Protein 4GE1 (pdb70)

Nearest PDB structures (foldseek):
  4ge1-assembly1_A  TM=9.994E-01  e=2.579E-34  Rhodnius prolixus
  4hfo-assembly3_C  TM=9.995E-01  e=1.278E-32  Rhodnius prolixus
  3bx8-assembly2_B  TM=7.484E-01  e=2.333E-05  unclassified
  5yvf-assembly1_A  TM=5.572E-01  e=6.012E-03  Arabidopsis thaliana
  5yvf-assembly4_D  TM=5.528E-01  e=1.042E-02  Arabidopsis thaliana

Radius of gyration: 30.46 Å; Cα contacts (8 Å, |Δi|>4): 1730; chains: 4; bounding box: 71×74×78 Å

Structure (mmCIF, N/CA/C/O backbone):
data_4GE1
#
_entry.id   4GE1
#
_cell.length_a   69.257
_cell.length_b   73.086
_cell.length_c   80.935
_cell.angle_alpha   90.000
_cell.angle_beta   91.450
_cell.angle_gamma   90.000
#
_symmetry.space_group_name_H-M   'P 1 21 1'
#
loop_
_entity.id
_entity.type
_entity.pdbx_description
1 polymer 'Biogenic amine-binding protein'
2 non-polymer 2-(1H-INDOL-3-YL)ETHANAMINE
3 non-polymer GLYCEROL
4 water water
#
loop_
_atom_site.group_PDB
_atom_site.id
_atom_site.type_symbol
_atom_site.label_atom_id
_atom_site.label_alt_id
_atom_site.label_comp_id
_atom_site.label_asym_id
_atom_site.label_entity_id
_atom_site.label_seq_id
_atom_site.pdbx_PDB_ins_code
_atom_site.Cartn_x
_atom_site.Cartn_y
_atom_site.Cartn_z
_atom_site.occupancy
_atom_site.B_iso_or_equiv
_atom_site.auth_seq_id
_atom_site.auth_comp_id
_atom_site.auth_asym_id
_atom_site.auth_atom_id
_atom_site.pdbx_PDB_model_num
ATOM 1 N N . SER A 1 3 ? 25.310 -4.278 45.600 1.00 123.73 2 SER A N 1
ATOM 2 C CA . SER A 1 3 ? 24.508 -4.180 44.384 1.00 123.69 2 SER A CA 1
ATOM 3 C C . SER A 1 3 ? 23.039 -4.520 44.638 1.00 118.86 2 SER A C 1
ATOM 4 O O . SER A 1 3 ? 22.712 -5.281 45.555 1.00 119.87 2 SER A O 1
ATOM 7 N N . GLY A 1 4 ? 22.160 -3.935 43.829 1.00 108.39 3 GLY A N 1
ATOM 8 C CA . GLY A 1 4 ? 20.746 -4.278 43.836 1.00 96.00 3 GLY A CA 1
ATOM 9 C C . GLY A 1 4 ? 19.943 -3.834 45.047 1.00 81.96 3 GLY A C 1
ATOM 10 O O . GLY A 1 4 ? 20.447 -3.146 45.938 1.00 71.04 3 GLY A O 1
ATOM 11 N N . CYS A 1 5 ? 18.671 -4.224 45.058 1.00 79.05 4 CYS A N 1
ATOM 12 C CA . CYS A 1 5 ? 17.787 -3.981 46.189 1.00 65.81 4 CYS A CA 1
ATOM 13 C C . CYS A 1 5 ? 18.009 -5.060 47.240 1.00 67.75 4 CYS A C 1
ATOM 14 O O . CYS A 1 5 ? 18.215 -6.227 46.905 1.00 68.77 4 CYS A O 1
ATOM 17 N N . SER A 1 6 ? 17.983 -4.670 48.510 1.00 57.59 5 SER A N 1
ATOM 18 C CA . SER A 1 6 ? 18.098 -5.637 49.592 1.00 62.47 5 SER A CA 1
ATOM 19 C C . SER A 1 6 ? 16.899 -6.577 49.572 1.00 60.60 5 SER A C 1
ATOM 20 O O . SER A 1 6 ? 15.799 -6.184 49.184 1.00 55.88 5 SER A O 1
ATOM 23 N N . THR A 1 7 ? 17.115 -7.824 49.975 1.00 73.27 6 THR A N 1
ATOM 24 C CA . THR A 1 7 ? 16.008 -8.745 50.190 1.00 76.85 6 THR A CA 1
ATOM 25 C C . THR A 1 7 ? 15.707 -8.764 51.680 1.00 74.41 6 THR A C 1
ATOM 26 O O . THR A 1 7 ? 16.615 -8.903 52.499 1.00 85.20 6 THR A O 1
ATOM 30 N N . VAL A 1 8 ? 14.439 -8.597 52.034 1.00 64.81 7 VAL A N 1
ATOM 31 C CA . VAL A 1 8 ? 14.044 -8.608 53.437 1.00 61.99 7 VAL A CA 1
ATOM 32 C C . VAL A 1 8 ? 12.917 -9.609 53.661 1.00 63.95 7 VAL A C 1
ATOM 33 O O . VAL A 1 8 ? 12.081 -9.823 52.778 1.00 64.63 7 VAL A O 1
ATOM 37 N N . ASP A 1 9 ? 12.909 -10.230 54.838 1.00 62.64 8 ASP A N 1
ATOM 38 C CA . ASP A 1 9 ? 11.836 -11.141 55.218 1.00 64.76 8 ASP A CA 1
ATOM 39 C C . ASP A 1 9 ? 10.545 -10.349 55.385 1.00 60.16 8 ASP A C 1
ATOM 40 O O . ASP A 1 9 ? 10.576 -9.202 55.831 1.00 66.56 8 ASP A O 1
ATOM 45 N N . THR A 1 10 ? 9.422 -10.974 55.034 1.00 57.48 9 THR A N 1
ATOM 46 C CA . THR A 1 10 ? 8.128 -10.300 54.945 1.00 55.47 9 THR A CA 1
ATOM 47 C C . THR A 1 10 ? 7.046 -11.050 55.721 1.00 59.16 9 THR A C 1
ATOM 48 O O . THR A 1 10 ? 7.255 -12.184 56.148 1.00 53.47 9 THR A O 1
ATOM 52 N N . VAL A 1 11 ? 5.887 -10.411 55.874 1.00 51.15 10 VAL A N 1
ATOM 53 C CA . VAL A 1 11 ? 4.768 -10.975 56.624 1.00 52.09 10 VAL A CA 1
ATOM 54 C C . VAL A 1 11 ? 4.247 -12.251 55.980 1.00 60.70 10 VAL A C 1
ATOM 55 O O . VAL A 1 11 ? 3.988 -12.285 54.778 1.00 62.38 10 VAL A O 1
ATOM 59 N N . LYS A 1 12 ? 4.087 -13.295 56.786 1.00 69.32 11 LYS A N 1
ATOM 60 C CA . LYS A 1 12 ? 3.505 -14.545 56.310 1.00 78.23 11 LYS A CA 1
ATOM 61 C C . LYS A 1 12 ? 1.986 -14.471 56.364 1.00 75.24 11 LYS A C 1
ATOM 62 O O . LYS A 1 12 ? 1.420 -13.818 57.238 1.00 68.32 11 LYS A O 1
ATOM 68 N N . ASP A 1 13 ? 1.328 -15.147 55.428 1.00 82.42 12 ASP A N 1
ATOM 69 C CA . ASP A 1 13 ? -0.133 -15.146 55.369 1.00 81.12 12 ASP A CA 1
ATOM 70 C C . ASP A 1 13 ? -0.689 -13.718 55.296 1.00 76.90 12 ASP A C 1
ATOM 71 O O . ASP A 1 13 ? -1.408 -13.264 56.187 1.00 76.12 12 ASP A O 1
ATOM 76 N N . PHE A 1 14 ? -0.343 -13.024 54.218 1.00 69.05 13 PHE A N 1
ATOM 77 C CA . PHE A 1 14 ? -0.758 -11.642 54.002 1.00 64.81 13 PHE A CA 1
ATOM 78 C C . PHE A 1 14 ? -2.230 -11.584 53.603 1.00 61.23 13 PHE A C 1
ATOM 79 O O . PHE A 1 14 ? -2.627 -12.142 52.576 1.00 64.34 13 PHE A O 1
ATOM 87 N N . ASN A 1 15 ? -3.041 -10.925 54.425 1.00 59.43 14 ASN A N 1
ATOM 88 C CA . ASN A 1 15 ? -4.461 -10.759 54.125 1.00 52.69 14 ASN A CA 1
ATOM 89 C C . ASN A 1 15 ? -4.699 -9.508 53.281 1.00 51.56 14 ASN A C 1
ATOM 90 O O . ASN A 1 15 ? -4.838 -8.402 53.806 1.00 52.11 14 ASN A O 1
ATOM 95 N N . LYS A 1 16 ? -4.736 -9.694 51.967 1.00 48.63 15 LYS A N 1
ATOM 96 C CA . LYS A 1 16 ? -4.854 -8.584 51.037 1.00 50.44 15 LYS A CA 1
ATOM 97 C C . LYS A 1 16 ? -6.138 -7.794 51.258 1.00 56.63 15 LYS A C 1
ATOM 98 O O . LYS A 1 16 ? -6.125 -6.565 51.275 1.00 52.93 15 LYS A O 1
ATOM 104 N N . ASP A 1 17 ? -7.245 -8.510 51.431 1.00 58.21 16 ASP A N 1
ATOM 105 C CA . ASP A 1 17 ? -8.543 -7.879 51.625 1.00 57.04 16 ASP A CA 1
ATOM 106 C C . ASP A 1 17 ? -8.522 -6.877 52.775 1.00 53.57 16 ASP A C 1
ATOM 107 O O . ASP A 1 17 ? -9.074 -5.786 52.658 1.00 57.10 16 ASP A O 1
ATOM 112 N N . ASN A 1 18 ? -7.884 -7.254 53.881 1.00 55.56 17 ASN A N 1
ATOM 113 C CA . ASN A 1 18 ? -7.828 -6.410 55.074 1.00 46.36 17 ASN A CA 1
ATOM 114 C C . ASN A 1 18 ? -6.758 -5.328 54.998 1.00 44.55 17 ASN A C 1
ATOM 115 O O . ASN A 1 18 ? -6.744 -4.401 55.808 1.00 44.78 17 ASN A O 1
ATOM 120 N N . PHE A 1 19 ? -5.841 -5.453 54.048 1.00 44.66 18 PHE A N 1
ATOM 121 C CA . PHE A 1 19 ? -4.755 -4.488 53.966 1.00 44.42 18 PHE A CA 1
ATOM 122 C C . PHE A 1 19 ? -5.039 -3.398 52.939 1.00 42.68 18 PHE A C 1
ATOM 123 O O . PHE A 1 19 ? -4.938 -2.206 53.241 1.00 42.49 18 PHE A O 1
ATOM 131 N N . PHE A 1 20 ? -5.389 -3.810 51.727 1.00 35.89 19 PHE A N 1
ATOM 132 C CA . PHE A 1 20 ? -5.617 -2.859 50.645 1.00 39.28 19 PHE A CA 1
ATOM 133 C C . PHE A 1 20 ? -7.026 -2.255 50.682 1.00 46.67 19 PHE A C 1
ATOM 134 O O . PHE A 1 20 ? -7.830 -2.435 49.763 1.00 44.18 19 PHE A O 1
ATOM 142 N N . THR A 1 21 ? -7.313 -1.539 51.762 1.00 44.98 20 THR A N 1
ATOM 143 C CA . THR A 1 21 ? -8.548 -0.782 51.871 1.00 45.37 20 THR A CA 1
ATOM 144 C C . THR A 1 21 ? -8.294 0.430 52.754 1.00 43.24 20 THR A C 1
ATOM 145 O O . THR A 1 21 ? -7.444 0.388 53.639 1.00 47.23 20 THR A O 1
ATOM 149 N N . GLY A 1 22 ? -9.027 1.510 52.506 1.00 32.15 21 GLY A N 1
ATOM 150 C CA . GLY A 1 22 ? -8.825 2.734 53.255 1.00 36.12 21 GLY A CA 1
ATOM 151 C C . GLY A 1 22 ? -7.497 3.374 52.889 1.00 37.54 21 GLY A C 1
ATOM 152 O O . GLY A 1 22 ? -7.053 3.283 51.744 1.00 34.43 21 GLY A O 1
ATOM 153 N N . SER A 1 23 ? -6.851 3.999 53.867 1.00 36.84 22 SER A N 1
ATOM 154 C CA . SER A 1 23 ? -5.654 4.793 53.603 1.00 38.10 22 SER A CA 1
ATOM 155 C C . SER A 1 23 ? -4.574 4.642 54.679 1.00 36.12 22 SER A C 1
ATOM 156 O O . SER A 1 23 ? -4.824 4.095 55.761 1.00 31.85 22 SER A O 1
ATOM 159 N N . TRP A 1 24 ? -3.383 5.154 54.366 1.00 28.98 23 TRP A N 1
ATOM 160 C CA . TRP A 1 24 ? -2.218 5.092 55.246 1.00 32.08 23 TRP A CA 1
ATOM 161 C C . TRP A 1 24 ? -1.485 6.430 55.296 1.00 31.17 23 TRP A C 1
ATOM 162 O O . TRP A 1 24 ? -1.412 7.138 54.301 1.00 31.94 23 TRP A O 1
ATOM 173 N N . TYR A 1 25 ? -0.931 6.761 56.458 1.00 31.52 24 TYR A N 1
ATOM 174 C CA . TYR A 1 25 ? -0.050 7.908 56.585 1.00 31.75 24 TYR A CA 1
ATOM 175 C C . TYR A 1 25 ? 1.375 7.409 56.801 1.00 35.81 24 TYR A C 1
ATOM 176 O O . TYR A 1 25 ? 1.605 6.493 57.592 1.00 28.57 24 TYR A O 1
ATOM 185 N N . ILE A 1 26 ? 2.324 8.007 56.090 1.00 32.38 25 ILE A N 1
ATOM 186 C CA . ILE A 1 26 ? 3.734 7.683 56.282 1.00 38.50 25 ILE A CA 1
ATOM 187 C C . ILE A 1 26 ? 4.302 8.577 57.375 1.00 35.47 25 ILE A C 1
ATOM 188 O O . ILE A 1 26 ? 4.476 9.780 57.183 1.00 30.86 25 ILE A O 1
ATOM 193 N N . THR A 1 27 ? 4.563 7.983 58.533 1.00 30.49 26 THR A N 1
ATOM 194 C CA . THR A 1 27 ? 4.932 8.754 59.712 1.00 38.72 26 THR A CA 1
ATOM 195 C C . THR A 1 27 ? 6.444 8.911 59.894 1.00 37.50 26 THR A C 1
ATOM 196 O O . THR A 1 27 ? 6.913 9.947 60.359 1.00 40.43 26 THR A O 1
ATOM 200 N N . HIS A 1 28 ? 7.194 7.875 59.539 1.00 34.02 27 HIS A N 1
ATOM 201 C CA . HIS A 1 28 ? 8.644 7.858 59.719 1.00 33.93 27 HIS A CA 1
ATOM 202 C C . HIS A 1 28 ? 9.256 7.134 58.538 1.00 43.25 27 HIS A C 1
ATOM 203 O O . HIS A 1 28 ? 8.646 6.213 57.987 1.00 33.76 27 HIS A O 1
ATOM 210 N N . TYR A 1 29 ? 10.470 7.518 58.159 1.00 48.74 28 TYR A N 1
ATOM 211 C CA . TYR A 1 29 ? 11.125 6.835 57.053 1.00 40.17 28 TYR A CA 1
ATOM 212 C C . TYR A 1 29 ? 12.584 7.195 56.825 1.00 42.60 28 TYR A C 1
ATOM 213 O O . TYR A 1 29 ? 13.022 8.315 57.097 1.00 43.50 28 TYR A O 1
ATOM 222 N N . LYS A 1 30 ? 13.325 6.220 56.316 1.00 39.69 29 LYS A N 1
ATOM 223 C CA . LYS A 1 30 ? 14.680 6.444 55.846 1.00 35.54 29 LYS A CA 1
ATOM 224 C C . LYS A 1 30 ? 14.701 6.255 54.343 1.00 39.57 29 LYS A C 1
ATOM 225 O O . LYS A 1 30 ? 14.337 5.194 53.831 1.00 43.88 29 LYS A O 1
ATOM 231 N N . LEU A 1 31 ? 15.107 7.304 53.643 1.00 30.91 30 LEU A N 1
ATOM 232 C CA . LEU A 1 31 ? 15.268 7.268 52.203 1.00 33.46 30 LEU A CA 1
ATOM 233 C C . LEU A 1 31 ? 16.758 7.280 51.840 1.00 34.81 30 LEU A C 1
ATOM 234 O O . LEU A 1 31 ? 17.438 8.280 52.052 1.00 44.84 30 LEU A O 1
ATOM 239 N N . GLY A 1 32 ? 17.262 6.180 51.292 1.00 36.86 31 GLY A N 1
ATOM 240 C CA . GLY A 1 32 ? 18.663 6.103 50.874 1.00 37.77 31 GLY A CA 1
ATOM 241 C C . GLY A 1 32 ? 19.720 6.122 51.974 1.00 44.40 31 GLY A C 1
ATOM 242 O O . GLY A 1 32 ? 19.402 6.033 53.157 1.00 47.83 31 GLY A O 1
ATOM 243 N N . ASP A 1 33 ? 20.990 6.233 51.578 1.00 45.48 32 ASP A N 1
ATOM 244 C CA . ASP A 1 33 ? 22.102 6.258 52.531 1.00 53.31 32 ASP A CA 1
ATOM 245 C C . ASP A 1 33 ? 22.519 7.664 52.996 1.00 52.79 32 ASP A C 1
ATOM 246 O O . ASP A 1 33 ? 22.991 7.829 54.122 1.00 50.56 32 ASP A O 1
ATOM 251 N N . SER A 1 34 ? 22.374 8.666 52.135 1.00 48.96 33 SER A N 1
ATOM 252 C CA . SER A 1 34 ? 22.832 10.014 52.484 1.00 53.59 33 SER A CA 1
ATOM 253 C C . SER A 1 34 ? 21.856 10.724 53.422 1.00 50.73 33 SER A C 1
ATOM 254 O O . SER A 1 34 ? 20.669 10.367 53.492 1.00 49.83 33 SER A O 1
ATOM 257 N N . THR A 1 35 ? 22.350 11.727 54.144 1.00 46.85 34 THR A N 1
ATOM 258 C CA . THR A 1 35 ? 21.485 12.502 55.036 1.00 49.68 34 THR A CA 1
ATOM 259 C C . THR A 1 35 ? 20.352 13.192 54.258 1.00 43.84 34 THR A C 1
ATOM 260 O O . THR A 1 35 ? 20.538 13.657 53.135 1.00 43.89 34 THR A O 1
ATOM 264 N N . LEU A 1 36 ? 19.176 13.253 54.861 1.00 39.64 35 LEU A N 1
ATOM 265 C CA . LEU A 1 36 ? 17.988 13.738 54.158 1.00 35.96 35 LEU A CA 1
ATOM 266 C C . LEU A 1 36 ? 18.035 15.254 53.898 1.00 44.99 35 LEU A C 1
ATOM 267 O O . LEU A 1 36 ? 18.297 16.039 54.812 1.00 38.92 35 LEU A O 1
ATOM 272 N N . GLU A 1 37 ? 17.786 15.650 52.648 1.00 42.24 36 GLU A N 1
ATOM 273 C CA . GLU A 1 37 ? 17.628 17.061 52.287 1.00 40.88 36 GLU A CA 1
ATOM 274 C C . GLU A 1 37 ? 16.165 17.482 52.425 1.00 37.94 36 GLU A C 1
ATOM 275 O O . GLU A 1 37 ? 15.257 16.669 52.258 1.00 35.52 36 GLU A O 1
ATOM 281 N N . VAL A 1 38 ? 15.939 18.766 52.687 1.00 37.69 37 VAL A N 1
ATOM 282 C CA . VAL A 1 38 ? 14.594 19.253 52.966 1.00 36.91 37 VAL A CA 1
ATOM 283 C C . VAL A 1 38 ? 13.594 18.928 51.840 1.00 33.38 37 VAL A C 1
ATOM 284 O O . VAL A 1 38 ? 12.403 18.718 52.091 1.00 31.56 37 VAL A O 1
ATOM 288 N N . GLY A 1 39 ? 14.089 18.869 50.607 1.00 34.23 38 GLY A N 1
ATOM 289 C CA . GLY A 1 39 ? 13.276 18.506 49.460 1.00 28.63 38 GLY A CA 1
ATOM 290 C C . GLY A 1 39 ? 12.679 17.107 49.564 1.00 41.94 38 GLY A C 1
ATOM 291 O O . GLY A 1 39 ? 11.645 16.806 48.955 1.00 34.81 38 GLY A O 1
ATOM 292 N N . ASP A 1 40 ? 13.325 16.238 50.335 1.00 45.01 39 ASP A N 1
ATOM 293 C CA . ASP A 1 40 ? 12.800 14.887 50.523 1.00 44.90 39 ASP A CA 1
ATOM 294 C C . ASP A 1 40 ? 12.179 14.694 51.897 1.00 40.77 39 ASP A C 1
ATOM 295 O O . ASP A 1 40 ? 11.995 13.565 52.347 1.00 40.90 39 ASP A O 1
ATOM 300 N N . LYS A 1 41 ? 11.867 15.800 52.564 1.00 33.16 40 LYS A N 1
ATOM 301 C CA . LYS A 1 41 ? 11.111 15.739 53.809 1.00 32.24 40 LYS A CA 1
ATOM 302 C C . LYS A 1 41 ? 9.640 16.048 53.520 1.00 31.23 40 LYS A C 1
ATOM 303 O O . LYS A 1 41 ? 9.257 17.211 53.381 1.00 29.53 40 LYS A O 1
ATOM 309 N N . ASN A 1 42 ? 8.826 14.996 53.412 1.00 33.16 41 ASN A N 1
ATOM 310 C CA . ASN A 1 42 ? 7.427 15.127 52.982 1.00 32.38 41 ASN A CA 1
ATOM 311 C C . ASN A 1 42 ? 6.372 14.517 53.916 1.00 40.06 41 ASN A C 1
ATOM 312 O O . ASN A 1 42 ? 6.677 13.666 54.762 1.00 36.07 41 ASN A O 1
ATOM 317 N N . CYS A 1 43 ? 5.126 14.960 53.731 1.00 26.96 42 CYS A N 1
ATOM 318 C CA . CYS A 1 43 ? 3.958 14.380 54.380 1.00 23.18 42 CYS A CA 1
ATOM 319 C C . CYS A 1 43 ? 3.243 13.560 53.319 1.00 29.88 42 CYS A C 1
ATOM 320 O O . CYS A 1 43 ? 2.724 14.112 52.336 1.00 26.63 42 CYS A O 1
ATOM 323 N N . THR A 1 44 ? 3.233 12.247 53.491 1.00 27.61 43 THR A N 1
ATOM 324 C CA . THR A 1 44 ? 2.604 11.391 52.499 1.00 30.91 43 THR A CA 1
ATOM 325 C C . THR A 1 44 ? 1.384 10.668 53.061 1.00 27.53 43 THR A C 1
ATOM 326 O O . THR A 1 44 ? 1.418 10.102 54.153 1.00 29.62 43 THR A O 1
ATOM 330 N N . LYS A 1 45 ? 0.292 10.726 52.314 1.00 28.45 44 LYS A N 1
ATOM 331 C CA . LYS A 1 45 ? -0.883 9.925 52.614 1.00 28.23 44 LYS A CA 1
ATOM 332 C C . LYS A 1 45 ? -1.193 9.161 51.345 1.00 25.78 44 LYS A C 1
ATOM 333 O O . LYS A 1 45 ? -1.034 9.690 50.237 1.00 22.21 44 LYS A O 1
ATOM 339 N N . PHE A 1 46 ? -1.600 7.907 51.482 1.00 26.66 45 PHE A N 1
ATOM 340 C CA . PHE A 1 46 ? -2.034 7.188 50.295 1.00 25.34 45 PHE A CA 1
ATOM 341 C C . PHE A 1 46 ? -3.339 6.431 50.467 1.00 29.74 45 PHE A C 1
ATOM 342 O O . PHE A 1 46 ? -3.733 6.066 51.578 1.00 28.20 45 PHE A O 1
ATOM 350 N N . LEU A 1 47 ? -4.023 6.253 49.345 1.00 28.72 46 LEU A N 1
ATOM 351 C CA . LEU A 1 47 ? -5.332 5.623 49.320 1.00 24.23 46 LEU A CA 1
ATOM 352 C C . LEU A 1 47 ? -5.252 4.407 48.416 1.00 18.92 46 LEU A C 1
ATOM 353 O O . LEU A 1 47 ? -4.739 4.490 47.303 1.00 29.07 46 LEU A O 1
ATOM 358 N N . HIS A 1 48 ? -5.763 3.270 48.861 1.00 25.03 47 HIS A N 1
ATOM 359 C CA . HIS A 1 48 ? -5.679 2.115 47.979 1.00 31.63 47 HIS A CA 1
ATOM 360 C C . HIS A 1 48 ? -6.853 1.141 48.018 1.00 34.90 47 HIS A C 1
ATOM 361 O O . HIS A 1 48 ? -7.666 1.147 48.940 1.00 43.30 47 HIS A O 1
ATOM 368 N N . GLN A 1 49 ? -6.944 0.321 46.978 1.00 33.25 48 GLN A N 1
ATOM 369 C CA . GLN A 1 49 ? -8.049 -0.616 46.854 1.00 39.30 48 GLN A CA 1
ATOM 370 C C . GLN A 1 49 ? -7.626 -1.865 46.102 1.00 36.75 48 GLN A C 1
ATOM 371 O O . GLN A 1 49 ? -6.684 -1.843 45.309 1.00 37.24 48 GLN A O 1
ATOM 377 N N . LYS A 1 50 ? -8.342 -2.949 46.372 1.00 39.36 49 LYS A N 1
ATOM 378 C CA . LYS A 1 50 ? -8.256 -4.170 45.602 1.00 41.56 49 LYS A CA 1
ATOM 379 C C . LYS A 1 50 ? -9.664 -4.452 45.068 1.00 45.86 49 LYS A C 1
ATOM 380 O O . LYS A 1 50 ? -10.605 -4.617 45.848 1.00 44.28 49 LYS A O 1
ATOM 386 N N . THR A 1 51 ? -9.819 -4.496 43.748 1.00 41.73 50 THR A N 1
ATOM 387 C CA . THR A 1 51 ? -11.126 -4.797 43.169 1.00 46.94 50 THR A CA 1
ATOM 388 C C . THR A 1 51 ? -11.260 -6.269 42.777 1.00 51.41 50 THR A C 1
ATOM 389 O O . THR A 1 51 ? -10.279 -7.020 42.779 1.00 56.27 50 THR A O 1
ATOM 393 N N . ALA A 1 52 ? -12.478 -6.675 42.437 1.00 46.29 51 ALA A N 1
ATOM 394 C CA . ALA A 1 52 ? -12.770 -8.082 42.203 1.00 48.83 51 ALA A CA 1
ATOM 395 C C . ALA A 1 52 ? -12.017 -8.636 40.996 1.00 51.45 51 ALA A C 1
ATOM 396 O O . ALA A 1 52 ? -11.732 -9.834 40.922 1.00 54.15 51 ALA A O 1
ATOM 398 N N . ASP A 1 53 ? -11.703 -7.764 40.046 1.00 47.85 52 ASP A N 1
ATOM 399 C CA . ASP A 1 53 ? -10.912 -8.177 38.893 1.00 55.45 52 ASP A CA 1
ATOM 400 C C . ASP A 1 53 ? -9.483 -8.529 39.312 1.00 56.81 52 ASP A C 1
ATOM 401 O O . ASP A 1 53 ? -8.682 -8.967 38.491 1.00 63.35 52 ASP A O 1
ATOM 406 N N . GLY A 1 54 ? -9.169 -8.316 40.587 1.00 57.02 53 GLY A N 1
ATOM 407 C CA . GLY A 1 54 ? -7.862 -8.649 41.123 1.00 62.72 53 GLY A CA 1
ATOM 408 C C . GLY A 1 54 ? -6.813 -7.554 40.993 1.00 57.90 53 GLY A C 1
ATOM 409 O O . GLY A 1 54 ? -5.633 -7.781 41.265 1.00 58.27 53 GLY A O 1
ATOM 410 N N . LYS A 1 55 ? -7.234 -6.366 40.575 1.00 52.79 54 LYS A N 1
ATOM 411 C CA . LYS A 1 55 ? -6.321 -5.233 40.466 1.00 49.85 54 LYS A CA 1
ATOM 412 C C . LYS A 1 55 ? -6.108 -4.549 41.815 1.00 44.83 54 LYS A C 1
ATOM 413 O O . LYS A 1 55 ? -7.051 -4.350 42.585 1.00 41.12 54 LYS A O 1
ATOM 419 N N . ILE A 1 56 ? -4.861 -4.197 42.106 1.00 47.12 55 ILE A N 1
ATOM 420 C CA . ILE A 1 56 ? -4.571 -3.360 43.267 1.00 44.20 55 ILE A CA 1
ATOM 421 C C . ILE A 1 56 ? -4.090 -2.001 42.783 1.00 39.58 55 ILE A C 1
ATOM 422 O O . ILE A 1 56 ? -3.274 -1.910 41.870 1.00 41.44 55 ILE A O 1
ATOM 427 N N . LYS A 1 57 ? -4.610 -0.941 43.384 1.00 39.00 56 LYS A N 1
ATOM 428 C CA . LYS A 1 57 ? -4.305 0.404 42.926 1.00 37.46 56 LYS A CA 1
ATOM 429 C C . LYS A 1 57 ? -3.992 1.248 44.137 1.00 36.91 56 LYS A C 1
ATOM 430 O O . LYS A 1 57 ? -4.728 1.204 45.114 1.00 29.00 56 LYS A O 1
ATOM 436 N N . GLU A 1 58 ? -2.889 1.997 44.093 1.00 31.31 57 GLU A N 1
ATOM 437 C CA . GLU A 1 58 ? -2.470 2.771 45.258 1.00 31.24 57 GLU A CA 1
ATOM 438 C C . GLU A 1 58 ? -2.063 4.179 44.846 1.00 26.57 57 GLU A C 1
ATOM 439 O O . GLU A 1 58 ? -1.143 4.354 44.050 1.00 28.27 57 GLU A O 1
ATOM 445 N N . VAL A 1 59 ? -2.765 5.173 45.382 1.00 24.52 58 VAL A N 1
ATOM 446 C CA . VAL A 1 59 ? -2.551 6.552 44.970 1.00 24.92 58 VAL A CA 1
ATOM 447 C C . VAL A 1 59 ? -1.928 7.366 46.090 1.00 18.98 58 VAL A C 1
ATOM 448 O O . VAL A 1 59 ? -2.468 7.413 47.199 1.00 23.60 58 VAL A O 1
ATOM 452 N N . PHE A 1 60 ? -0.790 7.995 45.794 1.00 25.93 59 PHE A N 1
ATOM 453 C CA . PHE A 1 60 ? -0.024 8.727 46.804 1.00 24.44 59 PHE A CA 1
ATOM 454 C C . PHE A 1 60 ? -0.108 10.244 46.620 1.00 26.48 59 PHE A C 1
ATOM 455 O O . PHE A 1 60 ? 0.020 10.754 45.509 1.00 27.77 59 PHE A O 1
ATOM 463 N N . SER A 1 61 ? -0.336 10.949 47.723 1.00 22.68 60 SER A N 1
ATOM 464 C CA . SER A 1 61 ? -0.181 12.395 47.771 1.00 31.67 60 SER A CA 1
ATOM 465 C C . SER A 1 61 ? 1.062 12.732 48.609 1.00 30.45 60 SER A C 1
ATOM 466 O O . SER A 1 61 ? 1.106 12.453 49.807 1.00 29.25 60 SER A O 1
ATOM 469 N N . ASN A 1 62 ? 2.077 13.314 47.980 1.00 23.78 61 ASN A N 1
ATOM 470 C CA . ASN A 1 62 ? 3.269 13.710 48.722 1.00 21.90 61 ASN A CA 1
ATOM 471 C C . ASN A 1 62 ? 3.382 15.215 48.788 1.00 27.08 61 ASN A C 1
ATOM 472 O O . ASN A 1 62 ? 3.543 15.872 47.762 1.00 27.27 61 ASN A O 1
ATOM 477 N N . TYR A 1 63 ? 3.314 15.748 50.000 1.00 26.34 62 TYR A N 1
ATOM 478 C CA . TYR A 1 63 ? 3.349 17.187 50.198 1.00 31.48 62 TYR A CA 1
ATOM 479 C C . TYR A 1 63 ? 4.645 17.624 50.874 1.00 31.32 62 TYR A C 1
ATOM 480 O O . TYR A 1 63 ? 4.987 17.128 51.953 1.00 29.86 62 TYR A O 1
ATOM 489 N N . ASN A 1 64 ? 5.353 18.550 50.233 1.00 24.33 63 ASN A N 1
ATOM 490 C CA . ASN A 1 64 ? 6.572 19.139 50.804 1.00 31.44 63 ASN A CA 1
ATOM 491 C C . ASN A 1 64 ? 6.291 20.522 51.402 1.00 33.81 63 ASN A C 1
ATOM 492 O O . ASN A 1 64 ? 6.107 21.487 50.668 1.00 31.00 63 ASN A O 1
ATOM 497 N N . PRO A 1 65 ? 6.241 20.615 52.738 1.00 28.45 64 PRO A N 1
ATOM 498 C CA . PRO A 1 65 ? 5.963 21.881 53.429 1.00 28.81 64 PRO A CA 1
ATOM 499 C C . PRO A 1 65 ? 6.966 23.004 53.125 1.00 40.19 64 PRO A C 1
ATOM 500 O O . PRO A 1 65 ? 6.561 24.165 53.031 1.00 40.64 64 PRO A O 1
ATOM 504 N N . ASN A 1 66 ? 8.249 22.684 52.977 1.00 39.13 65 ASN A N 1
ATOM 505 C CA . ASN A 1 66 ? 9.230 23.733 52.698 1.00 42.99 65 ASN A CA 1
ATOM 506 C C . ASN A 1 66 ? 8.934 24.448 51.381 1.00 41.83 65 ASN A C 1
ATOM 507 O O . ASN A 1 66 ? 9.049 25.667 51.293 1.00 39.50 65 ASN A O 1
ATOM 512 N N . ALA A 1 67 ? 8.541 23.683 50.367 1.00 43.70 66 ALA A N 1
ATOM 513 C CA . ALA A 1 67 ? 8.233 24.248 49.057 1.00 46.08 66 ALA A CA 1
ATOM 514 C C . ALA A 1 67 ? 6.726 24.468 48.882 1.00 43.57 66 ALA A C 1
ATOM 515 O O . ALA A 1 67 ? 6.285 25.119 47.934 1.00 36.75 66 ALA A O 1
ATOM 517 N N . LYS A 1 68 ? 5.945 23.933 49.812 1.00 37.44 67 LYS A N 1
ATOM 518 C CA . LYS A 1 68 ? 4.491 24.001 49.717 1.00 41.73 67 LYS A CA 1
ATOM 519 C C . LYS A 1 68 ? 4.030 23.452 48.371 1.00 42.59 67 LYS A C 1
ATOM 520 O O . LYS A 1 68 ? 3.276 24.096 47.633 1.00 41.20 67 LYS A O 1
ATOM 526 N N . THR A 1 69 ? 4.498 22.258 48.041 1.00 40.68 68 THR A N 1
ATOM 527 C CA . THR A 1 69 ? 4.124 21.656 46.775 1.00 41.85 68 THR A CA 1
ATOM 528 C C . THR A 1 69 ? 3.770 20.187 46.940 1.00 40.44 68 THR A C 1
ATOM 529 O O . THR A 1 69 ? 4.207 19.522 47.883 1.00 37.22 68 THR A O 1
ATOM 533 N N . TYR A 1 70 ? 2.967 19.696 46.008 1.00 35.43 69 TYR A N 1
ATOM 534 C CA . TYR A 1 70 ? 2.523 18.318 46.011 1.00 34.33 69 TYR A CA 1
ATOM 535 C C . TYR A 1 70 ? 3.182 17.571 44.878 1.00 34.29 69 TYR A C 1
ATOM 536 O O . TYR A 1 70 ? 3.434 18.139 43.817 1.00 33.65 69 TYR A O 1
ATOM 545 N N . SER A 1 71 ? 3.443 16.290 45.102 1.00 25.44 70 SER A N 1
ATOM 546 C CA . SER A 1 71 ? 3.734 15.382 44.006 1.00 31.03 70 SER A CA 1
ATOM 547 C C . SER A 1 71 ? 2.840 14.160 44.175 1.00 25.64 70 SER A C 1
ATOM 548 O O . SER A 1 71 ? 2.452 13.819 45.290 1.00 32.06 70 SER A O 1
ATOM 551 N N . TYR A 1 72 ? 2.521 13.506 43.067 1.00 25.34 71 TYR A N 1
ATOM 552 C CA . TYR A 1 72 ? 1.598 12.384 43.083 1.00 31.59 71 TYR A CA 1
ATOM 553 C C . TYR A 1 72 ? 2.198 11.200 42.337 1.00 31.20 71 TYR A C 1
ATOM 554 O O . TYR A 1 72 ? 2.922 11.376 41.358 1.00 28.19 71 TYR A O 1
ATOM 563 N N . ASP A 1 73 ? 1.899 9.996 42.814 1.00 27.91 72 ASP A N 1
ATOM 564 C CA . ASP A 1 73 ? 2.280 8.776 42.103 1.00 28.21 72 ASP A CA 1
ATOM 565 C C . ASP A 1 73 ? 1.270 7.665 42.359 1.00 28.13 72 ASP A C 1
ATOM 566 O O . ASP A 1 73 ? 0.482 7.728 43.309 1.00 26.68 72 ASP A O 1
ATOM 571 N N . ILE A 1 74 ? 1.265 6.666 41.487 1.00 28.91 73 ILE A N 1
ATOM 572 C CA . ILE A 1 74 ? 0.279 5.601 41.597 1.00 33.00 73 ILE A CA 1
ATOM 573 C C . ILE A 1 74 ? 0.925 4.259 41.354 1.00 32.65 73 ILE A C 1
ATOM 574 O O . ILE A 1 74 ? 1.630 4.076 40.360 1.00 33.17 73 ILE A O 1
ATOM 579 N N . SER A 1 75 ? 0.674 3.319 42.257 1.00 29.30 74 SER A N 1
ATOM 580 C CA . SER A 1 75 ? 1.132 1.952 42.055 1.00 36.45 74 SER A CA 1
ATOM 581 C C . SER A 1 75 ? 0.014 1.086 41.507 1.00 38.26 74 SER A C 1
ATOM 582 O O . SER A 1 75 ? -1.107 1.091 42.034 1.00 36.19 74 SER A O 1
ATOM 585 N N . PHE A 1 76 ? 0.329 0.340 40.452 1.00 37.04 75 PHE A N 1
ATOM 586 C CA . PHE A 1 76 ? -0.607 -0.617 39.878 1.00 39.99 75 PHE A CA 1
ATOM 587 C C . PHE A 1 76 ? -0.018 -2.012 40.024 1.00 44.98 75 PHE A C 1
ATOM 588 O O . PHE A 1 76 ? 1.141 -2.245 39.660 1.00 42.50 75 PHE A O 1
ATOM 596 N N . ALA A 1 77 ? -0.809 -2.936 40.555 1.00 37.52 76 ALA A N 1
ATOM 597 C CA . ALA A 1 77 ? -0.389 -4.329 40.640 1.00 39.31 76 ALA A CA 1
ATOM 598 C C . ALA A 1 77 ? -1.587 -5.238 40.463 1.00 42.36 76 ALA A C 1
ATOM 599 O O . ALA A 1 77 ? -2.729 -4.774 40.357 1.00 40.08 76 ALA A O 1
ATOM 601 N N . LYS A 1 78 ? -1.308 -6.534 40.418 1.00 44.38 77 LYS A N 1
ATOM 602 C CA . LYS A 1 78 ? -2.342 -7.547 40.357 1.00 53.71 77 LYS A CA 1
ATOM 603 C C . LYS A 1 78 ? -2.024 -8.600 41.398 1.00 49.84 77 LYS A C 1
ATOM 604 O O . LYS A 1 78 ? -0.874 -8.745 41.810 1.00 47.72 77 LYS A O 1
ATOM 610 N N . VAL A 1 79 ? -3.051 -9.325 41.820 1.00 44.07 78 VAL A N 1
ATOM 611 C CA . VAL A 1 79 ? -2.911 -10.353 42.838 1.00 47.68 78 VAL A CA 1
ATOM 612 C C . VAL A 1 79 ? -1.853 -11.386 42.456 1.00 53.67 78 VAL A C 1
ATOM 613 O O . VAL A 1 79 ? -1.210 -11.972 43.327 1.00 64.79 78 VAL A O 1
ATOM 617 N N . SER A 1 80 ? -1.664 -11.599 41.157 1.00 45.37 79 SER A N 1
ATOM 618 C CA . SER A 1 80 ? -0.718 -12.613 40.696 1.00 53.60 79 SER A CA 1
ATOM 619 C C . SER A 1 80 ? 0.714 -12.080 40.687 1.00 55.62 79 SER A C 1
ATOM 620 O O . SER A 1 80 ? 1.632 -12.770 40.252 1.00 58.53 79 SER A O 1
ATOM 623 N N . ASP A 1 81 ? 0.890 -10.848 41.162 1.00 54.62 80 ASP A N 1
ATOM 624 C CA . ASP A 1 81 ? 2.219 -10.244 41.303 1.00 55.96 80 ASP A CA 1
ATOM 625 C C . ASP A 1 81 ? 2.767 -10.431 42.713 1.00 48.42 80 ASP A C 1
ATOM 626 O O . ASP A 1 81 ? 3.859 -9.976 43.023 1.00 56.92 80 ASP A O 1
ATOM 631 N N . PHE A 1 82 ? 1.992 -11.092 43.564 1.00 55.16 81 PHE A N 1
ATOM 632 C CA . PHE A 1 82 ? 2.389 -11.347 44.942 1.00 51.49 81 PHE A CA 1
ATOM 633 C C . PHE A 1 82 ? 3.138 -12.660 45.080 1.00 58.48 81 PHE A C 1
ATOM 634 O O . PHE A 1 82 ? 2.935 -13.595 44.300 1.00 59.09 81 PHE A O 1
ATOM 642 N N . ASP A 1 83 ? 3.991 -12.724 46.096 1.00 57.47 82 ASP A N 1
ATOM 643 C CA . ASP A 1 83 ? 4.840 -13.882 46.318 1.00 63.71 82 ASP A CA 1
ATOM 644 C C . ASP A 1 83 ? 4.161 -14.901 47.231 1.00 64.14 82 ASP A C 1
ATOM 645 O O . ASP A 1 83 ? 4.373 -14.912 48.443 1.00 66.69 82 ASP A O 1
ATOM 650 N N . GLY A 1 84 ? 3.342 -15.763 46.642 1.00 64.70 83 GLY A N 1
ATOM 651 C CA . GLY A 1 84 ? 2.606 -16.737 47.420 1.00 62.83 83 GLY A CA 1
ATOM 652 C C . GLY A 1 84 ? 1.727 -16.056 48.446 1.00 62.72 83 GLY A C 1
ATOM 653 O O . GLY A 1 84 ? 0.957 -15.158 48.112 1.00 65.82 83 GLY A O 1
ATOM 654 N N . ASN A 1 85 ? 1.857 -16.469 49.701 1.00 66.50 84 ASN A N 1
ATOM 655 C CA . ASN A 1 85 ? 1.041 -15.922 50.778 1.00 65.72 84 ASN A CA 1
ATOM 656 C C . ASN A 1 85 ? 1.697 -14.759 51.528 1.00 59.94 84 ASN A C 1
ATOM 657 O O . ASN A 1 85 ? 1.131 -14.230 52.487 1.00 53.84 84 ASN A O 1
ATOM 662 N N . ASN A 1 86 ? 2.884 -14.355 51.086 1.00 51.78 85 ASN A N 1
ATOM 663 C CA . ASN A 1 86 ? 3.641 -13.333 51.799 1.00 50.09 85 ASN A CA 1
ATOM 664 C C . ASN A 1 86 ? 3.277 -11.907 51.412 1.00 52.27 85 ASN A C 1
ATOM 665 O O . ASN A 1 86 ? 2.683 -11.664 50.362 1.00 53.39 85 ASN A O 1
ATOM 670 N N . GLY A 1 87 ? 3.653 -10.966 52.269 1.00 50.13 86 GLY A N 1
ATOM 671 C CA . GLY A 1 87 ? 3.424 -9.559 52.005 1.00 43.11 86 GLY A CA 1
ATOM 672 C C . GLY A 1 87 ? 4.515 -8.994 51.122 1.00 46.26 86 GLY A C 1
ATOM 673 O O . GLY A 1 87 ? 5.259 -8.097 51.528 1.00 44.12 86 GLY A O 1
ATOM 674 N N . LYS A 1 88 ? 4.605 -9.514 49.905 1.00 48.16 87 LYS A N 1
ATOM 675 C CA . LYS A 1 88 ? 5.671 -9.130 48.988 1.00 48.81 87 LYS A CA 1
ATOM 676 C C . LYS A 1 88 ? 5.182 -9.147 47.551 1.00 47.79 87 LYS A C 1
ATOM 677 O O . LYS A 1 88 ? 4.585 -10.126 47.097 1.00 49.44 87 LYS A O 1
ATOM 683 N N . TYR A 1 89 ? 5.435 -8.063 46.833 1.00 38.34 88 TYR A N 1
ATOM 684 C CA . TYR A 1 89 ? 4.953 -7.956 45.466 1.00 40.59 88 TYR A CA 1
ATOM 685 C C . TYR A 1 89 ? 5.743 -6.940 44.667 1.00 41.25 88 TYR A C 1
ATOM 686 O O . TYR A 1 89 ? 6.505 -6.147 45.218 1.00 33.27 88 TYR A O 1
ATOM 695 N N . THR A 1 90 ? 5.563 -6.990 43.356 1.00 40.53 89 THR A N 1
ATOM 696 C CA . THR A 1 90 ? 6.118 -5.991 42.469 1.00 38.32 89 THR A CA 1
ATOM 697 C C . THR A 1 90 ? 4.989 -5.136 41.894 1.00 39.75 89 THR A C 1
ATOM 698 O O . THR A 1 90 ? 3.895 -5.627 41.598 1.00 39.92 89 THR A O 1
ATOM 702 N N . ALA A 1 91 ? 5.258 -3.852 41.744 1.00 34.58 90 ALA A N 1
ATOM 703 C CA . ALA A 1 91 ? 4.270 -2.938 41.205 1.00 33.27 90 ALA A CA 1
ATOM 704 C C . ALA A 1 91 ? 4.919 -2.058 40.154 1.00 34.68 90 ALA A C 1
ATOM 705 O O . ALA A 1 91 ? 6.130 -1.825 40.180 1.00 40.18 90 ALA A O 1
ATOM 707 N N . LYS A 1 92 ? 4.119 -1.620 39.195 1.00 35.10 91 LYS A N 1
ATOM 708 C CA . LYS A 1 92 ? 4.519 -0.547 38.306 1.00 32.32 91 LYS A CA 1
ATOM 709 C C . LYS A 1 92 ? 4.077 0.743 38.997 1.00 34.75 91 LYS A C 1
ATOM 710 O O . LYS A 1 92 ? 2.900 0.908 39.346 1.00 34.80 91 LYS A O 1
ATOM 716 N N . ASN A 1 93 ? 5.020 1.641 39.242 1.00 28.66 92 ASN A N 1
ATOM 717 C CA . ASN A 1 93 ? 4.671 2.905 39.874 1.00 28.04 92 ASN A CA 1
ATOM 718 C C . ASN A 1 93 ? 4.877 4.049 38.898 1.00 37.09 92 ASN A C 1
ATOM 719 O O . ASN A 1 93 ? 5.932 4.172 38.270 1.00 38.21 92 ASN A O 1
ATOM 724 N N . VAL A 1 94 ? 3.836 4.859 38.751 1.00 35.73 93 VAL A N 1
ATOM 725 C CA . VAL A 1 94 ? 3.827 5.938 37.782 1.00 34.09 93 VAL A CA 1
ATOM 726 C C . VAL A 1 94 ? 3.753 7.281 38.495 1.00 31.78 93 VAL A C 1
ATOM 727 O O . VAL A 1 94 ? 2.841 7.526 39.289 1.00 33.05 93 VAL A O 1
ATOM 731 N N . ILE A 1 95 ? 4.732 8.140 38.230 1.00 30.78 94 ILE A N 1
ATOM 732 C CA . ILE A 1 95 ? 4.720 9.494 38.765 1.00 27.16 94 ILE A CA 1
ATOM 733 C C . ILE A 1 95 ? 3.823 10.301 37.841 1.00 29.18 94 ILE A C 1
ATOM 734 O O . ILE A 1 95 ? 4.047 10.324 36.630 1.00 30.72 94 ILE A O 1
ATOM 739 N N . VAL A 1 96 ? 2.807 10.951 38.402 1.00 30.58 95 VAL A N 1
ATOM 740 C CA . VAL A 1 96 ? 1.827 11.655 37.583 1.00 32.52 95 VAL A CA 1
ATOM 741 C C . VAL A 1 96 ? 1.539 13.089 38.034 1.00 34.47 95 VAL A C 1
ATOM 742 O O . VAL A 1 96 ? 1.753 13.457 39.189 1.00 33.08 95 VAL A O 1
ATOM 746 N N . GLU A 1 97 ? 1.054 13.890 37.092 1.00 32.95 96 GLU A N 1
ATOM 747 C CA . GLU A 1 97 ? 0.486 15.197 37.390 1.00 37.63 96 GLU A CA 1
ATOM 748 C C . GLU A 1 97 ? -0.826 15.027 38.147 1.00 43.50 96 GLU A C 1
ATOM 749 O O . GLU A 1 97 ? -1.387 13.926 38.210 1.00 29.96 96 GLU A O 1
ATOM 755 N N . LYS A 1 98 ? -1.320 16.129 38.700 1.00 46.02 97 LYS A N 1
ATOM 756 C CA . LYS A 1 98 ? -2.567 16.130 39.452 1.00 44.35 97 LYS A CA 1
ATOM 757 C C . LYS A 1 98 ? -3.702 15.503 38.653 1.00 44.92 97 LYS A C 1
ATOM 758 O O . LYS A 1 98 ? -4.566 14.839 39.222 1.00 47.63 97 LYS A O 1
ATOM 764 N N . ASP A 1 99 ? -3.694 15.714 37.337 1.00 43.81 98 ASP A N 1
ATOM 765 C CA . ASP A 1 99 ? -4.755 15.209 36.474 1.00 46.25 98 ASP A CA 1
ATOM 766 C C . ASP A 1 99 ? -4.501 13.789 35.951 1.00 42.45 98 ASP A C 1
ATOM 767 O O . ASP A 1 99 ? -5.279 13.266 35.139 1.00 44.08 98 ASP A O 1
ATOM 772 N N . GLY A 1 100 ? -3.413 13.174 36.407 1.00 42.07 99 GLY A N 1
ATOM 773 C CA . GLY A 1 100 ? -3.098 11.803 36.040 1.00 35.68 99 GLY A CA 1
ATOM 774 C C . GLY A 1 100 ? -2.131 11.628 34.878 1.00 42.78 99 GLY A C 1
ATOM 775 O O . GLY A 1 100 ? -1.688 10.510 34.610 1.00 45.34 99 GLY A O 1
ATOM 776 N N . ARG A 1 101 ? -1.808 12.715 34.180 1.00 35.19 100 ARG A N 1
ATOM 777 C CA . ARG A 1 101 ? -0.828 12.655 33.096 1.00 44.69 100 ARG A CA 1
ATOM 778 C C . ARG A 1 101 ? 0.508 12.068 33.580 1.00 39.04 100 ARG A C 1
ATOM 779 O O . ARG A 1 101 ? 1.041 12.471 34.609 1.00 35.62 100 ARG A O 1
ATOM 787 N N . LYS A 1 102 ? 1.045 11.115 32.832 1.00 36.12 101 LYS A N 1
ATOM 788 C CA . LYS A 1 102 ? 2.290 10.463 33.224 1.00 43.01 101 LYS A CA 1
ATOM 789 C C . LYS A 1 102 ? 3.504 11.390 33.084 1.00 44.08 101 LYS A C 1
ATOM 790 O O . LYS A 1 102 ? 3.735 11.976 32.024 1.00 43.93 101 LYS A O 1
ATOM 796 N N . ILE A 1 103 ? 4.261 11.522 34.169 1.00 37.95 102 ILE A N 1
ATOM 797 C CA . ILE A 1 103 ? 5.556 12.192 34.143 1.00 41.31 102 ILE A CA 1
ATOM 798 C C . ILE A 1 103 ? 6.686 11.175 33.921 1.00 39.75 102 ILE A C 1
ATOM 799 O O . ILE A 1 103 ? 7.559 11.376 33.071 1.00 45.65 102 ILE A O 1
ATOM 804 N N . ASP A 1 104 ? 6.651 10.083 34.688 1.00 34.44 103 ASP A N 1
ATOM 805 C CA . ASP A 1 104 ? 7.669 9.030 34.633 1.00 38.22 103 ASP A CA 1
ATOM 806 C C . ASP A 1 104 ? 7.097 7.758 35.252 1.00 42.41 103 ASP A C 1
ATOM 807 O O . ASP A 1 104 ? 6.050 7.801 35.922 1.00 35.16 103 ASP A O 1
ATOM 812 N N . GLU A 1 105 ? 7.779 6.634 35.023 1.00 34.95 104 GLU A N 1
ATOM 813 C CA . GLU A 1 105 ? 7.345 5.336 35.544 1.00 34.51 104 GLU A CA 1
ATOM 814 C C . GLU A 1 105 ? 8.544 4.455 35.945 1.00 39.87 104 GLU A C 1
ATOM 815 O O . GLU A 1 105 ? 9.667 4.606 35.424 1.00 35.73 104 GLU A O 1
ATOM 821 N N . ARG A 1 106 ? 8.303 3.531 36.867 1.00 35.56 105 ARG A N 1
ATOM 822 C CA . ARG A 1 106 ? 9.356 2.662 37.363 1.00 40.24 105 ARG A CA 1
ATOM 823 C C . ARG A 1 106 ? 8.751 1.404 37.956 1.00 42.13 105 ARG A C 1
ATOM 824 O O . ARG A 1 106 ? 7.542 1.331 38.217 1.00 31.25 105 ARG A O 1
ATOM 832 N N . THR A 1 107 ? 9.607 0.416 38.183 1.00 35.09 106 THR A N 1
ATOM 833 C CA . THR A 1 107 ? 9.209 -0.808 38.856 1.00 39.26 106 THR A CA 1
ATOM 834 C C . THR A 1 107 ? 9.649 -0.737 40.314 1.00 43.35 106 THR A C 1
ATOM 835 O O . THR A 1 107 ? 10.788 -0.367 40.606 1.00 43.43 106 THR A O 1
ATOM 839 N N . LEU A 1 108 ? 8.748 -1.087 41.225 1.00 35.36 107 LEU A N 1
ATOM 840 C CA . LEU A 1 108 ? 9.063 -1.089 42.649 1.00 34.26 107 LEU A CA 1
ATOM 841 C C . LEU A 1 108 ? 8.836 -2.463 43.257 1.00 40.39 107 LEU A C 1
ATOM 842 O O . LEU A 1 108 ? 7.757 -3.049 43.112 1.00 33.57 107 LEU A O 1
ATOM 847 N N . GLN A 1 109 ? 9.856 -2.980 43.934 1.00 31.92 108 GLN A N 1
ATOM 848 C CA . GLN A 1 109 ? 9.701 -4.211 44.701 1.00 30.93 108 GLN A CA 1
ATOM 849 C C . GLN A 1 109 ? 9.288 -3.850 46.124 1.00 40.56 108 GLN A C 1
ATOM 850 O O . GLN A 1 109 ? 10.017 -3.148 46.833 1.00 42.50 108 GLN A O 1
ATOM 856 N N . VAL A 1 110 ? 8.114 -4.320 46.536 1.00 29.64 109 VAL A N 1
ATOM 857 C CA . VAL A 1 110 ? 7.573 -3.964 47.839 1.00 29.39 109 VAL A CA 1
ATOM 858 C C . VAL A 1 110 ? 7.648 -5.138 48.806 1.00 38.57 109 VAL A C 1
ATOM 859 O O . VAL A 1 110 ? 7.256 -6.261 48.469 1.00 43.73 109 VAL A O 1
ATOM 863 N N . SER A 1 111 ? 8.142 -4.888 50.013 1.00 36.73 110 SER A N 1
ATOM 864 C CA . SER A 1 111 ? 8.228 -5.953 51.011 1.00 34.26 110 SER A CA 1
ATOM 865 C C . SER A 1 111 ? 7.696 -5.497 52.357 1.00 34.90 110 SER A C 1
ATOM 866 O O . SER A 1 111 ? 8.333 -4.695 53.040 1.00 39.39 110 SER A O 1
ATOM 869 N N . TYR A 1 112 ? 6.533 -6.005 52.743 1.00 31.88 111 TYR A N 1
ATOM 870 C CA . TYR A 1 112 ? 5.993 -5.694 54.060 1.00 41.74 111 TYR A CA 1
ATOM 871 C C . TYR A 1 112 ? 6.639 -6.549 55.146 1.00 46.63 111 TYR A C 1
ATOM 872 O O . TYR A 1 112 ? 6.477 -7.771 55.196 1.00 48.38 111 TYR A O 1
ATOM 881 N N . ILE A 1 113 ? 7.399 -5.868 55.994 1.00 47.04 112 ILE A N 1
ATOM 882 C CA . ILE A 1 113 ? 8.109 -6.472 57.103 1.00 47.93 112 ILE A CA 1
ATOM 883 C C . ILE A 1 113 ? 7.149 -6.907 58.207 1.00 51.60 112 ILE A C 1
ATOM 884 O O . ILE A 1 113 ? 7.337 -7.964 58.823 1.00 43.85 112 ILE A O 1
ATOM 889 N N . ASP A 1 114 ? 6.118 -6.093 58.441 1.00 50.24 113 ASP A N 1
ATOM 890 C CA . ASP A 1 114 ? 5.115 -6.368 59.469 1.00 52.21 113 ASP A CA 1
ATOM 891 C C . ASP A 1 114 ? 3.901 -5.437 59.341 1.00 53.95 113 ASP A C 1
ATOM 892 O O . ASP A 1 114 ? 3.999 -4.345 58.774 1.00 51.53 113 ASP A O 1
ATOM 897 N N . THR A 1 115 ? 2.763 -5.876 59.876 1.00 47.31 114 THR A N 1
ATOM 898 C CA . THR A 1 115 ? 1.554 -5.054 59.919 1.00 46.70 114 THR A CA 1
ATOM 899 C C . THR A 1 115 ? 0.476 -5.721 60.763 1.00 53.88 114 THR A C 1
ATOM 900 O O . THR A 1 115 ? 0.396 -6.948 60.825 1.00 57.41 114 THR A O 1
ATOM 904 N N . ASP A 1 116 ? -0.352 -4.914 61.417 1.00 56.80 115 ASP A N 1
ATOM 905 C CA . ASP A 1 116 ? -1.500 -5.446 62.139 1.00 56.11 115 ASP A CA 1
ATOM 906 C C . ASP A 1 116 ? -2.778 -5.064 61.400 1.00 55.68 115 ASP A C 1
ATOM 907 O O . ASP A 1 116 ? -3.886 -5.241 61.912 1.00 60.93 115 ASP A O 1
ATOM 912 N N . TYR A 1 117 ? -2.604 -4.530 60.193 1.00 50.24 116 TYR A N 1
ATOM 913 C CA . TYR A 1 117 ? -3.715 -4.225 59.287 1.00 46.29 116 TYR A CA 1
ATOM 914 C C . TYR A 1 117 ? -4.525 -2.971 59.653 1.00 52.10 116 TYR A C 1
ATOM 915 O O . TYR A 1 117 ? -4.827 -2.146 58.782 1.00 50.40 116 TYR A O 1
ATOM 924 N N . SER A 1 118 ? -4.873 -2.824 60.929 1.00 53.93 117 SER A N 1
ATOM 925 C CA . SER A 1 118 ? -5.776 -1.748 61.342 1.00 53.83 117 SER A CA 1
ATOM 926 C C . SER A 1 118 ? -5.087 -0.594 62.078 1.00 52.54 117 SER A C 1
ATOM 927 O O . SER A 1 118 ? -5.749 0.340 62.527 1.00 46.06 117 SER A O 1
ATOM 930 N N . LYS A 1 119 ? -3.763 -0.651 62.192 1.00 50.76 118 LYS A N 1
ATOM 931 C CA . LYS A 1 119 ? -3.021 0.416 62.860 1.00 41.02 118 LYS A CA 1
ATOM 932 C C . LYS A 1 119 ? -1.728 0.809 62.153 1.00 45.32 118 LYS A C 1
ATOM 933 O O . LYS A 1 119 ? -1.535 1.982 61.813 1.00 48.14 118 LYS A O 1
ATOM 939 N N . TYR A 1 120 ? -0.848 -0.168 61.939 1.00 42.75 119 TYR A N 1
ATOM 940 C CA . TYR A 1 120 ? 0.495 0.113 61.443 1.00 37.55 119 TYR A CA 1
ATOM 941 C C . TYR A 1 120 ? 0.973 -0.907 60.417 1.00 35.43 119 TYR A C 1
ATOM 942 O O . TYR A 1 120 ? 0.512 -2.046 60.387 1.00 43.69 119 TYR A O 1
ATOM 951 N N . SER A 1 121 ? 1.915 -0.486 59.587 1.00 39.46 120 SER A N 1
ATOM 952 C CA . SER A 1 121 ? 2.652 -1.403 58.733 1.00 39.87 120 SER A CA 1
ATOM 953 C C . SER A 1 121 ? 4.069 -0.880 58.562 1.00 42.33 120 SER A C 1
ATOM 954 O O . SER A 1 121 ? 4.306 0.321 58.630 1.00 49.22 120 SER A O 1
ATOM 957 N N . VAL A 1 122 ? 5.011 -1.786 58.351 1.00 42.01 121 VAL A N 1
ATOM 958 C CA . VAL A 1 122 ? 6.397 -1.400 58.138 1.00 41.68 121 VAL A CA 1
ATOM 959 C C . VAL A 1 122 ? 6.855 -1.977 56.804 1.00 43.91 121 VAL A C 1
ATOM 960 O O . VAL A 1 122 ? 6.664 -3.161 56.530 1.00 39.99 121 VAL A O 1
ATOM 964 N N . VAL A 1 123 ? 7.428 -1.135 55.955 1.00 34.44 122 VAL A N 1
ATOM 965 C CA . VAL A 1 123 ? 7.655 -1.542 54.579 1.00 29.84 122 VAL A CA 1
ATOM 966 C C . VAL A 1 123 ? 9.064 -1.207 54.095 1.00 41.03 122 VAL A C 1
ATOM 967 O O . VAL A 1 123 ? 9.694 -0.266 54.573 1.00 39.75 122 VAL A O 1
ATOM 971 N N . HIS A 1 124 ? 9.559 -2.013 53.164 1.00 35.72 123 HIS A N 1
ATOM 972 C CA . HIS A 1 124 ? 10.766 -1.693 52.423 1.00 27.87 123 HIS A CA 1
ATOM 973 C C . HIS A 1 124 ? 10.403 -1.616 50.945 1.00 37.04 123 HIS A C 1
ATOM 974 O O . HIS A 1 124 ? 9.843 -2.566 50.385 1.00 34.53 123 HIS A O 1
ATOM 981 N N . VAL A 1 125 ? 10.687 -0.471 50.328 1.00 34.54 124 VAL A N 1
ATOM 982 C CA . VAL A 1 125 ? 10.409 -0.265 48.912 1.00 30.60 124 VAL A CA 1
ATOM 983 C C . VAL A 1 125 ? 11.689 0.050 48.165 1.00 41.82 124 VAL A C 1
ATOM 984 O O . VAL A 1 125 ? 12.495 0.859 48.621 1.00 44.90 124 VAL A O 1
ATOM 988 N N . CYS A 1 126 ? 11.881 -0.580 47.014 1.00 41.99 125 CYS A N 1
ATOM 989 C CA . CYS A 1 126 ? 13.119 -0.378 46.272 1.00 36.62 125 CYS A CA 1
ATOM 990 C C . CYS A 1 126 ? 12.961 -0.544 44.767 1.00 39.27 125 CYS A C 1
ATOM 991 O O . CYS A 1 126 ? 12.183 -1.368 44.301 1.00 41.93 125 CYS A O 1
ATOM 994 N N . ASP A 1 127 ? 13.714 0.249 44.015 1.00 46.89 126 ASP A N 1
ATOM 995 C CA . ASP A 1 127 ? 13.660 0.217 42.561 1.00 46.18 126 ASP A CA 1
ATOM 996 C C . ASP A 1 127 ? 14.909 -0.461 42.031 1.00 48.20 126 ASP A C 1
ATOM 997 O O . ASP A 1 127 ? 16.012 0.027 42.242 1.00 55.80 126 ASP A O 1
ATOM 1002 N N . PRO A 1 128 ? 14.738 -1.595 41.340 1.00 51.34 127 PRO A N 1
ATOM 1003 C CA . PRO A 1 128 ? 15.844 -2.397 40.804 1.00 55.43 127 PRO A CA 1
ATOM 1004 C C . PRO A 1 128 ? 16.703 -1.601 39.828 1.00 69.42 127 PRO A C 1
ATOM 1005 O O . PRO A 1 128 ? 17.873 -1.926 39.628 1.00 76.22 127 PRO A O 1
ATOM 1009 N N . ALA A 1 129 ? 16.121 -0.571 39.225 1.00 73.12 128 ALA A N 1
ATOM 1010 C CA . ALA A 1 129 ? 16.847 0.275 38.287 1.00 74.29 128 ALA A CA 1
ATOM 1011 C C . ALA A 1 129 ? 17.484 1.462 39.002 1.00 70.58 128 ALA A C 1
ATOM 1012 O O . ALA A 1 129 ? 18.265 2.207 38.413 1.00 78.16 128 ALA A O 1
ATOM 1014 N N . ALA A 1 130 ? 17.141 1.640 40.272 1.00 72.27 129 ALA A N 1
ATOM 1015 C CA . ALA A 1 130 ? 17.697 2.730 41.068 1.00 62.25 129 ALA A CA 1
ATOM 1016 C C . ALA A 1 130 ? 17.829 2.312 42.529 1.00 54.94 129 ALA A C 1
ATOM 1017 O O . ALA A 1 130 ? 17.208 2.904 43.411 1.00 51.42 129 ALA A O 1
ATOM 1019 N N . PRO A 1 131 ? 18.650 1.284 42.784 1.00 54.43 130 PRO A N 1
ATOM 1020 C CA . PRO A 1 131 ? 18.807 0.678 44.112 1.00 55.77 130 PRO A CA 1
ATOM 1021 C C . PRO A 1 131 ? 19.274 1.680 45.162 1.00 54.39 130 PRO A C 1
ATOM 1022 O O . PRO A 1 131 ? 19.010 1.476 46.351 1.00 47.46 130 PRO A O 1
ATOM 1026 N N . ASP A 1 132 ? 19.973 2.729 44.726 1.00 51.33 131 ASP A N 1
ATOM 1027 C CA . ASP A 1 132 ? 20.386 3.798 45.622 1.00 52.55 131 ASP A CA 1
ATOM 1028 C C . ASP A 1 132 ? 19.172 4.494 46.218 1.00 66.55 131 ASP A C 1
ATOM 1029 O O . ASP A 1 132 ? 19.243 5.044 47.318 1.00 73.19 131 ASP A O 1
ATOM 1034 N N . TYR A 1 133 ? 18.063 4.474 45.480 1.00 63.60 132 TYR A N 1
ATOM 1035 C CA . TYR A 1 133 ? 16.773 4.877 46.024 1.00 76.27 132 TYR A CA 1
ATOM 1036 C C . TYR A 1 133 ? 16.121 3.681 46.697 1.00 71.34 132 TYR A C 1
ATOM 1037 O O . TYR A 1 133 ? 15.483 2.851 46.038 1.00 72.20 132 TYR A O 1
ATOM 1046 N N . TYR A 1 134 ? 16.303 3.572 48.004 1.00 51.50 133 TYR A N 1
ATOM 1047 C CA . TYR A 1 134 ? 15.541 2.595 48.755 1.00 43.15 133 TYR A CA 1
ATOM 1048 C C . TYR A 1 134 ? 14.832 3.300 49.886 1.00 38.78 133 TYR A C 1
ATOM 1049 O O . TYR A 1 134 ? 15.301 4.326 50.396 1.00 36.33 133 TYR A O 1
ATOM 1058 N N . LEU A 1 135 ? 13.697 2.743 50.278 1.00 26.60 134 LEU A N 1
ATOM 1059 C CA . LEU A 1 135 ? 12.896 3.351 51.313 1.00 31.21 134 LEU A CA 1
ATOM 1060 C C . LEU A 1 135 ? 12.523 2.337 52.378 1.00 36.84 134 LEU A C 1
ATOM 1061 O O . LEU A 1 135 ? 12.029 1.244 52.073 1.00 30.90 134 LEU A O 1
ATOM 1066 N N . TYR A 1 136 ? 12.783 2.700 53.628 1.00 27.04 135 TYR A N 1
ATOM 1067 C CA . TYR A 1 136 ? 12.198 2.008 54.768 1.00 35.64 135 TYR A CA 1
ATOM 1068 C C . TYR A 1 136 ? 11.171 2.940 55.404 1.00 37.65 135 TYR A C 1
ATOM 1069 O O . TYR A 1 136 ? 11.500 4.065 55.790 1.00 38.75 135 TYR A O 1
ATOM 1078 N N . ALA A 1 137 ? 9.928 2.486 55.514 1.00 34.76 136 ALA A N 1
ATOM 1079 C CA . ALA A 1 137 ? 8.859 3.370 55.977 1.00 31.25 136 ALA A CA 1
ATOM 1080 C C . ALA A 1 137 ? 7.984 2.773 57.074 1.00 38.29 136 ALA A C 1
ATOM 1081 O O . ALA A 1 137 ? 7.570 1.615 56.996 1.00 32.28 136 ALA A O 1
ATOM 1083 N N . VAL A 1 138 ? 7.708 3.586 58.091 1.00 36.58 137 VAL A N 1
ATOM 1084 C CA . VAL A 1 138 ? 6.660 3.288 59.058 1.00 34.39 137 VAL A CA 1
ATOM 1085 C C . VAL A 1 138 ? 5.358 3.978 58.635 1.00 39.26 137 VAL A C 1
ATOM 1086 O O . VAL A 1 138 ? 5.345 5.166 58.283 1.00 32.69 137 VAL A O 1
ATOM 1090 N N . GLN A 1 139 ? 4.271 3.217 58.652 1.00 33.95 138 GLN A N 1
ATOM 1091 C CA . GLN A 1 139 ? 2.985 3.685 58.142 1.00 32.20 138 GLN A CA 1
ATOM 1092 C C . GLN A 1 139 ? 1.872 3.453 59.165 1.00 33.42 138 GLN A C 1
ATOM 1093 O O . GLN A 1 139 ? 1.867 2.454 59.885 1.00 37.82 138 GLN A O 1
ATOM 1099 N N . SER A 1 140 ? 0.946 4.399 59.248 1.00 35.39 139 SER A N 1
ATOM 1100 C CA . SER A 1 140 ? -0.099 4.351 60.259 1.00 35.82 139 SER A CA 1
ATOM 1101 C C . SER A 1 140 ? -1.459 4.607 59.615 1.00 34.66 139 SER A C 1
ATOM 1102 O O . SER A 1 140 ? -1.549 5.233 58.560 1.00 40.58 139 SER A O 1
ATOM 1105 N N . ARG A 1 141 ? -2.511 4.099 60.241 1.00 40.74 140 ARG A N 1
ATOM 1106 C CA . ARG A 1 141 ? -3.868 4.369 59.784 1.00 43.48 140 ARG A CA 1
ATOM 1107 C C . ARG A 1 141 ? -4.270 5.774 60.218 1.00 44.90 140 ARG A C 1
ATOM 1108 O O . ARG A 1 141 ? -5.204 6.358 59.670 1.00 50.74 140 ARG A O 1
ATOM 1116 N N . THR A 1 142 ? -3.560 6.303 61.215 1.00 40.35 141 THR A N 1
ATOM 1117 C CA . THR A 1 142 ? -3.749 7.678 61.662 1.00 36.28 141 THR A CA 1
ATOM 1118 C C . THR A 1 142 ? -2.475 8.490 61.417 1.00 41.12 141 THR A C 1
ATOM 1119 O O . THR A 1 142 ? -1.446 7.941 61.009 1.00 39.86 141 THR A O 1
ATOM 1123 N N . GLU A 1 143 ? -2.551 9.795 61.651 1.00 39.88 142 GLU A N 1
ATOM 1124 C CA . GLU A 1 143 ? -1.442 10.692 61.336 1.00 47.08 142 GLU A CA 1
ATOM 1125 C C . GLU A 1 143 ? -0.222 10.425 62.219 1.00 46.76 142 GLU A C 1
ATOM 1126 O O . GLU A 1 143 ? 0.914 10.669 61.811 1.00 46.66 142 GLU A O 1
ATOM 1132 N N . ASN A 1 144 ? -0.466 9.921 63.424 1.00 55.37 143 ASN A N 1
ATOM 1133 C CA . ASN A 1 144 ? 0.608 9.550 64.345 1.00 58.67 143 ASN A CA 1
ATOM 1134 C C . ASN A 1 144 ? 0.541 8.057 64.643 1.00 56.29 143 ASN A C 1
ATOM 1135 O O . ASN A 1 144 ? -0.520 7.446 64.504 1.00 56.56 143 ASN A O 1
ATOM 1140 N N . VAL A 1 145 ? 1.661 7.459 65.045 1.00 48.77 144 VAL A N 1
ATOM 1141 C CA . VAL A 1 145 ? 1.629 6.055 65.425 1.00 43.11 144 VAL A CA 1
ATOM 1142 C C . VAL A 1 145 ? 0.923 5.911 66.771 1.00 47.57 144 VAL A C 1
ATOM 1143 O O . VAL A 1 145 ? 1.250 6.607 67.732 1.00 58.31 144 VAL A O 1
ATOM 1147 N N . LYS A 1 146 ? -0.066 5.025 66.832 1.00 58.13 145 LYS A N 1
ATOM 1148 C CA . LYS A 1 146 ? -0.762 4.761 68.087 1.00 63.35 145 LYS A CA 1
ATOM 1149 C C . LYS A 1 146 ? 0.242 4.352 69.156 1.00 66.02 145 LYS A C 1
ATOM 1150 O O . LYS A 1 146 ? 1.065 3.463 68.939 1.00 64.26 145 LYS A O 1
ATOM 1156 N N . GLU A 1 147 ? 0.168 5.003 70.310 1.00 67.67 146 GLU A N 1
ATOM 1157 C CA . GLU A 1 147 ? 1.125 4.775 71.387 1.00 69.17 146 GLU A CA 1
ATOM 1158 C C . GLU A 1 147 ? 1.280 3.295 71.746 1.00 74.25 146 GLU A C 1
ATOM 1159 O O . GLU A 1 147 ? 2.381 2.843 72.058 1.00 77.34 146 GLU A O 1
ATOM 1165 N N . ASP A 1 148 ? 0.184 2.542 71.691 1.00 78.97 147 ASP A N 1
ATOM 1166 C CA . ASP A 1 148 ? 0.190 1.149 72.145 1.00 82.34 147 ASP A CA 1
ATOM 1167 C C . ASP A 1 148 ? 0.798 0.146 71.156 1.00 74.25 147 ASP A C 1
ATOM 1168 O O . ASP A 1 148 ? 0.886 -1.050 71.454 1.00 72.23 147 ASP A O 1
ATOM 1173 N N . VAL A 1 149 ? 1.216 0.628 69.988 1.00 65.98 148 VAL A N 1
ATOM 1174 C CA . VAL A 1 149 ? 1.875 -0.234 69.008 1.00 60.52 148 VAL A CA 1
ATOM 1175 C C . VAL A 1 149 ? 3.298 0.224 68.706 1.00 59.80 148 VAL A C 1
ATOM 1176 O O . VAL A 1 149 ? 3.959 -0.331 67.829 1.00 56.00 148 VAL A O 1
ATOM 1180 N N . LYS A 1 150 ? 3.771 1.235 69.427 1.00 61.38 149 LYS A N 1
ATOM 1181 C CA . LYS A 1 150 ? 5.141 1.703 69.245 1.00 63.84 149 LYS A CA 1
ATOM 1182 C C . LYS A 1 150 ? 6.132 0.544 69.364 1.00 67.21 149 LYS A C 1
ATOM 1183 O O . LYS A 1 150 ? 7.042 0.410 68.547 1.00 66.74 149 LYS A O 1
ATOM 1189 N N . SER A 1 151 ? 5.950 -0.299 70.377 1.00 70.94 150 SER A N 1
ATOM 1190 C CA . SER A 1 151 ? 6.874 -1.412 70.606 1.00 74.02 150 SER A CA 1
ATOM 1191 C C . SER A 1 151 ? 6.900 -2.385 69.428 1.00 66.10 150 SER A C 1
ATOM 1192 O O . SER A 1 151 ? 7.968 -2.819 68.996 1.00 64.70 150 SER A O 1
ATOM 1195 N N . LYS A 1 152 ? 5.724 -2.717 68.906 1.00 65.08 151 LYS A N 1
ATOM 1196 C CA . LYS A 1 152 ? 5.628 -3.591 67.738 1.00 67.43 151 LYS A CA 1
ATOM 1197 C C . LYS A 1 152 ? 6.365 -3.023 66.520 1.00 64.92 151 LYS A C 1
ATOM 1198 O O . LYS A 1 152 ? 7.000 -3.759 65.770 1.00 70.83 151 LYS A O 1
ATOM 1204 N N . VAL A 1 153 ? 6.281 -1.711 66.332 1.00 67.27 152 VAL A N 1
ATOM 1205 C CA . VAL A 1 153 ? 6.976 -1.046 65.231 1.00 65.65 152 VAL A CA 1
ATOM 1206 C C . VAL A 1 153 ? 8.490 -1.080 65.435 1.00 61.34 152 VAL A C 1
ATOM 1207 O O . VAL A 1 153 ? 9.254 -1.288 64.492 1.00 56.77 152 VAL A O 1
ATOM 1211 N N . GLU A 1 154 ? 8.911 -0.859 66.674 1.00 64.69 153 GLU A N 1
ATOM 1212 C CA . GLU A 1 154 ? 10.326 -0.847 67.024 1.00 74.29 153 GLU A CA 1
ATOM 1213 C C . GLU A 1 154 ? 10.951 -2.198 66.704 1.00 76.26 153 GLU A C 1
ATOM 1214 O O . GLU A 1 154 ? 12.040 -2.275 66.135 1.00 79.58 153 GLU A O 1
ATOM 1220 N N . ALA A 1 155 ? 10.246 -3.262 67.072 1.00 71.32 154 ALA A N 1
ATOM 1221 C CA . ALA A 1 155 ? 10.705 -4.617 66.815 1.00 74.38 154 ALA A CA 1
ATOM 1222 C C . ALA A 1 155 ? 10.839 -4.870 65.320 1.00 71.76 154 ALA A C 1
ATOM 1223 O O . ALA A 1 155 ? 11.876 -5.342 64.851 1.00 73.51 154 ALA A O 1
ATOM 1225 N N . ALA A 1 156 ? 9.787 -4.556 64.573 1.00 66.85 155 ALA A N 1
ATOM 1226 C CA . ALA A 1 156 ? 9.806 -4.738 63.130 1.00 58.17 155 ALA A CA 1
ATOM 1227 C C . ALA A 1 156 ? 11.021 -4.059 62.501 1.00 55.80 155 ALA A C 1
ATOM 1228 O O . ALA A 1 156 ? 11.668 -4.629 61.625 1.00 55.42 155 ALA A O 1
ATOM 1230 N N . LEU A 1 157 ? 11.322 -2.842 62.947 1.00 54.54 156 LEU A N 1
ATOM 1231 C CA . LEU A 1 157 ? 12.478 -2.107 62.442 1.00 54.25 156 LEU A CA 1
ATOM 1232 C C . LEU A 1 157 ? 13.762 -2.791 62.905 1.00 59.28 156 LEU A C 1
ATOM 1233 O O . LEU A 1 157 ? 14.817 -2.652 62.285 1.00 66.99 156 LEU A O 1
ATOM 1238 N N . GLY A 1 158 ? 13.664 -3.529 64.005 1.00 65.25 157 GLY A N 1
ATOM 1239 C CA . GLY A 1 158 ? 14.793 -4.283 64.519 1.00 70.37 157 GLY A CA 1
ATOM 1240 C C . GLY A 1 158 ? 15.274 -5.318 63.520 1.00 71.89 157 GLY A C 1
ATOM 1241 O O . GLY A 1 158 ? 16.471 -5.441 63.262 1.00 75.97 157 GLY A O 1
ATOM 1242 N N . LYS A 1 159 ? 14.332 -6.062 62.951 1.00 71.01 158 LYS A N 1
ATOM 1243 C CA . LYS A 1 159 ? 14.661 -7.095 61.979 1.00 73.34 158 LYS A CA 1
ATOM 1244 C C . LYS A 1 159 ? 15.599 -6.580 60.893 1.00 71.64 158 LYS A C 1
ATOM 1245 O O . LYS A 1 159 ? 16.444 -7.324 60.396 1.00 72.77 158 LYS A O 1
ATOM 1251 N N . VAL A 1 160 ? 15.451 -5.310 60.527 1.00 63.50 159 VAL A N 1
ATOM 1252 C CA . VAL A 1 160 ? 16.178 -4.773 59.379 1.00 56.90 159 VAL A CA 1
ATOM 1253 C C . VAL A 1 160 ? 17.273 -3.790 59.773 1.00 57.10 159 VAL A C 1
ATOM 1254 O O . VAL A 1 160 ? 17.684 -2.947 58.974 1.00 59.06 159 VAL A O 1
ATOM 1258 N N . GLY A 1 161 ? 17.744 -3.917 61.010 1.00 67.65 160 GLY A N 1
ATOM 1259 C CA . GLY A 1 161 ? 18.883 -3.156 61.491 1.00 68.51 160 GLY A CA 1
ATOM 1260 C C . GLY A 1 161 ? 18.593 -1.688 61.720 1.00 72.01 160 GLY A C 1
ATOM 1261 O O . GLY A 1 161 ? 19.491 -0.850 61.620 1.00 74.27 160 GLY A O 1
ATOM 1262 N N . LEU A 1 162 ? 17.341 -1.368 62.034 1.00 67.16 161 LEU A N 1
ATOM 1263 C CA . LEU A 1 162 ? 16.956 0.027 62.209 1.00 58.51 161 LEU A CA 1
ATOM 1264 C C . LEU A 1 162 ? 16.300 0.317 63.554 1.00 55.56 161 LEU A C 1
ATOM 1265 O O . LEU A 1 162 ? 15.791 -0.579 64.224 1.00 59.93 161 LEU A O 1
ATOM 1270 N N . LYS A 1 163 ? 16.338 1.586 63.942 1.00 55.43 162 LYS A N 1
ATOM 1271 C CA . LYS A 1 163 ? 15.646 2.052 65.133 1.00 63.39 162 LYS A CA 1
ATOM 1272 C C . LYS A 1 163 ? 14.826 3.279 64.768 1.00 63.24 162 LYS A C 1
ATOM 1273 O O . LYS A 1 163 ? 15.253 4.096 63.949 1.00 63.01 162 LYS A O 1
ATOM 1279 N N . LEU A 1 164 ? 13.647 3.401 65.367 1.00 56.92 163 LEU A N 1
ATOM 1280 C CA . LEU A 1 164 ? 12.754 4.512 65.064 1.00 54.62 163 LEU A CA 1
ATOM 1281 C C . LEU A 1 164 ? 13.503 5.845 65.030 1.00 51.39 163 LEU A C 1
ATOM 1282 O O . LEU A 1 164 ? 13.396 6.600 64.059 1.00 46.54 163 LEU A O 1
ATOM 1287 N N . SER A 1 165 ? 14.269 6.120 66.087 1.00 52.68 164 SER A N 1
ATOM 1288 C CA . SER A 1 165 ? 15.041 7.357 66.184 1.00 51.81 164 SER A CA 1
ATOM 1289 C C . SER A 1 165 ? 16.083 7.446 65.068 1.00 62.23 164 SER A C 1
ATOM 1290 O O . SER A 1 165 ? 16.703 8.491 64.867 1.00 74.03 164 SER A O 1
ATOM 1293 N N . GLY A 1 166 ? 16.257 6.349 64.335 1.00 61.45 165 GLY A N 1
ATOM 1294 C CA . GLY A 1 166 ? 17.120 6.328 63.165 1.00 64.06 165 GLY A CA 1
ATOM 1295 C C . GLY A 1 166 ? 16.445 6.756 61.863 1.00 65.57 165 GLY A C 1
ATOM 1296 O O . GLY A 1 166 ? 17.100 6.851 60.822 1.00 63.93 165 GLY A O 1
ATOM 1297 N N . LEU A 1 167 ? 15.139 7.010 61.904 1.00 52.16 166 LEU A N 1
ATOM 1298 C CA . LEU A 1 167 ? 14.442 7.487 60.713 1.00 47.62 166 LEU A CA 1
ATOM 1299 C C . LEU A 1 167 ? 14.117 8.965 60.841 1.00 44.85 166 LEU A C 1
ATOM 1300 O O . LEU A 1 167 ? 14.098 9.517 61.944 1.00 50.83 166 LEU A O 1
ATOM 1305 N N . PHE A 1 168 ? 13.863 9.610 59.710 1.00 43.34 167 PHE A N 1
ATOM 1306 C CA . PHE A 1 168 ? 13.245 10.928 59.738 1.00 41.52 167 PHE A CA 1
ATOM 1307 C C . PHE A 1 168 ? 11.811 10.816 60.261 1.00 46.02 167 PHE A C 1
ATOM 1308 O O . PHE A 1 168 ? 11.005 10.046 59.739 1.00 40.06 167 PHE A O 1
ATOM 1316 N N . ASP A 1 169 ? 11.500 11.593 61.295 1.00 48.23 168 ASP A N 1
ATOM 1317 C CA . ASP A 1 169 ? 10.168 11.611 61.890 1.00 37.79 168 ASP A CA 1
ATOM 1318 C C . ASP A 1 169 ? 9.325 12.685 61.214 1.00 45.12 168 ASP A C 1
ATOM 1319 O O . ASP A 1 169 ? 9.449 13.875 61.520 1.00 44.95 168 ASP A O 1
ATOM 1324 N N . ALA A 1 170 ? 8.469 12.257 60.291 1.00 38.35 169 ALA A N 1
ATOM 1325 C CA . ALA A 1 170 ? 7.677 13.184 59.493 1.00 44.45 169 ALA A CA 1
ATOM 1326 C C . ALA A 1 170 ? 6.652 13.915 60.346 1.00 48.18 169 ALA A C 1
ATOM 1327 O O . ALA A 1 170 ? 6.163 14.976 59.960 1.00 46.67 169 ALA A O 1
ATOM 1329 N N . THR A 1 171 ? 6.346 13.359 61.516 1.00 57.40 170 THR A N 1
ATOM 1330 C CA . THR A 1 171 ? 5.432 14.014 62.451 1.00 63.56 170 THR A CA 1
ATOM 1331 C C . THR A 1 171 ? 6.095 15.219 63.133 1.00 63.70 170 THR A C 1
ATOM 1332 O O . THR A 1 171 ? 5.532 15.803 64.058 1.00 65.75 170 THR A O 1
ATOM 1336 N N . THR A 1 172 ? 7.294 15.581 62.680 1.00 60.86 171 THR A N 1
ATOM 1337 C CA . THR A 1 172 ? 7.929 16.823 63.122 1.00 63.70 171 THR A CA 1
ATOM 1338 C C . THR A 1 172 ? 7.488 17.976 62.231 1.00 65.57 171 THR A C 1
ATOM 1339 O O . THR A 1 172 ? 7.391 19.116 62.678 1.00 71.54 171 THR A O 1
ATOM 1343 N N . LEU A 1 173 ? 7.230 17.674 60.963 1.00 71.72 172 LEU A N 1
ATOM 1344 C CA . LEU A 1 173 ? 6.632 18.655 60.072 1.00 68.09 172 LEU A CA 1
ATOM 1345 C C . LEU A 1 173 ? 5.278 19.029 60.676 1.00 81.88 172 LEU A C 1
ATOM 1346 O O . LEU A 1 173 ? 4.919 20.209 60.760 1.00 82.97 172 LEU A O 1
ATOM 1351 N N . GLY A 1 174 ? 4.548 18.004 61.114 1.00 89.21 173 GLY A N 1
ATOM 1352 C CA . GLY A 1 174 ? 3.335 18.163 61.899 1.00 91.48 173 GLY A CA 1
ATOM 1353 C C . GLY A 1 174 ? 2.369 19.246 61.463 1.00 88.04 173 GLY A C 1
ATOM 1354 O O . GLY A 1 174 ? 1.539 19.028 60.578 1.00 86.96 173 GLY A O 1
ATOM 1355 N N . ASN A 1 175 ? 2.473 20.412 62.098 1.00 82.99 174 ASN A N 1
ATOM 1356 C CA . ASN A 1 175 ? 1.516 21.499 61.893 1.00 79.85 174 ASN A CA 1
ATOM 1357 C C . ASN A 1 175 ? 1.352 21.931 60.438 1.00 63.61 174 ASN A C 1
ATOM 1358 O O . ASN A 1 175 ? 0.277 22.377 60.031 1.00 56.17 174 ASN A O 1
ATOM 1363 N N . LYS A 1 176 ? 2.418 21.800 59.656 1.00 46.79 175 LYS A N 1
ATOM 1364 C CA . LYS A 1 176 ? 2.392 22.276 58.282 1.00 44.86 175 LYS A CA 1
ATOM 1365 C C . LYS A 1 176 ? 1.976 21.182 57.302 1.00 39.72 175 LYS A C 1
ATOM 1366 O O . LYS A 1 176 ? 2.000 21.390 56.094 1.00 39.22 175 LYS A O 1
ATOM 1372 N N . CYS A 1 177 ? 1.595 20.019 57.822 1.00 33.96 176 CYS A N 1
ATOM 1373 C CA . CYS A 1 177 ? 1.298 18.877 56.957 1.00 44.72 176 CYS A CA 1
ATOM 1374 C C . CYS A 1 177 ? -0.051 19.031 56.280 1.00 48.83 176 CYS A C 1
ATOM 1375 O O . CYS A 1 177 ? -1.018 19.485 56.899 1.00 55.02 176 CYS A O 1
ATOM 1378 N N . GLN A 1 178 ? -0.117 18.670 55.004 1.00 43.61 177 GLN A N 1
ATOM 1379 C CA . GLN A 1 178 ? -1.422 18.546 54.364 1.00 48.34 177 GLN A CA 1
ATOM 1380 C C . GLN A 1 178 ? -1.453 17.446 53.302 1.00 36.98 177 GLN A C 1
ATOM 1381 O O . GLN A 1 178 ? -0.405 16.947 52.856 1.00 32.67 177 GLN A O 1
ATOM 1387 N N . TYR A 1 179 ? -2.662 17.055 52.927 1.00 29.41 178 TYR A N 1
ATOM 1388 C CA . TYR A 1 179 ? -2.875 15.873 52.109 1.00 32.43 178 TYR A CA 1
ATOM 1389 C C . TYR A 1 179 ? -3.972 16.190 51.093 1.00 35.90 178 TYR A C 1
ATOM 1390 O O . TYR A 1 179 ? -5.024 16.728 51.450 1.00 29.09 178 TYR A O 1
ATOM 1399 N N . ASP A 1 180 ? -3.722 15.872 49.827 1.00 29.87 179 ASP A N 1
ATOM 1400 C CA . ASP A 1 180 ? -4.677 16.196 48.776 1.00 37.75 179 ASP A CA 1
ATOM 1401 C C . ASP A 1 180 ? -5.721 15.084 48.647 1.00 30.61 179 ASP A C 1
ATOM 1402 O O . ASP A 1 180 ? -5.706 14.320 47.695 1.00 31.81 179 ASP A O 1
ATOM 1407 N N . ASP A 1 181 ? -6.599 14.994 49.634 1.00 26.89 180 ASP A N 1
ATOM 1408 C CA . ASP A 1 181 ? -7.650 13.983 49.655 1.00 39.67 180 ASP A CA 1
ATOM 1409 C C . ASP A 1 181 ? -8.521 13.964 48.398 1.00 45.77 180 ASP A C 1
ATOM 1410 O O . ASP A 1 181 ? -8.949 12.897 47.950 1.00 41.73 180 ASP A O 1
ATOM 1415 N N . GLU A 1 182 ? -8.802 15.131 47.830 1.00 41.80 181 GLU A N 1
ATOM 1416 C CA . GLU A 1 182 ? -9.701 15.155 46.683 1.00 47.32 181 GLU A CA 1
ATOM 1417 C C . GLU A 1 182 ? -9.009 14.579 45.447 1.00 44.72 181 GLU A C 1
ATOM 1418 O O . GLU A 1 182 ? -9.632 13.872 44.658 1.00 41.94 181 GLU A O 1
ATOM 1424 N N . THR A 1 183 ? -7.715 14.850 45.296 1.00 37.50 182 THR A N 1
ATOM 1425 C CA . THR A 1 183 ? -6.965 14.277 44.184 1.00 27.70 182 THR A CA 1
ATOM 1426 C C . THR A 1 183 ? -6.795 12.779 44.383 1.00 30.23 182 THR A C 1
ATOM 1427 O O . THR A 1 183 ? -6.856 12.005 43.427 1.00 30.52 182 THR A O 1
ATOM 1431 N N . LEU A 1 184 ? -6.598 12.373 45.632 1.00 28.32 183 LEU A N 1
ATOM 1432 C CA . LEU A 1 184 ? -6.462 10.962 45.950 1.00 28.85 183 LEU A CA 1
ATOM 1433 C C . LEU A 1 184 ? -7.706 10.206 45.476 1.00 36.93 183 LEU A C 1
ATOM 1434 O O . LEU A 1 184 ? -7.605 9.215 44.750 1.00 35.62 183 LEU A O 1
ATOM 1439 N N . GLN A 1 185 ? -8.876 10.684 45.894 1.00 31.13 184 GLN A N 1
ATOM 1440 C CA . GLN A 1 185 ? -10.147 10.046 45.537 1.00 33.72 184 GLN A CA 1
ATOM 1441 C C . GLN A 1 185 ? -10.362 10.064 44.016 1.00 31.71 184 GLN A C 1
ATOM 1442 O O . GLN A 1 185 ? -10.711 9.055 43.414 1.00 39.56 184 GLN A O 1
ATOM 1448 N N . LYS A 1 186 ? -10.117 11.213 43.396 1.00 30.02 185 LYS A N 1
ATOM 1449 C CA . LYS A 1 186 ? -10.282 11.352 41.958 1.00 34.77 185 LYS A CA 1
ATOM 1450 C C . LYS A 1 186 ? -9.380 10.412 41.142 1.00 37.37 185 LYS A C 1
ATOM 1451 O O . LYS A 1 186 ? -9.843 9.749 40.211 1.00 35.90 185 LYS A O 1
ATOM 1457 N N . LEU A 1 187 ? -8.092 10.359 41.473 1.00 30.15 186 LEU A N 1
ATOM 1458 C CA . LEU A 1 187 ? -7.180 9.520 40.700 1.00 32.11 186 LEU A CA 1
ATOM 1459 C C . LEU A 1 187 ? -7.475 8.034 40.913 1.00 37.82 186 LEU A C 1
ATOM 1460 O O . LEU A 1 187 ? -7.328 7.219 39.999 1.00 32.37 186 LEU A O 1
ATOM 1465 N N . LEU A 1 188 ? -7.917 7.688 42.115 1.00 37.03 187 LEU A N 1
ATOM 1466 C CA . LEU A 1 188 ? -8.244 6.305 42.415 1.00 32.61 187 LEU A CA 1
ATOM 1467 C C . LEU A 1 188 ? -9.364 5.797 41.505 1.00 37.87 187 LEU A C 1
ATOM 1468 O O . LEU A 1 188 ? -9.357 4.636 41.082 1.00 36.56 187 LEU A O 1
ATOM 1473 N N . LYS A 1 189 ? -10.320 6.667 41.201 1.00 30.75 188 LYS A N 1
ATOM 1474 C CA . LYS A 1 189 ? -11.459 6.270 40.377 1.00 47.52 188 LYS A CA 1
ATOM 1475 C C . LYS A 1 189 ? -11.189 6.450 38.875 1.00 43.72 188 LYS A C 1
ATOM 1476 O O . LYS A 1 189 ? -11.809 5.795 38.041 1.00 45.93 188 LYS A O 1
ATOM 1482 N N . GLN A 1 190 ? -10.242 7.324 38.548 1.00 45.83 189 GLN A N 1
ATOM 1483 C CA . GLN A 1 190 ? -9.855 7.600 37.164 1.00 44.20 189 GLN A CA 1
ATOM 1484 C C . GLN A 1 190 ? -9.327 6.369 36.426 1.00 44.94 189 GLN A C 1
ATOM 1485 O O . GLN A 1 190 ? -8.631 5.535 37.010 1.00 42.25 189 GLN A O 1
ATOM 1491 N N . SER A 1 191 ? -9.640 6.268 35.135 1.00 40.33 190 SER A N 1
ATOM 1492 C CA . SER A 1 191 ? -9.153 5.152 34.326 1.00 46.80 190 SER A CA 1
ATOM 1493 C C . SER A 1 191 ? -7.737 5.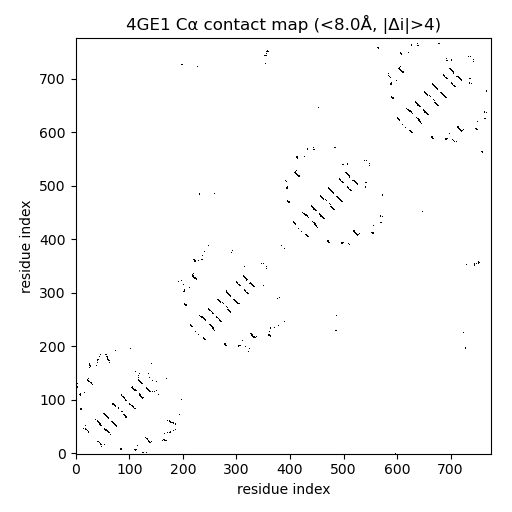392 33.797 1.00 43.40 190 SER A C 1
ATOM 1494 O O . SER A 1 191 ? -7.418 6.489 33.350 1.00 44.27 190 SER A O 1
ATOM 1497 N N . PHE A 1 192 ? -6.898 4.361 33.850 1.00 42.84 191 PHE A N 1
ATOM 1498 C CA . PHE A 1 192 ? -5.554 4.418 33.273 1.00 44.20 191 PHE A CA 1
ATOM 1499 C C . PHE A 1 192 ? -5.322 3.190 32.408 1.00 47.10 191 PHE A C 1
ATOM 1500 O O . PHE A 1 192 ? -4.669 2.241 32.840 1.00 51.77 191 PHE A O 1
ATOM 1508 N N . PRO A 1 193 ? -5.858 3.198 31.181 1.00 46.77 192 PRO A N 1
ATOM 1509 C CA . PRO A 1 193 ? -5.808 1.993 30.344 1.00 48.24 192 PRO A CA 1
ATOM 1510 C C . PRO A 1 193 ? -4.392 1.512 30.021 1.00 52.71 192 PRO A C 1
ATOM 1511 O O . PRO A 1 193 ? -4.223 0.349 29.659 1.00 54.89 192 PRO A O 1
ATOM 1515 N N . ASN A 1 194 ? -3.398 2.383 30.145 1.00 56.44 193 ASN A N 1
ATOM 1516 C CA . ASN A 1 194 ? -2.030 2.014 29.787 1.00 58.12 193 ASN A CA 1
ATOM 1517 C C . ASN A 1 194 ? -1.299 1.227 30.871 1.00 52.60 193 ASN A C 1
ATOM 1518 O O . ASN A 1 194 ? -0.229 0.669 30.624 1.00 54.79 193 ASN A O 1
ATOM 1523 N N . TYR A 1 195 ? -1.878 1.189 32.067 1.00 52.70 194 TYR A N 1
ATOM 1524 C CA . TYR A 1 195 ? -1.258 0.515 33.209 1.00 51.09 194 TYR A CA 1
ATOM 1525 C C . TYR A 1 195 ? -2.233 -0.473 33.837 1.00 56.23 194 TYR A C 1
ATOM 1526 O O . TYR A 1 195 ? -1.834 -1.383 34.564 1.00 60.18 194 TYR A O 1
ATOM 1535 N N . GLU A 1 196 ? -3.515 -0.287 33.545 1.00 49.13 195 GLU A N 1
ATOM 1536 C CA . GLU A 1 196 ? -4.554 -1.165 34.073 1.00 69.93 195 GLU A CA 1
ATOM 1537 C C . GLU A 1 196 ? -4.804 -2.326 33.128 1.00 83.29 195 GLU A C 1
ATOM 1538 O O . GLU A 1 196 ? -5.945 -2.641 32.794 1.00 91.85 195 GLU A O 1
ATOM 1544 N N . LYS A 1 197 ? -3.715 -2.959 32.710 1.00 86.51 196 LYS A N 1
ATOM 1545 C CA . LYS A 1 197 ? -3.769 -4.057 31.758 1.00 95.88 196 LYS A CA 1
ATOM 1546 C C . LYS A 1 197 ? -2.719 -5.110 32.100 1.00 86.55 196 LYS A C 1
ATOM 1547 O O . LYS A 1 197 ? -2.059 -5.027 33.137 1.00 73.50 196 LYS A O 1
ATOM 1553 N N . SER B 1 3 ? 11.799 5.765 31.701 1.00 75.75 2 SER B N 1
ATOM 1554 C CA . SER B 1 3 ? 11.218 7.010 31.203 1.00 73.46 2 SER B CA 1
ATOM 1555 C C . SER B 1 3 ? 10.007 6.780 30.298 1.00 69.20 2 SER B C 1
ATOM 1556 O O . SER B 1 3 ? 9.210 7.695 30.088 1.00 68.02 2 SER B O 1
ATOM 1559 N N . GLY B 1 4 ? 9.876 5.569 29.756 1.00 58.38 3 GLY B N 1
ATOM 1560 C CA . GLY B 1 4 ? 8.764 5.248 28.872 1.00 60.49 3 GLY B CA 1
ATOM 1561 C C . GLY B 1 4 ? 8.984 5.728 27.447 1.00 55.84 3 GLY B C 1
ATOM 1562 O O . GLY B 1 4 ? 10.101 5.658 26.933 1.00 56.94 3 GLY B O 1
ATOM 1563 N N . CYS B 1 5 ? 7.920 6.200 26.801 1.00 47.31 4 CYS B N 1
ATOM 1564 C CA . CYS B 1 5 ? 8.036 6.800 25.471 1.00 52.58 4 CYS B CA 1
ATOM 1565 C C . CYS B 1 5 ? 8.818 8.117 25.540 1.00 53.93 4 CYS B C 1
ATOM 1566 O O . CYS B 1 5 ? 8.477 9.009 26.321 1.00 53.75 4 CYS B O 1
ATOM 1569 N N . SER B 1 6 ? 9.867 8.230 24.729 1.00 47.71 5 SER B N 1
ATOM 1570 C CA . SER B 1 6 ? 10.654 9.461 24.641 1.00 50.66 5 SER B CA 1
ATOM 1571 C C . SER B 1 6 ? 9.866 10.606 24.015 1.00 56.96 5 SER B C 1
ATOM 1572 O O . SER B 1 6 ? 9.101 10.401 23.073 1.00 61.06 5 SER B O 1
ATOM 1575 N N . THR B 1 7 ? 10.066 11.815 24.532 1.00 59.85 6 THR B N 1
ATOM 1576 C CA . THR B 1 7 ? 9.497 13.006 23.913 1.00 69.41 6 THR B CA 1
ATOM 1577 C C . THR B 1 7 ? 10.491 13.599 22.925 1.00 67.66 6 THR B C 1
ATOM 1578 O O . THR B 1 7 ? 11.620 13.928 23.293 1.00 72.58 6 THR B O 1
ATOM 1582 N N . VAL B 1 8 ? 10.077 13.723 21.668 1.00 61.50 7 VAL B N 1
ATOM 1583 C CA . VAL B 1 8 ? 10.943 14.300 20.646 1.00 65.65 7 VAL B CA 1
ATOM 1584 C C . VAL B 1 8 ? 10.317 15.553 20.029 1.00 66.61 7 VAL B C 1
ATOM 1585 O O . VAL B 1 8 ? 9.117 15.585 19.751 1.00 63.98 7 VAL B O 1
ATOM 1589 N N . ASP B 1 9 ? 11.138 16.585 19.844 1.00 68.99 8 ASP B N 1
ATOM 1590 C CA . ASP B 1 9 ? 10.694 17.836 19.246 1.00 74.53 8 ASP B CA 1
ATOM 1591 C C . ASP B 1 9 ? 10.226 17.577 17.830 1.00 67.03 8 ASP B C 1
ATOM 1592 O O . ASP B 1 9 ? 10.807 16.756 17.118 1.00 56.63 8 ASP B O 1
ATOM 1597 N N . THR B 1 10 ? 9.180 18.286 17.424 1.00 64.15 9 THR B N 1
ATOM 1598 C CA . THR B 1 10 ? 8.530 18.021 16.147 1.00 64.81 9 THR B CA 1
ATOM 1599 C C . THR B 1 10 ? 8.374 19.272 15.286 1.00 63.71 9 THR B C 1
ATOM 1600 O O . THR B 1 10 ? 8.534 20.394 15.763 1.00 68.87 9 THR B O 1
ATOM 1604 N N . VAL B 1 11 ? 8.063 19.054 14.012 1.00 63.56 10 VAL B N 1
ATOM 1605 C CA . VAL B 1 11 ? 7.838 20.128 13.052 1.00 71.62 10 VAL B CA 1
ATOM 1606 C C . VAL B 1 11 ? 7.009 21.268 13.642 1.00 76.68 10 VAL B C 1
ATOM 1607 O O . VAL B 1 11 ? 6.101 21.038 14.441 1.00 76.40 10 VAL B O 1
ATOM 1611 N N . LYS B 1 12 ? 7.328 22.495 13.237 1.00 86.79 11 LYS B N 1
ATOM 1612 C CA . LYS B 1 12 ? 6.698 23.692 13.792 1.00 95.60 11 LYS B CA 1
ATOM 1613 C C . LYS B 1 12 ? 5.265 23.925 13.318 1.00 94.23 11 LYS B C 1
ATOM 1614 O O . LYS B 1 12 ? 4.330 23.894 14.118 1.00 99.10 11 LYS B O 1
ATOM 1620 N N . ASP B 1 13 ? 5.093 24.176 12.025 1.00 88.81 12 ASP B N 1
ATOM 1621 C CA . ASP B 1 13 ? 3.763 24.432 11.479 1.00 91.44 12 ASP B CA 1
ATOM 1622 C C . ASP B 1 13 ? 3.363 23.329 10.516 1.00 90.20 12 ASP B C 1
ATOM 1623 O O . ASP B 1 13 ? 3.289 23.533 9.307 1.00 93.37 12 ASP B O 1
ATOM 1628 N N . PHE B 1 14 ? 3.105 22.155 11.075 1.00 93.92 13 PHE B N 1
ATOM 1629 C CA . PHE B 1 14 ? 2.776 20.977 10.290 1.00 95.75 13 PHE B CA 1
ATOM 1630 C C . PHE B 1 14 ? 1.499 21.178 9.476 1.00 98.73 13 PHE B C 1
ATOM 1631 O O . PHE B 1 14 ? 0.400 21.251 10.029 1.00 101.20 13 PHE B O 1
ATOM 1639 N N . ASN B 1 15 ? 1.651 21.274 8.159 1.00 96.34 14 ASN B N 1
ATOM 1640 C CA . ASN B 1 15 ? 0.502 21.374 7.270 1.00 92.92 14 ASN B CA 1
ATOM 1641 C C . ASN B 1 15 ? -0.090 20.007 6.965 1.00 82.14 14 ASN B C 1
ATOM 1642 O O . ASN B 1 15 ? 0.457 19.251 6.166 1.00 76.48 14 ASN B O 1
ATOM 1647 N N . LYS B 1 16 ? -1.221 19.706 7.591 1.00 74.48 15 LYS B N 1
ATOM 1648 C CA . LYS B 1 16 ? -1.835 18.385 7.497 1.00 74.26 15 LYS B CA 1
ATOM 1649 C C . LYS B 1 16 ? -2.361 18.052 6.095 1.00 77.86 15 LYS B C 1
ATOM 1650 O O . LYS B 1 16 ? -2.482 16.880 5.733 1.00 73.67 15 LYS B O 1
ATOM 1656 N N . ASP B 1 17 ? -2.649 19.082 5.304 1.00 84.30 16 ASP B N 1
ATOM 1657 C CA . ASP B 1 17 ? -3.199 18.882 3.967 1.00 84.16 16 ASP B CA 1
ATOM 1658 C C . ASP B 1 17 ? -2.147 18.384 2.972 1.00 82.22 16 ASP B C 1
ATOM 1659 O O . ASP B 1 17 ? -2.385 17.417 2.239 1.00 84.38 16 ASP B O 1
ATOM 1664 N N . ASN B 1 18 ? -0.988 19.041 2.948 1.00 79.10 17 ASN B N 1
ATOM 1665 C CA . ASN B 1 18 ? 0.093 18.634 2.056 1.00 76.86 17 ASN B CA 1
ATOM 1666 C C . ASN B 1 18 ? 0.669 17.256 2.407 1.00 77.43 17 ASN B C 1
ATOM 1667 O O . ASN B 1 18 ? 1.118 16.523 1.525 1.00 78.91 17 ASN B O 1
ATOM 1672 N N . PHE B 1 19 ? 0.653 16.902 3.690 1.00 76.69 18 PHE B N 1
ATOM 1673 C CA . PHE B 1 19 ? 1.285 15.660 4.136 1.00 77.65 18 PHE B CA 1
ATOM 1674 C C . PHE B 1 19 ? 0.415 14.415 3.958 1.00 75.22 18 PHE B C 1
ATOM 1675 O O . PHE B 1 19 ? 0.860 13.424 3.374 1.00 69.85 18 PHE B O 1
ATOM 1683 N N . PHE B 1 20 ? -0.811 14.458 4.477 1.00 78.55 19 PHE B N 1
ATOM 1684 C CA . PHE B 1 20 ? -1.677 13.280 4.466 1.00 73.39 19 PHE B CA 1
ATOM 1685 C C . PHE B 1 20 ? -2.336 13.043 3.110 1.00 71.48 19 PHE B C 1
ATOM 1686 O O . PHE B 1 20 ? -3.527 13.284 2.943 1.00 63.49 19 PHE B O 1
ATOM 1694 N N . THR B 1 21 ? -1.547 12.558 2.154 1.00 72.81 20 THR B N 1
ATOM 1695 C CA . THR B 1 21 ? -2.044 12.222 0.826 1.00 74.71 20 THR B CA 1
ATOM 1696 C C . THR B 1 21 ? -1.047 11.290 0.144 1.00 69.71 20 THR B C 1
ATOM 1697 O O . THR B 1 21 ? 0.130 11.259 0.506 1.00 66.45 20 THR B O 1
ATOM 1701 N N . GLY B 1 22 ? -1.522 10.520 -0.828 1.00 65.58 21 GLY B N 1
ATOM 1702 C CA . GLY B 1 22 ? -0.669 9.594 -1.548 1.00 64.87 21 GLY B CA 1
ATOM 1703 C C . GLY B 1 22 ? -0.099 8.488 -0.677 1.00 64.62 21 GLY B C 1
ATOM 1704 O O . GLY B 1 22 ? -0.658 8.148 0.366 1.00 63.78 21 GLY B O 1
ATOM 1705 N N . SER B 1 23 ? 1.028 7.932 -1.113 1.00 68.76 22 SER B N 1
ATOM 1706 C CA . SER B 1 23 ? 1.645 6.788 -0.448 1.00 68.05 22 SER B CA 1
ATOM 1707 C C . SER B 1 23 ? 3.027 7.107 0.124 1.00 71.11 22 SER B C 1
ATOM 1708 O O . SER B 1 23 ? 3.635 8.119 -0.222 1.00 68.44 22 SER B O 1
ATOM 1711 N N . TRP B 1 24 ? 3.512 6.231 1.004 1.00 72.81 23 TRP B N 1
ATOM 1712 C CA . TRP B 1 24 ? 4.850 6.357 1.575 1.00 63.57 23 TRP B CA 1
ATOM 1713 C C . TRP B 1 24 ? 5.530 4.995 1.657 1.00 60.80 23 TRP B C 1
ATOM 1714 O O . TRP B 1 24 ? 4.884 3.979 1.922 1.00 55.80 23 TRP B O 1
ATOM 1725 N N . TYR B 1 25 ? 6.839 4.976 1.442 1.00 62.21 24 TYR B N 1
ATOM 1726 C CA . TYR B 1 25 ? 7.619 3.769 1.678 1.00 59.76 24 TYR B CA 1
ATOM 1727 C C . TYR B 1 25 ? 8.493 3.982 2.907 1.00 59.70 24 TYR B C 1
ATOM 1728 O O . TYR B 1 25 ? 9.034 5.070 3.111 1.00 60.00 24 TYR B O 1
ATOM 1737 N N . ILE B 1 26 ? 8.639 2.949 3.726 1.00 57.54 25 ILE B N 1
ATOM 1738 C CA . ILE B 1 26 ? 9.574 3.020 4.843 1.00 56.98 25 ILE B CA 1
ATOM 1739 C C . ILE B 1 26 ? 10.926 2.439 4.434 1.00 57.48 25 ILE B C 1
ATOM 1740 O O . ILE B 1 26 ? 11.093 1.221 4.346 1.00 58.92 25 ILE B O 1
ATOM 1745 N N . THR B 1 27 ? 11.890 3.319 4.185 1.00 49.63 26 THR B N 1
ATOM 1746 C CA . THR B 1 27 ? 13.172 2.910 3.619 1.00 46.76 26 THR B CA 1
ATOM 1747 C C . THR B 1 27 ? 14.201 2.488 4.676 1.00 53.75 26 THR B C 1
ATOM 1748 O O . THR B 1 27 ? 14.994 1.575 4.444 1.00 58.41 26 THR B O 1
ATOM 1752 N N . HIS B 1 28 ? 14.196 3.150 5.828 1.00 50.78 27 HIS B N 1
ATOM 1753 C CA . HIS B 1 28 ? 15.106 2.780 6.909 1.00 56.91 27 HIS B CA 1
ATOM 1754 C C . HIS B 1 28 ? 14.391 2.910 8.236 1.00 51.23 27 HIS B C 1
ATOM 1755 O O . HIS B 1 28 ? 13.563 3.798 8.412 1.00 53.06 27 HIS B O 1
ATOM 1762 N N . TYR B 1 29 ? 14.708 2.031 9.178 1.00 41.95 28 TYR B N 1
ATOM 1763 C CA . TYR B 1 29 ? 14.142 2.178 10.506 1.00 37.91 28 TYR B CA 1
ATOM 1764 C C . TYR B 1 29 ? 14.941 1.478 11.582 1.00 40.00 28 TYR B C 1
ATOM 1765 O O . TYR B 1 29 ? 15.740 0.579 11.311 1.00 36.69 28 TYR B O 1
ATOM 1774 N N . LYS B 1 30 ? 14.724 1.922 12.810 1.00 43.29 29 LYS B N 1
ATOM 1775 C CA . LYS B 1 30 ? 15.248 1.241 13.977 1.00 39.08 29 LYS B CA 1
ATOM 1776 C C . LYS B 1 30 ? 14.062 0.879 14.850 1.00 40.99 29 LYS B C 1
ATOM 1777 O O . LYS B 1 30 ? 13.212 1.720 15.133 1.00 42.38 29 LYS B O 1
ATOM 1783 N N . LEU B 1 31 ? 14.003 -0.376 15.266 1.00 36.59 30 LEU B N 1
ATOM 1784 C CA . LEU B 1 31 ? 12.900 -0.853 16.077 1.00 33.81 30 LEU B CA 1
ATOM 1785 C C . LEU B 1 31 ? 13.397 -1.407 17.407 1.00 34.82 30 LEU B C 1
ATOM 1786 O O . LEU B 1 31 ? 14.085 -2.426 17.445 1.00 37.48 30 LEU B O 1
ATOM 1791 N N . GLY B 1 32 ? 13.049 -0.727 18.495 1.00 38.59 31 GLY B N 1
ATOM 1792 C CA . GLY B 1 32 ? 13.435 -1.161 19.824 1.00 38.32 31 GLY B CA 1
ATOM 1793 C C . GLY B 1 32 ? 14.929 -1.065 20.099 1.00 43.33 31 GLY B C 1
ATOM 1794 O O . GLY B 1 32 ? 15.707 -0.600 19.259 1.00 36.05 31 GLY B O 1
ATOM 1795 N N . ASP B 1 33 ? 15.316 -1.521 21.287 1.00 38.23 32 ASP B N 1
ATOM 1796 C CA . ASP B 1 33 ? 16.675 -1.366 21.798 1.00 45.40 32 ASP B CA 1
ATOM 1797 C C . ASP B 1 33 ? 17.643 -2.467 21.355 1.00 49.74 32 ASP B C 1
ATOM 1798 O O . ASP B 1 33 ? 18.853 -2.269 21.386 1.00 45.95 32 ASP B O 1
ATOM 1803 N N . SER B 1 34 ? 17.113 -3.621 20.957 1.00 43.37 33 SER B N 1
ATOM 1804 C CA . SER B 1 34 ? 17.956 -4.771 20.638 1.00 49.43 33 SER B CA 1
ATOM 1805 C C . SER B 1 34 ? 18.307 -4.834 19.162 1.00 46.71 33 SER B C 1
ATOM 1806 O O . SER B 1 34 ? 17.744 -4.104 18.342 1.00 44.29 33 SER B O 1
ATOM 1809 N N . THR B 1 35 ? 19.242 -5.719 18.829 1.00 33.38 34 THR B N 1
ATOM 1810 C CA . THR B 1 35 ? 19.591 -5.959 17.435 1.00 39.32 34 THR B CA 1
ATOM 1811 C C . THR B 1 35 ? 18.414 -6.585 16.688 1.00 33.96 34 THR B C 1
ATOM 1812 O O . THR B 1 35 ? 17.737 -7.474 17.201 1.00 37.67 34 THR B O 1
ATOM 1816 N N . LEU B 1 36 ? 18.183 -6.113 15.472 1.00 39.64 35 LEU B N 1
ATOM 1817 C CA . LEU B 1 36 ? 16.993 -6.481 14.718 1.00 39.34 35 LEU B CA 1
ATOM 1818 C C . LEU B 1 36 ? 17.026 -7.937 14.250 1.00 39.34 35 LEU B C 1
ATOM 1819 O O . LEU B 1 36 ? 17.947 -8.356 13.555 1.00 35.86 35 LEU B O 1
ATOM 1824 N N . GLU B 1 37 ? 16.010 -8.705 14.630 1.00 39.91 36 GLU B N 1
ATOM 1825 C CA . GLU B 1 37 ? 15.896 -10.084 14.181 1.00 39.27 36 GLU B CA 1
ATOM 1826 C C . GLU B 1 37 ? 15.276 -10.128 12.792 1.00 40.23 36 GLU B C 1
ATOM 1827 O O . GLU B 1 37 ? 14.610 -9.180 12.379 1.00 45.45 36 GLU B O 1
ATOM 1833 N N . VAL B 1 38 ? 15.485 -11.219 12.065 1.00 31.73 37 VAL B N 1
ATOM 1834 C CA . VAL B 1 38 ? 14.988 -11.282 10.692 1.00 30.92 37 VAL B CA 1
ATOM 1835 C C . VAL B 1 38 ? 13.457 -11.165 10.596 1.00 35.83 37 VAL B C 1
ATOM 1836 O O . VAL B 1 38 ? 12.920 -10.667 9.607 1.00 40.31 37 VAL B O 1
ATOM 1840 N N . GLY B 1 39 ? 12.755 -11.612 11.628 1.00 35.37 38 GLY B N 1
ATOM 1841 C CA . GLY B 1 39 ? 11.307 -11.522 11.637 1.00 42.84 38 GLY B CA 1
ATOM 1842 C C . GLY B 1 39 ? 10.818 -10.085 11.730 1.00 47.98 38 GLY B C 1
ATOM 1843 O O . GLY B 1 39 ? 9.632 -9.812 11.569 1.00 50.57 38 GLY B O 1
ATOM 1844 N N . ASP B 1 40 ? 11.734 -9.162 11.998 1.00 38.34 39 ASP B N 1
ATOM 1845 C CA . ASP B 1 40 ? 11.369 -7.763 12.154 1.00 43.22 39 ASP B CA 1
ATOM 1846 C C . ASP B 1 40 ? 11.950 -6.920 11.031 1.00 38.64 39 ASP B C 1
ATOM 1847 O O . ASP B 1 40 ? 11.928 -5.693 11.088 1.00 40.98 39 ASP B O 1
ATOM 1852 N N . LYS B 1 41 ? 12.475 -7.588 10.010 1.00 36.14 40 LYS B N 1
ATOM 1853 C CA . LYS B 1 41 ? 12.965 -6.893 8.825 1.00 41.97 40 LYS B CA 1
ATOM 1854 C C . LYS B 1 41 ? 11.931 -6.949 7.694 1.00 47.23 40 LYS B C 1
ATOM 1855 O O . LYS B 1 41 ? 11.773 -7.974 7.023 1.00 49.34 40 LYS B O 1
ATOM 1861 N N . ASN B 1 42 ? 11.235 -5.832 7.494 1.00 44.69 41 ASN B N 1
ATOM 1862 C CA . ASN B 1 42 ? 10.041 -5.801 6.654 1.00 43.55 41 ASN B CA 1
ATOM 1863 C C . ASN B 1 42 ? 10.074 -4.739 5.566 1.00 45.37 41 ASN B C 1
ATOM 1864 O O . ASN B 1 42 ? 10.746 -3.721 5.703 1.00 50.46 41 ASN B O 1
ATOM 1869 N N . CYS B 1 43 ? 9.341 -4.995 4.485 1.00 45.41 42 CYS B N 1
ATOM 1870 C CA . CYS B 1 43 ? 9.063 -3.992 3.462 1.00 55.36 42 CYS B CA 1
ATOM 1871 C C . CYS B 1 43 ? 7.696 -3.377 3.736 1.00 50.80 42 CYS B C 1
ATOM 1872 O O . CYS B 1 43 ? 6.682 -4.078 3.707 1.00 51.23 42 CYS B O 1
ATOM 1875 N N . THR B 1 44 ? 7.666 -2.075 4.000 1.00 43.50 43 THR B N 1
ATOM 1876 C CA . THR B 1 44 ? 6.419 -1.391 4.318 1.00 46.19 43 THR B CA 1
ATOM 1877 C C . THR B 1 44 ? 6.111 -0.217 3.389 1.00 54.61 43 THR B C 1
ATOM 1878 O O . THR B 1 44 ? 6.981 0.601 3.076 1.00 54.59 43 THR B O 1
ATOM 1882 N N . LYS B 1 45 ? 4.855 -0.157 2.957 1.00 51.01 44 LYS B N 1
ATOM 1883 C CA . LYS B 1 45 ? 4.331 0.968 2.195 1.00 55.92 44 LYS B CA 1
ATOM 1884 C C . LYS B 1 45 ? 2.990 1.323 2.799 1.00 52.28 44 LYS B C 1
ATOM 1885 O O . LYS B 1 45 ? 2.233 0.431 3.183 1.00 57.74 44 LYS B O 1
ATOM 1891 N N . PHE B 1 46 ? 2.692 2.612 2.916 1.00 48.14 45 PHE B N 1
ATOM 1892 C CA . PHE B 1 46 ? 1.379 2.988 3.429 1.00 53.96 45 PHE B CA 1
ATOM 1893 C C . PHE B 1 46 ? 0.597 4.037 2.636 1.00 61.89 45 PHE B C 1
ATOM 1894 O O . PHE B 1 46 ? 1.155 4.913 1.977 1.00 66.02 45 PHE B O 1
ATOM 1902 N N . LEU B 1 47 ? -0.718 3.904 2.715 1.00 62.34 46 LEU B N 1
ATOM 1903 C CA . LEU B 1 47 ? -1.650 4.723 1.970 1.00 63.88 46 LEU B CA 1
ATOM 1904 C C . LEU B 1 47 ? -2.450 5.494 3.002 1.00 65.99 46 LEU B C 1
ATOM 1905 O O . LEU B 1 47 ? -2.999 4.896 3.927 1.00 65.27 46 LEU B O 1
ATOM 1910 N N . HIS B 1 48 ? -2.512 6.814 2.876 1.00 69.90 47 HIS B N 1
ATOM 1911 C CA . HIS B 1 48 ? -3.301 7.582 3.834 1.00 73.46 47 HIS B CA 1
ATOM 1912 C C . HIS B 1 48 ? -3.998 8.803 3.246 1.00 78.67 47 HIS B C 1
ATOM 1913 O O . HIS B 1 48 ? -3.717 9.211 2.120 1.00 87.52 47 HIS B O 1
ATOM 1920 N N . GLN B 1 49 ? -4.913 9.371 4.026 1.00 72.28 48 GLN B N 1
ATOM 1921 C CA . GLN B 1 49 ? -5.773 10.451 3.563 1.00 70.63 48 GLN B CA 1
ATOM 1922 C C . GLN B 1 49 ? -6.299 11.252 4.749 1.00 68.17 48 GLN B C 1
ATOM 1923 O O . GLN B 1 49 ? -6.118 10.868 5.911 1.00 68.99 48 GLN B O 1
ATOM 1929 N N . LYS B 1 50 ? -6.955 12.363 4.438 1.00 64.34 49 LYS B N 1
ATOM 1930 C CA . LYS B 1 50 ? -7.665 13.169 5.422 1.00 72.20 49 LYS B CA 1
ATOM 1931 C C . LYS B 1 50 ? -8.979 13.645 4.804 1.00 76.14 49 LYS B C 1
ATOM 1932 O O . LYS B 1 50 ? -8.974 14.383 3.820 1.00 76.90 49 LYS B O 1
ATOM 1938 N N . THR B 1 51 ? -10.100 13.210 5.373 1.00 84.54 50 THR B N 1
ATOM 1939 C CA . THR B 1 51 ? -11.415 13.540 4.823 1.00 90.72 50 THR B CA 1
ATOM 1940 C C . THR B 1 51 ? -11.852 14.959 5.174 1.00 91.01 50 THR B C 1
ATOM 1941 O O . THR B 1 51 ? -11.266 15.608 6.041 1.00 86.56 50 THR B O 1
ATOM 1945 N N . ALA B 1 52 ? -12.892 15.432 4.494 1.00 98.20 51 ALA B N 1
ATOM 1946 C CA . ALA B 1 52 ? -13.411 16.773 4.722 1.00 99.10 51 ALA B CA 1
ATOM 1947 C C . ALA B 1 52 ? -13.658 17.042 6.205 1.00 95.97 51 ALA B C 1
ATOM 1948 O O . ALA B 1 52 ? -13.338 18.119 6.708 1.00 96.76 51 ALA B O 1
ATOM 1950 N N . ASP B 1 53 ? -14.216 16.061 6.907 1.00 90.99 52 ASP B N 1
ATOM 1951 C CA . ASP B 1 53 ? -14.565 16.256 8.311 1.00 95.52 52 ASP B CA 1
ATOM 1952 C C . ASP B 1 53 ? -13.370 16.093 9.254 1.00 97.57 52 ASP B C 1
ATOM 1953 O O . ASP B 1 53 ? -13.533 16.033 10.473 1.00 97.71 52 ASP B O 1
ATOM 1958 N N . GLY B 1 54 ? -12.171 16.025 8.682 1.00 96.54 53 GLY B N 1
ATOM 1959 C CA . GLY B 1 54 ? -10.950 16.016 9.468 1.00 93.61 53 GLY B CA 1
ATOM 1960 C C . GLY B 1 54 ? -10.508 14.663 9.992 1.00 88.62 53 GLY B C 1
ATOM 1961 O O . GLY B 1 54 ? -9.682 14.590 10.900 1.00 85.48 53 GLY B O 1
ATOM 1962 N N . LYS B 1 55 ? -11.050 13.589 9.427 1.00 91.05 54 LYS B N 1
ATOM 1963 C CA . LYS B 1 55 ? -10.649 12.241 9.827 1.00 87.74 54 LYS B CA 1
ATOM 1964 C C . LYS B 1 55 ? -9.527 11.713 8.938 1.00 80.02 54 LYS B C 1
ATOM 1965 O O . LYS B 1 55 ? -9.562 11.862 7.715 1.00 78.81 54 LYS B O 1
ATOM 1971 N N . ILE B 1 56 ? -8.533 11.098 9.569 1.00 74.95 55 ILE B N 1
ATOM 1972 C CA . ILE B 1 56 ? -7.344 10.622 8.874 1.00 66.50 55 ILE B CA 1
ATOM 1973 C C . ILE B 1 56 ? -7.260 9.103 8.920 1.00 63.40 55 ILE B C 1
ATOM 1974 O O . ILE B 1 56 ? -7.348 8.497 9.989 1.00 56.30 55 ILE B O 1
ATOM 1979 N N . LYS B 1 57 ? -7.084 8.492 7.754 1.00 68.84 56 LYS B N 1
ATOM 1980 C CA . LYS B 1 57 ? -6.969 7.040 7.663 1.00 72.41 56 LYS B CA 1
ATOM 1981 C C . LYS B 1 57 ? -5.624 6.643 7.056 1.00 64.37 56 LYS B C 1
ATOM 1982 O O . LYS B 1 57 ? -5.282 7.088 5.965 1.00 66.92 56 LYS B O 1
ATOM 1988 N N . GLU B 1 58 ? -4.866 5.811 7.762 1.00 59.27 57 GLU B N 1
ATOM 1989 C CA . GLU B 1 58 ? -3.566 5.362 7.266 1.00 61.43 57 GLU B CA 1
ATOM 1990 C C . GLU B 1 58 ? -3.500 3.841 7.207 1.00 61.45 57 GLU B C 1
ATOM 1991 O O . GLU B 1 58 ? -3.592 3.165 8.234 1.00 53.49 57 GLU B O 1
ATOM 1997 N N . VAL B 1 59 ? -3.323 3.307 6.004 1.00 60.00 58 VAL B N 1
ATOM 1998 C CA . VAL B 1 59 ? -3.252 1.863 5.815 1.00 57.63 58 VAL B CA 1
ATOM 1999 C C . VAL B 1 59 ? -1.836 1.402 5.477 1.00 51.16 58 VAL B C 1
ATOM 2000 O O . VAL B 1 59 ? -1.223 1.921 4.546 1.00 50.21 58 VAL B O 1
ATOM 2004 N N . PHE B 1 60 ? -1.341 0.416 6.227 1.00 46.34 59 PHE B N 1
ATOM 2005 C CA . PHE B 1 60 ? 0.033 -0.081 6.100 1.00 49.70 59 PHE B CA 1
ATOM 2006 C C . PHE B 1 60 ? 0.098 -1.503 5.561 1.00 55.32 59 PHE B C 1
ATOM 2007 O O . PHE B 1 60 ? -0.653 -2.376 6.000 1.00 58.41 59 PHE B O 1
ATOM 2015 N N . SER B 1 61 ? 1.027 -1.737 4.638 1.00 50.21 60 SER B N 1
ATOM 2016 C CA . SER B 1 61 ? 1.338 -3.088 4.179 1.00 49.03 60 SER B CA 1
ATOM 2017 C C . SER B 1 61 ? 2.761 -3.480 4.563 1.00 52.43 60 SER B C 1
ATOM 2018 O O . SER B 1 61 ? 3.726 -2.905 4.054 1.00 54.21 60 SER B O 1
ATOM 2021 N N . ASN B 1 62 ? 2.887 -4.463 5.453 1.00 52.71 61 ASN B N 1
ATOM 2022 C CA . ASN B 1 62 ? 4.197 -4.920 5.907 1.00 47.84 61 ASN B CA 1
ATOM 2023 C C . ASN B 1 62 ? 4.536 -6.321 5.385 1.00 50.33 61 ASN B C 1
ATOM 2024 O O . ASN B 1 62 ? 3.909 -7.304 5.778 1.00 55.31 61 ASN B O 1
ATOM 2029 N N . TYR B 1 63 ? 5.529 -6.404 4.503 1.00 50.87 62 TYR B N 1
ATOM 2030 C CA . TYR B 1 63 ? 5.949 -7.679 3.914 1.00 49.08 62 TYR B CA 1
ATOM 2031 C C . TYR B 1 63 ? 7.274 -8.192 4.491 1.00 50.07 62 TYR B C 1
ATOM 2032 O O . TYR B 1 63 ? 8.269 -7.467 4.519 1.00 48.27 62 TYR B O 1
ATOM 2041 N N . ASN B 1 64 ? 7.289 -9.446 4.937 1.00 42.47 63 ASN B N 1
ATOM 2042 C CA . ASN B 1 64 ? 8.520 -10.042 5.445 1.00 51.17 63 ASN B CA 1
ATOM 2043 C C . ASN B 1 64 ? 9.123 -11.033 4.449 1.00 57.95 63 ASN B C 1
ATOM 2044 O O . ASN B 1 64 ? 8.683 -12.177 4.367 1.00 64.32 63 ASN B O 1
ATOM 2049 N N . PRO B 1 65 ? 10.132 -10.589 3.683 1.00 55.76 64 PRO B N 1
ATOM 2050 C CA . PRO B 1 65 ? 10.754 -11.405 2.633 1.00 59.00 64 PRO B CA 1
ATOM 2051 C C . PRO B 1 65 ? 11.249 -12.764 3.130 1.00 60.16 64 PRO B C 1
ATOM 2052 O O . PRO B 1 65 ? 11.079 -13.753 2.422 1.00 62.44 64 PRO B O 1
ATOM 2056 N N . ASN B 1 66 ? 11.847 -12.814 4.318 1.00 56.55 65 ASN B N 1
ATOM 2057 C CA . ASN B 1 66 ? 12.363 -14.077 4.851 1.00 55.12 65 ASN B CA 1
ATOM 2058 C C . ASN B 1 66 ? 11.296 -15.158 4.962 1.00 54.64 65 ASN B C 1
ATOM 2059 O O . ASN B 1 66 ? 11.523 -16.301 4.579 1.00 58.12 65 ASN B O 1
ATOM 2064 N N . ALA B 1 67 ? 10.134 -14.790 5.491 1.00 49.85 66 ALA B N 1
ATOM 2065 C CA . ALA B 1 67 ? 9.053 -15.745 5.687 1.00 52.80 66 ALA B CA 1
ATOM 2066 C C . ALA B 1 67 ? 7.984 -15.634 4.599 1.00 65.56 66 ALA B C 1
ATOM 2067 O O . ALA B 1 67 ? 7.014 -16.396 4.589 1.00 68.19 66 ALA B O 1
ATOM 2069 N N . LYS B 1 68 ? 8.169 -14.690 3.679 1.00 68.19 67 LYS B N 1
ATOM 2070 C CA . LYS B 1 68 ? 7.176 -14.430 2.641 1.00 74.77 67 LYS B CA 1
ATOM 2071 C C . LYS B 1 68 ? 5.774 -14.316 3.232 1.00 73.10 67 LYS B C 1
ATOM 2072 O O . LYS B 1 68 ? 4.858 -15.019 2.810 1.00 76.27 67 LYS B O 1
ATOM 2078 N N . THR B 1 69 ? 5.617 -13.423 4.206 1.00 68.22 68 THR B N 1
ATOM 2079 C CA . THR B 1 69 ? 4.343 -13.234 4.892 1.00 68.59 68 THR B CA 1
ATOM 2080 C C . THR B 1 69 ? 3.942 -11.760 4.907 1.00 66.87 68 THR B C 1
ATOM 2081 O O . THR B 1 69 ? 4.781 -10.875 4.713 1.00 67.10 68 THR B O 1
ATOM 2085 N N . TYR B 1 70 ? 2.657 -11.507 5.142 1.00 66.22 69 TYR B N 1
ATOM 2086 C CA . TYR B 1 70 ? 2.118 -10.153 5.195 1.00 61.49 69 TYR B CA 1
ATOM 2087 C C . TYR B 1 70 ? 1.438 -9.859 6.525 1.00 63.44 69 TYR B C 1
ATOM 2088 O O . TYR B 1 70 ? 0.759 -10.716 7.095 1.00 62.65 69 TYR B O 1
ATOM 2097 N N . SER B 1 71 ? 1.619 -8.639 7.013 1.00 59.00 70 SER B N 1
ATOM 2098 C CA . SER B 1 71 ? 0.789 -8.134 8.094 1.00 52.09 70 SER B CA 1
ATOM 2099 C C . SER B 1 71 ? 0.300 -6.755 7.708 1.00 49.39 70 SER B C 1
ATOM 2100 O O . SER B 1 71 ? 0.985 -6.024 6.977 1.00 49.94 70 SER B O 1
ATOM 2103 N N . TYR B 1 72 ? -0.878 -6.406 8.214 1.00 41.61 71 TYR B N 1
ATOM 2104 C CA . TYR B 1 72 ? -1.516 -5.134 7.912 1.00 52.03 71 TYR B CA 1
ATOM 2105 C C . TYR B 1 72 ? -1.988 -4.447 9.190 1.00 51.83 71 TYR B C 1
ATOM 2106 O O . TYR B 1 72 ? -2.421 -5.098 10.140 1.00 45.66 71 TYR B O 1
ATOM 2115 N N . ASP B 1 73 ? -1.922 -3.124 9.207 1.00 54.47 72 ASP B N 1
ATOM 2116 C CA . ASP B 1 73 ? -2.486 -2.367 10.315 1.00 53.28 72 ASP B CA 1
ATOM 2117 C C . ASP B 1 73 ? -3.033 -1.037 9.803 1.00 51.54 72 ASP B C 1
ATOM 2118 O O . ASP B 1 73 ? -2.688 -0.604 8.705 1.00 53.42 72 ASP B O 1
ATOM 2123 N N . ILE B 1 74 ? -3.899 -0.406 10.588 1.00 50.89 73 ILE B N 1
ATOM 2124 C CA . ILE B 1 74 ? -4.542 0.836 10.170 1.00 50.75 73 ILE B CA 1
ATOM 2125 C C . ILE B 1 74 ? -4.572 1.861 11.295 1.00 54.15 73 ILE B C 1
ATOM 2126 O O . ILE B 1 74 ? -5.048 1.576 12.392 1.00 56.86 73 ILE B O 1
ATOM 2131 N N . SER B 1 75 ? -4.059 3.053 11.015 1.00 50.85 74 SER B N 1
ATOM 2132 C CA . SER B 1 75 ? -4.118 4.148 11.972 1.00 54.53 74 SER B CA 1
ATOM 2133 C C . SER B 1 75 ? -5.357 5.008 11.727 1.00 58.16 74 SER B C 1
ATOM 2134 O O . SER B 1 75 ? -5.681 5.328 10.582 1.00 62.72 74 SER B O 1
ATOM 2137 N N . PHE B 1 76 ? -6.052 5.361 12.805 1.00 61.64 75 PHE B N 1
ATOM 2138 C CA . PHE B 1 76 ? -7.191 6.274 12.735 1.00 65.92 75 PHE B CA 1
ATOM 2139 C C . PHE B 1 76 ? -6.904 7.491 13.609 1.00 63.54 75 PHE B C 1
ATOM 2140 O O . PHE 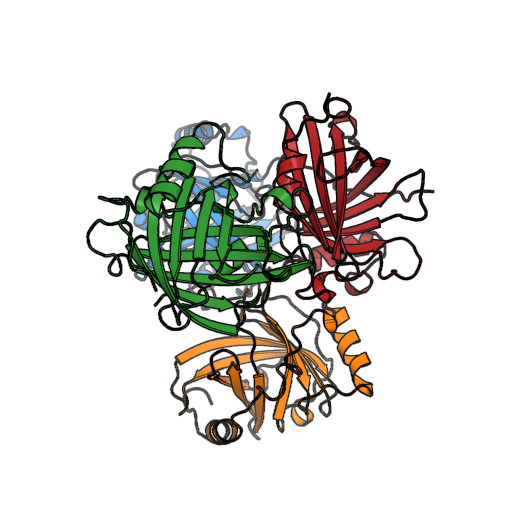B 1 76 ? -6.298 7.363 14.671 1.00 61.99 75 PHE B O 1
ATOM 2148 N N . ALA B 1 77 ? -7.346 8.667 13.175 1.00 62.40 76 ALA B N 1
ATOM 2149 C CA . ALA B 1 77 ? -7.108 9.887 13.942 1.00 66.28 76 ALA B CA 1
ATOM 2150 C C . ALA B 1 77 ? -8.029 11.032 13.536 1.00 71.90 76 ALA B C 1
ATOM 2151 O O . ALA B 1 77 ? -8.494 11.098 12.399 1.00 76.55 76 ALA B O 1
ATOM 2153 N N . LYS B 1 78 ? -8.289 11.931 14.478 1.00 72.06 77 LYS B N 1
ATOM 2154 C CA . LYS B 1 78 ? -9.027 13.155 14.193 1.00 72.58 77 LYS B CA 1
ATOM 2155 C C . LYS B 1 78 ? -8.060 14.336 14.228 1.00 72.57 77 LYS B C 1
ATOM 2156 O O . LYS B 1 78 ? -7.015 14.264 14.872 1.00 66.07 77 LYS B O 1
ATOM 2162 N N . VAL B 1 79 ? -8.407 15.418 13.538 1.00 79.50 78 VAL B N 1
ATOM 2163 C CA . VAL B 1 79 ? -7.596 16.630 13.561 1.00 83.81 78 VAL B CA 1
ATOM 2164 C C . VAL B 1 79 ? -7.373 17.120 14.992 1.00 83.74 78 VAL B C 1
ATOM 2165 O O . VAL B 1 79 ? -6.290 17.593 15.335 1.00 86.41 78 VAL B O 1
ATOM 2169 N N . SER B 1 80 ? -8.399 16.986 15.825 1.00 83.24 79 SER B N 1
ATOM 2170 C CA . SER B 1 80 ? -8.339 17.449 17.207 1.00 81.45 79 SER B CA 1
ATOM 2171 C C . SER B 1 80 ? -7.321 16.681 18.040 1.00 77.13 79 SER B C 1
ATOM 2172 O O . SER B 1 80 ? -7.131 16.972 19.218 1.00 83.05 79 SER B O 1
ATOM 2175 N N . ASP B 1 81 ? -6.675 15.695 17.430 1.00 71.97 80 ASP B N 1
ATOM 2176 C CA . ASP B 1 81 ? -5.715 14.856 18.141 1.00 70.09 80 ASP B CA 1
ATOM 2177 C C . ASP B 1 81 ? -4.304 15.429 18.051 1.00 71.28 80 ASP B C 1
ATOM 2178 O O . ASP B 1 81 ? -3.369 14.904 18.654 1.00 67.23 80 ASP B O 1
ATOM 2183 N N . PHE B 1 82 ? -4.157 16.508 17.293 1.00 77.10 81 PHE B N 1
ATOM 2184 C CA . PHE B 1 82 ? -2.844 17.098 17.071 1.00 73.95 81 PHE B CA 1
ATOM 2185 C C . PHE B 1 82 ? -2.464 18.106 18.146 1.00 69.08 81 PHE B C 1
ATOM 2186 O O . PHE B 1 82 ? -3.301 18.886 18.604 1.00 64.41 81 PHE B O 1
ATOM 2194 N N . ASP B 1 83 ? -1.197 18.070 18.552 1.00 60.95 82 ASP B N 1
ATOM 2195 C CA . ASP B 1 83 ? -0.682 19.002 19.543 1.00 59.59 82 ASP B CA 1
ATOM 2196 C C . ASP B 1 83 ? -0.482 20.368 18.895 1.00 64.49 82 ASP B C 1
ATOM 2197 O O . ASP B 1 83 ? 0.626 20.717 18.479 1.00 60.67 82 ASP B O 1
ATOM 2202 N N . GLY B 1 84 ? -1.565 21.136 18.807 1.00 71.82 83 GLY B N 1
ATOM 2203 C CA . GLY B 1 84 ? -1.517 22.457 18.206 1.00 70.70 83 GLY B CA 1
ATOM 2204 C C . GLY B 1 84 ? -1.056 22.415 16.764 1.00 70.11 83 GLY B C 1
ATOM 2205 O O . GLY B 1 84 ? -1.491 21.563 15.987 1.00 73.91 83 GLY B O 1
ATOM 2206 N N . ASN B 1 85 ? -0.169 23.336 16.405 1.00 67.94 84 ASN B N 1
ATOM 2207 C CA . ASN B 1 85 ? 0.367 23.391 15.050 1.00 94.63 84 ASN B CA 1
ATOM 2208 C C . ASN B 1 85 ? 1.573 22.470 14.838 1.00 85.30 84 ASN B C 1
ATOM 2209 O O . ASN B 1 85 ? 2.235 22.532 13.803 1.00 87.32 84 ASN B O 1
ATOM 2214 N N . ASN B 1 86 ? 1.844 21.610 15.814 1.00 71.67 85 ASN B N 1
ATOM 2215 C CA . ASN B 1 86 ? 2.974 20.692 15.727 1.00 71.13 85 ASN B CA 1
ATOM 2216 C C . ASN B 1 86 ? 2.644 19.394 14.988 1.00 66.72 85 ASN B C 1
ATOM 2217 O O . ASN B 1 86 ? 1.500 18.932 14.990 1.00 63.71 85 ASN B O 1
ATOM 2222 N N . GLY B 1 87 ? 3.656 18.813 14.351 1.00 63.08 86 GLY B N 1
ATOM 2223 C CA . GLY B 1 87 ? 3.515 17.513 13.719 1.00 56.59 86 GLY B CA 1
ATOM 2224 C C . GLY B 1 87 ? 3.609 16.426 14.768 1.00 62.18 86 GLY B C 1
ATOM 2225 O O . GLY B 1 87 ? 4.591 15.683 14.848 1.00 67.72 86 GLY B O 1
ATOM 2226 N N . LYS B 1 88 ? 2.573 16.342 15.588 1.00 53.23 87 LYS B N 1
ATOM 2227 C CA . LYS B 1 88 ? 2.548 15.413 16.699 1.00 56.67 87 LYS B CA 1
ATOM 2228 C C . LYS B 1 88 ? 1.100 15.078 17.013 1.00 61.07 87 LYS B C 1
ATOM 2229 O O . LYS B 1 88 ? 0.258 15.970 17.097 1.00 64.68 87 LYS B O 1
ATOM 2235 N N . TYR B 1 89 ? 0.805 13.792 17.171 1.00 55.67 88 TYR B N 1
ATOM 2236 C CA . TYR B 1 89 ? -0.562 13.372 17.449 1.00 58.04 88 TYR B CA 1
ATOM 2237 C C . TYR B 1 89 ? -0.634 11.962 18.009 1.00 58.63 88 TYR B C 1
ATOM 2238 O O . TYR B 1 89 ? 0.327 11.197 17.940 1.00 59.51 88 TYR B O 1
ATOM 2247 N N . THR B 1 90 ? -1.787 11.637 18.578 1.00 60.76 89 THR B N 1
ATOM 2248 C CA . THR B 1 90 ? -2.062 10.297 19.062 1.00 63.19 89 THR B CA 1
ATOM 2249 C C . THR B 1 90 ? -3.055 9.634 18.125 1.00 62.31 89 THR B C 1
ATOM 2250 O O . THR B 1 90 ? -4.109 10.198 17.814 1.00 68.47 89 THR B O 1
ATOM 2254 N N . ALA B 1 91 ? -2.709 8.440 17.664 1.00 58.40 90 ALA B N 1
ATOM 2255 C CA . ALA B 1 91 ? -3.586 7.703 16.775 1.00 63.62 90 ALA B CA 1
ATOM 2256 C C . ALA B 1 91 ? -3.939 6.350 17.346 1.00 63.11 90 ALA B C 1
ATOM 2257 O O . ALA B 1 91 ? -3.143 5.704 18.029 1.00 64.56 90 ALA B O 1
ATOM 2259 N N . LYS B 1 92 ? -5.160 5.945 17.049 1.00 64.02 91 LYS B N 1
ATOM 2260 C CA . LYS B 1 92 ? -5.652 4.626 17.364 1.00 70.25 91 LYS B CA 1
ATOM 2261 C C . LYS B 1 92 ? -5.218 3.695 16.239 1.00 60.28 91 LYS B C 1
ATOM 2262 O O . LYS B 1 92 ? -5.648 3.858 15.097 1.00 63.58 91 LYS B O 1
ATOM 2268 N N . ASN B 1 93 ? -4.373 2.721 16.551 1.00 53.08 92 ASN B N 1
ATOM 2269 C CA . ASN B 1 93 ? -3.851 1.831 15.521 1.00 51.84 92 ASN B CA 1
ATOM 2270 C C . ASN B 1 93 ? -4.408 0.415 15.638 1.00 56.34 92 ASN B C 1
ATOM 2271 O O . ASN B 1 93 ? -4.392 -0.192 16.714 1.00 48.24 92 ASN B O 1
ATOM 2276 N N . VAL B 1 94 ? -4.906 -0.107 14.523 1.00 58.41 93 VAL B N 1
ATOM 2277 C CA . VAL B 1 94 ? -5.521 -1.423 14.528 1.00 51.61 93 VAL B CA 1
ATOM 2278 C C . VAL B 1 94 ? -4.847 -2.384 13.568 1.00 51.47 93 VAL B C 1
ATOM 2279 O O . VAL B 1 94 ? -4.801 -2.157 12.357 1.00 52.68 93 VAL B O 1
ATOM 2283 N N . ILE B 1 95 ? -4.326 -3.464 14.132 1.00 50.41 94 ILE B N 1
ATOM 2284 C CA . ILE B 1 95 ? -3.750 -4.542 13.354 1.00 58.16 94 ILE B CA 1
ATOM 2285 C C . ILE B 1 95 ? -4.909 -5.392 12.849 1.00 58.30 94 ILE B C 1
ATOM 2286 O O . ILE B 1 95 ? -5.734 -5.845 13.636 1.00 54.45 94 ILE B O 1
ATOM 2291 N N . VAL B 1 96 ? -4.982 -5.587 11.537 1.00 56.70 95 VAL B N 1
ATOM 2292 C CA . VAL B 1 96 ? -6.126 -6.266 10.937 1.00 61.95 95 VAL B CA 1
ATOM 2293 C C . VAL B 1 96 ? -5.724 -7.368 9.964 1.00 63.61 95 VAL B C 1
ATOM 2294 O O . VAL B 1 96 ? -4.619 -7.367 9.432 1.00 56.95 95 VAL B O 1
ATOM 2298 N N . GLU B 1 97 ? -6.641 -8.302 9.734 1.00 72.60 96 GLU B N 1
ATOM 2299 C CA . GLU B 1 97 ? -6.429 -9.371 8.764 1.00 78.69 96 GLU B CA 1
ATOM 2300 C C . GLU B 1 97 ? -6.696 -8.887 7.344 1.00 80.04 96 GLU B C 1
ATOM 2301 O O . GLU B 1 97 ? -7.094 -7.742 7.129 1.00 81.63 96 GLU B O 1
ATOM 2307 N N . LYS B 1 98 ? -6.467 -9.771 6.381 1.00 77.50 97 LYS B N 1
ATOM 2308 C CA . LYS B 1 98 ? -6.578 -9.435 4.967 1.00 85.82 97 LYS B CA 1
ATOM 2309 C C . LYS B 1 98 ? -7.828 -8.613 4.643 1.00 89.42 97 LYS B C 1
ATOM 2310 O O . LYS B 1 98 ? -7.758 -7.608 3.934 1.00 85.76 97 LYS B O 1
ATOM 2316 N N . ASP B 1 99 ? -8.971 -9.039 5.166 1.00 95.34 98 ASP B N 1
ATOM 2317 C CA . ASP B 1 99 ? -10.243 -8.428 4.796 1.00 100.19 98 ASP B CA 1
ATOM 2318 C C . ASP B 1 99 ? -10.711 -7.346 5.767 1.00 97.25 98 ASP B C 1
ATOM 2319 O O . ASP B 1 99 ? -11.823 -6.832 5.634 1.00 86.38 98 ASP B O 1
ATOM 2324 N N . GLY B 1 100 ? -9.867 -6.999 6.737 1.00 86.27 99 GLY B N 1
ATOM 2325 C CA . GLY B 1 100 ? -10.185 -5.919 7.655 1.00 84.95 99 GLY B CA 1
ATOM 2326 C C . GLY B 1 100 ? -10.568 -6.345 9.059 1.00 85.37 99 GLY B C 1
ATOM 2327 O O . GLY B 1 100 ? -10.702 -5.497 9.944 1.00 82.63 99 GLY B O 1
ATOM 2328 N N . ARG B 1 101 ? -10.742 -7.650 9.265 1.00 82.60 100 ARG B N 1
ATOM 2329 C CA . ARG B 1 101 ? -11.007 -8.199 10.598 1.00 83.50 100 ARG B CA 1
ATOM 2330 C C . ARG B 1 101 ? -9.948 -7.748 11.613 1.00 80.49 100 ARG B C 1
ATOM 2331 O O . ARG B 1 101 ? -8.751 -7.856 11.350 1.00 74.38 100 ARG B O 1
ATOM 2339 N N . LYS B 1 102 ? -10.401 -7.248 12.762 1.00 58.77 101 LYS B N 1
ATOM 2340 C CA . LYS B 1 102 ? -9.531 -6.847 13.864 1.00 60.17 101 LYS B CA 1
ATOM 2341 C C . LYS B 1 102 ? -8.726 -8.020 14.422 1.00 65.51 101 LYS B C 1
ATOM 2342 O O . LYS B 1 102 ? -9.231 -9.137 14.503 1.00 68.96 101 LYS B O 1
ATOM 2348 N N . ILE B 1 103 ? -7.478 -7.754 14.803 1.00 65.11 102 ILE B N 1
ATOM 2349 C CA . ILE B 1 103 ? -6.636 -8.734 15.490 1.00 64.04 102 ILE B CA 1
ATOM 2350 C C . ILE B 1 103 ? -6.229 -8.187 16.853 1.00 59.97 102 ILE B C 1
ATOM 2351 O O . ILE B 1 103 ? -6.364 -8.857 17.877 1.00 63.14 102 ILE B O 1
ATOM 2356 N N . ASP B 1 104 ? -5.720 -6.960 16.848 1.00 58.62 103 ASP B N 1
ATOM 2357 C CA . ASP B 1 104 ? -5.342 -6.258 18.068 1.00 55.89 103 ASP B CA 1
ATOM 2358 C C . ASP B 1 104 ? -5.458 -4.753 17.850 1.00 51.36 103 ASP B C 1
ATOM 2359 O O . ASP B 1 104 ? -5.614 -4.298 16.720 1.00 50.62 103 ASP B O 1
ATOM 2364 N N . GLU B 1 105 ? -5.379 -3.983 18.931 1.00 56.20 104 GLU B N 1
ATOM 2365 C CA . GLU B 1 105 ? -5.418 -2.524 18.836 1.00 52.98 104 GLU B CA 1
ATOM 2366 C C . GLU B 1 105 ? -4.504 -1.887 19.876 1.00 50.56 104 GLU B C 1
ATOM 2367 O O . GLU B 1 105 ? -4.153 -2.514 20.878 1.00 52.11 104 GLU B O 1
ATOM 2373 N N . ARG B 1 106 ? -4.133 -0.633 19.646 1.00 48.47 105 ARG B N 1
ATOM 2374 C CA . ARG B 1 106 ? -3.211 0.063 20.531 1.00 48.18 105 ARG B CA 1
ATOM 2375 C C . ARG B 1 106 ? -3.241 1.531 20.169 1.00 48.47 105 ARG B C 1
ATOM 2376 O O . ARG B 1 106 ? -3.646 1.883 19.066 1.00 55.50 105 ARG B O 1
ATOM 2384 N N . THR B 1 107 ? -2.824 2.393 21.088 1.00 40.45 106 THR B N 1
ATOM 2385 C CA . THR B 1 107 ? -2.620 3.787 20.722 1.00 51.14 106 THR B CA 1
ATOM 2386 C C . THR B 1 107 ? -1.150 4.014 20.378 1.00 46.47 106 THR B C 1
ATOM 2387 O O . THR B 1 107 ? -0.257 3.340 20.911 1.00 41.27 106 THR B O 1
ATOM 2391 N N . LEU B 1 108 ? -0.908 4.936 19.453 1.00 49.49 107 LEU B N 1
ATOM 2392 C CA . LEU B 1 108 ? 0.451 5.284 19.062 1.00 50.03 107 LEU B CA 1
ATOM 2393 C C . LEU B 1 108 ? 0.650 6.788 19.180 1.00 52.65 107 LEU B C 1
ATOM 2394 O O . LEU B 1 108 ? -0.149 7.570 18.671 1.00 52.71 107 LEU B O 1
ATOM 2399 N N . GLN B 1 109 ? 1.709 7.185 19.874 1.00 48.91 108 GLN B N 1
ATOM 2400 C CA . GLN B 1 109 ? 2.108 8.584 19.927 1.00 52.68 108 GLN B CA 1
ATOM 2401 C C . GLN B 1 109 ? 3.099 8.827 18.798 1.00 51.51 108 GLN B C 1
ATOM 2402 O O . GLN B 1 109 ? 4.159 8.194 18.733 1.00 45.14 108 GLN B O 1
ATOM 2408 N N . VAL B 1 110 ? 2.736 9.738 17.904 1.00 48.30 109 VAL B N 1
ATOM 2409 C CA . VAL B 1 110 ? 3.463 9.942 16.661 1.00 45.19 109 VAL B CA 1
ATOM 2410 C C . VAL B 1 110 ? 4.102 11.320 16.645 1.00 50.64 109 VAL B C 1
ATOM 2411 O O . VAL B 1 110 ? 3.422 12.339 16.814 1.00 48.58 109 VAL B O 1
ATOM 2415 N N . SER B 1 111 ? 5.413 11.348 16.446 1.00 49.98 110 SER B N 1
ATOM 2416 C CA . SER B 1 111 ? 6.152 12.600 16.448 1.00 50.05 110 SER B CA 1
ATOM 2417 C C . SER B 1 111 ? 6.958 12.744 15.169 1.00 45.53 110 SER B C 1
ATOM 2418 O O . SER B 1 111 ? 7.865 11.958 14.911 1.00 43.59 110 SER B O 1
ATOM 2421 N N . TYR B 1 112 ? 6.614 13.744 14.366 1.00 49.19 111 TYR B N 1
ATOM 2422 C CA . TYR B 1 112 ? 7.348 14.019 13.136 1.00 54.48 111 TYR B CA 1
ATOM 2423 C C . TYR B 1 112 ? 8.500 14.993 13.351 1.00 51.90 111 TYR B C 1
ATOM 2424 O O . TYR B 1 112 ? 8.298 16.164 13.659 1.00 51.99 111 TYR B O 1
ATOM 2433 N N . ILE B 1 113 ? 9.711 14.476 13.170 1.00 49.59 112 ILE B N 1
ATOM 2434 C CA . ILE B 1 113 ? 10.949 15.193 13.458 1.00 48.19 112 ILE B CA 1
ATOM 2435 C C . ILE B 1 113 ? 11.300 16.178 12.347 1.00 53.71 112 ILE B C 1
ATOM 2436 O O . ILE B 1 113 ? 11.931 17.210 12.593 1.00 55.86 112 ILE B O 1
ATOM 2441 N N . ASP B 1 114 ? 10.891 15.847 11.127 1.00 53.76 113 ASP B N 1
ATOM 2442 C CA . ASP B 1 114 ? 11.048 16.736 9.984 1.00 58.56 113 ASP B CA 1
ATOM 2443 C C . ASP B 1 114 ? 10.375 16.145 8.756 1.00 59.27 113 ASP B C 1
ATOM 2444 O O . ASP B 1 114 ? 10.074 14.955 8.719 1.00 57.87 113 ASP B O 1
ATOM 2449 N N . THR B 1 115 ? 10.148 16.988 7.756 1.00 61.95 114 THR B N 1
ATOM 2450 C CA . THR B 1 115 ? 9.606 16.544 6.482 1.00 61.06 114 THR B CA 1
ATOM 2451 C C . THR B 1 115 ? 9.630 17.679 5.480 1.00 67.51 114 THR B C 1
ATOM 2452 O O . THR B 1 115 ? 9.897 18.831 5.829 1.00 73.39 114 THR B O 1
ATOM 2456 N N . ASP B 1 116 ? 9.349 17.345 4.227 1.00 69.56 115 ASP B N 1
ATOM 2457 C CA . ASP B 1 116 ? 9.134 18.356 3.202 1.00 70.01 115 ASP B CA 1
ATOM 2458 C C . ASP B 1 116 ? 7.918 17.975 2.358 1.00 70.07 115 ASP B C 1
ATOM 2459 O O . ASP B 1 116 ? 7.702 18.517 1.273 1.00 72.53 115 ASP B O 1
ATOM 2464 N N . TYR B 1 117 ? 7.138 17.025 2.872 1.00 62.95 116 TYR B N 1
ATOM 2465 C CA . TYR B 1 117 ? 5.835 16.672 2.307 1.00 71.54 116 TYR B CA 1
ATOM 2466 C C . TYR B 1 117 ? 5.922 15.938 0.969 1.00 73.74 116 TYR B C 1
ATOM 2467 O O . TYR B 1 117 ? 5.173 14.985 0.731 1.00 72.43 116 TYR B O 1
ATOM 2476 N N . SER B 1 118 ? 6.835 16.375 0.104 1.00 74.41 117 SER B N 1
ATOM 2477 C CA . SER B 1 118 ? 6.886 15.875 -1.272 1.00 79.47 117 SER B CA 1
ATOM 2478 C C . SER B 1 118 ? 8.002 14.869 -1.516 1.00 76.06 117 SER B C 1
ATOM 2479 O O . SER B 1 118 ? 8.043 14.234 -2.576 1.00 71.04 117 SER B O 1
ATOM 2482 N N . LYS B 1 119 ? 8.904 14.732 -0.548 1.00 79.48 118 LYS B N 1
ATOM 2483 C CA . LYS B 1 119 ? 10.048 13.843 -0.692 1.00 80.72 118 LYS B CA 1
ATOM 2484 C C . LYS B 1 119 ? 10.152 12.847 0.463 1.00 76.62 118 LYS B C 1
ATOM 2485 O O . LYS B 1 119 ? 10.049 11.636 0.262 1.00 76.26 118 LYS B O 1
ATOM 2491 N N . TYR B 1 120 ? 10.359 13.366 1.670 1.00 69.03 119 TYR B N 1
ATOM 2492 C CA . TYR B 1 120 ? 10.694 12.527 2.817 1.00 61.82 119 TYR B CA 1
ATOM 2493 C C . TYR B 1 120 ? 9.997 12.989 4.085 1.00 55.90 119 TYR B C 1
ATOM 2494 O O . TYR B 1 120 ? 9.533 14.124 4.178 1.00 63.69 119 TYR B O 1
ATOM 2503 N N . SER B 1 121 ? 9.946 12.093 5.064 1.00 50.24 120 SER B N 1
ATOM 2504 C CA . SER B 1 121 ? 9.588 12.449 6.429 1.00 48.75 120 SER B CA 1
ATOM 2505 C C . SER B 1 121 ? 10.392 11.573 7.396 1.00 55.45 120 SER B C 1
ATOM 2506 O O . SER B 1 121 ? 10.734 10.431 7.082 1.00 61.15 120 SER B O 1
ATOM 2509 N N . VAL B 1 122 ? 10.712 12.116 8.564 1.00 51.13 121 VAL B N 1
ATOM 2510 C CA . VAL B 1 122 ? 11.406 11.347 9.585 1.00 49.13 121 VAL B CA 1
ATOM 2511 C C . VAL B 1 122 ? 10.533 11.289 10.829 1.00 50.09 121 VAL B C 1
ATOM 2512 O O . VAL B 1 122 ? 10.130 12.323 11.358 1.00 55.10 121 VAL B O 1
ATOM 2516 N N . VAL B 1 123 ? 10.237 10.079 11.294 1.00 44.21 122 VAL B N 1
ATOM 2517 C CA . VAL B 1 123 ? 9.225 9.912 12.327 1.00 35.19 122 VAL B CA 1
ATOM 2518 C C . VAL B 1 123 ? 9.674 9.065 13.518 1.00 39.52 122 VAL B C 1
ATOM 2519 O O . VAL B 1 123 ? 10.527 8.179 13.399 1.00 41.92 122 VAL B O 1
ATOM 2523 N N . HIS B 1 124 ? 9.113 9.385 14.678 1.00 39.04 123 HIS B N 1
ATOM 2524 C CA . HIS B 1 124 ? 9.239 8.563 15.867 1.00 37.76 123 HIS B CA 1
ATOM 2525 C C . HIS B 1 124 ? 7.837 8.112 16.243 1.00 41.66 123 HIS B C 1
ATOM 2526 O O . HIS B 1 124 ? 6.919 8.933 16.342 1.00 40.49 123 HIS B O 1
ATOM 2533 N N . VAL B 1 125 ? 7.674 6.807 16.436 1.00 36.14 124 VAL B N 1
ATOM 2534 C CA . VAL B 1 125 ? 6.384 6.232 16.812 1.00 33.25 124 VAL B CA 1
ATOM 2535 C C . VAL B 1 125 ? 6.532 5.353 18.039 1.00 38.30 124 VAL B C 1
ATOM 2536 O O . VAL B 1 125 ? 7.397 4.476 18.087 1.00 40.82 124 VAL B O 1
ATOM 2540 N N . CYS B 1 126 ? 5.695 5.579 19.040 1.00 40.34 125 CYS B N 1
ATOM 2541 C CA . CYS B 1 126 ? 5.808 4.804 20.265 1.00 42.43 125 CYS B CA 1
ATOM 2542 C C . CYS B 1 126 ? 4.452 4.470 20.893 1.00 46.08 125 CYS B C 1
ATOM 2543 O O . CYS B 1 126 ? 3.533 5.281 20.869 1.00 39.18 125 CYS B O 1
ATOM 2546 N N . ASP B 1 127 ? 4.347 3.271 21.460 1.00 47.87 126 ASP B N 1
ATOM 2547 C CA . ASP B 1 127 ? 3.138 2.832 22.147 1.00 42.90 126 ASP B CA 1
ATOM 2548 C C . ASP B 1 127 ? 3.348 2.944 23.657 1.00 44.14 126 ASP B C 1
ATOM 2549 O O . ASP B 1 127 ? 4.153 2.211 24.231 1.00 34.93 126 ASP B O 1
ATOM 2554 N N . PRO B 1 128 ? 2.620 3.864 24.311 1.00 39.23 127 PRO B N 1
ATOM 2555 C CA . PRO B 1 128 ? 2.798 4.102 25.749 1.00 42.99 127 PRO B CA 1
ATOM 2556 C C . PRO B 1 128 ? 2.533 2.867 26.609 1.00 46.17 127 PRO B C 1
ATOM 2557 O O . PRO B 1 128 ? 3.073 2.772 27.715 1.00 56.11 127 PRO B O 1
ATOM 2561 N N . ALA B 1 129 ? 1.715 1.941 26.115 1.00 46.73 128 ALA B N 1
ATOM 2562 C CA . ALA B 1 129 ? 1.435 0.716 26.853 1.00 46.46 128 ALA B CA 1
ATOM 2563 C C . ALA B 1 129 ? 2.555 -0.313 26.684 1.00 47.57 128 ALA B C 1
ATOM 2564 O O . ALA B 1 129 ? 2.703 -1.214 27.506 1.00 57.10 128 ALA B O 1
ATOM 2566 N N . ALA B 1 130 ? 3.338 -0.172 25.618 1.00 47.65 129 ALA B N 1
ATOM 2567 C CA . ALA B 1 130 ? 4.477 -1.063 25.364 1.00 51.63 129 ALA B CA 1
ATOM 2568 C C . ALA B 1 130 ? 5.685 -0.279 24.854 1.00 33.89 129 ALA B C 1
ATOM 2569 O O . ALA B 1 130 ? 6.090 -0.435 23.707 1.00 30.93 129 ALA B O 1
ATOM 2571 N N . PRO B 1 131 ? 6.266 0.573 25.710 1.00 35.96 130 PRO B N 1
ATOM 2572 C CA . PRO B 1 131 ? 7.294 1.524 25.261 1.00 42.04 130 PRO B CA 1
ATOM 2573 C C . PRO B 1 131 ? 8.567 0.880 24.688 1.00 45.71 130 PRO B C 1
ATOM 2574 O O . PRO B 1 131 ? 9.328 1.571 24.008 1.00 37.35 130 PRO B O 1
ATOM 2578 N N . ASP B 1 132 ? 8.785 -0.411 24.938 1.00 43.71 131 ASP B N 1
ATOM 2579 C CA . ASP B 1 132 ? 9.952 -1.108 24.395 1.00 44.65 131 ASP B CA 1
ATOM 2580 C C . ASP B 1 132 ? 9.893 -1.265 22.871 1.00 46.61 131 ASP B C 1
ATOM 2581 O O . ASP B 1 132 ? 10.906 -1.531 22.226 1.00 54.14 131 ASP B O 1
ATOM 2586 N N A TYR B 1 133 ? 8.660 -1.159 22.371 0.55 42.42 132 TYR B N 1
ATOM 2587 N N B TYR B 1 133 ? 8.747 -1.052 22.242 0.45 42.19 132 TYR B N 1
ATOM 2588 C CA A TYR B 1 133 ? 8.336 -1.043 20.957 0.55 42.00 132 TYR B CA 1
ATOM 2589 C CA B TYR B 1 133 ? 8.710 -1.265 20.791 0.45 40.19 132 TYR B CA 1
ATOM 2590 C C A TYR B 1 133 ? 8.225 0.431 20.611 0.55 42.81 132 TYR B C 1
ATOM 2591 C C B TYR B 1 133 ? 8.690 0.001 19.920 0.45 36.11 132 TYR B C 1
ATOM 2592 O O A TYR B 1 133 ? 7.134 1.011 20.610 0.55 48.51 132 TYR B O 1
ATOM 2593 O O B TYR B 1 133 ? 8.104 0.010 18.846 0.45 35.03 132 TYR B O 1
ATOM 2610 N N . TYR B 1 134 ? 9.370 1.048 20.376 1.00 39.14 133 TYR B N 1
ATOM 2611 C CA . TYR B 1 134 ? 9.402 2.333 19.692 1.00 36.92 133 TYR B CA 1
ATOM 2612 C C . TYR B 1 134 ? 10.023 2.132 18.323 1.00 36.75 133 TYR B C 1
ATOM 2613 O O . TYR B 1 134 ? 10.703 1.130 18.067 1.00 36.27 133 TYR B O 1
ATOM 2622 N N . LEU B 1 135 ? 9.794 3.097 17.449 1.00 29.06 134 LEU B N 1
ATOM 2623 C CA . LEU B 1 135 ? 10.236 3.000 16.074 1.00 31.34 134 LEU B CA 1
ATOM 2624 C C . LEU B 1 135 ? 10.719 4.365 15.592 1.00 38.81 134 LEU B C 1
ATOM 2625 O O . LEU B 1 135 ? 9.992 5.351 15.695 1.00 43.15 134 LEU B O 1
ATOM 2630 N N . TYR B 1 136 ? 11.954 4.422 15.101 1.00 41.06 135 TYR B N 1
ATOM 2631 C CA . TYR B 1 136 ? 12.448 5.596 14.391 1.00 42.18 135 TYR B CA 1
ATOM 2632 C C . TYR B 1 136 ? 12.531 5.229 12.907 1.00 45.02 135 TYR B C 1
ATOM 2633 O O . TYR B 1 136 ? 13.230 4.281 12.526 1.00 38.84 135 TYR B O 1
ATOM 2642 N N . ALA B 1 137 ? 11.806 5.964 12.071 1.00 45.08 136 ALA B N 1
ATOM 2643 C CA . ALA B 1 137 ? 11.706 5.612 10.660 1.00 44.28 136 ALA B CA 1
ATOM 2644 C C . ALA B 1 137 ? 11.922 6.792 9.722 1.00 52.12 136 ALA B C 1
ATOM 2645 O O . ALA B 1 137 ? 11.434 7.901 9.963 1.00 54.78 136 ALA B O 1
ATOM 2647 N N . VAL B 1 138 ? 12.649 6.538 8.641 1.00 48.01 137 VAL B N 1
ATOM 2648 C CA . VAL B 1 138 ? 12.703 7.476 7.534 1.00 51.09 137 VAL B CA 1
ATOM 2649 C C . VAL B 1 138 ? 11.761 6.937 6.460 1.00 54.03 137 VAL B C 1
ATOM 2650 O O . VAL B 1 138 ? 11.747 5.735 6.188 1.00 57.08 137 VAL B O 1
ATOM 2654 N N . GLN B 1 139 ? 10.951 7.822 5.885 1.00 54.37 138 GLN B N 1
ATOM 2655 C CA . GLN B 1 139 ? 9.911 7.431 4.935 1.00 57.18 138 GLN B CA 1
ATOM 2656 C C . GLN B 1 139 ? 9.992 8.266 3.662 1.00 61.22 138 GLN B C 1
ATOM 2657 O O . GLN B 1 139 ? 10.221 9.474 3.718 1.00 64.88 138 GLN B O 1
ATOM 2663 N N . SER B 1 140 ? 9.795 7.621 2.515 1.00 57.86 139 SER B N 1
ATOM 2664 C CA . SER B 1 140 ? 9.988 8.279 1.227 1.00 60.64 139 SER B CA 1
ATOM 2665 C C . SER B 1 140 ? 8.799 8.112 0.285 1.00 62.40 139 SER B C 1
ATOM 2666 O O . SER B 1 140 ? 8.030 7.159 0.400 1.00 59.05 139 SER B O 1
ATOM 2669 N N . ARG B 1 141 ? 8.662 9.049 -0.651 1.00 63.54 140 ARG B N 1
ATOM 2670 C CA . ARG B 1 141 ? 7.628 8.972 -1.677 1.00 65.92 140 ARG B CA 1
ATOM 2671 C C . ARG B 1 141 ? 8.008 7.959 -2.760 1.00 67.28 140 ARG B C 1
ATOM 2672 O O . ARG B 1 141 ? 7.239 7.699 -3.686 1.00 66.88 140 ARG B O 1
ATOM 2680 N N . THR B 1 142 ? 9.203 7.392 -2.629 1.00 70.07 141 THR B N 1
ATOM 2681 C CA . THR B 1 142 ? 9.687 6.360 -3.539 1.00 73.67 141 THR B CA 1
ATOM 2682 C C . THR B 1 142 ? 10.498 5.321 -2.768 1.00 80.04 141 THR B C 1
ATOM 2683 O O . THR B 1 142 ? 10.927 5.573 -1.644 1.00 80.40 141 THR B O 1
ATOM 2687 N N . GLU B 1 143 ? 10.712 4.157 -3.376 1.00 82.88 142 GLU B N 1
ATOM 2688 C CA . GLU B 1 143 ? 11.426 3.059 -2.724 1.00 79.09 142 GLU B CA 1
ATOM 2689 C C . GLU B 1 143 ? 12.859 3.426 -2.324 1.00 78.41 142 GLU B C 1
ATOM 2690 O O . GLU B 1 143 ? 13.464 2.763 -1.483 1.00 75.44 142 GLU B O 1
ATOM 2696 N N . ASN B 1 144 ? 13.394 4.482 -2.930 1.00 83.90 143 ASN B N 1
ATOM 2697 C CA . ASN B 1 144 ? 14.736 4.959 -2.611 1.00 87.22 143 ASN B CA 1
ATOM 2698 C C . ASN B 1 144 ? 14.717 6.325 -1.939 1.00 82.85 143 ASN B C 1
ATOM 2699 O O . ASN B 1 144 ? 13.729 7.054 -2.022 1.00 79.46 143 ASN B O 1
ATOM 2704 N N . VAL B 1 145 ? 15.818 6.668 -1.277 1.00 82.37 144 VAL B N 1
ATOM 2705 C CA . VAL B 1 145 ? 15.985 7.999 -0.707 1.00 80.30 144 VAL B CA 1
ATOM 2706 C C . VAL B 1 145 ? 16.896 8.837 -1.601 1.00 90.80 144 VAL B C 1
ATOM 2707 O O . VAL B 1 145 ? 18.037 8.459 -1.871 1.00 96.66 144 VAL B O 1
ATOM 2711 N N . LYS B 1 146 ? 16.385 9.978 -2.053 1.00 91.27 145 LYS B N 1
ATOM 2712 C CA . LYS B 1 146 ? 17.098 10.816 -3.013 1.00 94.28 145 LYS B CA 1
ATOM 2713 C C . LYS B 1 146 ? 18.210 11.632 -2.352 1.00 89.75 145 LYS B C 1
ATOM 2714 O O . LYS B 1 146 ? 18.049 12.125 -1.236 1.00 81.94 145 LYS B O 1
ATOM 2720 N N . GLU B 1 147 ? 19.333 11.771 -3.055 1.00 97.23 146 GLU B N 1
ATOM 2721 C CA . GLU B 1 147 ? 20.545 12.371 -2.489 1.00 98.73 146 GLU B CA 1
ATOM 2722 C C . GLU B 1 147 ? 20.377 13.802 -1.983 1.00 98.82 146 GLU B C 1
ATOM 2723 O O . GLU B 1 147 ? 20.892 14.155 -0.920 1.00 96.16 146 GLU B O 1
ATOM 2729 N N . ASP B 1 148 ? 19.670 14.628 -2.747 1.00 101.22 147 ASP B N 1
ATOM 2730 C CA . ASP B 1 148 ? 19.503 16.030 -2.384 1.00 102.84 147 ASP B CA 1
ATOM 2731 C C . ASP B 1 148 ? 18.916 16.179 -0.981 1.00 100.09 147 ASP B C 1
ATOM 2732 O O . ASP B 1 148 ? 19.151 17.180 -0.304 1.00 104.43 147 ASP B O 1
ATOM 2737 N N . VAL B 1 149 ? 18.165 15.173 -0.544 1.00 90.78 148 VAL B N 1
ATOM 2738 C CA . VAL B 1 149 ? 17.527 15.220 0.765 1.00 82.82 148 VAL B CA 1
ATOM 2739 C C . VAL B 1 149 ? 18.143 14.238 1.761 1.00 81.31 148 VAL B C 1
ATOM 2740 O O . VAL B 1 149 ? 17.776 14.230 2.935 1.00 80.36 148 VAL B O 1
ATOM 2744 N N . LYS B 1 150 ? 19.071 13.406 1.298 1.00 81.57 149 LYS B N 1
ATOM 2745 C CA . LYS B 1 150 ? 19.776 12.508 2.208 1.00 82.48 149 LYS B CA 1
ATOM 2746 C C . LYS B 1 150 ? 20.448 13.325 3.301 1.00 76.12 149 LYS B C 1
ATOM 2747 O O . LYS B 1 150 ? 20.446 12.937 4.470 1.00 76.92 149 LYS B O 1
ATOM 2753 N N . SER B 1 151 ? 21.010 14.463 2.908 1.00 72.29 150 SER B N 1
ATOM 2754 C CA . SER B 1 151 ? 21.632 15.381 3.851 1.00 74.79 150 SER B CA 1
ATOM 2755 C C . SER B 1 151 ? 20.617 15.906 4.862 1.00 76.90 150 SER B C 1
ATOM 2756 O O . SER B 1 151 ? 20.959 16.155 6.017 1.00 80.42 150 SER B O 1
ATOM 2759 N N . LYS B 1 152 ? 19.370 16.069 4.431 1.00 81.10 151 LYS B N 1
ATOM 2760 C CA . LYS B 1 152 ? 18.304 16.503 5.334 1.00 79.43 151 LYS B CA 1
ATOM 2761 C C . LYS B 1 152 ? 17.922 15.392 6.316 1.00 72.51 151 LYS B C 1
ATOM 2762 O O . LYS B 1 152 ? 17.695 15.642 7.502 1.00 67.79 151 LYS B O 1
ATOM 2768 N N . VAL B 1 153 ? 17.843 14.166 5.810 1.00 70.36 152 VAL B N 1
ATOM 2769 C CA . VAL B 1 153 ? 17.452 13.026 6.629 1.00 70.32 152 VAL B CA 1
ATOM 2770 C C . VAL B 1 153 ? 18.466 12.776 7.742 1.00 69.66 152 VAL B C 1
ATOM 2771 O O . VAL B 1 153 ? 18.095 12.488 8.880 1.00 64.46 152 VAL B O 1
ATOM 2775 N N . GLU B 1 154 ? 19.747 12.894 7.408 1.00 76.07 153 GLU B N 1
ATOM 2776 C CA . GLU B 1 154 ? 20.810 12.682 8.383 1.00 76.35 153 GLU B CA 1
ATOM 2777 C C . GLU B 1 154 ? 20.750 13.743 9.482 1.00 69.13 153 GLU B C 1
ATOM 2778 O O . GLU B 1 154 ? 20.962 13.451 10.661 1.00 67.70 153 GLU B O 1
ATOM 2784 N N . ALA B 1 155 ? 20.449 14.973 9.086 1.00 60.88 154 ALA B N 1
ATOM 2785 C CA . ALA B 1 155 ? 20.327 16.083 10.026 1.00 63.48 154 ALA B CA 1
ATOM 2786 C C . ALA B 1 155 ? 19.187 15.870 11.023 1.00 63.56 154 ALA B C 1
ATOM 2787 O O . ALA B 1 155 ? 19.304 16.212 12.199 1.00 64.68 154 ALA B O 1
ATOM 2789 N N . ALA B 1 156 ? 18.081 15.310 10.549 1.00 64.26 155 ALA B N 1
ATOM 2790 C CA . ALA B 1 156 ? 16.953 15.030 11.426 1.00 61.79 155 ALA B CA 1
ATOM 2791 C C . ALA B 1 156 ? 17.310 13.930 12.420 1.00 61.87 155 ALA B C 1
ATOM 2792 O O . ALA B 1 156 ? 17.060 14.058 13.620 1.00 61.04 155 ALA B O 1
ATOM 2794 N N . LEU B 1 157 ? 17.892 12.845 11.915 1.00 57.22 156 LEU B N 1
ATOM 2795 C CA . LEU B 1 157 ? 18.280 11.729 12.773 1.00 63.02 156 LEU B CA 1
ATOM 2796 C C . LEU B 1 157 ? 19.262 12.174 13.859 1.00 59.38 156 LEU B C 1
ATOM 2797 O O . LEU B 1 157 ? 19.070 11.868 15.033 1.00 49.57 156 LEU B O 1
ATOM 2802 N N . GLY B 1 158 ? 20.303 12.903 13.464 1.00 64.61 157 GLY B N 1
ATOM 2803 C CA . GLY B 1 158 ? 21.272 13.426 14.413 1.00 68.83 157 GLY B CA 1
ATOM 2804 C C . GLY B 1 158 ? 20.635 14.136 15.600 1.00 68.87 157 GLY B C 1
ATOM 2805 O O . GLY B 1 158 ? 21.201 14.165 16.695 1.00 64.52 157 GLY B O 1
ATOM 2806 N N . LYS B 1 159 ? 19.457 14.714 15.379 1.00 66.10 158 LYS B N 1
ATOM 2807 C CA . LYS B 1 159 ? 18.710 15.373 16.445 1.00 62.09 158 LYS B CA 1
ATOM 2808 C C . LYS B 1 159 ? 18.280 14.385 17.519 1.00 57.83 158 LYS B C 1
ATOM 2809 O O . LYS B 1 159 ? 18.187 14.730 18.696 1.00 58.37 158 LYS B O 1
ATOM 2815 N N . VAL B 1 160 ? 17.991 13.157 17.108 1.00 50.89 159 VAL B N 1
ATOM 2816 C CA . VAL B 1 160 ? 17.557 12.143 18.052 1.00 49.10 159 VAL B CA 1
ATOM 2817 C C . VAL B 1 160 ? 18.673 11.133 18.339 1.00 54.93 159 VAL B C 1
ATOM 2818 O O . VAL B 1 160 ? 18.415 10.010 18.771 1.00 54.96 159 VAL B O 1
ATOM 2822 N N . GLY B 1 161 ? 19.912 11.552 18.096 1.00 49.44 160 GLY B N 1
ATOM 2823 C CA . GLY B 1 161 ? 21.082 10.765 18.441 1.00 47.22 160 GLY B CA 1
ATOM 2824 C C . GLY B 1 161 ? 21.348 9.561 17.555 1.00 54.30 160 GLY B C 1
ATOM 2825 O O . GLY B 1 161 ? 21.994 8.607 17.983 1.00 53.59 160 GLY B O 1
ATOM 2826 N N . LEU B 1 162 ? 20.871 9.605 16.315 1.00 55.04 161 LEU B N 1
ATOM 2827 C CA . LEU B 1 162 ? 20.967 8.448 15.432 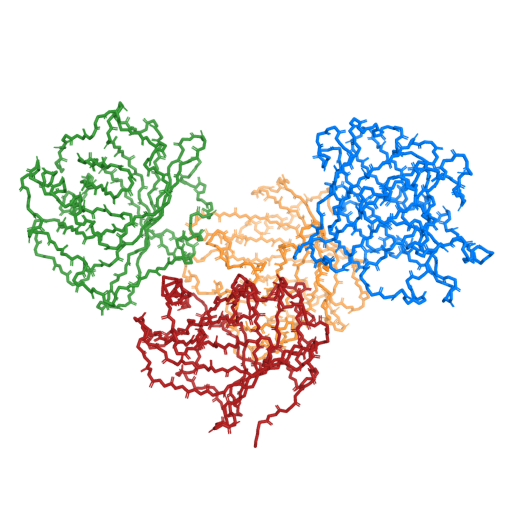1.00 48.88 161 LEU B CA 1
ATOM 2828 C C . LEU B 1 162 ? 21.701 8.745 14.126 1.00 54.80 161 LEU B C 1
ATOM 2829 O O . LEU B 1 162 ? 21.824 9.904 13.718 1.00 58.61 161 LEU B O 1
ATOM 2834 N N . LYS B 1 163 ? 22.188 7.685 13.481 1.00 48.49 162 LYS B N 1
ATOM 2835 C CA . LYS B 1 163 ? 22.876 7.794 12.197 1.00 52.56 162 LYS B CA 1
ATOM 2836 C C . LYS B 1 163 ? 22.110 7.031 11.128 1.00 56.15 162 LYS B C 1
ATOM 2837 O O . LYS B 1 163 ? 21.583 5.953 11.393 1.00 51.82 162 LYS B O 1
ATOM 2843 N N . LEU B 1 164 ? 22.047 7.581 9.919 1.00 60.14 163 LEU B N 1
ATOM 2844 C CA . LEU B 1 164 ? 21.343 6.901 8.838 1.00 56.26 163 LEU B CA 1
ATOM 2845 C C . LEU B 1 164 ? 21.897 5.496 8.624 1.00 59.43 163 LEU B C 1
ATOM 2846 O O . LEU B 1 164 ? 21.139 4.533 8.502 1.00 63.41 163 LEU B O 1
ATOM 2851 N N . SER B 1 165 ? 23.222 5.385 8.584 1.00 55.66 164 SER B N 1
ATOM 2852 C CA . SER B 1 165 ? 23.879 4.104 8.338 1.00 54.21 164 SER B CA 1
ATOM 2853 C C . SER B 1 165 ? 23.776 3.166 9.540 1.00 53.13 164 SER B C 1
ATOM 2854 O O . SER B 1 165 ? 24.141 1.992 9.458 1.00 57.03 164 SER B O 1
ATOM 2857 N N . GLY B 1 166 ? 23.269 3.688 10.652 1.00 50.25 165 GLY B N 1
ATOM 2858 C CA . GLY B 1 166 ? 23.009 2.873 11.827 1.00 49.29 165 GLY B CA 1
ATOM 2859 C C . GLY B 1 166 ? 21.610 2.270 11.858 1.00 56.37 165 GLY B C 1
ATOM 2860 O O . GLY B 1 166 ? 21.307 1.451 12.725 1.00 55.16 165 GLY B O 1
ATOM 2861 N N . LEU B 1 167 ? 20.756 2.682 10.922 1.00 54.74 166 LEU B N 1
ATOM 2862 C CA . LEU B 1 167 ? 19.420 2.105 10.781 1.00 54.16 166 LEU B CA 1
ATOM 2863 C C . LEU B 1 167 ? 19.448 0.873 9.887 1.00 51.08 166 LEU B C 1
ATOM 2864 O O . LEU B 1 167 ? 20.379 0.678 9.107 1.00 51.56 166 LEU B O 1
ATOM 2869 N N . PHE B 1 168 ? 18.415 0.048 9.992 1.00 46.97 167 PHE B N 1
ATOM 2870 C CA . PHE B 1 168 ? 18.230 -1.038 9.044 1.00 44.58 167 PHE B CA 1
ATOM 2871 C C . PHE B 1 168 ? 17.753 -0.496 7.698 1.00 53.33 167 PHE B C 1
ATOM 2872 O O . PHE B 1 168 ? 16.696 0.131 7.606 1.00 62.38 167 PHE B O 1
ATOM 2880 N N . ASP B 1 169 ? 18.540 -0.743 6.657 1.00 53.88 168 ASP B N 1
ATOM 2881 C CA . ASP B 1 169 ? 18.227 -0.263 5.319 1.00 57.56 168 ASP B CA 1
ATOM 2882 C C . ASP B 1 169 ? 17.322 -1.256 4.591 1.00 61.27 168 ASP B C 1
ATOM 2883 O O . ASP B 1 169 ? 17.797 -2.180 3.928 1.00 59.29 168 ASP B O 1
ATOM 2888 N N . ALA B 1 170 ? 16.014 -1.061 4.718 1.00 62.33 169 ALA B N 1
ATOM 2889 C CA . ALA B 1 170 ? 15.047 -1.952 4.082 1.00 70.90 169 ALA B CA 1
ATOM 2890 C C . ALA B 1 170 ? 15.068 -1.818 2.562 1.00 84.64 169 ALA B C 1
ATOM 2891 O O . ALA B 1 170 ? 14.519 -2.660 1.852 1.00 84.55 169 ALA B O 1
ATOM 2893 N N . THR B 1 171 ? 15.711 -0.758 2.076 1.00 96.77 170 THR B N 1
ATOM 2894 C CA . THR B 1 171 ? 15.773 -0.443 0.647 1.00 105.21 170 THR B CA 1
ATOM 2895 C C . THR B 1 171 ? 16.598 -1.457 -0.134 1.00 102.36 170 THR B C 1
ATOM 2896 O O . THR B 1 171 ? 16.409 -1.637 -1.340 1.00 99.84 170 THR B O 1
ATOM 2900 N N . THR B 1 172 ? 17.517 -2.118 0.561 1.00 102.73 171 THR B N 1
ATOM 2901 C CA . THR B 1 172 ? 18.361 -3.121 -0.073 1.00 108.13 171 THR B CA 1
ATOM 2902 C C . THR B 1 172 ? 18.079 -4.539 0.447 1.00 109.90 171 THR B C 1
ATOM 2903 O O . THR B 1 172 ? 19.005 -5.309 0.717 1.00 111.21 171 THR B O 1
ATOM 2907 N N . LEU B 1 173 ? 16.795 -4.869 0.593 1.00 109.67 172 LEU B N 1
ATOM 2908 C CA . LEU B 1 173 ? 16.367 -6.260 0.706 1.00 107.55 172 LEU B CA 1
ATOM 2909 C C . LEU B 1 173 ? 16.254 -6.792 -0.716 1.00 106.29 172 LEU B C 1
ATOM 2910 O O . LEU B 1 173 ? 15.714 -7.872 -0.962 1.00 104.71 172 LEU B O 1
ATOM 2915 N N . GLY B 1 174 ? 16.773 -5.997 -1.648 1.00 105.57 173 GLY B N 1
ATOM 2916 C CA . GLY B 1 174 ? 16.819 -6.353 -3.052 1.00 108.44 173 GLY B CA 1
ATOM 2917 C C . GLY B 1 174 ? 15.440 -6.388 -3.669 1.00 113.28 173 GLY B C 1
ATOM 2918 O O . GLY B 1 174 ? 14.493 -5.798 -3.147 1.00 112.31 173 GLY B O 1
ATOM 2919 N N . ASN B 1 175 ? 15.328 -7.092 -4.788 1.00 115.10 174 ASN B N 1
ATOM 2920 C CA . ASN B 1 175 ? 14.044 -7.256 -5.452 1.00 114.19 174 ASN B CA 1
ATOM 2921 C C . ASN B 1 175 ? 13.116 -8.149 -4.633 1.00 107.67 174 ASN B C 1
ATOM 2922 O O . ASN B 1 175 ? 11.961 -8.368 -5.009 1.00 113.25 174 ASN B O 1
ATOM 2927 N N . LYS B 1 176 ? 13.626 -8.658 -3.513 1.00 88.26 175 LYS B N 1
ATOM 2928 C CA . LYS B 1 176 ? 12.832 -9.520 -2.649 1.00 81.42 175 LYS B CA 1
ATOM 2929 C C . LYS B 1 176 ? 11.632 -8.761 -2.097 1.00 77.49 175 LYS B C 1
ATOM 2930 O O . LYS B 1 176 ? 10.649 -9.360 -1.656 1.00 78.76 175 LYS B O 1
ATOM 2936 N N . CYS B 1 177 ? 11.716 -7.437 -2.142 1.00 74.70 176 CYS B N 1
ATOM 2937 C CA . CYS B 1 177 ? 10.643 -6.586 -1.648 1.00 79.07 176 CYS B CA 1
ATOM 2938 C C . CYS B 1 177 ? 9.393 -6.645 -2.510 1.00 84.94 176 CYS B C 1
ATOM 2939 O O . CYS B 1 177 ? 9.465 -6.809 -3.728 1.00 90.41 176 CYS B O 1
ATOM 2942 N N . GLN B 1 178 ? 8.244 -6.502 -1.862 1.00 82.58 177 GLN B N 1
ATOM 2943 C CA . GLN B 1 178 ? 6.981 -6.386 -2.569 1.00 81.27 177 GLN B CA 1
ATOM 2944 C C . GLN B 1 178 ? 5.942 -5.727 -1.669 1.00 73.73 177 GLN B C 1
ATOM 2945 O O . GLN B 1 178 ? 6.055 -5.753 -0.441 1.00 61.83 177 GLN B O 1
ATOM 2951 N N . TYR B 1 179 ? 4.933 -5.132 -2.294 1.00 75.05 178 TYR B N 1
ATOM 2952 C CA . TYR B 1 179 ? 3.936 -4.355 -1.576 1.00 70.40 178 TYR B CA 1
ATOM 2953 C C . TYR B 1 179 ? 2.536 -4.655 -2.086 1.00 75.70 178 TYR B C 1
ATOM 2954 O O . TYR B 1 179 ? 2.308 -4.758 -3.293 1.00 80.74 178 TYR B O 1
ATOM 2963 N N . ASP B 1 180 ? 1.597 -4.790 -1.157 1.00 75.51 179 ASP B N 1
ATOM 2964 C CA . ASP B 1 180 ? 0.225 -5.138 -1.503 1.00 82.21 179 ASP B CA 1
ATOM 2965 C C . ASP B 1 180 ? -0.601 -3.900 -1.861 1.00 82.98 179 ASP B C 1
ATOM 2966 O O . ASP B 1 180 ? -1.499 -3.508 -1.117 1.00 82.37 179 ASP B O 1
ATOM 2971 N N . ASP B 1 181 ? -0.285 -3.289 -3.001 1.00 79.49 180 ASP B N 1
ATOM 2972 C CA . ASP B 1 181 ? -1.016 -2.119 -3.483 1.00 78.30 180 ASP B CA 1
ATOM 2973 C C . ASP B 1 181 ? -2.510 -2.397 -3.543 1.00 76.80 180 ASP B C 1
ATOM 2974 O O . ASP B 1 181 ? -3.328 -1.517 -3.274 1.00 68.24 180 ASP B O 1
ATOM 2979 N N . GLU B 1 182 ? -2.851 -3.631 -3.898 1.00 81.01 181 GLU B N 1
ATOM 2980 C CA . GLU B 1 182 ? -4.239 -4.067 -3.966 1.00 90.67 181 GLU B CA 1
ATOM 2981 C C . GLU B 1 182 ? -4.963 -3.931 -2.629 1.00 82.37 181 GLU B C 1
ATOM 2982 O O . GLU B 1 182 ? -5.985 -3.248 -2.532 1.00 80.48 181 GLU B O 1
ATOM 2988 N N . THR B 1 183 ? -4.433 -4.589 -1.604 1.00 72.87 182 THR B N 1
ATOM 2989 C CA . THR B 1 183 ? -5.066 -4.596 -0.290 1.00 68.65 182 THR B CA 1
ATOM 2990 C C . THR B 1 183 ? -5.081 -3.203 0.345 1.00 67.91 182 THR B C 1
ATOM 2991 O O . THR B 1 183 ? -6.020 -2.853 1.059 1.00 72.73 182 THR B O 1
ATOM 2995 N N . LEU B 1 184 ? -4.053 -2.405 0.069 1.00 69.17 183 LEU B N 1
ATOM 2996 C CA . LEU B 1 184 ? -3.981 -1.040 0.593 1.00 67.01 183 LEU B CA 1
ATOM 2997 C C . LEU B 1 184 ? -5.156 -0.179 0.112 1.00 69.71 183 LEU B C 1
ATOM 2998 O O . LEU B 1 184 ? -5.723 0.597 0.882 1.00 68.56 183 LEU B O 1
ATOM 3003 N N . GLN B 1 185 ? -5.516 -0.318 -1.161 1.00 74.98 184 GLN B N 1
ATOM 3004 C CA . GLN B 1 185 ? -6.603 0.471 -1.748 1.00 80.08 184 GLN B CA 1
ATOM 3005 C C . GLN B 1 185 ? -7.991 0.009 -1.297 1.00 80.44 184 GLN B C 1
ATOM 3006 O O . GLN B 1 185 ? -8.898 0.822 -1.119 1.00 78.86 184 GLN B O 1
ATOM 3012 N N . LYS B 1 186 ? -8.152 -1.300 -1.124 1.00 82.97 185 LYS B N 1
ATOM 3013 C CA . LYS B 1 186 ? -9.400 -1.864 -0.622 1.00 84.13 185 LYS B CA 1
ATOM 3014 C C . LYS B 1 186 ? -9.684 -1.417 0.810 1.00 83.52 185 LYS B C 1
ATOM 3015 O O . LYS B 1 186 ? -10.744 -0.866 1.098 1.00 64.14 185 LYS B O 1
ATOM 3021 N N . LEU B 1 187 ? -8.734 -1.654 1.710 1.00 79.52 186 LEU B N 1
ATOM 3022 C CA . LEU B 1 187 ? -8.933 -1.302 3.111 1.00 75.47 186 LEU B CA 1
ATOM 3023 C C . LEU B 1 187 ? -9.071 0.201 3.335 1.00 73.62 186 LEU B C 1
ATOM 3024 O O . LEU B 1 187 ? -9.746 0.631 4.269 1.00 73.40 186 LEU B O 1
ATOM 3029 N N . LEU B 1 188 ? -8.434 0.997 2.481 1.00 72.80 187 LEU B N 1
ATOM 3030 C CA . LEU B 1 188 ? -8.516 2.447 2.606 1.00 68.68 187 LEU B CA 1
ATOM 3031 C C . LEU B 1 188 ? -9.936 2.938 2.360 1.00 75.79 187 LEU B C 1
ATOM 3032 O O . LEU B 1 188 ? -10.408 3.855 3.027 1.00 80.63 187 LEU B O 1
ATOM 3037 N N . LYS B 1 189 ? -10.608 2.328 1.389 1.00 79.83 188 LYS B N 1
ATOM 3038 C CA . LYS B 1 189 ? -11.971 2.711 1.038 1.00 82.77 188 LYS B CA 1
ATOM 3039 C C . LYS B 1 189 ? -12.985 2.045 1.958 1.00 86.86 188 LYS B C 1
ATOM 3040 O O . LYS B 1 189 ? -13.996 2.642 2.321 1.00 92.50 188 LYS B O 1
ATOM 3046 N N . GLN B 1 190 ? -12.705 0.799 2.325 1.00 85.79 189 GLN B N 1
ATOM 3047 C CA . GLN B 1 190 ? -13.601 0.013 3.163 1.00 82.57 189 GLN B CA 1
ATOM 3048 C C . GLN B 1 190 ? -13.900 0.704 4.494 1.00 83.74 189 GLN B C 1
ATOM 3049 O O . GLN B 1 190 ? -13.025 1.333 5.095 1.00 82.43 189 GLN B O 1
ATOM 3055 N N . SER B 1 191 ? -15.141 0.575 4.950 1.00 83.78 190 SER B N 1
ATOM 3056 C CA . SER B 1 191 ? -15.613 1.288 6.131 1.00 85.33 190 SER B CA 1
ATOM 3057 C C . SER B 1 191 ? -15.327 0.522 7.421 1.00 83.62 190 SER B C 1
ATOM 3058 O O . SER B 1 191 ? -15.471 -0.699 7.478 1.00 82.58 190 SER B O 1
ATOM 3061 N N . PHE B 1 192 ? -14.911 1.253 8.450 1.00 84.43 191 PHE B N 1
ATOM 3062 C CA . PHE B 1 192 ? -14.663 0.677 9.768 1.00 80.83 191 PHE B CA 1
ATOM 3063 C C . PHE B 1 192 ? -15.430 1.477 10.809 1.00 85.98 191 PHE B C 1
ATOM 3064 O O . PHE B 1 192 ? -14.851 2.304 11.512 1.00 86.57 191 PHE B O 1
ATOM 3072 N N . PRO B 1 193 ? -16.739 1.220 10.918 1.00 92.76 192 PRO B N 1
ATOM 3073 C CA . PRO B 1 193 ? -17.639 2.018 11.758 1.00 99.20 192 PRO B CA 1
ATOM 3074 C C . PRO B 1 193 ? -17.139 2.134 13.194 1.00 98.96 192 PRO B C 1
ATOM 3075 O O . PRO B 1 193 ? -17.308 3.174 13.832 1.00 102.82 192 PRO B O 1
ATOM 3079 N N . ASN B 1 194 ? -16.517 1.074 13.691 1.00 96.18 193 ASN B N 1
ATOM 3080 C CA . ASN B 1 194 ? -16.042 1.055 15.065 1.00 95.40 193 ASN B CA 1
ATOM 3081 C C . ASN B 1 194 ? -14.847 1.965 15.316 1.00 88.29 193 ASN B C 1
ATOM 3082 O O . ASN B 1 194 ? -14.398 2.089 16.455 1.00 90.65 193 ASN B O 1
ATOM 3087 N N . TYR B 1 195 ? -14.339 2.605 14.264 1.00 82.74 194 TYR B N 1
ATOM 3088 C CA . TYR B 1 195 ? -13.148 3.452 14.400 1.00 84.13 194 TYR B CA 1
ATOM 3089 C C . TYR B 1 195 ? -13.226 4.814 13.696 1.00 87.06 194 TYR B C 1
ATOM 3090 O O . TYR B 1 195 ? -12.497 5.742 14.045 1.00 83.27 194 TYR B O 1
ATOM 3099 N N . GLU B 1 196 ? -14.119 4.933 12.719 1.00 92.37 195 GLU B N 1
ATOM 3100 C CA . GLU B 1 196 ? -14.365 6.216 12.064 1.00 98.68 195 GLU B CA 1
ATOM 3101 C C . GLU B 1 196 ? -15.559 6.937 12.701 1.00 104.23 195 GLU B C 1
ATOM 3102 O O . GLU B 1 196 ? -15.478 8.114 13.061 1.00 107.40 195 GLU B O 1
ATOM 3108 N N . CYS C 1 5 ? 23.716 -43.182 3.192 1.00 116.22 4 CYS C N 1
ATOM 3109 C CA . CYS C 1 5 ? 24.888 -43.186 4.059 1.00 113.92 4 CYS C CA 1
ATOM 3110 C C . CYS C 1 5 ? 24.865 -44.343 5.054 1.00 112.17 4 CYS C C 1
ATOM 3111 O O . CYS C 1 5 ? 23.969 -45.188 5.022 1.00 114.39 4 CYS C O 1
ATOM 3114 N N . SER C 1 6 ? 25.854 -44.369 5.940 1.00 108.05 5 SER C N 1
ATOM 3115 C CA . SER C 1 6 ? 26.070 -45.512 6.818 1.00 107.22 5 SER C CA 1
ATOM 3116 C C . SER C 1 6 ? 25.205 -45.488 8.072 1.00 103.51 5 SER C C 1
ATOM 3117 O O . SER C 1 6 ? 24.919 -44.428 8.634 1.00 99.89 5 SER C O 1
ATOM 3120 N N . THR C 1 7 ? 24.792 -46.674 8.502 1.00 104.19 6 THR C N 1
ATOM 3121 C CA . THR C 1 7 ? 24.147 -46.843 9.795 1.00 106.95 6 THR C CA 1
ATOM 3122 C C . THR C 1 7 ? 25.178 -47.387 10.780 1.00 107.33 6 THR C C 1
ATOM 3123 O O . THR C 1 7 ? 25.979 -48.253 10.431 1.00 109.91 6 THR C O 1
ATOM 3127 N N . VAL C 1 8 ? 25.167 -46.873 12.006 1.00 101.63 7 VAL C N 1
ATOM 3128 C CA . VAL C 1 8 ? 26.161 -47.276 12.998 1.00 94.83 7 VAL C CA 1
ATOM 3129 C C . VAL C 1 8 ? 25.527 -47.621 14.344 1.00 90.02 7 VAL C C 1
ATOM 3130 O O . VAL C 1 8 ? 24.435 -47.148 14.667 1.00 91.51 7 VAL C O 1
ATOM 3134 N N . ASP C 1 9 ? 26.214 -48.455 15.120 1.00 87.10 8 ASP C N 1
ATOM 3135 C CA . ASP C 1 9 ? 25.764 -48.787 16.468 1.00 85.15 8 ASP C CA 1
ATOM 3136 C C . ASP C 1 9 ? 25.914 -47.561 17.344 1.00 71.11 8 ASP C C 1
ATOM 3137 O O . ASP C 1 9 ? 26.870 -46.804 17.189 1.00 65.83 8 ASP C O 1
ATOM 3142 N N . THR C 1 10 ? 24.980 -47.358 18.266 1.00 62.28 9 THR C N 1
ATOM 3143 C CA . THR C 1 10 ? 25.029 -46.161 19.100 1.00 62.67 9 THR C CA 1
ATOM 3144 C C . THR C 1 10 ? 24.960 -46.467 20.595 1.00 64.21 9 THR C C 1
ATOM 3145 O O . THR C 1 10 ? 24.628 -47.582 21.001 1.00 69.31 9 THR C O 1
ATOM 3149 N N . VAL C 1 11 ? 25.298 -45.462 21.399 1.00 66.28 10 VAL C N 1
ATOM 3150 C CA . VAL C 1 11 ? 25.188 -45.528 22.853 1.00 65.82 10 VAL C CA 1
ATOM 3151 C C . VAL C 1 11 ? 23.818 -46.076 23.257 1.00 68.74 10 VAL C C 1
ATOM 3152 O O . VAL C 1 11 ? 22.798 -45.665 22.710 1.00 65.78 10 VAL C O 1
ATOM 3156 N N . LYS C 1 12 ? 23.794 -47.020 24.196 1.00 76.32 11 LYS C N 1
ATOM 3157 C CA . LYS C 1 12 ? 22.523 -47.581 24.665 1.00 75.50 11 LYS C CA 1
ATOM 3158 C C . LYS C 1 12 ? 22.081 -46.937 25.974 1.00 73.38 11 LYS C C 1
ATOM 3159 O O . LYS C 1 12 ? 22.918 -46.567 26.805 1.00 69.18 11 LYS C O 1
ATOM 3165 N N . ASP C 1 13 ? 20.768 -46.811 26.159 1.00 75.60 12 ASP C N 1
ATOM 3166 C CA . ASP C 1 13 ? 20.229 -46.007 27.254 1.00 71.71 12 ASP C CA 1
ATOM 3167 C C . ASP C 1 13 ? 20.977 -44.680 27.284 1.00 66.62 12 ASP C C 1
ATOM 3168 O O . ASP C 1 13 ? 21.646 -44.335 28.264 1.00 62.39 12 ASP C O 1
ATOM 3173 N N . PHE C 1 14 ? 20.884 -43.972 26.162 1.00 64.50 13 PHE C N 1
ATOM 3174 C CA . PHE C 1 14 ? 21.491 -42.662 25.986 1.00 54.88 13 PHE C CA 1
ATOM 3175 C C . PHE C 1 14 ? 20.714 -41.661 26.841 1.00 52.25 13 PHE C C 1
ATOM 3176 O O . PHE C 1 14 ? 19.500 -41.531 26.699 1.00 52.61 13 PHE C O 1
ATOM 3184 N N . ASN C 1 15 ? 21.408 -40.979 27.748 1.00 49.38 14 ASN C N 1
ATOM 3185 C CA . ASN C 1 15 ? 20.750 -40.079 28.695 1.00 52.15 14 ASN C CA 1
ATOM 3186 C C . ASN C 1 15 ? 20.670 -38.642 28.162 1.00 51.52 14 ASN C C 1
ATOM 3187 O O . ASN C 1 15 ? 21.666 -37.908 28.165 1.00 38.03 14 ASN C O 1
ATOM 3192 N N . LYS C 1 16 ? 19.481 -38.246 27.716 1.00 42.92 15 LYS C N 1
ATOM 3193 C CA . LYS C 1 16 ? 19.287 -36.938 27.080 1.00 44.21 15 LYS C CA 1
ATOM 3194 C C . LYS C 1 16 ? 19.513 -35.742 28.011 1.00 33.52 15 LYS C C 1
ATOM 3195 O O . LYS C 1 16 ? 20.148 -34.762 27.619 1.00 36.84 15 LYS C O 1
ATOM 3201 N N . ASP C 1 17 ? 18.983 -35.813 29.230 1.00 40.17 16 ASP C N 1
ATOM 3202 C CA . ASP C 1 17 ? 19.220 -34.763 30.223 1.00 39.92 16 ASP C CA 1
ATOM 3203 C C . ASP C 1 17 ? 20.723 -34.566 30.461 1.00 42.74 16 ASP C C 1
ATOM 3204 O O . ASP C 1 17 ? 21.194 -33.442 30.600 1.00 40.79 16 ASP C O 1
ATOM 3209 N N . ASN C 1 18 ? 21.471 -35.663 30.527 1.00 41.60 17 ASN C N 1
ATOM 3210 C CA . ASN C 1 18 ? 22.909 -35.560 30.757 1.00 43.03 17 ASN C CA 1
ATOM 3211 C C . ASN C 1 18 ? 23.644 -34.965 29.561 1.00 44.86 17 ASN C C 1
ATOM 3212 O O . ASN C 1 18 ? 24.690 -34.326 29.714 1.00 45.30 17 ASN C O 1
ATOM 3217 N N . PHE C 1 19 ? 23.096 -35.168 28.369 1.00 38.64 18 PHE C N 1
ATOM 3218 C CA . PHE C 1 19 ? 23.816 -34.795 27.156 1.00 40.64 18 PHE C CA 1
ATOM 3219 C C . PHE C 1 19 ? 23.554 -33.380 26.638 1.00 42.60 18 PHE C C 1
ATOM 3220 O O . PHE C 1 19 ? 24.499 -32.646 26.334 1.00 40.42 18 PHE C O 1
ATOM 3228 N N . PHE C 1 20 ? 22.281 -33.005 26.523 1.00 43.48 19 PHE C N 1
ATOM 3229 C CA . PHE C 1 20 ? 21.912 -31.755 25.852 1.00 37.39 19 PHE C CA 1
ATOM 3230 C C . PHE C 1 20 ? 21.924 -30.534 26.780 1.00 33.09 19 PHE C C 1
ATOM 3231 O O . PHE C 1 20 ? 20.874 -29.964 27.104 1.00 39.82 19 PHE C O 1
ATOM 3239 N N . THR C 1 21 ? 23.126 -30.146 27.193 1.00 30.37 20 THR C N 1
ATOM 3240 C CA . THR C 1 21 ? 23.362 -28.990 28.054 1.00 33.35 20 THR C CA 1
ATOM 3241 C C . THR C 1 21 ? 24.708 -28.345 27.663 1.00 31.46 20 THR C C 1
ATOM 3242 O O . THR C 1 21 ? 25.555 -28.981 27.040 1.00 27.02 20 THR C O 1
ATOM 3246 N N . GLY C 1 22 ? 24.892 -27.080 28.015 1.00 27.09 21 GLY C N 1
ATOM 3247 C CA . GLY C 1 22 ? 26.176 -26.419 27.839 1.00 35.72 21 GLY C CA 1
ATOM 3248 C C . GLY C 1 22 ? 26.706 -26.362 26.419 1.00 39.30 21 GLY C C 1
ATOM 3249 O O . GLY C 1 22 ? 25.947 -26.146 25.474 1.00 38.33 21 GLY C O 1
ATOM 3250 N N . SER C 1 23 ? 28.018 -26.563 26.271 1.00 36.13 22 SER C N 1
ATOM 3251 C CA . SER C 1 23 ? 28.673 -26.382 24.978 1.00 26.26 22 SER C CA 1
ATOM 3252 C C . SER C 1 23 ? 29.657 -27.496 24.614 1.00 30.49 22 SER C C 1
ATOM 3253 O O . SER C 1 23 ? 30.123 -28.251 25.465 1.00 36.61 22 SER C O 1
ATOM 3256 N N . TRP C 1 24 ? 29.966 -27.577 23.328 1.00 28.15 23 TRP C N 1
ATOM 3257 C CA . TRP C 1 24 ? 30.865 -28.581 22.803 1.00 28.46 23 TRP C CA 1
ATOM 3258 C C . TRP C 1 24 ? 31.749 -27.924 21.754 1.00 37.96 23 TRP C C 1
ATOM 3259 O O . TRP C 1 24 ? 31.343 -26.939 21.134 1.00 29.62 23 TRP C O 1
ATOM 3270 N N . TYR C 1 25 ? 32.944 -28.488 21.558 1.00 28.00 24 TYR C N 1
ATOM 3271 C CA . TYR C 1 25 ? 33.865 -28.087 20.502 1.00 30.15 24 TYR C CA 1
ATOM 3272 C C . TYR C 1 25 ? 34.076 -29.277 19.584 1.00 27.29 24 TYR C C 1
ATOM 3273 O O . TYR C 1 25 ? 34.113 -30.424 20.039 1.00 34.99 24 TYR C O 1
ATOM 3282 N N . ILE C 1 26 ? 34.208 -29.029 18.288 1.00 31.95 25 ILE C N 1
ATOM 3283 C CA . ILE C 1 26 ? 34.521 -30.125 17.383 1.00 32.47 25 ILE C CA 1
ATOM 3284 C C . ILE C 1 26 ? 36.024 -30.177 17.172 1.00 46.17 25 ILE C C 1
ATOM 3285 O O . ILE C 1 26 ? 36.593 -29.339 16.477 1.00 49.52 25 ILE C O 1
ATOM 3290 N N . THR C 1 27 ? 36.653 -31.171 17.791 1.00 51.65 26 THR C N 1
ATOM 3291 C CA . THR C 1 27 ? 38.109 -31.284 17.836 1.00 50.99 26 THR C CA 1
ATOM 3292 C C . THR C 1 27 ? 38.716 -31.946 16.602 1.00 52.34 26 THR C C 1
ATOM 3293 O O . THR C 1 27 ? 39.744 -31.490 16.095 1.00 54.62 26 THR C O 1
ATOM 3297 N N . HIS C 1 28 ? 38.093 -33.029 16.138 1.00 44.15 27 HIS C N 1
ATOM 3298 C CA . HIS C 1 28 ? 38.555 -33.744 14.949 1.00 51.01 27 HIS C CA 1
ATOM 3299 C C . HIS C 1 28 ? 37.362 -34.141 14.087 1.00 52.34 27 HIS C C 1
ATOM 3300 O O . HIS C 1 28 ? 36.236 -34.198 14.577 1.00 52.42 27 HIS C O 1
ATOM 3307 N N . TYR C 1 29 ? 37.611 -34.431 12.812 1.00 45.75 28 TYR C N 1
ATOM 3308 C CA . TYR C 1 29 ? 36.544 -34.883 11.924 1.00 47.29 28 TYR C CA 1
ATOM 3309 C C . TYR C 1 29 ? 36.989 -35.276 10.515 1.00 59.74 28 TYR C C 1
ATOM 3310 O O . TYR C 1 29 ? 38.023 -34.821 10.021 1.00 65.45 28 TYR C O 1
ATOM 3319 N N . LYS C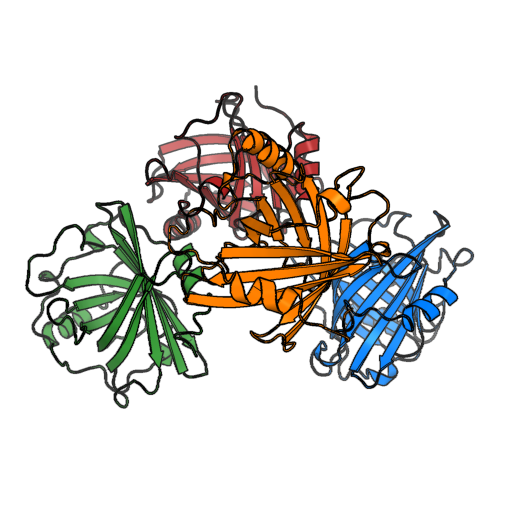 1 30 ? 36.183 -36.130 9.886 1.00 58.19 29 LYS C N 1
ATOM 3320 C CA . LYS C 1 30 ? 36.378 -36.551 8.503 1.00 69.84 29 LYS C CA 1
ATOM 3321 C C . LYS C 1 30 ? 35.135 -36.222 7.685 1.00 71.90 29 LYS C C 1
ATOM 3322 O O . LYS C 1 30 ? 34.017 -36.551 8.083 1.00 78.34 29 LYS C O 1
ATOM 3328 N N . LEU C 1 31 ? 35.334 -35.576 6.541 1.00 68.73 30 LEU C N 1
ATOM 3329 C CA . LEU C 1 31 ? 34.221 -35.103 5.727 1.00 69.76 30 LEU C CA 1
ATOM 3330 C C . LEU C 1 31 ? 34.252 -35.698 4.323 1.00 74.45 30 LEU C C 1
ATOM 3331 O O . LEU C 1 31 ? 35.047 -35.279 3.477 1.00 77.86 30 LEU C O 1
ATOM 3336 N N . GLY C 1 32 ? 33.376 -36.668 4.079 1.00 83.90 31 GLY C N 1
ATOM 3337 C CA . GLY C 1 32 ? 33.296 -37.316 2.784 1.00 83.82 31 GLY C CA 1
ATOM 3338 C C . GLY C 1 32 ? 34.518 -38.171 2.509 1.00 83.65 31 GLY C C 1
ATOM 3339 O O . GLY C 1 32 ? 35.444 -38.223 3.319 1.00 80.50 31 GLY C O 1
ATOM 3340 N N . ASP C 1 33 ? 34.525 -38.843 1.363 1.00 84.66 32 ASP C N 1
ATOM 3341 C CA . ASP C 1 33 ? 35.634 -39.722 1.015 1.00 92.90 32 ASP C CA 1
ATOM 3342 C C . ASP C 1 33 ? 36.766 -38.975 0.307 1.00 99.48 32 ASP C C 1
ATOM 3343 O O . ASP C 1 33 ? 37.848 -39.525 0.110 1.00 109.92 32 ASP C O 1
ATOM 3348 N N . SER C 1 34 ? 36.517 -37.721 -0.063 1.00 93.12 33 SER C N 1
ATOM 3349 C CA . SER C 1 34 ? 37.501 -36.929 -0.800 1.00 93.47 33 SER C CA 1
ATOM 3350 C C . SER C 1 34 ? 38.398 -36.079 0.099 1.00 92.79 33 SER C C 1
ATOM 3351 O O . SER C 1 34 ? 38.129 -35.909 1.293 1.00 86.20 33 SER C O 1
ATOM 3354 N N . THR C 1 35 ? 39.461 -35.542 -0.496 1.00 97.43 34 THR C N 1
ATOM 3355 C CA . THR C 1 35 ? 40.436 -34.726 0.223 1.00 95.24 34 THR C CA 1
ATOM 3356 C C . THR C 1 35 ? 39.804 -33.448 0.766 1.00 92.28 34 THR C C 1
ATOM 3357 O O . THR C 1 35 ? 39.066 -32.760 0.060 1.00 99.63 34 THR C O 1
ATOM 3361 N N . LEU C 1 36 ? 40.110 -33.128 2.018 1.00 81.39 35 LEU C N 1
ATOM 3362 C CA . LEU C 1 36 ? 39.498 -31.982 2.686 1.00 81.10 35 LEU C CA 1
ATOM 3363 C C . LEU C 1 36 ? 40.028 -30.641 2.171 1.00 87.18 35 LEU C C 1
ATOM 3364 O O . LEU C 1 36 ? 41.212 -30.330 2.311 1.00 83.57 35 LEU C O 1
ATOM 3369 N N . GLU C 1 37 ? 39.136 -29.847 1.585 1.00 96.43 36 GLU C N 1
ATOM 3370 C CA . GLU C 1 37 ? 39.493 -28.537 1.044 1.00 104.66 36 GLU C CA 1
ATOM 3371 C C . GLU C 1 37 ? 39.600 -27.480 2.149 1.00 94.97 36 GLU C C 1
ATOM 3372 O O . GLU C 1 37 ? 38.956 -27.594 3.192 1.00 90.21 36 GLU C O 1
ATOM 3378 N N . VAL C 1 38 ? 40.414 -26.452 1.912 1.00 89.77 37 VAL C N 1
ATOM 3379 C CA . VAL C 1 38 ? 40.727 -25.453 2.935 1.00 85.04 37 VAL C CA 1
ATOM 3380 C C . VAL C 1 38 ? 39.499 -24.700 3.463 1.00 84.89 37 VAL C C 1
ATOM 3381 O O . VAL C 1 38 ? 39.484 -24.256 4.612 1.00 79.93 37 VAL C O 1
ATOM 3385 N N . GLY C 1 39 ? 38.478 -24.559 2.622 1.00 85.84 38 GLY C N 1
ATOM 3386 C CA . GLY C 1 39 ? 37.255 -23.884 3.014 1.00 77.58 38 GLY C CA 1
ATOM 3387 C C . GLY C 1 39 ? 36.440 -24.727 3.971 1.00 71.41 38 GLY C C 1
ATOM 3388 O O . GLY C 1 39 ? 35.495 -24.244 4.591 1.00 76.76 38 GLY C O 1
ATOM 3389 N N . ASP C 1 40 ? 36.818 -25.995 4.085 1.00 69.30 39 ASP C N 1
ATOM 3390 C CA . ASP C 1 40 ? 36.129 -26.945 4.952 1.00 69.14 39 ASP C CA 1
ATOM 3391 C C . ASP C 1 40 ? 36.954 -27.258 6.195 1.00 66.05 39 ASP C C 1
ATOM 3392 O O . ASP C 1 40 ? 36.644 -28.188 6.935 1.00 66.44 39 ASP C O 1
ATOM 3397 N N . LYS C 1 41 ? 38.010 -26.481 6.413 1.00 66.32 40 LYS C N 1
ATOM 3398 C CA . LYS C 1 41 ? 38.813 -26.609 7.624 1.00 65.77 40 LYS C CA 1
ATOM 3399 C C . LYS C 1 41 ? 38.432 -25.518 8.625 1.00 58.08 40 LYS C C 1
ATOM 3400 O O . LYS C 1 41 ? 38.916 -24.387 8.557 1.00 52.01 40 LYS C O 1
ATOM 3406 N N . ASN C 1 42 ? 37.557 -25.880 9.556 1.00 50.80 41 ASN C N 1
ATOM 3407 C CA . ASN C 1 42 ? 36.926 -24.916 10.439 1.00 48.47 41 ASN C CA 1
ATOM 3408 C C . ASN C 1 42 ? 37.165 -25.180 11.923 1.00 48.70 41 ASN C C 1
ATOM 3409 O O . ASN C 1 42 ? 37.494 -26.293 12.328 1.00 54.65 41 ASN C O 1
ATOM 3414 N N . CYS C 1 43 ? 37.002 -24.132 12.720 1.00 44.15 42 CYS C N 1
ATOM 3415 C CA . CYS C 1 43 ? 36.896 -24.250 14.165 1.00 41.78 42 CYS C CA 1
ATOM 3416 C C . CYS C 1 43 ? 35.415 -24.156 14.517 1.00 43.47 42 CYS C C 1
ATOM 3417 O O . CYS C 1 43 ? 34.794 -23.100 14.329 1.00 36.34 42 CYS C O 1
ATOM 3420 N N . THR C 1 44 ? 34.847 -25.240 15.036 1.00 42.40 43 THR C N 1
ATOM 3421 C CA . THR C 1 44 ? 33.439 -25.225 15.423 1.00 33.35 43 THR C CA 1
ATOM 3422 C C . THR C 1 44 ? 33.201 -25.377 16.920 1.00 34.28 43 THR C C 1
ATOM 3423 O O . THR C 1 44 ? 33.724 -26.293 17.565 1.00 31.45 43 THR C O 1
ATOM 3427 N N . LYS C 1 45 ? 32.403 -24.459 17.457 1.00 30.20 44 LYS C N 1
ATOM 3428 C CA . LYS C 1 45 ? 31.841 -24.570 18.798 1.00 30.68 44 LYS C CA 1
ATOM 3429 C C . LYS C 1 45 ? 30.311 -24.597 18.686 1.00 38.07 44 LYS C C 1
ATOM 3430 O O . LYS C 1 45 ? 29.728 -23.907 17.840 1.00 27.97 44 LYS C O 1
ATOM 3436 N N . PHE C 1 46 ? 29.645 -25.376 19.530 1.00 38.49 45 PHE C N 1
ATOM 3437 C CA . PHE C 1 46 ? 28.186 -25.298 19.559 1.00 33.14 45 PHE C CA 1
ATOM 3438 C C . PHE C 1 46 ? 27.572 -25.336 20.950 1.00 33.96 45 PHE C C 1
ATOM 3439 O O . PHE C 1 46 ? 28.166 -25.848 21.904 1.00 36.18 45 PHE C O 1
ATOM 3447 N N . LEU C 1 47 ? 26.386 -24.749 21.042 1.00 29.06 46 LEU C N 1
ATOM 3448 C CA . LEU C 1 47 ? 25.610 -24.671 22.267 1.00 31.70 46 LEU C CA 1
ATOM 3449 C C . LEU C 1 47 ? 24.364 -25.489 22.035 1.00 37.03 46 LEU C C 1
ATOM 3450 O O . LEU C 1 47 ? 23.781 -25.449 20.942 1.00 39.08 46 LEU C O 1
ATOM 3455 N N . HIS C 1 48 ? 23.908 -26.205 23.046 1.00 33.89 47 HIS C N 1
ATOM 3456 C CA . HIS C 1 48 ? 22.574 -26.760 22.893 1.00 40.13 47 HIS C CA 1
ATOM 3457 C C . HIS C 1 48 ? 21.772 -26.925 24.172 1.00 39.94 47 HIS C C 1
ATOM 3458 O O . HIS C 1 48 ? 22.295 -26.812 25.280 1.00 34.91 47 HIS C O 1
ATOM 3465 N N . GLN C 1 49 ? 20.478 -27.159 23.991 1.00 41.48 48 GLN C N 1
ATOM 3466 C CA . GLN C 1 49 ? 19.542 -27.175 25.100 1.00 38.12 48 GLN C CA 1
ATOM 3467 C C . GLN C 1 49 ? 18.369 -28.088 24.786 1.00 36.58 48 GLN C C 1
ATOM 3468 O O . GLN C 1 49 ? 18.060 -28.378 23.626 1.00 40.34 48 GLN C O 1
ATOM 3474 N N . LYS C 1 50 ? 17.702 -28.516 25.841 1.00 30.74 49 LYS C N 1
ATOM 3475 C CA . LYS C 1 50 ? 16.540 -29.350 25.713 1.00 37.54 49 LYS C CA 1
ATOM 3476 C C . LYS C 1 50 ? 15.506 -28.760 26.657 1.00 35.99 49 LYS C C 1
ATOM 3477 O O . LYS C 1 50 ? 15.794 -28.539 27.834 1.00 34.34 49 LYS C O 1
ATOM 3483 N N . THR C 1 51 ? 14.319 -28.474 26.134 1.00 35.19 50 THR C N 1
ATOM 3484 C CA . THR C 1 51 ? 13.245 -27.891 26.937 1.00 40.87 50 THR C CA 1
ATOM 3485 C C . THR C 1 51 ? 12.504 -28.968 27.721 1.00 38.97 50 THR C C 1
ATOM 3486 O O . THR C 1 51 ? 12.748 -30.159 27.523 1.00 38.93 50 THR C O 1
ATOM 3490 N N . ALA C 1 52 ? 11.613 -28.542 28.615 1.00 32.50 51 ALA C N 1
ATOM 3491 C CA . ALA C 1 52 ? 10.737 -29.454 29.348 1.00 40.26 51 ALA C CA 1
ATOM 3492 C C . ALA C 1 52 ? 9.779 -30.176 28.403 1.00 44.52 51 ALA C C 1
ATOM 3493 O O . ALA C 1 52 ? 9.329 -31.288 28.699 1.00 44.01 51 ALA C O 1
ATOM 3495 N N . ASP C 1 53 ? 9.452 -29.519 27.288 1.00 43.80 52 ASP C N 1
ATOM 3496 C CA . ASP C 1 53 ? 8.559 -30.078 26.272 1.00 45.16 52 ASP C CA 1
ATOM 3497 C C . ASP C 1 53 ? 9.257 -31.145 25.424 1.00 50.39 52 ASP C C 1
ATOM 3498 O O . ASP C 1 53 ? 8.614 -31.814 24.623 1.00 49.97 52 ASP C O 1
ATOM 3503 N N . GLY C 1 54 ? 10.575 -31.273 25.571 1.00 44.03 53 GLY C N 1
ATOM 3504 C CA . GLY C 1 54 ? 11.317 -32.285 24.840 1.00 52.91 53 GLY C CA 1
ATOM 3505 C C . GLY C 1 54 ? 11.831 -31.815 23.494 1.00 49.22 53 GLY C C 1
ATOM 3506 O O . GLY C 1 54 ? 12.131 -32.625 22.611 1.00 52.35 53 GLY C O 1
ATOM 3507 N N . LYS C 1 55 ? 11.922 -30.500 23.327 1.00 39.44 54 LYS C N 1
ATOM 3508 C CA . LYS C 1 55 ? 12.462 -29.942 22.088 1.00 33.57 54 LYS C CA 1
ATOM 3509 C C . LYS C 1 55 ? 13.942 -29.657 22.288 1.00 33.59 54 LYS C C 1
ATOM 3510 O O . LYS C 1 55 ? 14.341 -29.063 23.298 1.00 37.43 54 LYS C O 1
ATOM 3516 N N . ILE C 1 56 ? 14.753 -30.111 21.336 1.00 43.71 55 ILE C N 1
ATOM 3517 C CA . ILE C 1 56 ? 16.200 -29.976 21.405 1.00 31.66 55 ILE C CA 1
ATOM 3518 C C . ILE C 1 56 ? 16.665 -28.930 20.397 1.00 34.06 55 ILE C C 1
ATOM 3519 O O . ILE C 1 56 ? 16.233 -28.926 19.240 1.00 36.50 55 ILE C O 1
ATOM 3524 N N . LYS C 1 57 ? 17.538 -28.035 20.835 1.00 25.45 56 LYS C N 1
ATOM 3525 C CA . LYS C 1 57 ? 18.012 -26.985 19.948 1.00 31.32 56 LYS C CA 1
ATOM 3526 C C . LYS C 1 57 ? 19.524 -26.912 20.044 1.00 28.57 56 LYS C C 1
ATOM 3527 O O . LYS C 1 57 ? 20.071 -26.836 21.135 1.00 30.04 56 LYS C O 1
ATOM 3533 N N . GLU C 1 58 ? 20.188 -26.926 18.897 1.00 29.87 57 GLU C N 1
ATOM 3534 C CA . GLU C 1 58 ? 21.644 -26.983 18.854 1.00 27.20 57 GLU C CA 1
ATOM 3535 C C . GLU C 1 58 ? 22.186 -25.930 17.892 1.00 30.92 57 GLU C C 1
ATOM 3536 O O . GLU C 1 58 ? 21.963 -26.028 16.686 1.00 33.02 57 GLU C O 1
ATOM 3542 N N . VAL C 1 59 ? 22.889 -24.924 18.421 1.00 29.64 58 VAL C N 1
ATOM 3543 C CA . VAL C 1 59 ? 23.351 -23.801 17.592 1.00 23.48 58 VAL C CA 1
ATOM 3544 C C . VAL C 1 59 ? 24.863 -23.863 17.337 1.00 28.44 58 VAL C C 1
ATOM 3545 O O . VAL C 1 59 ? 25.643 -23.922 18.279 1.00 27.54 58 VAL C O 1
ATOM 3549 N N . PHE C 1 60 ? 25.253 -23.835 16.062 1.00 31.03 59 PHE C N 1
ATOM 3550 C CA . PHE C 1 60 ? 26.640 -24.026 15.636 1.00 32.46 59 PHE C CA 1
ATOM 3551 C C . PHE C 1 60 ? 27.300 -22.764 15.090 1.00 31.88 59 PHE C C 1
ATOM 3552 O O . PHE C 1 60 ? 26.753 -22.096 14.212 1.00 32.38 59 PHE C O 1
ATOM 3560 N N . SER C 1 61 ? 28.487 -22.464 15.612 1.00 32.11 60 SER C N 1
ATOM 3561 C CA . SER C 1 61 ? 29.360 -21.413 15.085 1.00 32.68 60 SER C CA 1
ATOM 3562 C C . SER C 1 61 ? 30.564 -22.043 14.375 1.00 34.67 60 SER C C 1
ATOM 3563 O O . SER C 1 61 ? 31.453 -22.585 15.028 1.00 38.71 60 SER C O 1
ATOM 3566 N N . ASN C 1 62 ? 30.588 -21.986 13.044 1.00 36.46 61 ASN C N 1
ATOM 3567 C CA . ASN C 1 62 ? 31.693 -22.570 12.274 1.00 34.51 61 ASN C CA 1
ATOM 3568 C C . ASN C 1 62 ? 32.628 -21.509 11.706 1.00 40.41 61 ASN C C 1
ATOM 3569 O O . ASN C 1 62 ? 32.230 -20.735 10.835 1.00 45.11 61 ASN C O 1
ATOM 3574 N N . TYR C 1 63 ? 33.877 -21.496 12.170 1.00 45.10 62 TYR C N 1
ATOM 3575 C CA . TYR C 1 63 ? 34.835 -20.472 11.752 1.00 37.24 62 TYR C CA 1
ATOM 3576 C C . TYR C 1 63 ? 35.987 -21.003 10.889 1.00 44.54 62 TYR C C 1
ATOM 3577 O O . TYR C 1 63 ? 36.679 -21.959 11.257 1.00 42.03 62 TYR C O 1
ATOM 3586 N N . ASN C 1 64 ? 36.188 -20.355 9.744 1.00 44.35 63 ASN C N 1
ATOM 3587 C CA . ASN C 1 64 ? 37.233 -20.722 8.791 1.00 46.75 63 ASN C CA 1
ATOM 3588 C C . ASN C 1 64 ? 38.390 -19.726 8.854 1.00 50.03 63 ASN C C 1
ATOM 3589 O O . ASN C 1 64 ? 38.297 -18.639 8.298 1.00 53.86 63 ASN C O 1
ATOM 3594 N N . PRO C 1 65 ? 39.482 -20.091 9.546 1.00 47.48 64 PRO C N 1
ATOM 3595 C CA . PRO C 1 65 ? 40.641 -19.199 9.736 1.00 53.89 64 PRO C CA 1
ATOM 3596 C C . PRO C 1 65 ? 41.255 -18.693 8.425 1.00 50.00 64 PRO C C 1
ATOM 3597 O O . PRO C 1 65 ? 41.707 -17.545 8.360 1.00 49.56 64 PRO C O 1
ATOM 3601 N N . ASN C 1 66 ? 41.270 -19.535 7.397 1.00 46.74 65 ASN C N 1
ATOM 3602 C CA . ASN C 1 66 ? 41.807 -19.142 6.098 1.00 54.36 65 ASN C CA 1
ATOM 3603 C C . ASN C 1 66 ? 41.087 -17.946 5.471 1.00 57.56 65 ASN C C 1
ATOM 3604 O O . ASN C 1 66 ? 41.723 -17.049 4.923 1.00 60.65 65 ASN C O 1
ATOM 3609 N N . ALA C 1 67 ? 39.762 -17.938 5.546 1.00 58.85 66 ALA C N 1
ATOM 3610 C CA . ALA C 1 67 ? 38.979 -16.852 4.969 1.00 55.83 66 ALA C CA 1
ATOM 3611 C C . ALA C 1 67 ? 38.502 -15.884 6.043 1.00 52.35 66 ALA C C 1
ATOM 3612 O O . ALA C 1 67 ? 37.971 -14.822 5.738 1.00 57.50 66 ALA C O 1
ATOM 3614 N N . LYS C 1 68 ? 38.697 -16.263 7.301 1.00 49.59 67 LYS C N 1
ATOM 3615 C CA . LYS C 1 68 ? 38.297 -15.439 8.442 1.00 51.37 67 LYS C CA 1
ATOM 3616 C C . LYS C 1 68 ? 36.806 -15.108 8.425 1.00 59.31 67 LYS C C 1
ATOM 3617 O O . LYS C 1 68 ? 36.407 -13.965 8.654 1.00 56.53 67 LYS C O 1
ATOM 3623 N N . THR C 1 69 ? 35.990 -16.127 8.167 1.00 58.91 68 THR C N 1
ATOM 3624 C CA . THR C 1 69 ? 34.547 -15.959 8.093 1.00 56.11 68 THR C CA 1
ATOM 3625 C C . THR C 1 69 ? 33.814 -17.039 8.880 1.00 52.78 68 THR C C 1
ATOM 3626 O O . THR C 1 69 ? 34.358 -18.116 9.152 1.00 43.89 68 THR C O 1
ATOM 3630 N N . TYR C 1 70 ? 32.570 -16.739 9.234 1.00 47.08 69 TYR C N 1
ATOM 3631 C CA . TYR C 1 70 ? 31.733 -17.655 9.988 1.00 41.95 69 TYR C CA 1
ATOM 3632 C C . TYR C 1 70 ? 30.584 -18.180 9.140 1.00 50.36 69 TYR C C 1
ATOM 3633 O O . TYR C 1 70 ? 30.084 -17.493 8.250 1.00 58.07 69 TYR C O 1
ATOM 3642 N N . SER C 1 71 ? 30.153 -19.397 9.433 1.00 48.78 70 SER C N 1
ATOM 3643 C CA . SER C 1 71 ? 28.849 -19.864 8.984 1.00 43.98 70 SER C CA 1
ATOM 3644 C C . SER C 1 71 ? 28.117 -20.359 10.221 1.00 41.98 70 SER C C 1
ATOM 3645 O O . SER C 1 71 ? 28.744 -20.835 11.168 1.00 42.39 70 SER C O 1
ATOM 3648 N N . TYR C 1 72 ? 26.797 -20.219 10.226 1.00 36.58 71 TYR C N 1
ATOM 3649 C CA . TYR C 1 72 ? 25.996 -20.657 11.360 1.00 37.57 71 TYR C CA 1
ATOM 3650 C C . TYR C 1 72 ? 24.895 -21.594 10.894 1.00 37.41 71 TYR C C 1
ATOM 3651 O O . TYR C 1 72 ? 24.323 -21.405 9.826 1.00 33.36 71 TYR C O 1
ATOM 3660 N N . ASP C 1 73 ? 24.596 -22.605 11.696 1.00 40.63 72 ASP C N 1
ATOM 3661 C CA . ASP C 1 73 ? 23.428 -23.436 11.436 1.00 40.14 72 ASP C CA 1
ATOM 3662 C C . ASP C 1 73 ? 22.815 -23.906 12.740 1.00 32.13 72 ASP C C 1
ATOM 3663 O O . ASP C 1 73 ? 23.464 -23.880 13.784 1.00 30.34 72 ASP C O 1
ATOM 3668 N N . ILE C 1 74 ? 21.547 -24.294 12.687 1.00 36.69 73 ILE C N 1
ATOM 3669 C CA . ILE C 1 74 ? 20.835 -24.721 13.884 1.00 31.74 73 ILE C CA 1
ATOM 3670 C C . ILE C 1 74 ? 20.216 -26.082 13.620 1.00 37.51 73 ILE C C 1
ATOM 3671 O O . ILE C 1 74 ? 19.667 -26.319 12.544 1.00 36.77 73 ILE C O 1
ATOM 3676 N N . SER C 1 75 ? 20.334 -26.991 14.581 1.00 40.98 74 SER C N 1
ATOM 3677 C CA . SER C 1 75 ? 19.655 -28.280 14.489 1.00 36.54 74 SER C CA 1
ATOM 3678 C C . SER C 1 75 ? 18.495 -28.304 15.454 1.00 36.16 74 SER C C 1
ATOM 3679 O O . SER C 1 75 ? 18.666 -27.988 16.634 1.00 33.25 74 SER C O 1
ATOM 3682 N N . PHE C 1 76 ? 17.321 -28.670 14.938 1.00 35.15 75 PHE C N 1
ATOM 3683 C CA . PHE C 1 76 ? 16.103 -28.804 15.737 1.00 33.22 75 PHE C CA 1
ATOM 3684 C C . PHE C 1 76 ? 15.699 -30.274 15.776 1.00 41.18 75 PHE C C 1
ATOM 3685 O O . PHE C 1 76 ? 15.603 -30.921 14.736 1.00 35.91 75 PHE C O 1
ATOM 3693 N N . ALA C 1 77 ? 15.449 -30.801 16.968 1.00 47.48 76 ALA C N 1
ATOM 3694 C CA . ALA C 1 77 ? 14.970 -32.174 17.089 1.00 43.11 76 ALA C CA 1
ATOM 3695 C C . ALA C 1 77 ? 13.919 -32.319 18.188 1.00 36.46 76 ALA C C 1
ATOM 3696 O O . ALA C 1 77 ? 13.682 -31.382 18.961 1.00 38.86 76 ALA C O 1
ATOM 3698 N N . LYS C 1 78 ? 13.311 -33.504 18.245 1.00 39.78 77 LYS C N 1
ATOM 3699 C CA . LYS C 1 78 ? 12.236 -33.840 19.178 1.00 46.59 77 LYS C CA 1
ATOM 3700 C C . LYS C 1 78 ? 12.633 -35.093 19.950 1.00 49.98 77 LYS C C 1
ATOM 3701 O O . LYS C 1 78 ? 13.218 -36.007 19.377 1.00 55.05 77 LYS C O 1
ATOM 3707 N N . VAL C 1 79 ? 12.320 -35.151 21.240 1.00 46.68 78 VAL C N 1
ATOM 3708 C CA . VAL C 1 79 ? 12.611 -36.354 22.017 1.00 51.20 78 VAL C CA 1
ATOM 3709 C C . VAL C 1 79 ? 12.012 -37.599 21.363 1.00 53.43 78 VAL C C 1
ATOM 3710 O O . VAL C 1 79 ? 12.563 -38.695 21.468 1.00 57.10 78 VAL C O 1
ATOM 3714 N N . SER C 1 80 ? 10.894 -37.421 20.667 1.00 40.11 79 SER C N 1
ATOM 3715 C CA . SER C 1 80 ? 10.200 -38.551 20.061 1.00 56.77 79 SER C CA 1
ATOM 3716 C C . SER C 1 80 ? 10.837 -38.972 18.740 1.00 50.82 79 SER C C 1
ATOM 3717 O O . SER C 1 80 ? 10.463 -39.991 18.158 1.00 48.16 79 SER C O 1
ATOM 3720 N N . ASP C 1 81 ? 11.802 -38.187 18.270 1.00 46.88 80 ASP C N 1
ATOM 3721 C CA . ASP C 1 81 ? 12.496 -38.510 17.026 1.00 56.06 80 ASP C CA 1
ATOM 3722 C C . ASP C 1 81 ? 13.717 -39.392 17.271 1.00 56.05 80 ASP C C 1
ATOM 3723 O O . ASP C 1 81 ? 14.503 -39.658 16.359 1.00 55.43 80 ASP C O 1
ATOM 3728 N N . PHE C 1 82 ? 13.865 -39.844 18.511 1.00 53.89 81 PHE C N 1
ATOM 3729 C CA . PHE C 1 82 ? 14.961 -40.730 18.870 1.00 57.06 81 PHE C CA 1
ATOM 3730 C C . PHE C 1 82 ? 14.551 -42.175 18.681 1.00 55.43 81 PHE C C 1
ATOM 3731 O O . PHE C 1 82 ? 13.393 -42.528 18.883 1.00 58.84 81 PHE C O 1
ATOM 3739 N N . ASP C 1 83 ? 15.514 -43.001 18.289 1.00 55.29 82 ASP C N 1
ATOM 3740 C CA . ASP C 1 83 ? 15.283 -44.420 18.092 1.00 62.87 82 ASP C CA 1
ATOM 3741 C C . ASP C 1 83 ? 15.358 -45.144 19.434 1.00 69.38 82 ASP C C 1
ATOM 3742 O O . ASP C 1 83 ? 16.444 -45.425 19.937 1.00 70.19 82 ASP C O 1
ATOM 3747 N N . GLY C 1 84 ? 14.201 -45.436 20.021 1.00 72.94 83 GLY C N 1
ATOM 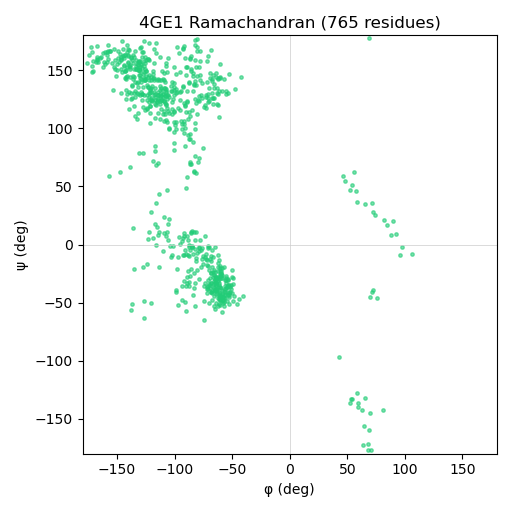3748 C CA . GLY C 1 84 ? 14.162 -46.075 21.326 1.00 72.81 83 GLY C CA 1
ATOM 3749 C C . GLY C 1 84 ? 15.008 -45.331 22.351 1.00 62.55 83 GLY C C 1
ATOM 3750 O O . GLY C 1 84 ? 14.966 -44.105 22.419 1.00 55.94 83 GLY C O 1
ATOM 3751 N N . ASN C 1 85 ? 15.766 -46.078 23.150 1.00 60.65 84 ASN C N 1
ATOM 3752 C CA . ASN C 1 85 ? 16.627 -45.506 24.184 1.00 66.84 84 ASN C CA 1
ATOM 3753 C C . ASN C 1 85 ? 18.039 -45.232 23.681 1.00 58.91 84 ASN C C 1
ATOM 3754 O O . ASN C 1 85 ? 18.926 -44.897 24.464 1.00 61.11 84 ASN C O 1
ATOM 3759 N N . ASN C 1 86 ? 18.249 -45.399 22.380 1.00 60.92 85 ASN C N 1
ATOM 3760 C CA . ASN C 1 86 ? 19.582 -45.272 21.802 1.00 57.74 85 ASN C CA 1
ATOM 3761 C C . ASN C 1 86 ? 19.985 -43.824 21.568 1.00 51.08 85 ASN C C 1
ATOM 3762 O O . ASN C 1 86 ? 19.150 -42.912 21.612 1.00 58.19 85 ASN C O 1
ATOM 3767 N N . GLY C 1 87 ? 21.273 -43.616 21.318 1.00 47.85 86 GLY C N 1
ATOM 3768 C CA . GLY C 1 87 ? 21.782 -42.297 20.998 1.00 44.14 86 GLY C CA 1
ATOM 3769 C C . GLY C 1 87 ? 21.730 -42.034 19.509 1.00 58.01 86 GLY C C 1
ATOM 3770 O O . GLY C 1 87 ? 22.760 -41.757 18.877 1.00 55.19 86 GLY C O 1
ATOM 3771 N N . LYS C 1 88 ? 20.529 -42.121 18.944 1.00 49.59 87 LYS C N 1
ATOM 3772 C CA . LYS C 1 88 ? 20.364 -41.939 17.509 1.00 45.33 87 LYS C CA 1
ATOM 3773 C C . LYS C 1 88 ? 19.079 -41.182 17.218 1.00 51.72 87 LYS C C 1
ATOM 3774 O O . LYS C 1 88 ? 18.024 -41.502 17.783 1.00 53.45 87 LYS C O 1
ATOM 3780 N N . TYR C 1 89 ? 19.169 -40.171 16.357 1.00 42.15 88 TYR C N 1
ATOM 3781 C CA . TYR C 1 89 ? 18.001 -39.366 16.015 1.00 51.30 88 TYR C CA 1
ATOM 3782 C C . TYR C 1 89 ? 18.128 -38.672 14.661 1.00 51.73 88 TYR C C 1
ATOM 3783 O O . TYR C 1 89 ? 19.211 -38.614 14.070 1.00 47.71 88 TYR C O 1
ATOM 3792 N N . THR C 1 90 ? 16.999 -38.164 14.175 1.00 50.25 89 THR C N 1
ATOM 3793 C CA . THR C 1 90 ? 16.959 -37.331 12.975 1.00 54.85 89 THR C CA 1
ATOM 3794 C C . THR C 1 90 ? 16.578 -35.900 13.361 1.00 52.95 89 THR C C 1
ATOM 3795 O O . THR C 1 90 ? 15.747 -35.687 14.245 1.00 50.50 89 THR C O 1
ATOM 3799 N N . ALA C 1 91 ? 17.204 -34.924 12.713 1.00 48.80 90 ALA C N 1
ATOM 3800 C CA . ALA C 1 91 ? 16.980 -33.525 13.043 1.00 46.04 90 ALA C CA 1
ATOM 3801 C C . ALA C 1 91 ? 16.842 -32.693 11.781 1.00 47.39 90 ALA C C 1
ATOM 3802 O O . ALA C 1 91 ? 17.282 -33.101 10.706 1.00 47.70 90 ALA C O 1
ATOM 3804 N N . LYS C 1 92 ? 16.213 -31.531 11.917 1.00 46.77 91 LYS C N 1
ATOM 3805 C CA . LYS C 1 92 ? 16.184 -30.542 10.849 1.00 45.19 91 LYS C CA 1
ATOM 3806 C C . LYS C 1 92 ? 17.306 -29.548 11.098 1.00 45.10 91 LYS C C 1
ATOM 3807 O O . LYS C 1 92 ? 17.396 -28.954 12.171 1.00 40.26 91 LYS C O 1
ATOM 3813 N N . ASN C 1 93 ? 18.173 -29.379 10.111 1.00 49.04 92 ASN C N 1
ATOM 3814 C CA . ASN C 1 93 ? 19.300 -28.472 10.256 1.00 46.56 92 ASN C CA 1
ATOM 3815 C C . ASN C 1 93 ? 19.154 -27.280 9.320 1.00 39.77 92 ASN C C 1
ATOM 3816 O O . ASN C 1 93 ? 18.994 -27.443 8.111 1.00 42.24 92 ASN C O 1
ATOM 3821 N N . VAL C 1 94 ? 19.181 -26.083 9.885 1.00 40.21 93 VAL C N 1
ATOM 3822 C CA . VAL C 1 94 ? 18.982 -24.883 9.089 1.00 40.77 93 VAL C CA 1
ATOM 3823 C C . VAL C 1 94 ? 20.213 -23.995 9.100 1.00 38.05 93 VAL C C 1
ATOM 3824 O O . VAL C 1 94 ? 20.656 -23.556 10.156 1.00 38.81 93 VAL C O 1
ATOM 3828 N N . ILE C 1 95 ? 20.763 -23.742 7.919 1.00 44.45 94 ILE C N 1
ATOM 3829 C CA . ILE C 1 95 ? 21.841 -22.781 7.780 1.00 48.09 94 ILE C CA 1
ATOM 3830 C C . ILE C 1 95 ? 21.223 -21.392 7.846 1.00 47.06 94 ILE C C 1
ATOM 3831 O O . ILE C 1 95 ? 20.262 -21.103 7.133 1.00 50.48 94 ILE C O 1
ATOM 3836 N N . VAL C 1 96 ? 21.763 -20.537 8.707 1.00 39.45 95 VAL C N 1
ATOM 3837 C CA . VAL C 1 96 ? 21.199 -19.208 8.911 1.00 36.71 95 VAL C CA 1
ATOM 3838 C C . VAL C 1 96 ? 22.263 -18.123 8.966 1.00 45.14 95 VAL C C 1
ATOM 3839 O O . VAL C 1 96 ? 23.449 -18.399 9.145 1.00 48.29 95 VAL C O 1
ATOM 3843 N N . GLU C 1 97 ? 21.820 -16.883 8.803 1.00 44.13 96 GLU C N 1
ATOM 3844 C CA . GLU C 1 97 ? 22.680 -15.728 8.982 1.00 43.27 96 GLU C CA 1
ATOM 3845 C C . GLU C 1 97 ? 22.573 -15.249 10.428 1.00 45.79 96 GLU C C 1
ATOM 3846 O O . GLU C 1 97 ? 21.721 -15.730 11.179 1.00 40.97 96 GLU C O 1
ATOM 3852 N N . LYS C 1 98 ? 23.435 -14.309 10.812 1.00 42.44 97 LYS C N 1
ATOM 3853 C CA . LYS C 1 98 ? 23.490 -13.814 12.192 1.00 45.61 97 LYS C CA 1
ATOM 3854 C C . LYS C 1 98 ? 22.133 -13.396 12.744 1.00 39.16 97 LYS C C 1
ATOM 3855 O O . LYS C 1 98 ? 21.866 -13.558 13.939 1.00 38.42 97 LYS C O 1
ATOM 3861 N N . ASP C 1 99 ? 21.290 -12.842 11.878 1.00 30.86 98 ASP C N 1
ATOM 3862 C CA . ASP C 1 99 ? 19.976 -12.355 12.287 1.00 38.72 98 ASP C CA 1
ATOM 3863 C C . ASP C 1 99 ? 18.923 -13.463 12.222 1.00 38.36 98 ASP C C 1
ATOM 3864 O O . ASP C 1 99 ? 17.750 -13.242 12.533 1.00 38.70 98 ASP C O 1
ATOM 3869 N N . GLY C 1 100 ? 19.356 -14.652 11.814 1.00 34.75 99 GLY C N 1
ATOM 3870 C CA . GLY C 1 100 ? 18.481 -15.805 11.742 1.00 35.50 99 GLY C CA 1
ATOM 3871 C C . GLY C 1 100 ? 17.799 -16.031 10.402 1.00 38.48 99 GLY C C 1
ATOM 3872 O O . GLY C 1 100 ? 16.925 -16.891 10.303 1.00 41.48 99 GLY C O 1
ATOM 3873 N N . ARG C 1 101 ? 18.186 -15.278 9.373 1.00 38.68 100 ARG C N 1
ATOM 3874 C CA . ARG C 1 101 ? 17.598 -15.466 8.044 1.00 46.36 100 ARG C CA 1
ATOM 3875 C C . ARG C 1 101 ? 17.976 -16.832 7.472 1.00 51.30 100 ARG C C 1
ATOM 3876 O O . ARG C 1 101 ? 19.143 -17.233 7.530 1.00 45.96 100 ARG C O 1
ATOM 3884 N N . LYS C 1 102 ? 17.000 -17.545 6.914 1.00 50.42 101 LYS C N 1
ATOM 3885 C CA . LYS C 1 102 ? 17.270 -18.886 6.397 1.00 49.11 101 LYS C CA 1
ATOM 3886 C C . LYS C 1 102 ? 18.014 -18.859 5.072 1.00 43.62 101 LYS C C 1
ATOM 3887 O O . LYS C 1 102 ? 17.583 -18.216 4.119 1.00 44.41 101 LYS C O 1
ATOM 3893 N N . ILE C 1 103 ? 19.137 -19.566 5.020 1.00 44.71 102 ILE C N 1
ATOM 3894 C CA . ILE C 1 103 ? 19.927 -19.655 3.800 1.00 44.24 102 ILE C CA 1
ATOM 3895 C C . ILE C 1 103 ? 19.622 -20.955 3.076 1.00 49.27 102 ILE C C 1
ATOM 3896 O O . ILE C 1 103 ? 19.498 -20.983 1.854 1.00 52.78 102 ILE C O 1
ATOM 3901 N N . ASP C 1 104 ? 19.498 -22.032 3.844 1.00 56.45 103 ASP C N 1
ATOM 3902 C CA . ASP C 1 104 ? 19.113 -23.326 3.297 1.00 61.18 103 ASP C CA 1
ATOM 3903 C C . ASP C 1 104 ? 18.746 -24.284 4.423 1.00 61.54 103 ASP C C 1
ATOM 3904 O O . ASP C 1 104 ? 18.971 -23.991 5.602 1.00 55.22 103 ASP C O 1
ATOM 3909 N N . GLU C 1 105 ? 18.191 -25.432 4.048 1.00 57.44 104 GLU C N 1
ATOM 3910 C CA . GLU C 1 105 ? 17.621 -26.369 5.007 1.00 55.00 104 GLU C CA 1
ATOM 3911 C C . GLU C 1 105 ? 17.896 -27.805 4.578 1.00 55.98 104 GLU C C 1
ATOM 3912 O O . GLU C 1 105 ? 17.980 -28.100 3.386 1.00 68.85 104 GLU C O 1
ATOM 3918 N N . ARG C 1 106 ? 18.033 -28.700 5.549 1.00 51.15 105 ARG C N 1
ATOM 3919 C CA . ARG C 1 106 ? 18.329 -30.096 5.249 1.00 54.25 105 ARG C CA 1
ATOM 3920 C C . ARG C 1 106 ? 17.926 -31.000 6.408 1.00 47.22 105 ARG C C 1
ATOM 3921 O O . ARG C 1 106 ? 17.713 -30.535 7.526 1.00 52.21 105 ARG C O 1
ATOM 3929 N N . THR C 1 107 ? 17.812 -32.293 6.131 1.00 44.83 106 THR C N 1
ATOM 3930 C CA . THR C 1 107 ? 17.558 -33.281 7.170 1.00 50.52 106 THR C CA 1
ATOM 3931 C C . THR C 1 107 ? 18.847 -34.021 7.496 1.00 56.88 106 THR C C 1
ATOM 3932 O O . THR C 1 107 ? 19.596 -34.404 6.596 1.00 64.43 106 THR C O 1
ATOM 3936 N N . LEU C 1 108 ? 19.109 -34.218 8.783 1.00 60.06 107 LEU C N 1
ATOM 3937 C CA . LEU C 1 108 ? 20.303 -34.936 9.220 1.00 57.58 107 LEU C CA 1
ATOM 3938 C C . LEU C 1 108 ? 19.953 -36.167 10.038 1.00 61.86 107 LEU C C 1
ATOM 3939 O O . LEU C 1 108 ? 19.013 -36.160 10.835 1.00 63.27 107 LEU C O 1
ATOM 3944 N N . GLN C 1 109 ? 20.710 -37.233 9.826 1.00 56.79 108 GLN C N 1
ATOM 3945 C CA . GLN C 1 109 ? 20.6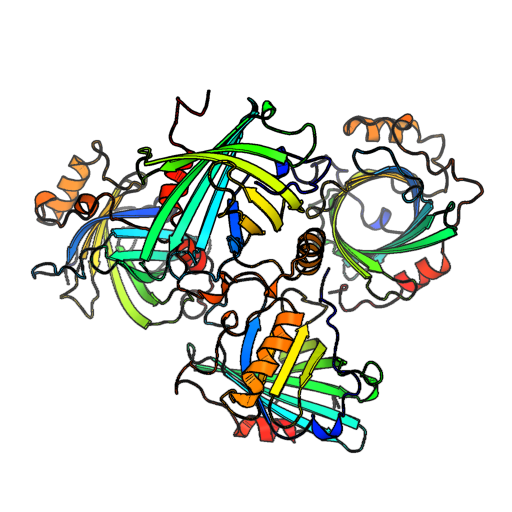24 -38.389 10.694 1.00 59.80 108 GLN C CA 1
ATOM 3946 C C . GLN C 1 109 ? 21.803 -38.322 11.645 1.00 57.61 108 GLN C C 1
ATOM 3947 O O . GLN C 1 109 ? 22.949 -38.206 11.214 1.00 58.27 108 GLN C O 1
ATOM 3953 N N . VAL C 1 110 ? 21.519 -38.360 12.941 1.00 58.41 109 VAL C N 1
ATOM 3954 C CA . VAL C 1 110 ? 22.565 -38.214 13.947 1.00 53.55 109 VAL C CA 1
ATOM 3955 C C . VAL C 1 110 ? 22.709 -39.476 14.782 1.00 53.27 109 VAL C C 1
ATOM 3956 O O . VAL C 1 110 ? 21.770 -39.902 15.451 1.00 57.45 109 VAL C O 1
ATOM 3960 N N . SER C 1 111 ? 23.896 -40.065 14.748 1.00 49.71 110 SER C N 1
ATOM 3961 C CA . SER C 1 111 ? 24.161 -41.277 15.512 1.00 51.60 110 SER C CA 1
ATOM 3962 C C . SER C 1 111 ? 25.359 -41.059 16.418 1.00 51.27 110 SER C C 1
ATOM 3963 O O . SER C 1 111 ? 26.468 -40.821 15.943 1.00 59.45 110 SER C O 1
ATOM 3966 N N . TYR C 1 112 ? 25.139 -41.134 17.723 1.00 47.02 111 TYR C N 1
ATOM 3967 C CA . TYR C 1 112 ? 26.240 -41.008 18.663 1.00 44.39 111 TYR C CA 1
ATOM 3968 C C . TYR C 1 112 ? 26.909 -42.350 18.949 1.00 49.64 111 TYR C C 1
ATOM 3969 O O . TYR C 1 112 ? 26.307 -43.246 19.526 1.00 51.05 111 TYR C O 1
ATOM 3978 N N . ILE C 1 113 ? 28.168 -42.468 18.536 1.00 46.71 112 ILE C N 1
ATOM 3979 C CA . ILE C 1 113 ? 28.920 -43.701 18.709 1.00 54.51 112 ILE C CA 1
ATOM 3980 C C . ILE C 1 113 ? 29.302 -43.922 20.174 1.00 52.32 112 ILE C C 1
ATOM 3981 O O . ILE C 1 113 ? 29.249 -45.047 20.670 1.00 51.22 112 ILE C O 1
ATOM 3986 N N . ASP C 1 114 ? 29.651 -42.843 20.870 1.00 45.39 113 ASP C N 1
ATOM 3987 C CA . ASP C 1 114 ? 29.995 -42.935 22.284 1.00 51.67 113 ASP C CA 1
ATOM 3988 C C . ASP C 1 114 ? 30.070 -41.559 22.954 1.00 51.45 113 ASP C C 1
ATOM 3989 O O . ASP C 1 114 ? 30.225 -40.539 22.285 1.00 50.67 113 ASP C O 1
ATOM 3994 N N . THR C 1 115 ? 29.956 -41.546 24.280 1.00 46.62 114 THR C N 1
ATOM 3995 C CA . THR C 1 115 ? 30.067 -40.321 25.061 1.00 41.70 114 THR C CA 1
ATOM 3996 C C . THR C 1 115 ? 30.113 -40.648 26.553 1.00 44.34 114 THR C C 1
ATOM 3997 O O . THR C 1 115 ? 29.670 -41.717 26.973 1.00 49.52 114 THR C O 1
ATOM 4001 N N . ASP C 1 116 ? 30.659 -39.730 27.346 1.00 41.20 115 ASP C N 1
ATOM 4002 C CA . ASP C 1 116 ? 30.589 -39.814 28.804 1.00 41.18 115 ASP C CA 1
ATOM 4003 C C . ASP C 1 116 ? 29.917 -38.552 29.340 1.00 40.07 115 ASP C C 1
ATOM 4004 O O . ASP C 1 116 ? 29.947 -38.279 30.542 1.00 45.05 115 ASP C O 1
ATOM 4009 N N . TYR C 1 117 ? 29.338 -37.771 28.431 1.00 40.28 116 TYR C N 1
ATOM 4010 C CA . TYR C 1 117 ? 28.528 -36.601 28.794 1.00 35.30 116 TYR C CA 1
ATOM 4011 C C . TYR C 1 117 ? 29.321 -35.398 29.323 1.00 42.20 116 TYR C C 1
ATOM 4012 O O . TYR C 1 117 ? 28.987 -34.254 29.010 1.00 39.48 116 TYR C O 1
ATOM 4021 N N . SER C 1 118 ? 30.353 -35.660 30.127 1.00 35.32 117 SER C N 1
ATOM 4022 C CA . SER C 1 118 ? 31.078 -34.604 30.835 1.00 33.22 117 SER C CA 1
ATOM 4023 C C . SER C 1 118 ? 32.361 -34.168 30.132 1.00 40.36 117 SER C C 1
ATOM 4024 O O . SER C 1 118 ? 32.866 -33.077 30.389 1.00 42.10 117 SER C O 1
ATOM 4027 N N . LYS C 1 119 ? 32.904 -35.022 29.268 1.00 37.68 118 LYS C N 1
ATOM 4028 C CA . LYS C 1 119 ? 34.170 -34.707 28.613 1.00 41.70 118 LYS C CA 1
ATOM 4029 C C . LYS C 1 119 ? 34.114 -34.814 27.098 1.00 44.90 118 LYS C C 1
ATOM 4030 O O . LYS C 1 119 ? 34.558 -33.905 26.398 1.00 36.17 118 LYS C O 1
ATOM 4036 N N . TYR C 1 120 ? 33.581 -35.922 26.588 1.00 43.52 119 TYR C N 1
ATOM 4037 C CA . TYR C 1 120 ? 33.680 -36.190 25.157 1.00 37.37 119 TYR C CA 1
ATOM 4038 C C . TYR C 1 120 ? 32.457 -36.872 24.569 1.00 39.69 119 TYR C C 1
ATOM 4039 O O . TYR C 1 120 ? 31.630 -37.464 25.276 1.00 38.05 119 TYR C O 1
ATOM 4048 N N . SER C 1 121 ? 32.370 -36.809 23.249 1.00 32.87 120 SER C N 1
ATOM 4049 C CA . SER C 1 121 ? 31.395 -37.599 22.517 1.00 41.72 120 SER C CA 1
ATOM 4050 C C . SER C 1 121 ? 31.941 -37.796 21.118 1.00 45.34 120 SER C C 1
ATOM 4051 O O . SER C 1 121 ? 32.778 -37.020 20.648 1.00 42.57 120 SER C O 1
ATOM 4054 N N . VAL C 1 122 ? 31.479 -38.850 20.466 1.00 47.93 121 VAL C N 1
ATOM 4055 C CA . VAL C 1 122 ? 31.923 -39.180 19.124 1.00 49.74 121 VAL C CA 1
ATOM 4056 C C . VAL C 1 122 ? 30.677 -39.470 18.302 1.00 49.52 121 VAL C C 1
ATOM 4057 O O . VAL C 1 122 ? 29.806 -40.229 18.730 1.00 51.40 121 VAL C O 1
ATOM 4061 N N . VAL C 1 123 ? 30.583 -38.853 17.133 1.00 51.44 122 VAL C N 1
ATOM 4062 C CA . VAL C 1 123 ? 29.323 -38.840 16.408 1.00 53.59 122 VAL C CA 1
ATOM 4063 C C . VAL C 1 123 ? 29.508 -39.054 14.918 1.00 53.75 122 VAL C C 1
ATOM 4064 O O . VAL C 1 123 ? 30.546 -38.725 14.351 1.00 60.83 122 VAL C O 1
ATOM 4068 N N . HIS C 1 124 ? 28.487 -39.630 14.299 1.00 53.32 123 HIS C N 1
ATOM 4069 C CA . HIS C 1 124 ? 28.406 -39.753 12.854 1.00 52.83 123 HIS C CA 1
ATOM 4070 C C . HIS C 1 124 ? 27.186 -38.959 12.414 1.00 52.28 123 HIS C C 1
ATOM 4071 O O . HIS C 1 124 ? 26.083 -39.182 12.910 1.00 46.53 123 HIS C O 1
ATOM 4078 N N . VAL C 1 125 ? 27.392 -38.010 11.509 1.00 52.01 124 VAL C N 1
ATOM 4079 C CA . VAL C 1 125 ? 26.300 -37.195 11.005 1.00 53.49 124 VAL C CA 1
ATOM 4080 C C . VAL C 1 125 ? 26.194 -37.385 9.501 1.00 61.20 124 VAL C C 1
ATOM 4081 O O . VAL C 1 125 ? 27.196 -37.314 8.793 1.00 64.64 124 VAL C O 1
ATOM 4085 N N . CYS C 1 126 ? 24.983 -37.640 9.014 1.00 59.47 125 CYS C N 1
ATOM 4086 C CA . CYS C 1 126 ? 24.783 -37.836 7.584 1.00 58.87 125 CYS C CA 1
ATOM 4087 C C . CYS C 1 126 ? 23.477 -37.226 7.083 1.00 63.64 125 CYS C C 1
ATOM 4088 O O . CYS C 1 126 ? 22.455 -37.264 7.765 1.00 70.37 125 CYS C O 1
ATOM 4091 N N . ASP C 1 127 ? 23.532 -36.657 5.884 1.00 61.46 126 ASP C N 1
ATOM 4092 C CA . ASP C 1 127 ? 22.363 -36.097 5.226 1.00 64.37 126 ASP C CA 1
ATOM 4093 C C . ASP C 1 127 ? 21.879 -37.116 4.203 1.00 75.77 126 ASP C C 1
ATOM 4094 O O . ASP C 1 127 ? 22.591 -37.413 3.245 1.00 83.46 126 ASP C O 1
ATOM 4099 N N . PRO C 1 128 ? 20.669 -37.665 4.403 1.00 73.15 127 PRO C N 1
ATOM 4100 C CA . PRO C 1 128 ? 20.171 -38.702 3.493 1.00 74.92 127 PRO C CA 1
ATOM 4101 C C . PRO C 1 128 ? 20.218 -38.249 2.035 1.00 79.19 127 PRO C C 1
ATOM 4102 O O . PRO C 1 128 ? 20.389 -39.072 1.134 1.00 85.26 127 PRO C O 1
ATOM 4106 N N . ALA C 1 129 ? 20.082 -36.945 1.816 1.00 79.12 128 ALA C N 1
ATOM 4107 C CA . ALA C 1 129 ? 20.113 -36.376 0.472 1.00 82.06 128 ALA C CA 1
ATOM 4108 C C . ALA C 1 129 ? 21.539 -36.164 -0.034 1.00 86.29 128 ALA C C 1
ATOM 4109 O O . ALA C 1 129 ? 21.803 -36.282 -1.228 1.00 90.54 128 ALA C O 1
ATOM 4111 N N . ALA C 1 130 ? 22.452 -35.842 0.877 1.00 88.96 129 ALA C N 1
ATOM 4112 C CA . ALA C 1 130 ? 23.850 -35.622 0.516 1.00 89.12 129 ALA C CA 1
ATOM 4113 C C . ALA C 1 130 ? 24.770 -36.611 1.228 1.00 85.67 129 ALA C C 1
ATOM 4114 O O . ALA C 1 130 ? 25.520 -36.230 2.131 1.00 85.78 129 ALA C O 1
ATOM 4116 N N . PRO C 1 131 ? 24.722 -37.887 0.812 1.00 83.14 130 PRO C N 1
ATOM 4117 C CA . PRO C 1 131 ? 25.490 -38.958 1.453 1.00 85.27 130 PRO C CA 1
ATOM 4118 C C . PRO C 1 131 ? 26.988 -38.761 1.265 1.00 94.95 130 PRO C C 1
ATOM 4119 O O . PRO C 1 131 ? 27.781 -39.302 2.036 1.00 94.44 130 PRO C O 1
ATOM 4123 N N . ASP C 1 132 ? 27.365 -37.996 0.245 1.00 101.44 131 ASP C N 1
ATOM 4124 C CA . ASP C 1 132 ? 28.770 -37.726 -0.029 1.00 110.00 131 ASP C CA 1
ATOM 4125 C C . ASP C 1 132 ? 29.380 -36.823 1.041 1.00 108.87 131 ASP C C 1
ATOM 4126 O O . ASP C 1 132 ? 30.598 -36.805 1.232 1.00 106.64 131 ASP C O 1
ATOM 4131 N N . TYR C 1 133 ? 28.528 -36.078 1.739 1.00 108.86 132 TYR C N 1
ATOM 4132 C CA . TYR C 1 133 ? 28.990 -35.188 2.799 1.00 108.17 132 TYR C CA 1
ATOM 4133 C C . TYR C 1 133 ? 28.647 -35.725 4.186 1.00 100.76 132 TYR C C 1
ATOM 4134 O O . TYR C 1 133 ? 28.136 -34.995 5.039 1.00 99.50 132 TYR C O 1
ATOM 4143 N N . TYR C 1 134 ? 28.928 -37.006 4.400 1.00 90.26 133 TYR C N 1
ATOM 4144 C CA . TYR C 1 134 ? 28.783 -37.601 5.718 1.00 82.44 133 TYR C CA 1
ATOM 4145 C C . TYR C 1 134 ? 29.888 -37.069 6.618 1.00 77.69 133 TYR C C 1
ATOM 4146 O O . TYR C 1 134 ? 30.924 -36.610 6.136 1.00 79.10 133 TYR C O 1
ATOM 4155 N N . LEU C 1 135 ? 29.667 -37.134 7.924 1.00 64.85 134 LEU C N 1
ATOM 4156 C CA . LEU C 1 135 ? 30.624 -36.597 8.878 1.00 55.18 134 LEU C CA 1
ATOM 4157 C C . LEU C 1 135 ? 30.853 -37.548 10.040 1.00 54.64 134 LEU C C 1
ATOM 4158 O O . LEU C 1 135 ? 29.907 -38.042 10.650 1.00 57.59 134 LEU C O 1
ATOM 4163 N N . TYR C 1 136 ? 32.119 -37.814 10.334 1.00 53.29 135 TYR C N 1
ATOM 4164 C CA . TYR C 1 136 ? 32.485 -38.416 11.602 1.00 51.15 135 TYR C CA 1
ATOM 4165 C C . TYR C 1 136 ? 33.225 -37.342 12.383 1.00 53.09 135 TYR C C 1
ATOM 4166 O O . TYR C 1 136 ? 34.098 -36.674 11.830 1.00 53.30 135 TYR C O 1
ATOM 4175 N N . ALA C 1 137 ? 32.869 -37.153 13.650 1.00 47.79 136 ALA C N 1
ATOM 4176 C CA . ALA C 1 137 ? 33.462 -36.076 14.440 1.00 50.50 136 ALA C CA 1
ATOM 4177 C C . ALA C 1 137 ? 33.727 -36.459 15.895 1.00 47.07 136 ALA C C 1
ATOM 4178 O O . ALA C 1 137 ? 32.968 -37.217 16.501 1.00 46.34 136 ALA C O 1
ATOM 4180 N N . VAL C 1 138 ? 34.822 -35.941 16.443 1.00 48.19 137 VAL C N 1
ATOM 4181 C CA . VAL C 1 138 ? 35.077 -36.026 17.876 1.00 49.15 137 VAL C CA 1
ATOM 4182 C C . VAL C 1 138 ? 34.745 -34.676 18.499 1.00 45.93 137 VAL C C 1
ATOM 4183 O O . VAL C 1 138 ? 35.166 -33.632 18.002 1.00 36.58 137 VAL C O 1
ATOM 4187 N N . GLN C 1 139 ? 33.988 -34.709 19.589 1.00 44.29 138 GLN C N 1
ATOM 4188 C CA . GLN C 1 139 ? 33.499 -33.505 20.223 1.00 43.63 138 GLN C CA 1
ATOM 4189 C C . GLN C 1 139 ? 33.886 -33.501 21.689 1.00 36.09 138 GLN C C 1
ATOM 4190 O O . GLN C 1 139 ? 33.883 -34.538 22.338 1.00 42.33 138 GLN C O 1
ATOM 4196 N N . SER C 1 140 ? 34.226 -32.327 22.204 1.00 39.34 139 SER C N 1
ATOM 4197 C CA . SER C 1 140 ? 34.746 -32.215 23.556 1.00 35.61 139 SER C CA 1
ATOM 4198 C C . SER C 1 140 ? 34.118 -31.056 24.318 1.00 35.05 139 SER C C 1
ATOM 4199 O O . SER C 1 140 ? 33.724 -30.044 23.723 1.00 36.47 139 SER C O 1
ATOM 4202 N N . ARG C 1 141 ? 34.034 -31.194 25.639 1.00 31.42 140 ARG C N 1
ATOM 4203 C CA . ARG C 1 141 ? 33.589 -30.083 26.477 1.00 33.69 140 ARG C CA 1
ATOM 4204 C C . ARG C 1 141 ? 34.632 -28.974 26.549 1.00 40.83 140 ARG C C 1
ATOM 4205 O O . ARG C 1 141 ? 34.307 -27.847 26.927 1.00 38.58 140 ARG C O 1
ATOM 4213 N N . THR C 1 142 ? 35.881 -29.304 26.203 1.00 38.11 141 THR C N 1
ATOM 4214 C CA . THR C 1 142 ? 36.964 -28.318 26.126 1.00 34.12 141 THR C CA 1
ATOM 4215 C C . THR C 1 142 ? 37.579 -28.301 24.734 1.00 35.25 141 THR C C 1
ATOM 4216 O O . THR C 1 142 ? 37.258 -29.145 23.891 1.00 36.50 141 THR C O 1
ATOM 4220 N N . GLU C 1 143 ? 38.481 -27.348 24.511 1.00 37.47 142 GLU C N 1
ATOM 4221 C CA . GLU C 1 143 ? 39.090 -27.123 23.201 1.00 50.69 142 GLU C CA 1
ATOM 4222 C C . GLU C 1 143 ? 39.936 -28.286 22.713 1.00 50.94 142 GLU C C 1
ATOM 4223 O O . GLU C 1 143 ? 40.125 -28.452 21.509 1.00 51.60 142 GLU C O 1
ATOM 4229 N N . ASN C 1 144 ? 40.487 -29.049 23.651 1.00 51.80 143 ASN C N 1
ATOM 4230 C CA . ASN C 1 144 ? 41.195 -30.278 23.323 1.00 54.27 143 ASN C CA 1
ATOM 4231 C C . ASN C 1 144 ? 40.487 -31.449 23.979 1.00 51.59 143 ASN C C 1
ATOM 4232 O O . ASN C 1 144 ? 39.881 -31.294 25.038 1.00 54.34 143 ASN C O 1
ATOM 4237 N N . VAL C 1 145 ? 40.566 -32.615 23.344 1.00 44.48 144 VAL C N 1
ATOM 4238 C CA . VAL C 1 145 ? 40.146 -33.860 23.965 1.00 51.08 144 VAL C CA 1
ATOM 4239 C C . VAL C 1 145 ? 41.090 -34.131 25.119 1.00 44.28 144 VAL C C 1
ATOM 4240 O O . VAL C 1 145 ? 42.298 -34.138 24.934 1.00 48.75 144 VAL C O 1
ATOM 4244 N N . LYS C 1 146 ? 40.550 -34.338 26.312 1.00 43.53 145 LYS C N 1
ATOM 4245 C CA . LYS C 1 146 ? 41.391 -34.504 27.494 1.00 47.65 145 LYS C CA 1
ATOM 4246 C C . LYS C 1 146 ? 42.216 -35.797 27.452 1.00 60.96 145 LYS C C 1
ATOM 4247 O O . LYS C 1 146 ? 41.737 -36.844 27.006 1.00 49.31 145 LYS C O 1
ATOM 4253 N N . GLU C 1 147 ? 43.463 -35.702 27.910 1.00 49.81 146 GLU C N 1
ATOM 4254 C CA . GLU C 1 147 ? 44.397 -36.826 27.885 1.00 50.78 146 GLU C CA 1
ATOM 4255 C C . GLU C 1 147 ? 43.773 -38.101 28.444 1.00 55.37 146 GLU C C 1
ATOM 4256 O O . GLU C 1 147 ? 43.905 -39.177 27.859 1.00 51.37 146 GLU C O 1
ATOM 4262 N N . ASP C 1 148 ? 43.065 -37.959 29.562 1.00 61.09 147 ASP C N 1
ATOM 4263 C CA . ASP C 1 148 ? 42.501 -39.102 30.282 1.00 61.94 147 ASP C CA 1
ATOM 4264 C C . ASP C 1 148 ? 41.215 -39.701 29.691 1.00 60.28 147 ASP C C 1
ATOM 4265 O O . ASP C 1 148 ? 40.639 -40.619 30.273 1.00 66.49 147 ASP C O 1
ATOM 4270 N N . VAL C 1 149 ? 40.759 -39.192 28.549 1.00 56.46 148 VAL C N 1
ATOM 4271 C CA . VAL C 1 149 ? 39.675 -39.861 27.822 1.00 58.53 148 VAL C CA 1
ATOM 4272 C C . VAL C 1 149 ? 40.103 -40.186 26.401 1.00 51.57 148 VAL C C 1
ATOM 4273 O O . VAL C 1 149 ? 39.319 -40.692 25.600 1.00 50.90 148 VAL C O 1
ATOM 4277 N N . LYS C 1 150 ? 41.368 -39.918 26.108 1.00 53.51 149 LYS C N 1
ATOM 4278 C CA . LYS C 1 150 ? 41.901 -40.091 24.767 1.00 54.18 149 LYS C CA 1
ATOM 4279 C C . LYS C 1 150 ? 41.741 -41.520 24.249 1.00 56.02 149 LYS C C 1
ATOM 4280 O O . LYS C 1 150 ? 41.325 -41.719 23.109 1.00 62.02 149 LYS C O 1
ATOM 4286 N N . SER C 1 151 ? 42.055 -42.516 25.075 1.00 53.80 150 SER C N 1
ATOM 4287 C CA . SER C 1 151 ? 41.982 -43.907 24.612 1.00 57.00 150 SER C CA 1
ATOM 4288 C C . SER C 1 151 ? 40.539 -44.356 24.364 1.00 65.90 150 SER C C 1
ATOM 4289 O O . SER C 1 151 ? 40.282 -45.151 23.450 1.00 68.34 150 SER C O 1
ATOM 4292 N N . LYS C 1 152 ? 39.599 -43.831 25.151 1.00 67.50 151 LYS C N 1
ATOM 4293 C CA . LYS C 1 152 ? 38.186 -44.143 24.945 1.00 59.58 151 LYS C CA 1
ATOM 4294 C C . LYS C 1 152 ? 37.719 -43.583 23.608 1.00 62.11 151 LYS C C 1
ATOM 4295 O O . LYS C 1 152 ? 36.863 -44.164 22.938 1.00 64.94 151 LYS C O 1
ATOM 4301 N N . VAL C 1 153 ? 38.282 -42.439 23.229 1.00 59.17 152 VAL C N 1
ATOM 4302 C CA . VAL C 1 153 ? 37.965 -41.832 21.946 1.00 53.82 152 VAL C CA 1
ATOM 4303 C C . VAL C 1 153 ? 38.457 -42.715 20.802 1.00 57.09 152 VAL C C 1
ATOM 4304 O O . VAL C 1 153 ? 37.680 -43.085 19.916 1.00 56.70 152 VAL C O 1
ATOM 4308 N N . GLU C 1 154 ? 39.735 -43.082 20.840 1.00 50.32 153 GLU C N 1
ATOM 4309 C CA . GLU C 1 154 ? 40.294 -43.988 19.837 1.00 73.29 153 GLU C CA 1
ATOM 4310 C C . GLU C 1 154 ? 39.491 -45.284 19.675 1.00 68.34 153 GLU C C 1
ATOM 4311 O O . GLU C 1 154 ? 39.275 -45.750 18.555 1.00 72.85 153 GLU C O 1
ATOM 4317 N N . ALA C 1 155 ? 39.050 -45.865 20.788 1.00 71.29 154 ALA C N 1
ATOM 4318 C CA . ALA C 1 155 ? 38.249 -47.092 20.740 1.00 68.28 154 ALA C CA 1
ATOM 4319 C C . ALA C 1 155 ? 36.909 -46.875 20.041 1.00 74.48 154 ALA C C 1
ATOM 4320 O O . ALA C 1 155 ? 36.429 -47.743 19.310 1.00 79.20 154 ALA C O 1
ATOM 4322 N N . ALA C 1 156 ? 36.297 -45.719 20.273 1.00 74.23 155 ALA C N 1
ATOM 4323 C CA . ALA C 1 156 ? 35.035 -45.405 19.617 1.00 71.75 155 ALA C CA 1
ATOM 4324 C C . ALA C 1 156 ? 35.258 -45.207 18.119 1.00 68.50 155 ALA C C 1
ATOM 4325 O O . ALA C 1 156 ? 34.460 -45.661 17.302 1.00 71.01 155 ALA C O 1
ATOM 4327 N N . LEU C 1 157 ? 36.347 -44.529 17.765 1.00 62.37 156 LEU C N 1
ATOM 4328 C CA . LEU C 1 157 ? 36.704 -44.352 16.361 1.00 65.37 156 LEU C CA 1
ATOM 4329 C C . LEU C 1 157 ? 37.018 -45.703 15.717 1.00 74.92 156 LEU C C 1
ATOM 4330 O O . LEU C 1 157 ? 36.590 -45.983 14.597 1.00 80.03 156 LEU C O 1
ATOM 4335 N N . GLY C 1 158 ? 37.757 -46.543 16.434 1.00 71.39 157 GLY C N 1
ATOM 4336 C CA . GLY C 1 158 ? 38.035 -47.889 15.967 1.00 79.81 157 GLY C CA 1
ATOM 4337 C C . GLY C 1 158 ? 36.749 -48.644 15.695 1.00 81.54 157 GLY C C 1
ATOM 4338 O O . GLY C 1 158 ? 36.613 -49.313 14.674 1.00 83.16 157 GLY C O 1
ATOM 4339 N N . LYS C 1 159 ? 35.795 -48.513 16.611 1.00 77.40 158 LYS C N 1
ATOM 4340 C CA . LYS C 1 159 ? 34.503 -49.179 16.494 1.00 79.50 158 LYS C CA 1
ATOM 4341 C C . LYS C 1 159 ? 33.866 -48.938 15.131 1.00 72.63 158 LYS C C 1
ATOM 4342 O O . LYS C 1 159 ? 33.010 -49.700 14.703 1.00 70.34 158 LYS C O 1
ATOM 4348 N N . VAL C 1 160 ? 34.286 -47.876 14.453 1.00 73.78 159 VAL C N 1
ATOM 4349 C CA . VAL C 1 160 ? 33.773 -47.576 13.122 1.00 65.80 159 VAL C CA 1
ATOM 4350 C C . VAL C 1 160 ? 34.894 -47.556 12.082 1.00 65.37 159 VAL C C 1
ATOM 4351 O O . VAL C 1 160 ? 34.802 -46.865 11.069 1.00 69.91 159 VAL C O 1
ATOM 4355 N N . GLY C 1 161 ? 35.947 -48.326 12.344 1.00 87.14 160 GLY C N 1
ATOM 4356 C CA . GLY C 1 161 ? 37.027 -48.517 11.389 1.00 90.83 160 GLY C CA 1
ATOM 4357 C C . GLY C 1 161 ? 37.835 -47.271 11.084 1.00 91.96 160 GLY C C 1
ATOM 4358 O O . GLY C 1 161 ? 38.294 -47.079 9.956 1.00 92.26 160 GLY C O 1
ATOM 4359 N N . LEU C 1 162 ? 38.018 -46.426 12.094 1.00 91.83 161 LEU C N 1
ATOM 4360 C CA . LEU C 1 162 ? 38.746 -45.173 11.927 1.00 87.27 161 LEU C CA 1
ATOM 4361 C C . LEU C 1 162 ? 39.824 -44.991 12.988 1.00 81.12 161 LEU C C 1
ATOM 4362 O O . LEU C 1 162 ? 39.766 -45.587 14.063 1.00 71.86 161 LEU C O 1
ATOM 4367 N N . LYS C 1 163 ? 40.809 -44.159 12.676 1.00 77.15 162 LYS C N 1
ATOM 4368 C CA . LYS C 1 163 ? 41.832 -43.795 13.646 1.00 79.36 162 LYS C CA 1
ATOM 4369 C C . LYS C 1 163 ? 41.899 -42.288 13.841 1.00 80.17 162 LYS C C 1
ATOM 4370 O O . LYS C 1 163 ? 41.723 -41.519 12.896 1.00 81.78 162 LYS C O 1
ATOM 4376 N N . LEU C 1 164 ? 42.170 -41.878 15.074 1.00 66.45 163 LEU C N 1
ATOM 4377 C CA . LEU C 1 164 ? 42.299 -40.469 15.409 1.00 66.26 163 LEU C CA 1
ATOM 4378 C C . LEU C 1 164 ? 43.279 -39.767 14.472 1.00 75.85 163 LEU C C 1
ATOM 4379 O O . LEU C 1 164 ? 43.036 -38.637 14.040 1.00 74.64 163 LEU C O 1
ATOM 4384 N N . SER C 1 165 ? 44.381 -40.447 14.157 1.00 67.94 164 SER C N 1
ATOM 4385 C CA . SER C 1 165 ? 45.416 -39.895 13.291 1.00 74.71 164 SER C CA 1
ATOM 4386 C C . SER C 1 165 ? 44.913 -39.662 11.868 1.00 78.04 164 SER C C 1
ATOM 4387 O O . SER C 1 165 ? 45.468 -38.840 11.133 1.00 80.68 164 SER C O 1
ATOM 4390 N N . GLY C 1 166 ? 43.867 -40.389 11.485 1.00 74.70 165 GLY C N 1
ATOM 4391 C CA . GLY C 1 166 ? 43.303 -40.280 10.151 1.00 79.22 165 GLY C CA 1
ATOM 4392 C C . GLY C 1 166 ? 42.301 -39.148 10.001 1.00 84.98 165 GLY C C 1
ATOM 4393 O O . GLY C 1 166 ? 41.770 -38.915 8.914 1.00 88.27 165 GLY C O 1
ATOM 4394 N N . LEU C 1 167 ? 42.037 -38.439 11.092 1.00 81.87 166 LEU C N 1
ATOM 4395 C CA . LEU C 1 167 ? 41.101 -37.324 11.052 1.00 77.56 166 LEU C CA 1
ATOM 4396 C C . LEU C 1 167 ? 41.817 -35.989 10.975 1.00 82.01 166 LEU C C 1
ATOM 4397 O O . LEU C 1 167 ? 42.949 -35.850 11.444 1.00 86.40 166 LEU C O 1
ATOM 4402 N N . PHE C 1 168 ? 41.146 -35.005 10.384 1.00 76.07 167 PHE C N 1
ATOM 4403 C CA . PHE C 1 168 ? 41.640 -33.639 10.402 1.00 68.62 167 PHE C CA 1
ATOM 4404 C C . PHE C 1 168 ? 41.590 -33.125 11.829 1.00 69.41 167 PHE C C 1
ATOM 4405 O O . PHE C 1 168 ? 40.534 -33.088 12.459 1.00 70.34 167 PHE C O 1
ATOM 4413 N N . ASP C 1 169 ? 42.750 -32.740 12.338 1.00 70.20 168 ASP C N 1
ATOM 4414 C CA . ASP C 1 169 ? 42.861 -32.215 13.682 1.00 64.75 168 ASP C CA 1
ATOM 4415 C C . ASP C 1 169 ? 42.609 -30.708 13.660 1.00 65.97 168 ASP C C 1
ATOM 4416 O O . ASP C 1 169 ? 43.535 -29.911 13.475 1.00 67.19 168 ASP C O 1
ATOM 4421 N N . ALA C 1 170 ? 41.349 -30.325 13.843 1.00 58.13 169 ALA C N 1
ATOM 4422 C CA . ALA C 1 170 ? 40.962 -28.919 13.843 1.00 57.48 169 ALA C CA 1
ATOM 4423 C C . ALA C 1 170 ? 41.727 -28.126 14.901 1.00 61.97 169 ALA C C 1
ATOM 4424 O O . ALA C 1 170 ? 41.816 -26.897 14.832 1.00 66.35 169 ALA C O 1
ATOM 4426 N N . THR C 1 171 ? 42.285 -28.835 15.876 1.00 68.47 170 THR C N 1
ATOM 4427 C CA . THR C 1 171 ? 43.057 -28.203 16.940 1.00 66.72 170 THR C CA 1
ATOM 4428 C C . THR C 1 171 ? 44.449 -27.776 16.461 1.00 70.72 170 THR C C 1
ATOM 4429 O O . THR C 1 171 ? 45.149 -27.035 17.154 1.00 74.71 170 THR C O 1
ATOM 4433 N N . THR C 1 172 ? 44.853 -28.247 15.283 1.00 65.21 171 THR C N 1
ATOM 4434 C CA . THR C 1 172 ? 46.135 -27.842 14.708 1.00 70.19 171 THR C CA 1
ATOM 4435 C C . THR C 1 172 ? 46.069 -26.402 14.220 1.00 76.83 171 THR C C 1
ATOM 4436 O O . THR C 1 172 ? 47.097 -25.764 13.994 1.00 79.01 171 THR C O 1
ATOM 4440 N N . LEU C 1 173 ? 44.852 -25.900 14.043 1.00 76.39 172 LEU C N 1
ATOM 4441 C CA . LEU C 1 173 ? 44.651 -24.513 13.650 1.00 78.33 172 LEU C CA 1
ATOM 4442 C C . LEU C 1 173 ? 45.162 -23.598 14.758 1.00 85.88 172 LEU C C 1
ATOM 4443 O O . LEU C 1 173 ? 45.656 -22.499 14.500 1.00 85.92 172 LEU C O 1
ATOM 4448 N N . GLY C 1 174 ? 45.047 -24.071 15.995 1.00 85.40 173 GLY C N 1
ATOM 4449 C CA . GLY C 1 174 ? 45.658 -23.407 17.130 1.00 83.73 173 GLY C CA 1
ATOM 4450 C C . GLY C 1 174 ? 45.109 -22.031 17.443 1.00 80.76 173 GLY C C 1
ATOM 4451 O O . GLY C 1 174 ? 43.892 -21.831 17.505 1.00 81.26 173 GLY C O 1
ATOM 4452 N N . ASN C 1 175 ? 46.011 -21.074 17.637 1.00 71.97 174 ASN C N 1
ATOM 4453 C CA . ASN C 1 175 ? 45.611 -19.755 18.107 1.00 67.81 174 ASN C CA 1
ATOM 4454 C C . ASN C 1 175 ? 44.864 -18.937 17.059 1.00 55.55 174 ASN C C 1
ATOM 4455 O O . ASN C 1 175 ? 44.438 -17.817 17.333 1.00 64.55 174 ASN C O 1
ATOM 4460 N N . LYS C 1 176 ? 44.697 -19.504 15.866 1.00 44.17 175 LYS C N 1
ATOM 4461 C CA . LYS C 1 176 ? 43.913 -18.853 14.818 1.00 43.92 175 LYS C CA 1
ATOM 4462 C C . LYS C 1 176 ? 42.419 -19.196 14.903 1.00 44.33 175 LYS C C 1
ATOM 4463 O O . LYS C 1 176 ? 41.632 -18.702 14.104 1.00 47.36 175 LYS C O 1
ATOM 4469 N N . CYS C 1 177 ? 42.033 -20.048 15.850 1.00 36.02 176 CYS C N 1
ATOM 4470 C CA . CYS C 1 177 ? 40.618 -20.365 16.028 1.00 35.52 176 CYS C CA 1
ATOM 4471 C C . CYS C 1 177 ? 39.871 -19.184 16.624 1.00 43.57 176 CYS C C 1
ATOM 4472 O O . CYS C 1 177 ? 40.379 -18.504 17.515 1.00 44.60 176 CYS C O 1
ATOM 4475 N N . GLN C 1 178 ? 38.661 -18.943 16.133 1.00 42.51 177 GLN C N 1
ATOM 4476 C CA . GLN C 1 178 ? 37.803 -17.917 16.724 1.00 37.85 177 GLN C CA 1
ATOM 4477 C C . GLN C 1 178 ? 36.381 -18.451 16.887 1.00 39.29 177 GLN C C 1
ATOM 4478 O O . GLN C 1 178 ? 35.904 -19.228 16.058 1.00 44.22 177 GLN C O 1
ATOM 4484 N N . TYR C 1 179 ? 35.717 -18.048 17.967 1.00 30.81 178 TYR C N 1
ATOM 4485 C CA . TYR C 1 179 ? 34.340 -18.466 18.218 1.00 34.10 178 TYR C CA 1
ATOM 4486 C C . TYR C 1 179 ? 33.393 -17.262 18.410 1.00 33.54 178 TYR C C 1
ATOM 4487 O O . TYR C 1 179 ? 33.730 -16.286 19.073 1.00 36.45 178 TYR C O 1
ATOM 4496 N N . ASP C 1 180 ? 32.212 -17.330 17.806 1.00 39.46 179 ASP C N 1
ATOM 4497 C CA . ASP C 1 180 ? 31.234 -16.249 17.932 1.00 31.42 179 ASP C CA 1
ATOM 4498 C C . ASP C 1 180 ? 30.191 -16.649 18.976 1.00 27.60 179 ASP C C 1
ATOM 4499 O O . ASP C 1 180 ? 29.175 -17.251 18.653 1.00 35.49 179 ASP C O 1
ATOM 4504 N N . ASP C 1 181 ? 30.483 -16.347 20.234 1.00 28.48 180 ASP C N 1
ATOM 4505 C CA . ASP C 1 181 ? 29.574 -16.622 21.326 1.00 25.68 180 ASP C CA 1
ATOM 4506 C C . ASP C 1 181 ? 28.369 -15.651 21.345 1.00 33.97 180 ASP C C 1
ATOM 4507 O O . ASP C 1 181 ? 27.276 -16.030 21.754 1.00 30.12 180 ASP C O 1
ATOM 4512 N N . GLU C 1 182 ? 28.571 -14.403 20.923 1.00 30.80 181 GLU C N 1
ATOM 4513 C CA . GLU C 1 182 ? 27.445 -13.462 20.844 1.00 39.56 181 GLU C CA 1
ATOM 4514 C C . GLU C 1 182 ? 26.346 -14.028 19.936 1.00 29.06 181 GLU C C 1
ATOM 4515 O O . GLU C 1 182 ? 25.175 -14.064 20.290 1.00 28.89 181 GLU C O 1
ATOM 4521 N N . THR C 1 183 ? 26.738 -14.478 18.760 1.00 29.41 182 THR C N 1
ATOM 4522 C CA . THR C 1 183 ? 25.775 -15.048 17.844 1.00 32.49 182 THR C CA 1
ATOM 4523 C C . THR C 1 183 ? 25.196 -16.375 18.368 1.00 40.69 182 THR C C 1
ATOM 4524 O O . THR C 1 183 ? 23.990 -16.590 18.285 1.00 34.55 182 THR C O 1
ATOM 4528 N N . LEU C 1 184 ? 26.036 -17.238 18.941 1.00 31.93 183 LEU C N 1
ATOM 4529 C CA . LEU C 1 184 ? 25.541 -18.477 19.540 1.00 25.49 183 LEU C CA 1
ATOM 4530 C C . LEU C 1 184 ? 24.422 -18.172 20.529 1.00 27.28 183 LEU C C 1
ATOM 4531 O O . LEU C 1 184 ? 23.343 -18.753 20.453 1.00 30.69 183 LEU C O 1
ATOM 4536 N N . GLN C 1 185 ? 24.671 -17.253 21.452 1.00 25.04 184 GLN C N 1
ATOM 4537 C CA . GLN C 1 185 ? 23.668 -16.937 22.466 1.00 27.42 184 GLN C CA 1
ATOM 4538 C C . GLN C 1 185 ? 22.396 -16.306 21.878 1.00 29.65 184 GLN C C 1
ATOM 4539 O O . GLN C 1 185 ? 21.286 -16.623 22.318 1.00 33.22 184 GLN C O 1
ATOM 4545 N N . LYS C 1 186 ? 22.560 -15.417 20.900 1.00 29.03 185 LYS C N 1
ATOM 4546 C CA . LYS C 1 186 ? 21.412 -14.764 20.263 1.00 38.34 185 LYS C CA 1
ATOM 4547 C C . LYS C 1 186 ? 20.495 -15.760 19.551 1.00 31.77 185 LYS C C 1
ATOM 4548 O O . LYS C 1 186 ? 19.292 -15.782 19.781 1.00 37.03 185 LYS C O 1
ATOM 4554 N N . LEU C 1 187 ? 21.075 -16.573 18.680 1.00 27.73 186 LEU C N 1
ATOM 4555 C CA . LEU C 1 187 ? 20.313 -17.578 17.940 1.00 26.46 186 LEU C CA 1
ATOM 4556 C C . LEU C 1 187 ? 19.691 -18.596 18.873 1.00 27.77 186 LEU C C 1
ATOM 4557 O O . LEU C 1 187 ? 18.622 -19.137 18.588 1.00 32.49 186 LEU C O 1
ATOM 4562 N N . LEU C 1 188 ? 20.351 -18.868 19.992 1.00 24.96 187 LEU C N 1
ATOM 4563 C CA . LEU C 1 188 ? 19.825 -19.872 20.900 1.00 28.99 187 LEU C CA 1
ATOM 4564 C C . LEU C 1 188 ? 18.545 -19.322 21.522 1.00 30.84 187 LEU C C 1
ATOM 4565 O O . LEU C 1 188 ? 17.589 -20.047 21.756 1.00 30.73 187 LEU C O 1
ATOM 4570 N N . LYS C 1 189 ? 18.537 -18.017 21.757 1.00 29.15 188 LYS C N 1
ATOM 4571 C CA . LYS C 1 189 ? 17.456 -17.360 22.464 1.00 33.07 188 LYS C CA 1
ATOM 4572 C C . LYS C 1 189 ? 16.326 -16.972 21.499 1.00 37.26 188 LYS C C 1
ATOM 4573 O O . LYS C 1 189 ? 15.164 -16.887 21.885 1.00 34.83 188 LYS C O 1
ATOM 4579 N N . GLN C 1 190 ? 16.688 -16.753 20.243 1.00 27.56 189 GLN C N 1
ATOM 4580 C CA . GLN C 1 190 ? 15.761 -16.306 19.203 1.00 40.47 189 GLN C CA 1
ATOM 4581 C C . GLN C 1 190 ? 14.755 -17.389 18.810 1.00 39.11 189 GLN C C 1
ATOM 4582 O O . GLN C 1 190 ? 15.111 -18.548 18.590 1.00 35.92 189 GLN C O 1
ATOM 4588 N N . SER C 1 191 ? 13.497 -16.988 18.709 1.00 30.93 190 SER C N 1
ATOM 4589 C CA . SER C 1 191 ? 12.416 -17.894 18.348 1.00 40.60 190 SER C CA 1
ATOM 4590 C C . SER C 1 191 ? 12.365 -18.177 16.853 1.00 34.27 190 SER C C 1
ATOM 4591 O O . SER C 1 191 ? 12.351 -17.260 16.034 1.00 45.46 190 SER C O 1
ATOM 4594 N N . PHE C 1 192 ? 12.341 -19.456 16.503 1.00 34.78 191 PHE C N 1
ATOM 4595 C CA . PHE C 1 192 ? 12.107 -19.871 15.128 1.00 38.47 191 PHE C CA 1
ATOM 4596 C C . PHE C 1 192 ? 10.811 -20.687 15.096 1.00 46.91 191 PHE C C 1
ATOM 4597 O O . PHE C 1 192 ? 10.850 -21.916 15.081 1.00 40.34 191 PHE C O 1
ATOM 4605 N N . PRO C 1 193 ? 9.657 -19.997 15.092 1.00 44.76 192 PRO C N 1
ATOM 4606 C CA . PRO C 1 193 ? 8.363 -20.682 15.215 1.00 52.99 192 PRO C CA 1
ATOM 4607 C C . PRO C 1 193 ? 8.164 -21.692 14.088 1.00 51.92 192 PRO C C 1
ATOM 4608 O O . PRO C 1 193 ? 7.486 -22.702 14.267 1.00 49.33 192 PRO C O 1
ATOM 4612 N N . ASN C 1 194 ? 8.776 -21.421 12.942 1.00 47.91 193 ASN C N 1
ATOM 4613 C CA . ASN C 1 194 ? 8.726 -22.339 11.819 1.00 49.65 193 ASN C CA 1
ATOM 4614 C C . ASN C 1 194 ? 9.363 -23.711 12.106 1.00 56.12 193 ASN C C 1
ATOM 4615 O O . ASN C 1 194 ? 9.025 -24.706 11.462 1.00 58.94 193 ASN C O 1
ATOM 4620 N N . TYR C 1 195 ? 10.258 -23.774 13.091 1.00 48.15 194 TYR C N 1
ATOM 4621 C CA . TYR C 1 195 ? 10.936 -25.031 13.409 1.00 40.79 194 TYR C CA 1
ATOM 4622 C C . TYR C 1 195 ? 10.784 -25.495 14.852 1.00 41.98 194 TYR C C 1
ATOM 4623 O O . TYR C 1 195 ? 11.052 -26.657 15.158 1.00 44.10 194 TYR C O 1
ATOM 4632 N N . GLU C 1 196 ? 10.371 -24.592 15.738 1.00 39.68 195 GLU C N 1
ATOM 4633 C CA . GLU C 1 196 ? 10.264 -24.915 17.162 1.00 44.83 195 GLU C CA 1
ATOM 4634 C C . GLU C 1 196 ? 8.814 -25.054 17.623 1.00 55.26 195 GLU C C 1
ATOM 4635 O O . GLU C 1 196 ? 8.543 -25.379 18.781 1.00 59.08 195 GLU C O 1
ATOM 4641 N N . LYS C 1 197 ? 7.874 -25.015 16.684 1.00 54.24 196 LYS C N 1
ATOM 4642 C CA . LYS C 1 197 ? 6.458 -25.098 17.029 1.00 66.95 196 LYS C CA 1
ATOM 4643 C C . LYS C 1 197 ? 5.686 -26.050 16.111 1.00 67.79 196 LYS C C 1
ATOM 4644 O O . LYS C 1 197 ? 6.279 -26.857 15.394 1.00 68.01 196 LYS C O 1
ATOM 4650 N N . GLY D 1 4 ? 49.112 18.556 26.603 1.00 87.63 3 GLY D N 1
ATOM 4651 C CA . GLY D 1 4 ? 48.938 17.631 27.710 1.00 90.67 3 GLY D CA 1
ATOM 4652 C C . GLY D 1 4 ? 47.555 16.998 27.772 1.00 92.99 3 GLY D C 1
ATOM 4653 O O . GLY D 1 4 ? 46.692 17.274 26.937 1.00 91.92 3 GLY D O 1
ATOM 4654 N N . CYS D 1 5 ? 47.346 16.142 28.770 1.00 91.11 4 CYS D N 1
ATOM 4655 C CA . CYS D 1 5 ? 46.069 15.455 28.950 1.00 86.06 4 CYS D CA 1
ATOM 4656 C C . CYS D 1 5 ? 45.004 16.345 29.587 1.00 88.37 4 CYS D C 1
ATOM 4657 O O . CYS D 1 5 ? 45.307 17.188 30.433 1.00 79.68 4 CYS D O 1
ATOM 4660 N N . SER D 1 6 ? 43.754 16.139 29.183 1.00 95.01 5 SER D N 1
ATOM 4661 C CA . SER D 1 6 ? 42.645 16.969 29.646 1.00 96.94 5 SER D CA 1
ATOM 4662 C C . SER D 1 6 ? 42.144 16.554 31.031 1.00 90.77 5 SER D C 1
ATOM 4663 O O . SER D 1 6 ? 42.141 15.368 31.373 1.00 89.39 5 SER D O 1
ATOM 4666 N N . THR D 1 7 ? 41.720 17.540 31.819 1.00 85.24 6 THR D N 1
ATOM 4667 C CA . THR D 1 7 ? 41.197 17.302 33.161 1.00 88.99 6 THR D CA 1
ATOM 4668 C C . THR D 1 7 ? 39.693 17.533 33.188 1.00 86.79 6 THR D C 1
ATOM 4669 O O . THR D 1 7 ? 39.226 18.628 32.871 1.00 88.13 6 THR D O 1
ATOM 4673 N N . VAL D 1 8 ? 38.935 16.510 33.576 1.00 84.63 7 VAL D N 1
ATOM 4674 C CA . VAL D 1 8 ? 37.476 16.614 33.603 1.00 86.53 7 VAL D CA 1
ATOM 4675 C C . VAL D 1 8 ? 36.880 16.322 34.984 1.00 81.06 7 VAL D C 1
ATOM 4676 O O . VAL D 1 8 ? 37.525 15.692 35.832 1.00 81.45 7 VAL D O 1
ATOM 4680 N N . ASP D 1 9 ? 35.649 16.790 35.197 1.00 70.45 8 ASP D N 1
ATOM 4681 C CA . ASP D 1 9 ? 34.927 16.566 36.451 1.00 68.38 8 ASP D CA 1
ATOM 4682 C C . ASP D 1 9 ? 34.259 15.197 36.426 1.00 67.36 8 ASP D C 1
ATOM 4683 O O . ASP D 1 9 ? 33.676 14.803 35.414 1.00 70.72 8 ASP D O 1
ATOM 4688 N N . THR D 1 10 ? 34.319 14.484 37.543 1.00 65.45 9 THR D N 1
ATOM 4689 C CA . THR D 1 10 ? 33.918 13.089 37.560 1.00 73.50 9 THR D CA 1
ATOM 4690 C C . THR D 1 10 ? 32.738 12.835 38.492 1.00 73.71 9 THR D C 1
ATOM 4691 O O . THR D 1 10 ? 32.350 13.704 39.277 1.00 64.14 9 THR D O 1
ATOM 4695 N N . VAL D 1 11 ? 32.167 11.641 38.381 1.00 73.52 10 VAL D N 1
ATOM 4696 C CA . VAL D 1 11 ? 31.079 11.215 39.249 1.00 76.08 10 VAL D CA 1
ATOM 4697 C C . VAL D 1 11 ? 31.530 11.261 40.701 1.00 74.64 10 VAL D C 1
ATOM 4698 O O . VAL D 1 11 ? 32.606 10.758 41.042 1.00 70.90 10 VAL D O 1
ATOM 4702 N N . LYS D 1 12 ? 30.705 11.856 41.555 1.00 65.90 11 LYS D N 1
ATOM 4703 C CA . LYS D 1 12 ? 30.953 11.831 42.991 1.00 75.37 11 LYS D CA 1
ATOM 4704 C C . LYS D 1 12 ? 30.345 10.561 43.593 1.00 72.87 11 LYS D C 1
ATOM 4705 O O . LYS D 1 12 ? 29.468 9.945 42.993 1.00 70.34 11 LYS D O 1
ATOM 4711 N N . ASP D 1 13 ? 30.822 10.162 44.769 1.00 70.30 12 ASP D N 1
ATOM 4712 C CA . ASP D 1 13 ? 30.294 8.981 45.453 1.00 76.89 12 ASP D CA 1
ATOM 4713 C C . ASP D 1 13 ? 30.273 7.738 44.545 1.00 71.27 12 ASP D C 1
ATOM 4714 O O . ASP D 1 13 ? 29.288 6.995 44.491 1.00 55.91 12 ASP D O 1
ATOM 4719 N N . PHE D 1 14 ? 31.385 7.512 43.853 1.00 63.26 13 PHE D N 1
ATOM 4720 C CA . PHE D 1 14 ? 31.527 6.390 42.939 1.00 52.44 13 PHE D CA 1
ATOM 4721 C C . PHE D 1 14 ? 31.400 5.055 43.685 1.00 52.63 13 PHE D C 1
ATOM 4722 O O . PHE D 1 14 ? 32.160 4.774 44.606 1.00 53.59 13 PHE D O 1
ATOM 4730 N N . ASN D 1 15 ? 30.418 4.249 43.301 1.00 50.91 14 ASN D N 1
ATOM 4731 C CA . ASN D 1 15 ? 30.185 2.966 43.953 1.00 48.59 14 ASN D CA 1
ATOM 4732 C C . ASN D 1 15 ? 30.964 1.886 43.203 1.00 45.91 14 ASN D C 1
ATOM 4733 O O . ASN D 1 15 ? 30.505 1.369 42.188 1.00 44.50 14 ASN D O 1
ATOM 4738 N N . LYS D 1 16 ? 32.160 1.569 43.687 1.00 39.36 15 LYS D N 1
ATOM 4739 C CA . LYS D 1 16 ? 33.048 0.679 42.947 1.00 43.76 15 LYS D CA 1
ATOM 4740 C C . LYS D 1 16 ? 32.444 -0.710 42.758 1.00 40.55 15 LYS D C 1
ATOM 4741 O O . LYS D 1 16 ? 32.625 -1.333 41.716 1.00 38.38 15 LYS D O 1
ATOM 4747 N N . ASP D 1 17 ? 31.721 -1.185 43.768 1.00 48.68 16 ASP D N 1
ATOM 4748 C CA . ASP D 1 17 ? 31.116 -2.509 43.719 1.00 45.93 16 ASP D CA 1
ATOM 4749 C C . ASP D 1 17 ? 30.128 -2.629 42.564 1.00 47.85 16 ASP D C 1
ATOM 4750 O O . ASP D 1 17 ? 30.167 -3.595 41.808 1.00 43.65 16 ASP D O 1
ATOM 4755 N N . ASN D 1 18 ? 29.246 -1.645 42.425 1.00 54.22 17 ASN D N 1
ATOM 4756 C CA . ASN D 1 18 ? 28.220 -1.693 41.382 1.00 53.84 17 ASN D CA 1
ATOM 4757 C C . ASN D 1 18 ? 28.760 -1.384 39.988 1.00 40.33 17 ASN D C 1
ATOM 4758 O O . ASN D 1 18 ? 28.103 -1.667 38.995 1.00 45.85 17 ASN D O 1
ATOM 4763 N N . PHE D 1 19 ? 29.946 -0.791 39.906 1.00 41.00 18 PHE D N 1
ATOM 4764 C CA . PHE D 1 19 ? 30.506 -0.456 38.598 1.00 43.76 18 PHE D CA 1
ATOM 4765 C C . PHE D 1 19 ? 31.368 -1.567 37.986 1.00 41.35 18 PHE D C 1
ATOM 4766 O O . PHE D 1 19 ? 31.099 -2.025 36.866 1.00 34.97 18 PHE D O 1
ATOM 4774 N N . PHE D 1 20 ? 32.407 -1.989 38.712 1.00 30.29 19 PHE D N 1
ATOM 4775 C CA . PHE D 1 20 ? 33.356 -2.977 38.186 1.00 29.99 19 PHE D CA 1
ATOM 4776 C C . PHE D 1 20 ? 32.857 -4.405 38.334 1.00 39.65 19 PHE D C 1
ATOM 4777 O O . PHE D 1 20 ? 33.303 -5.160 39.212 1.00 40.21 19 PHE D O 1
ATOM 4785 N N . THR D 1 21 ? 31.926 -4.755 37.454 1.00 41.72 20 THR D N 1
ATOM 4786 C CA . THR D 1 21 ? 31.281 -6.053 37.449 1.00 32.56 20 THR D CA 1
ATOM 4787 C C . THR D 1 21 ? 30.680 -6.259 36.054 1.00 35.52 20 THR D C 1
ATOM 4788 O O . THR D 1 21 ? 30.430 -5.294 35.336 1.00 30.87 20 THR D O 1
ATOM 4792 N N . GLY D 1 22 ? 30.486 -7.510 35.646 1.00 37.17 21 GLY D N 1
ATOM 4793 C CA . GLY D 1 22 ? 29.892 -7.783 34.345 1.00 29.07 21 GLY D CA 1
ATOM 4794 C C . GLY D 1 22 ? 30.720 -7.280 33.172 1.00 39.84 21 GLY D C 1
ATOM 4795 O O . GLY D 1 22 ? 31.960 -7.333 33.189 1.00 41.59 21 GLY D O 1
ATOM 4796 N N . SER D 1 23 ? 30.042 -6.783 32.144 1.00 36.39 22 SER D N 1
ATOM 4797 C CA . SER D 1 23 ? 30.731 -6.386 30.920 1.00 32.38 22 SER D CA 1
ATOM 4798 C C . SER D 1 23 ? 30.164 -5.094 30.338 1.00 35.99 22 SER D C 1
ATOM 4799 O O . SER D 1 23 ? 29.093 -4.632 30.750 1.00 38.43 22 SER D O 1
ATOM 4802 N N . TRP D 1 24 ? 30.881 -4.518 29.373 1.00 33.27 23 TRP D N 1
ATOM 4803 C CA . TRP D 1 24 ? 30.471 -3.252 28.752 1.00 36.28 23 TRP D CA 1
ATOM 4804 C C . TRP D 1 24 ? 30.756 -3.260 27.253 1.00 36.55 23 TRP D C 1
ATOM 4805 O O . TRP D 1 24 ? 31.673 -3.945 26.794 1.00 27.42 23 TRP D O 1
ATOM 4816 N N . TYR D 1 25 ? 29.981 -2.483 26.500 1.00 29.66 24 TYR D N 1
ATOM 4817 C CA . TYR D 1 25 ? 30.240 -2.260 25.081 1.00 32.93 24 TYR D CA 1
ATOM 4818 C C . TYR D 1 25 ? 30.574 -0.795 24.825 1.00 35.88 24 TYR D C 1
ATOM 4819 O O . TYR D 1 25 ? 29.958 0.095 25.412 1.00 37.34 24 TYR D O 1
ATOM 4828 N N . ILE D 1 26 ? 31.523 -0.536 23.932 1.00 36.20 25 ILE D N 1
ATOM 4829 C CA . ILE D 1 26 ? 31.815 0.847 23.543 1.00 31.40 25 ILE D CA 1
ATOM 4830 C C . ILE D 1 26 ? 30.981 1.237 22.318 1.00 43.94 25 ILE D C 1
ATOM 4831 O O . ILE D 1 26 ? 31.249 0.796 21.201 1.00 39.49 25 ILE D O 1
ATOM 4836 N N . THR D 1 27 ? 29.963 2.062 22.539 1.00 49.75 26 THR D N 1
ATOM 4837 C CA . THR D 1 27 ? 28.964 2.339 21.511 1.00 44.29 26 THR D CA 1
ATOM 4838 C C . THR D 1 27 ? 29.341 3.529 20.634 1.00 48.16 26 THR D C 1
ATOM 4839 O O . THR D 1 27 ? 29.053 3.547 19.437 1.00 47.52 26 THR D O 1
ATOM 4843 N N . HIS D 1 28 ? 29.975 4.528 21.238 1.00 50.65 27 HIS D N 1
ATOM 4844 C CA . HIS D 1 28 ? 30.402 5.709 20.504 1.00 53.21 27 HIS D CA 1
ATOM 4845 C C . HIS D 1 28 ? 31.727 6.198 21.058 1.00 46.92 27 HIS D C 1
ATOM 4846 O O . HIS D 1 28 ? 32.027 5.992 22.229 1.00 49.77 27 HIS D O 1
ATOM 4853 N N . TYR D 1 29 ? 32.506 6.880 20.229 1.00 46.66 28 TYR D N 1
ATOM 4854 C CA . TYR D 1 29 ? 33.712 7.523 20.731 1.00 52.35 28 TYR D CA 1
ATOM 4855 C C . TYR D 1 29 ? 34.313 8.584 19.810 1.00 54.56 28 TYR D C 1
ATOM 4856 O O . TYR D 1 29 ? 34.018 8.649 18.614 1.00 49.16 28 TYR D O 1
ATOM 4865 N N . LYS D 1 30 ? 35.152 9.423 20.406 1.00 60.10 29 LYS D N 1
ATOM 4866 C CA . LYS D 1 30 ? 35.980 10.372 19.677 1.00 60.34 29 LYS D CA 1
ATOM 4867 C C . LYS D 1 30 ? 37.431 10.090 20.045 1.00 58.42 29 LYS D C 1
ATOM 4868 O O . LYS D 1 30 ? 37.792 10.094 21.226 1.00 54.58 29 LYS D O 1
ATOM 4874 N N . LEU D 1 31 ? 38.256 9.816 19.038 1.00 59.02 30 LEU D N 1
ATOM 4875 C CA . LEU D 1 31 ? 39.671 9.543 19.270 1.00 53.74 30 LEU D CA 1
ATOM 4876 C C . LEU D 1 31 ? 40.522 10.652 18.678 1.00 58.28 30 LEU D C 1
ATOM 4877 O O . LEU D 1 31 ? 40.651 10.764 17.456 1.00 59.10 30 LEU D O 1
ATOM 4882 N N . GLY D 1 32 ? 41.100 11.476 19.545 1.00 60.30 31 GLY D N 1
ATOM 4883 C CA . GLY D 1 32 ? 41.921 12.586 19.096 1.00 67.34 31 GLY D CA 1
ATOM 4884 C C . GLY D 1 32 ? 41.125 13.598 18.292 1.00 68.63 31 GLY D C 1
ATOM 4885 O O . GLY D 1 32 ? 39.901 13.490 18.183 1.00 65.71 31 GLY D O 1
ATOM 4886 N N . ASP D 1 33 ? 41.829 14.571 17.717 1.00 69.65 32 ASP D N 1
ATOM 4887 C CA . ASP D 1 33 ? 41.206 15.678 16.989 1.00 77.34 32 ASP D CA 1
ATOM 4888 C C . ASP D 1 33 ? 40.990 15.384 15.508 1.00 78.32 32 ASP D C 1
ATOM 4889 O O . ASP D 1 33 ? 40.026 15.859 14.910 1.00 83.81 32 ASP D O 1
ATOM 4894 N N . SER D 1 34 ? 41.893 14.610 14.918 1.00 81.78 33 SER D N 1
ATOM 4895 C CA . SER D 1 34 ? 41.845 14.334 13.486 1.00 86.16 33 SER D CA 1
ATOM 4896 C C . SER D 1 34 ? 40.690 13.417 13.082 1.00 78.07 33 SER D C 1
ATOM 4897 O O . SER D 1 34 ? 40.100 12.723 13.918 1.00 69.68 33 SER D O 1
ATOM 4900 N N . THR D 1 35 ? 40.379 13.429 11.787 1.00 76.54 34 THR D N 1
ATOM 4901 C CA . THR D 1 35 ? 39.350 12.568 11.217 1.00 78.93 34 THR D CA 1
ATOM 4902 C C . THR D 1 35 ? 39.633 11.120 11.605 1.00 76.74 34 THR D C 1
ATOM 4903 O O . THR D 1 35 ? 40.793 10.728 11.754 1.00 75.91 34 THR D O 1
ATOM 4907 N N . LEU D 1 36 ? 38.579 10.331 11.788 1.00 72.33 35 LEU D N 1
ATOM 4908 C CA . LEU D 1 36 ? 38.747 8.947 12.223 1.00 69.47 35 LEU D CA 1
ATOM 4909 C C . LEU D 1 36 ? 39.163 8.051 11.060 1.00 72.80 35 LEU D C 1
ATOM 4910 O O . LEU D 1 36 ? 38.481 7.979 10.035 1.00 76.46 35 LEU D O 1
ATOM 4915 N N . GLU D 1 37 ? 40.294 7.376 11.233 1.00 72.99 36 GLU D N 1
ATOM 4916 C CA . GLU D 1 37 ? 40.841 6.487 10.218 1.00 81.82 36 GLU D CA 1
ATOM 4917 C C . GLU D 1 37 ? 40.155 5.120 10.260 1.00 77.72 36 GLU D C 1
ATOM 4918 O O . GLU D 1 37 ? 39.671 4.695 11.307 1.00 68.30 36 GLU D O 1
ATOM 4924 N N . VAL D 1 38 ? 40.131 4.435 9.119 1.00 78.12 37 VAL D N 1
ATOM 4925 C CA . VAL D 1 38 ? 39.528 3.108 8.999 1.00 69.26 37 VAL D CA 1
ATOM 4926 C C . VAL D 1 38 ? 40.125 2.095 9.983 1.00 65.50 37 VAL D C 1
ATOM 4927 O O . VAL D 1 38 ? 39.413 1.249 10.538 1.00 57.48 37 VAL D O 1
ATOM 4931 N N . GLY D 1 39 ? 41.433 2.186 10.197 1.00 60.55 38 GLY D N 1
ATOM 4932 C CA . GLY D 1 39 ? 42.119 1.299 11.111 1.00 43.85 38 GLY D CA 1
ATOM 4933 C C . GLY D 1 39 ? 41.699 1.526 12.548 1.00 50.69 38 GLY D C 1
ATOM 4934 O O . GLY D 1 39 ? 42.010 0.723 13.427 1.00 44.33 38 GLY D O 1
ATOM 4935 N N . ASP D 1 40 ? 40.969 2.615 12.782 1.00 63.86 39 ASP D N 1
ATOM 4936 C CA . ASP D 1 40 ? 40.566 2.999 14.135 1.00 61.06 39 ASP D CA 1
ATOM 4937 C C . ASP D 1 40 ? 39.056 2.937 14.385 1.00 61.26 39 ASP D C 1
ATOM 4938 O O . ASP D 1 40 ? 38.581 3.382 15.433 1.00 53.89 39 ASP D O 1
ATOM 4943 N N . LYS D 1 41 ? 38.306 2.393 13.430 1.00 63.67 40 LYS D N 1
ATOM 4944 C CA . LYS D 1 41 ? 36.879 2.139 13.639 1.00 54.04 40 LYS D CA 1
ATOM 4945 C C . LYS D 1 41 ? 36.653 0.713 14.142 1.00 50.48 40 LYS D C 1
ATOM 4946 O O . LYS D 1 41 ? 36.646 -0.237 13.361 1.00 47.07 40 LYS D O 1
ATOM 4952 N N . ASN D 1 42 ? 36.464 0.572 15.452 1.00 50.39 41 ASN D N 1
ATOM 4953 C CA . ASN D 1 42 ? 36.390 -0.747 16.071 1.00 45.02 41 ASN D CA 1
ATOM 4954 C C . ASN D 1 42 ? 35.157 -1.026 16.925 1.00 48.88 41 ASN D C 1
ATOM 4955 O O . ASN D 1 42 ? 34.485 -0.115 17.417 1.00 53.30 41 ASN D O 1
ATOM 4960 N N . CYS D 1 43 ? 34.884 -2.316 17.085 1.00 37.26 42 CYS D N 1
ATOM 4961 C CA . CYS D 1 43 ? 33.879 -2.820 17.997 1.00 36.06 42 CYS D CA 1
ATOM 4962 C C . CYS D 1 43 ? 34.626 -3.336 19.212 1.00 42.64 42 CYS D C 1
ATOM 4963 O O . CYS D 1 43 ? 35.416 -4.286 19.113 1.00 37.93 42 CYS D O 1
ATOM 4966 N N . THR D 1 44 ? 34.379 -2.715 20.357 1.00 42.07 43 THR D N 1
ATOM 4967 C CA . THR D 1 44 ? 35.013 -3.134 21.594 1.00 37.04 43 THR D CA 1
ATOM 4968 C C . THR D 1 44 ? 34.009 -3.623 22.621 1.00 32.58 43 THR D C 1
ATOM 4969 O O . THR D 1 44 ? 32.974 -2.997 22.850 1.00 34.93 43 THR D O 1
ATOM 4973 N N . LYS D 1 45 ? 34.334 -4.747 23.241 1.00 28.17 44 LYS D N 1
ATOM 4974 C CA . LYS D 1 45 ? 33.597 -5.254 24.381 1.00 31.89 44 LYS D CA 1
ATOM 4975 C C . LYS D 1 45 ? 34.616 -5.490 25.474 1.00 31.15 44 LYS D C 1
ATOM 4976 O O . LYS D 1 45 ? 35.725 -5.941 25.191 1.00 34.84 44 LYS D O 1
ATOM 4982 N N . PHE D 1 46 ? 34.259 -5.203 26.719 1.00 31.92 45 PHE D N 1
ATOM 4983 C CA . PHE D 1 46 ? 35.178 -5.499 27.810 1.00 31.77 45 PHE D CA 1
ATOM 4984 C C . PHE D 1 46 ? 34.551 -6.086 29.075 1.00 31.92 45 PHE D C 1
ATOM 4985 O O . PHE D 1 46 ? 33.369 -5.894 29.339 1.00 33.11 45 PHE D O 1
ATOM 4993 N N . LEU D 1 47 ? 35.347 -6.859 29.812 1.00 27.25 46 LEU D N 1
ATOM 4994 C CA . LEU D 1 47 ? 34.911 -7.445 31.070 1.00 29.48 46 LEU D CA 1
ATOM 4995 C C . LEU D 1 47 ? 35.712 -6.818 32.186 1.00 40.08 46 LEU D C 1
ATOM 4996 O O . LEU D 1 47 ? 36.922 -6.613 32.035 1.00 36.43 46 LEU D O 1
ATOM 5001 N N . HIS D 1 48 ? 35.076 -6.555 33.322 1.00 35.74 47 HIS D N 1
ATOM 5002 C CA . HIS D 1 48 ? 35.873 -6.269 34.510 1.00 42.40 47 HIS D CA 1
ATOM 5003 C C . HIS D 1 48 ? 35.365 -6.831 35.846 1.00 44.92 47 HIS D C 1
ATOM 5004 O O . HIS D 1 48 ? 34.225 -7.304 35.956 1.00 46.98 47 HIS D O 1
ATOM 5011 N N . GLN D 1 49 ? 36.256 -6.807 36.834 1.00 35.66 48 GLN D N 1
ATOM 5012 C CA . GLN D 1 49 ? 36.037 -7.429 38.132 1.00 35.88 48 GLN D CA 1
ATOM 5013 C C . GLN D 1 49 ? 36.823 -6.684 39.202 1.00 36.74 48 GLN D C 1
ATOM 5014 O O . GLN D 1 49 ? 37.879 -6.113 38.932 1.00 42.53 48 GLN D O 1
ATOM 5020 N N . LYS D 1 50 ? 36.296 -6.711 40.418 1.00 39.77 49 LYS D N 1
ATOM 5021 C CA . LYS D 1 50 ? 36.978 -6.204 41.591 1.00 41.43 49 LYS D CA 1
ATOM 5022 C C . LYS D 1 50 ? 37.081 -7.332 42.612 1.00 40.76 49 LYS D C 1
ATOM 5023 O O . LYS D 1 50 ? 36.118 -8.061 42.846 1.00 50.45 49 LYS D O 1
ATOM 5029 N N . THR D 1 51 ? 38.253 -7.477 43.211 1.00 36.64 50 THR D N 1
ATOM 5030 C CA . THR D 1 51 ? 38.470 -8.486 44.234 1.00 42.72 50 THR D CA 1
ATOM 5031 C C . THR D 1 51 ? 38.291 -7.855 45.609 1.00 43.63 50 THR D C 1
ATOM 5032 O O . THR D 1 51 ? 38.303 -6.631 45.748 1.00 48.75 50 THR D O 1
ATOM 5036 N N . ALA D 1 52 ? 38.142 -8.694 46.625 1.00 45.13 51 ALA D N 1
ATOM 5037 C CA . ALA D 1 52 ? 37.954 -8.221 47.991 1.00 56.78 51 ALA D CA 1
ATOM 5038 C C . ALA D 1 52 ? 39.140 -7.383 48.468 1.00 60.05 51 ALA D C 1
ATOM 5039 O O . ALA D 1 52 ? 38.987 -6.523 49.336 1.00 58.03 51 ALA D O 1
ATOM 5041 N N . ASP D 1 53 ? 40.318 -7.649 47.903 1.00 58.14 52 ASP D N 1
ATOM 5042 C CA . ASP D 1 53 ? 41.540 -6.942 48.291 1.00 57.68 52 ASP D CA 1
ATOM 5043 C C . ASP D 1 53 ? 41.733 -5.618 47.538 1.00 49.06 52 ASP D C 1
ATOM 5044 O O . ASP D 1 53 ? 42.798 -5.013 47.599 1.00 51.99 52 ASP D O 1
ATOM 5049 N N . GLY D 1 54 ? 40.701 -5.178 46.822 1.00 48.50 53 GLY D N 1
ATOM 5050 C CA . GLY D 1 54 ? 40.715 -3.867 46.199 1.00 52.67 53 GLY D CA 1
ATOM 5051 C C . GLY D 1 54 ? 41.442 -3.755 44.872 1.00 47.13 53 GLY D C 1
ATOM 5052 O O . GLY D 1 54 ? 41.821 -2.660 44.469 1.00 55.86 53 GLY D O 1
ATOM 5053 N N . LYS D 1 55 ? 41.631 -4.873 44.182 1.00 40.42 54 LYS D N 1
ATOM 5054 C CA . LYS D 1 55 ? 42.279 -4.852 42.870 1.00 45.25 54 LYS D CA 1
ATOM 5055 C C . LYS D 1 55 ? 41.276 -4.934 41.719 1.00 44.78 54 LYS D C 1
ATOM 5056 O O . LYS D 1 55 ? 40.418 -5.817 41.699 1.00 45.23 54 LYS D O 1
ATOM 5062 N N . ILE D 1 56 ? 41.399 -3.999 40.776 1.00 42.30 55 ILE D N 1
ATOM 5063 C CA . ILE D 1 56 ? 40.528 -3.919 39.609 1.00 38.88 55 ILE D CA 1
ATOM 5064 C C . ILE D 1 56 ? 41.204 -4.457 38.353 1.00 40.98 55 ILE D C 1
ATOM 5065 O O . ILE D 1 56 ? 42.382 -4.187 38.110 1.00 41.63 55 ILE D O 1
ATOM 5070 N N . LYS D 1 57 ? 40.445 -5.187 37.539 1.00 34.08 56 LYS D N 1
ATOM 5071 C CA . LYS D 1 57 ? 40.980 -5.752 36.305 1.00 37.58 56 LYS D CA 1
ATOM 5072 C C . LYS D 1 57 ? 39.987 -5.598 35.163 1.00 34.53 56 LYS D C 1
ATOM 5073 O O . LYS D 1 57 ? 38.838 -6.025 35.268 1.00 40.40 56 LYS D O 1
ATOM 5079 N N . GLU D 1 58 ? 40.430 -4.983 34.071 1.00 38.94 57 GLU D N 1
ATOM 5080 C CA . GLU D 1 58 ? 39.553 -4.728 32.931 1.00 34.45 57 GLU D CA 1
ATOM 5081 C C . GLU D 1 58 ? 40.197 -5.254 31.656 1.00 39.63 57 GLU D C 1
ATOM 5082 O O . GLU D 1 58 ? 41.270 -4.799 31.257 1.00 46.79 57 GLU D O 1
ATOM 5088 N N . VAL D 1 59 ? 39.530 -6.212 31.026 1.00 31.20 58 VAL D N 1
ATOM 5089 C CA . VAL D 1 59 ? 40.026 -6.848 29.820 1.00 30.48 58 VAL D CA 1
ATOM 5090 C C . VAL D 1 59 ? 39.205 -6.439 28.594 1.00 33.47 58 VAL D C 1
ATOM 5091 O O . VAL D 1 59 ? 37.979 -6.640 28.543 1.00 35.11 58 VAL D O 1
ATOM 5095 N N . PHE D 1 60 ? 39.892 -5.890 27.601 1.00 33.11 59 PHE D N 1
ATOM 5096 C CA . PHE D 1 60 ? 39.246 -5.351 26.413 1.00 39.35 59 PHE D CA 1
ATOM 5097 C C . PHE D 1 60 ? 39.472 -6.210 25.172 1.00 44.67 59 PHE D C 1
ATOM 5098 O O . PHE D 1 60 ? 40.573 -6.720 24.939 1.00 38.51 59 PHE D O 1
ATOM 5106 N N . SER D 1 61 ? 38.416 -6.344 24.376 1.00 43.91 60 SER D N 1
ATOM 5107 C CA . SER D 1 61 ? 38.482 -6.995 23.079 1.00 32.37 60 SER D CA 1
ATOM 5108 C C . SER D 1 61 ? 38.133 -5.975 22.002 1.00 35.69 60 SER D C 1
ATOM 5109 O O . SER D 1 61 ? 36.983 -5.562 21.887 1.00 43.38 60 SER D O 1
ATOM 5112 N N . ASN D 1 62 ? 39.125 -5.566 21.221 1.00 40.26 61 ASN D N 1
ATOM 5113 C CA . ASN D 1 62 ? 38.918 -4.568 20.178 1.00 39.65 61 ASN D CA 1
ATOM 5114 C C . ASN D 1 62 ? 38.974 -5.219 18.806 1.00 47.34 61 ASN D C 1
ATOM 5115 O O . ASN D 1 62 ? 39.991 -5.798 18.430 1.00 51.65 61 ASN D O 1
ATOM 5120 N N . TYR D 1 63 ? 37.891 -5.115 18.049 1.00 43.64 62 TYR D N 1
ATOM 5121 C CA . TYR D 1 63 ? 37.837 -5.771 16.753 1.00 34.10 62 TYR D CA 1
ATOM 5122 C C . TYR D 1 63 ? 37.678 -4.785 15.606 1.00 43.54 62 TYR D C 1
ATOM 5123 O O . TYR D 1 63 ? 36.812 -3.899 15.642 1.00 40.28 62 TYR D O 1
ATOM 5132 N N . ASN D 1 64 ? 38.518 -4.952 14.587 1.00 41.44 63 ASN D N 1
ATOM 5133 C CA . ASN D 1 64 ? 38.494 -4.094 13.411 1.00 47.18 63 ASN D CA 1
ATOM 5134 C C . ASN D 1 64 ? 37.908 -4.821 12.203 1.00 48.02 63 ASN D C 1
ATOM 5135 O O . ASN D 1 64 ? 38.564 -5.676 11.613 1.00 46.93 63 ASN D O 1
ATOM 5140 N N . PRO D 1 65 ? 36.661 -4.484 11.834 1.00 52.35 64 PRO D N 1
ATOM 5141 C CA . PRO D 1 65 ? 35.941 -5.189 10.763 1.00 51.84 64 PRO D CA 1
ATOM 5142 C C . PRO D 1 65 ? 36.589 -5.031 9.394 1.00 47.94 64 PRO D C 1
ATOM 5143 O O . PRO D 1 65 ? 36.482 -5.922 8.557 1.00 53.98 64 PRO D O 1
ATOM 5147 N N . ASN D 1 66 ? 37.243 -3.900 9.171 1.00 51.53 65 ASN D N 1
ATOM 5148 C CA . ASN D 1 66 ? 37.945 -3.660 7.922 1.00 55.74 65 ASN D CA 1
ATOM 5149 C C . ASN D 1 66 ? 39.041 -4.696 7.681 1.00 60.47 65 ASN D C 1
ATOM 5150 O O . ASN D 1 66 ? 39.097 -5.323 6.622 1.00 60.44 65 ASN D O 1
ATOM 5155 N N . ALA D 1 67 ? 39.908 -4.868 8.675 1.00 60.58 66 ALA D N 1
ATOM 5156 C CA . ALA D 1 67 ? 41.040 -5.783 8.571 1.00 54.50 66 ALA D CA 1
ATOM 5157 C C . ALA D 1 67 ? 40.702 -7.162 9.113 1.00 51.99 66 ALA D C 1
ATOM 5158 O O . ALA D 1 67 ? 41.486 -8.101 8.970 1.00 54.85 66 ALA D O 1
ATOM 5160 N N . LYS D 1 68 ? 39.537 -7.276 9.746 1.00 42.79 67 LYS D N 1
ATOM 5161 C CA . LYS D 1 68 ? 39.089 -8.541 10.323 1.00 43.39 67 LYS D CA 1
ATOM 5162 C C . LYS D 1 68 ? 40.067 -9.104 11.363 1.00 44.61 67 LYS D C 1
ATOM 5163 O O . LYS D 1 68 ? 40.249 -10.319 11.469 1.00 46.90 67 LYS D O 1
ATOM 5169 N N . THR D 1 69 ? 40.676 -8.218 12.143 1.00 38.55 68 THR D N 1
ATOM 5170 C CA . THR D 1 69 ? 41.614 -8.640 13.181 1.00 46.23 68 THR D CA 1
ATOM 5171 C C . THR D 1 69 ? 41.229 -8.091 14.552 1.00 45.79 68 THR D C 1
ATOM 5172 O O . THR D 1 69 ? 40.527 -7.080 14.656 1.00 45.29 68 THR D O 1
ATOM 5176 N N . TYR D 1 70 ? 41.688 -8.768 15.599 1.00 42.71 69 TYR D N 1
ATOM 5177 C CA . TYR D 1 70 ? 41.465 -8.315 16.963 1.00 43.77 69 TYR D CA 1
ATOM 5178 C C . TYR D 1 70 ? 42.752 -7.769 17.575 1.00 49.14 69 TYR D C 1
ATOM 5179 O O . TYR D 1 70 ? 43.856 -8.170 17.196 1.00 45.33 69 TYR D O 1
ATOM 5188 N N . SER D 1 71 ? 42.599 -6.867 18.541 1.00 39.02 70 SER D N 1
ATOM 5189 C CA . SER D 1 71 ? 43.687 -6.525 19.447 1.00 42.96 70 SER D CA 1
ATOM 5190 C C . SER D 1 71 ? 43.148 -6.581 20.878 1.00 38.46 70 SER D C 1
ATOM 5191 O O . SER D 1 71 ? 41.960 -6.341 21.116 1.00 40.01 70 SER D O 1
ATOM 5194 N N . TYR D 1 72 ? 44.017 -6.910 21.826 1.00 41.04 71 TYR D N 1
ATOM 5195 C CA . TYR D 1 72 ? 43.607 -7.055 23.215 1.00 39.10 71 TYR D CA 1
ATOM 5196 C C . TYR D 1 72 ? 44.430 -6.170 24.152 1.00 35.80 71 TYR D C 1
ATOM 5197 O O . TYR D 1 72 ? 45.621 -5.944 23.923 1.00 36.55 71 TYR D O 1
ATOM 5206 N N . ASP D 1 73 ? 43.789 -5.660 25.202 1.00 35.42 72 ASP D N 1
ATOM 5207 C CA . ASP D 1 73 ? 44.519 -4.996 26.281 1.00 40.55 72 ASP D CA 1
ATOM 5208 C C . ASP D 1 73 ? 43.830 -5.165 27.640 1.00 39.30 72 ASP D C 1
ATOM 5209 O O . ASP D 1 73 ? 42.628 -5.435 27.707 1.00 32.09 72 ASP D O 1
ATOM 5214 N N . ILE D 1 74 ? 44.609 -5.032 28.710 1.00 35.66 73 ILE D N 1
ATOM 5215 C CA . ILE D 1 74 ? 44.122 -5.219 30.076 1.00 40.59 73 ILE D CA 1
ATOM 5216 C C . ILE D 1 74 ? 44.524 -4.026 30.948 1.00 45.22 73 ILE D C 1
ATOM 5217 O O . ILE D 1 74 ? 45.686 -3.615 30.948 1.00 38.14 73 ILE D O 1
ATOM 5222 N N . SER D 1 75 ? 43.569 -3.474 31.689 1.00 41.79 74 SER D N 1
ATOM 5223 C CA . SER D 1 75 ? 43.864 -2.402 32.637 1.00 36.68 74 SER D CA 1
ATOM 5224 C C . SER D 1 75 ? 43.883 -2.921 34.070 1.00 36.88 74 SER D C 1
ATOM 5225 O O . SER D 1 75 ? 42.979 -3.644 34.498 1.00 41.63 74 SER D O 1
ATOM 5228 N N . PHE D 1 76 ? 44.924 -2.550 34.803 1.00 37.24 75 PHE D N 1
ATOM 5229 C CA . PHE D 1 76 ? 4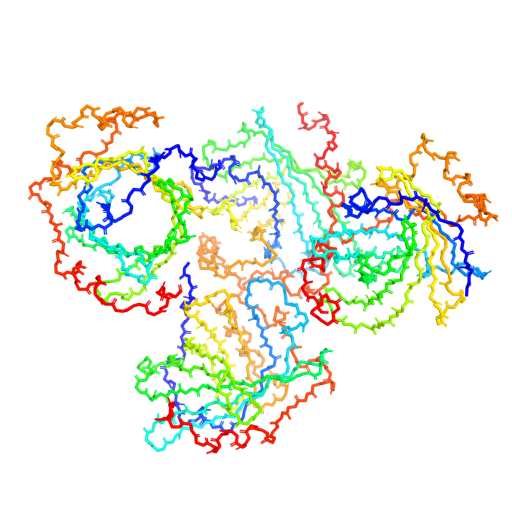5.106 -2.980 36.183 1.00 45.96 75 PHE D CA 1
ATOM 5230 C C . PHE D 1 76 ? 45.118 -1.764 37.092 1.00 47.21 75 PHE D C 1
ATOM 5231 O O . PHE D 1 76 ? 45.608 -0.709 36.713 1.00 41.33 75 PHE D O 1
ATOM 5239 N N . ALA D 1 77 ? 44.601 -1.922 38.304 1.00 40.89 76 ALA D N 1
ATOM 5240 C CA . ALA D 1 77 ? 44.517 -0.814 39.228 1.00 48.96 76 ALA D CA 1
ATOM 5241 C C . ALA D 1 77 ? 44.076 -1.318 40.590 1.00 48.49 76 ALA D C 1
ATOM 5242 O O . ALA D 1 77 ? 43.613 -2.452 40.715 1.00 49.55 76 ALA D O 1
ATOM 5244 N N . LYS D 1 78 ? 44.235 -0.472 41.605 1.00 47.09 77 LYS D N 1
ATOM 5245 C CA . LYS D 1 78 ? 43.776 -0.768 42.959 1.00 51.69 77 LYS D CA 1
ATOM 5246 C C . LYS D 1 78 ? 43.056 0.462 43.499 1.00 52.68 77 LYS D C 1
ATOM 5247 O O . LYS D 1 78 ? 43.192 1.555 42.940 1.00 47.76 77 LYS D O 1
ATOM 5253 N N . VAL D 1 79 ? 42.323 0.308 44.598 1.00 50.87 78 VAL D N 1
ATOM 5254 C CA . VAL D 1 79 ? 41.548 1.441 45.103 1.00 59.85 78 VAL D CA 1
ATOM 5255 C C . VAL D 1 79 ? 42.425 2.648 45.451 1.00 54.48 78 VAL D C 1
ATOM 5256 O O . VAL D 1 79 ? 41.961 3.787 45.387 1.00 50.43 78 VAL D O 1
ATOM 5260 N N . SER D 1 80 ? 43.691 2.412 45.796 1.00 55.48 79 SER D N 1
ATOM 5261 C CA . SER D 1 80 ? 44.602 3.521 46.120 1.00 54.02 79 SER D CA 1
ATOM 5262 C C . SER D 1 80 ? 44.957 4.357 44.886 1.00 52.60 79 SER D C 1
ATOM 5263 O O . SER D 1 80 ? 45.520 5.440 45.007 1.00 58.61 79 SER D O 1
ATOM 5266 N N . ASP D 1 81 ? 44.624 3.850 43.701 1.00 57.18 80 ASP D N 1
ATOM 5267 C CA . ASP D 1 81 ? 44.845 4.591 42.458 1.00 57.22 80 ASP D CA 1
ATOM 5268 C C . ASP D 1 81 ? 43.696 5.567 42.181 1.00 58.50 80 ASP D C 1
ATOM 5269 O O . ASP D 1 81 ? 43.766 6.398 41.273 1.00 47.24 80 ASP D O 1
ATOM 5274 N N . PHE D 1 82 ? 42.646 5.469 42.987 1.00 49.42 81 PHE D N 1
ATOM 5275 C CA . PHE D 1 82 ? 41.474 6.318 42.823 1.00 56.07 81 PHE D CA 1
ATOM 5276 C C . PHE D 1 82 ? 41.624 7.651 43.544 1.00 62.98 81 PHE D C 1
ATOM 5277 O O . PHE D 1 82 ? 42.291 7.742 44.575 1.00 58.62 81 PHE D O 1
ATOM 5285 N N . ASP D 1 83 ? 40.994 8.680 42.985 1.00 64.21 82 ASP D N 1
ATOM 5286 C CA . ASP D 1 83 ? 40.936 9.995 43.605 1.00 63.56 82 ASP D CA 1
ATOM 5287 C C . ASP D 1 83 ? 39.789 10.047 44.617 1.00 67.57 82 ASP D C 1
ATOM 5288 O O . ASP D 1 83 ? 38.659 10.433 44.276 1.00 58.87 82 ASP D O 1
ATOM 5293 N N . GLY D 1 84 ? 40.079 9.660 45.859 1.00 61.91 83 GLY D N 1
ATOM 5294 C CA . GLY D 1 84 ? 39.074 9.651 46.908 1.00 67.25 83 GLY D CA 1
ATOM 5295 C C . GLY D 1 84 ? 37.825 8.861 46.532 1.00 68.45 83 GLY D C 1
ATOM 5296 O O . GLY D 1 84 ? 37.916 7.743 46.020 1.00 59.82 83 GLY D O 1
ATOM 5297 N N . ASN D 1 85 ? 36.655 9.451 46.775 1.00 65.50 84 ASN D N 1
ATOM 5298 C CA . ASN D 1 85 ? 35.381 8.780 46.529 1.00 68.15 84 ASN D CA 1
ATOM 5299 C C . ASN D 1 85 ? 34.828 9.047 45.126 1.00 67.69 84 ASN D C 1
ATOM 5300 O O . ASN D 1 85 ? 33.677 8.703 44.825 1.00 59.66 84 ASN D O 1
ATOM 5305 N N . ASN D 1 86 ? 35.651 9.658 44.275 1.00 62.81 85 ASN D N 1
ATOM 5306 C CA . ASN D 1 86 ? 35.235 10.037 42.926 1.00 56.78 85 ASN D CA 1
ATOM 5307 C C . ASN D 1 86 ? 35.515 8.963 41.882 1.00 54.25 85 ASN D C 1
ATOM 5308 O O . ASN D 1 86 ? 36.338 8.071 42.098 1.00 51.59 85 ASN D O 1
ATOM 5313 N N . GLY D 1 87 ? 34.824 9.058 40.749 1.00 57.71 86 GLY D N 1
ATOM 5314 C CA . GLY D 1 87 ? 35.048 8.153 39.635 1.00 57.82 86 GLY D CA 1
ATOM 5315 C C . GLY D 1 87 ? 36.250 8.592 38.820 1.00 50.86 86 GLY D C 1
ATOM 5316 O O . GLY D 1 87 ? 36.142 8.915 37.637 1.00 45.93 86 GLY D O 1
ATOM 5317 N N . LYS D 1 88 ? 37.408 8.617 39.467 1.00 48.65 87 LYS D N 1
ATOM 5318 C CA . LYS D 1 88 ? 38.640 9.003 38.794 1.00 57.68 87 LYS D CA 1
ATOM 5319 C C . LYS D 1 88 ? 39.785 8.138 39.291 1.00 51.49 87 LYS D C 1
ATOM 5320 O O . LYS D 1 88 ? 39.985 7.989 40.497 1.00 53.45 87 LYS D O 1
ATOM 5326 N N . TYR D 1 89 ? 40.542 7.562 38.370 1.00 52.87 88 TYR D N 1
ATOM 5327 C CA . TYR D 1 89 ? 41.680 6.756 38.780 1.00 52.82 88 TYR D CA 1
ATOM 5328 C C . TYR D 1 89 ? 42.736 6.651 37.689 1.00 50.77 88 TYR D C 1
ATOM 5329 O O . TYR D 1 89 ? 42.494 6.992 36.529 1.00 47.58 88 TYR D O 1
ATOM 5338 N N . THR D 1 90 ? 43.914 6.181 38.079 1.00 45.19 89 THR D N 1
ATOM 5339 C CA . THR D 1 90 ? 45.004 5.968 37.147 1.00 50.75 89 THR D CA 1
ATOM 5340 C C . THR D 1 90 ? 45.233 4.482 37.052 1.00 46.95 89 THR D C 1
ATOM 5341 O O . THR D 1 90 ? 45.285 3.793 38.075 1.00 49.00 89 THR D O 1
ATOM 5345 N N . ALA D 1 91 ? 45.362 3.976 35.830 1.00 44.98 90 ALA D N 1
ATOM 5346 C CA . ALA D 1 91 ? 45.560 2.544 35.639 1.00 44.50 90 ALA D CA 1
ATOM 5347 C C . ALA D 1 91 ? 46.758 2.210 34.747 1.00 46.75 90 ALA D C 1
ATOM 5348 O O . ALA D 1 91 ? 47.144 2.991 33.878 1.00 47.68 90 ALA D O 1
ATOM 5350 N N . LYS D 1 92 ? 47.347 1.044 34.982 1.00 43.79 91 LYS D N 1
ATOM 5351 C CA . LYS D 1 92 ? 48.357 0.503 34.082 1.00 43.75 91 LYS D CA 1
ATOM 5352 C C . LYS D 1 92 ? 47.660 -0.338 33.022 1.00 42.14 91 LYS D C 1
ATOM 5353 O O . LYS D 1 92 ? 46.922 -1.267 33.340 1.00 45.70 91 LYS D O 1
ATOM 5359 N N . ASN D 1 93 ? 47.886 -0.002 31.762 1.00 41.46 92 ASN D N 1
ATOM 5360 C CA . ASN D 1 93 ? 47.242 -0.717 30.674 1.00 39.14 92 ASN D CA 1
ATOM 5361 C C . ASN D 1 93 ? 48.260 -1.459 29.833 1.00 41.53 92 ASN D C 1
ATOM 5362 O O . ASN D 1 93 ? 49.213 -0.863 29.329 1.00 52.90 92 ASN D O 1
ATOM 5367 N N . VAL D 1 94 ? 48.050 -2.761 29.683 1.00 39.02 93 VAL D N 1
ATOM 5368 C CA . VAL D 1 94 ? 49.000 -3.620 28.990 1.00 45.45 93 VAL D CA 1
ATOM 5369 C C . VAL D 1 94 ? 48.368 -4.197 27.723 1.00 43.63 93 VAL D C 1
ATOM 5370 O O . VAL D 1 94 ? 47.315 -4.828 27.786 1.00 40.62 93 VAL D O 1
ATOM 5374 N N . ILE D 1 95 ? 49.000 -3.961 26.578 1.00 37.07 94 ILE D N 1
ATOM 5375 C CA . ILE D 1 95 ? 48.583 -4.562 25.318 1.00 32.79 94 ILE D CA 1
ATOM 5376 C C . ILE D 1 95 ? 49.144 -5.986 25.237 1.00 42.24 94 ILE D C 1
ATOM 5377 O O . ILE D 1 95 ? 50.357 -6.193 25.342 1.00 35.65 94 ILE D O 1
ATOM 5382 N N . VAL D 1 96 ? 48.254 -6.966 25.086 1.00 31.01 95 VAL D N 1
ATOM 5383 C CA . VAL D 1 96 ? 48.648 -8.372 25.125 1.00 34.92 95 VAL D CA 1
ATOM 5384 C C . VAL D 1 96 ? 48.132 -9.163 23.924 1.00 42.52 95 VAL D C 1
ATOM 5385 O O . VAL D 1 96 ? 47.135 -8.795 23.304 1.00 44.42 95 VAL D O 1
ATOM 5389 N N . GLU D 1 97 ? 48.819 -10.255 23.604 1.00 36.04 96 GLU D N 1
ATOM 5390 C CA . GLU D 1 97 ? 48.324 -11.190 22.612 1.00 40.57 96 GLU D CA 1
ATOM 5391 C C . GLU D 1 97 ? 47.323 -12.102 23.293 1.00 41.14 96 GLU D C 1
ATOM 5392 O O . GLU D 1 97 ? 47.127 -12.027 24.507 1.00 36.61 96 GLU D O 1
ATOM 5398 N N . LYS D 1 98 ? 46.711 -12.975 22.503 1.00 33.08 97 LYS D N 1
ATOM 5399 C CA . LYS D 1 98 ? 45.743 -13.944 22.998 1.00 35.68 97 LYS D CA 1
ATOM 5400 C C . LYS D 1 98 ? 46.233 -14.768 24.201 1.00 42.62 97 LYS D C 1
ATOM 5401 O O . LYS D 1 98 ? 45.452 -15.062 25.114 1.00 35.49 97 LYS D O 1
ATOM 5407 N N . ASP D 1 99 ? 47.512 -15.153 24.215 1.00 36.06 98 ASP D N 1
ATOM 5408 C CA . ASP D 1 99 ? 48.016 -15.980 25.323 1.00 36.64 98 ASP D CA 1
ATOM 5409 C C . ASP D 1 99 ? 48.440 -15.151 26.542 1.00 31.09 98 ASP D C 1
ATOM 5410 O O . ASP D 1 99 ? 48.842 -15.693 27.566 1.00 42.06 98 ASP D O 1
ATOM 5415 N N . GLY D 1 100 ? 48.325 -13.835 26.434 1.00 32.50 99 GLY D N 1
ATOM 5416 C CA . GLY D 1 100 ? 48.753 -12.946 27.503 1.00 29.40 99 GLY D CA 1
ATOM 5417 C C . GLY D 1 100 ? 50.147 -12.338 27.327 1.00 39.03 99 GLY D C 1
ATOM 5418 O O . GLY D 1 100 ? 50.573 -11.544 28.161 1.00 38.58 99 GLY D O 1
ATOM 5419 N N . ARG D 1 101 ? 50.858 -12.685 26.258 1.00 31.12 100 ARG D N 1
ATOM 5420 C CA . ARG D 1 101 ? 52.197 -12.119 26.064 1.00 33.05 100 ARG D CA 1
ATOM 5421 C C . ARG D 1 101 ? 52.147 -10.601 25.918 1.00 44.69 100 ARG D C 1
ATOM 5422 O O . ARG D 1 101 ? 51.340 -10.068 25.155 1.00 36.94 100 ARG D O 1
ATOM 5430 N N . LYS D 1 102 ? 53.012 -9.912 26.654 1.00 48.28 101 LYS D N 1
ATOM 5431 C CA . LYS D 1 102 ? 53.021 -8.455 26.635 1.00 52.33 101 LYS D CA 1
ATOM 5432 C C . LYS D 1 102 ? 53.584 -7.904 25.330 1.00 50.02 101 LYS D C 1
ATOM 5433 O O . LYS D 1 102 ? 54.686 -8.266 24.914 1.00 46.36 101 LYS D O 1
ATOM 5439 N N . ILE D 1 103 ? 52.824 -7.026 24.689 1.00 44.27 102 ILE D N 1
ATOM 5440 C CA . ILE D 1 103 ? 53.293 -6.345 23.492 1.00 49.66 102 ILE D CA 1
ATOM 5441 C C . ILE D 1 103 ? 53.806 -4.959 23.844 1.00 49.17 102 ILE D C 1
ATOM 5442 O O . ILE D 1 103 ? 54.802 -4.506 23.295 1.00 49.72 102 ILE D O 1
ATOM 5447 N N . ASP D 1 104 ? 53.108 -4.286 24.757 1.00 45.55 103 ASP D N 1
ATOM 5448 C CA . ASP D 1 104 ? 53.454 -2.928 25.145 1.00 47.90 103 ASP D CA 1
ATOM 5449 C C . ASP D 1 104 ? 52.688 -2.546 26.405 1.00 47.33 103 ASP D C 1
ATOM 5450 O O . ASP D 1 104 ? 51.695 -3.188 26.740 1.00 48.13 103 ASP D O 1
ATOM 5455 N N . GLU D 1 105 ? 53.150 -1.517 27.113 1.00 49.06 104 GLU D N 1
ATOM 5456 C CA . GLU D 1 105 ? 52.418 -1.016 28.278 1.00 49.05 104 GLU D CA 1
ATOM 5457 C C . GLU D 1 105 ? 52.376 0.514 28.339 1.00 49.96 104 GLU D C 1
ATOM 5458 O O . GLU D 1 105 ? 53.169 1.195 27.689 1.00 52.69 104 GLU D O 1
ATOM 5464 N N . ARG D 1 106 ? 51.436 1.034 29.119 1.00 48.64 105 ARG D N 1
ATOM 5465 C CA . ARG D 1 106 ? 51.233 2.471 29.249 1.00 56.91 105 ARG D CA 1
ATOM 5466 C C . ARG D 1 106 ? 50.367 2.773 30.465 1.00 58.18 105 ARG D C 1
ATOM 5467 O O . ARG D 1 106 ? 49.642 1.909 30.970 1.00 53.29 105 ARG D O 1
ATOM 5475 N N . THR D 1 107 ? 50.449 4.013 30.921 1.00 51.32 106 THR D N 1
ATOM 5476 C CA . THR D 1 107 ? 49.628 4.508 32.012 1.00 50.79 106 THR D CA 1
ATOM 5477 C C . THR D 1 107 ? 48.447 5.281 31.424 1.00 57.40 106 THR D C 1
ATOM 5478 O O . THR D 1 107 ? 48.624 6.076 30.503 1.00 57.32 106 THR D O 1
ATOM 5482 N N . LEU D 1 108 ? 47.241 5.026 31.928 1.00 48.81 107 LEU D N 1
ATOM 5483 C CA . LEU D 1 108 ? 46.058 5.741 31.454 1.00 50.02 107 LEU D CA 1
ATOM 5484 C C . LEU D 1 108 ? 45.374 6.473 32.595 1.00 49.51 107 LEU D C 1
ATOM 5485 O O . LEU D 1 108 ? 45.169 5.917 33.673 1.00 46.47 107 LEU D O 1
ATOM 5490 N N . GLN D 1 109 ? 45.022 7.727 32.348 1.00 50.74 108 GLN D N 1
ATOM 5491 C CA . GLN D 1 109 ? 44.252 8.500 33.305 1.00 55.62 108 GLN D CA 1
ATOM 5492 C C . GLN D 1 109 ? 42.780 8.386 32.915 1.00 54.92 108 GLN D C 1
ATOM 5493 O O . GLN D 1 109 ? 42.386 8.817 31.832 1.00 55.60 108 GLN D O 1
ATOM 5499 N N . VAL D 1 110 ? 41.981 7.774 33.786 1.00 54.43 109 VAL D N 1
ATOM 5500 C CA . VAL D 1 110 ? 40.569 7.497 33.495 1.00 46.16 109 VAL D CA 1
ATOM 5501 C C . VAL D 1 110 ? 39.651 8.421 34.302 1.00 49.46 109 VAL D C 1
ATOM 5502 O O . VAL D 1 110 ? 39.815 8.577 35.515 1.00 45.96 109 VAL D O 1
ATOM 5506 N N . SER D 1 111 ? 38.695 9.041 33.618 1.00 43.42 110 SER D N 1
ATOM 5507 C CA . SER D 1 111 ? 37.787 9.992 34.249 1.00 44.88 110 SER D CA 1
ATOM 5508 C C . SER D 1 111 ? 36.340 9.728 33.825 1.00 50.62 110 SER D C 1
ATOM 5509 O O . SER D 1 111 ? 35.978 9.948 32.669 1.00 52.71 110 SER D O 1
ATOM 5512 N N . TYR D 1 112 ? 35.517 9.244 34.753 1.00 43.84 111 TYR D N 1
ATOM 5513 C CA . TYR D 1 112 ? 34.114 8.969 34.440 1.00 46.92 111 TYR D CA 1
ATOM 5514 C C . TYR D 1 112 ? 33.230 10.207 34.616 1.00 47.85 111 TYR D C 1
ATOM 5515 O O . TYR D 1 112 ? 33.020 10.690 35.731 1.00 49.17 111 TYR D O 1
ATOM 5524 N N . ILE D 1 113 ? 32.750 10.738 33.498 1.00 50.99 112 ILE D N 1
ATOM 5525 C CA . ILE D 1 113 ? 31.923 11.942 33.530 1.00 55.31 112 ILE D CA 1
ATOM 5526 C C . ILE D 1 113 ? 30.551 11.645 34.125 1.00 49.59 112 ILE D C 1
ATOM 5527 O O . ILE D 1 113 ? 29.984 12.473 34.832 1.00 56.39 112 ILE D O 1
ATOM 5532 N N . ASP D 1 114 ? 30.036 10.450 33.845 1.00 46.18 113 ASP D N 1
ATOM 5533 C CA . ASP D 1 114 ? 28.716 10.058 34.317 1.00 54.52 113 ASP D CA 1
ATOM 5534 C C . ASP D 1 114 ? 28.471 8.558 34.160 1.00 51.07 113 ASP D C 1
ATOM 5535 O O . ASP D 1 114 ? 29.103 7.896 33.333 1.00 45.39 113 ASP D O 1
ATOM 5540 N N . THR D 1 115 ? 27.544 8.030 34.958 1.00 50.63 114 THR D N 1
ATOM 5541 C CA . THR D 1 115 ? 27.111 6.638 34.835 1.00 46.04 114 THR D CA 1
ATOM 5542 C C . THR D 1 115 ? 25.908 6.366 35.719 1.00 46.63 114 THR D C 1
ATOM 5543 O O . THR D 1 115 ? 25.724 7.014 36.739 1.00 46.12 114 THR D O 1
ATOM 5547 N N . ASP D 1 116 ? 25.100 5.387 35.334 1.00 42.71 115 ASP D N 1
ATOM 5548 C CA . ASP D 1 116 ? 24.053 4.897 36.219 1.00 47.63 115 ASP D CA 1
ATOM 5549 C C . ASP D 1 116 ? 24.347 3.437 36.582 1.00 41.54 115 ASP D C 1
ATOM 5550 O O . ASP D 1 116 ? 23.473 2.723 37.074 1.00 43.42 115 ASP D O 1
ATOM 5555 N N . TYR D 1 117 ? 25.582 3.004 36.319 1.00 42.30 116 TYR D N 1
ATOM 5556 C CA . TYR D 1 117 ? 26.065 1.660 36.693 1.00 36.51 116 TYR D CA 1
ATOM 5557 C C . TYR D 1 117 ? 25.452 0.492 35.925 1.00 43.92 116 TYR D C 1
ATOM 5558 O O . TYR D 1 117 ? 26.160 -0.424 35.513 1.00 42.56 116 TYR D O 1
ATOM 5567 N N . SER D 1 118 ? 24.135 0.504 35.756 1.00 48.52 117 SER D N 1
ATOM 5568 C CA . SER D 1 118 ? 23.462 -0.669 35.226 1.00 45.51 117 SER D CA 1
ATOM 5569 C C . SER D 1 118 ? 23.041 -0.540 33.760 1.00 44.30 117 SER D C 1
ATOM 5570 O O . SER D 1 118 ? 22.495 -1.482 33.193 1.00 43.69 117 SER D O 1
ATOM 5573 N N . LYS D 1 119 ? 23.305 0.613 33.146 1.00 39.19 118 LYS D N 1
ATOM 5574 C CA . LYS D 1 119 ? 22.966 0.817 31.732 1.00 37.24 118 LYS D CA 1
ATOM 5575 C C . LYS D 1 119 ? 24.063 1.520 30.924 1.00 45.02 118 LYS D C 1
ATOM 5576 O O . LYS D 1 119 ? 24.442 1.054 29.854 1.00 46.50 118 LYS D O 1
ATOM 5582 N N . TYR D 1 120 ? 24.552 2.657 31.415 1.00 40.85 119 TYR D N 1
ATOM 5583 C CA . TYR D 1 120 ? 25.485 3.454 30.623 1.00 41.92 119 TYR D CA 1
ATOM 5584 C C . TYR D 1 120 ? 26.628 4.064 31.428 1.00 42.30 119 TYR D C 1
ATOM 5585 O O . TYR D 1 120 ? 26.571 4.149 32.653 1.00 44.00 119 TYR D O 1
ATOM 5594 N N . SER D 1 121 ? 27.664 4.492 30.712 1.00 40.97 120 SER D N 1
ATOM 5595 C CA . SER D 1 121 ? 28.727 5.311 31.284 1.00 41.85 120 SER D CA 1
ATOM 5596 C C . SER D 1 121 ? 29.355 6.165 30.194 1.00 39.63 120 SER D C 1
ATOM 5597 O O . SER D 1 121 ? 29.329 5.804 29.018 1.00 42.41 120 SER D O 1
ATOM 5600 N N . VAL D 1 122 ? 29.899 7.309 30.592 1.00 41.11 121 VAL D N 1
ATOM 5601 C CA . VAL D 1 122 ? 30.582 8.209 29.671 1.00 42.14 121 VAL D CA 1
ATOM 5602 C C . VAL D 1 122 ? 31.964 8.529 30.239 1.00 48.62 121 VAL D C 1
ATOM 5603 O O . VAL D 1 122 ? 32.085 8.989 31.374 1.00 51.38 121 VAL D O 1
ATOM 5607 N N . VAL D 1 123 ? 33.007 8.267 29.457 1.00 52.45 122 VAL D N 1
ATOM 5608 C CA . VAL D 1 123 ? 34.371 8.285 29.989 1.00 44.71 122 VAL D CA 1
ATOM 5609 C C . VAL D 1 123 ? 35.345 9.105 29.150 1.00 47.74 122 VAL D C 1
ATOM 5610 O O . VAL D 1 123 ? 35.165 9.281 27.944 1.00 49.87 122 VAL D O 1
ATOM 5614 N N . HIS D 1 124 ? 36.364 9.634 29.819 1.00 50.02 123 HIS D N 1
ATOM 5615 C CA . HIS D 1 124 ? 37.500 10.250 29.150 1.00 52.52 123 HIS D CA 1
ATOM 5616 C C . HIS D 1 124 ? 38.783 9.514 29.547 1.00 54.33 123 HIS D C 1
ATOM 5617 O O . HIS D 1 124 ? 39.083 9.356 30.736 1.00 48.15 123 HIS D O 1
ATOM 5624 N N . VAL D 1 125 ? 39.537 9.068 28.548 1.00 60.02 124 VAL D N 1
ATOM 5625 C CA . VAL D 1 125 ? 40.735 8.271 28.786 1.00 50.39 124 VAL D CA 1
ATOM 5626 C C . VAL D 1 125 ? 41.929 8.929 28.123 1.00 62.92 124 VAL D C 1
ATOM 5627 O O . VAL D 1 125 ? 41.911 9.201 26.922 1.00 66.09 124 VAL D O 1
ATOM 5631 N N . CYS D 1 126 ? 42.966 9.195 28.913 1.00 62.44 125 CYS D N 1
ATOM 5632 C CA . CYS D 1 126 ? 44.128 9.913 28.412 1.00 60.92 125 CYS D CA 1
ATOM 5633 C C . CYS D 1 126 ? 45.455 9.314 28.883 1.00 61.40 125 CYS D C 1
ATOM 5634 O O . CYS D 1 126 ? 45.622 8.954 30.052 1.00 53.44 125 CYS D O 1
ATOM 5637 N N . ASP D 1 127 ? 46.390 9.208 27.946 1.00 66.99 126 ASP D N 1
ATOM 5638 C CA . ASP D 1 127 ? 47.723 8.687 28.217 1.00 55.70 126 ASP D CA 1
ATOM 5639 C C . ASP D 1 127 ? 48.733 9.826 28.138 1.00 58.51 126 ASP D C 1
ATOM 5640 O O . ASP D 1 127 ? 49.054 10.288 27.049 1.00 62.65 126 ASP D O 1
ATOM 5645 N N . PRO D 1 128 ? 49.245 10.274 29.295 1.00 60.99 127 PRO D N 1
ATOM 5646 C CA . PRO D 1 128 ? 50.208 11.387 29.380 1.00 67.93 127 PRO D CA 1
ATOM 5647 C C . PRO D 1 128 ? 51.398 11.239 28.431 1.00 71.19 127 PRO D C 1
ATOM 5648 O O . PRO D 1 128 ? 51.967 12.244 28.014 1.00 78.00 127 PRO D O 1
ATOM 5652 N N . ALA D 1 129 ? 51.766 10.003 28.103 1.00 75.45 128 ALA D N 1
ATOM 5653 C CA . ALA D 1 129 ? 52.856 9.750 27.165 1.00 73.79 128 ALA D CA 1
ATOM 5654 C C . ALA D 1 129 ? 52.408 9.934 25.716 1.00 74.98 128 ALA D C 1
ATOM 5655 O O . ALA D 1 129 ? 53.220 9.861 24.797 1.00 72.87 128 ALA D O 1
ATOM 5657 N N . ALA D 1 130 ? 51.114 10.164 25.514 1.00 77.50 129 ALA D N 1
ATOM 5658 C CA . ALA D 1 130 ? 50.566 10.320 24.167 1.00 78.92 129 ALA D CA 1
ATOM 5659 C C . ALA D 1 130 ? 49.252 11.096 24.165 1.00 72.06 129 ALA D C 1
ATOM 5660 O O . ALA D 1 130 ? 48.230 10.594 23.708 1.00 76.13 129 ALA D O 1
ATOM 5662 N N . PRO D 1 131 ? 49.282 12.338 24.659 1.00 73.49 130 PRO D N 1
ATOM 5663 C CA . PRO D 1 131 ? 48.074 13.160 24.811 1.00 77.58 130 PRO D CA 1
ATOM 5664 C C . PRO D 1 131 ? 47.350 13.451 23.493 1.00 76.23 130 PRO D C 1
ATOM 5665 O O . PRO D 1 131 ? 46.209 13.914 23.518 1.00 78.93 130 PRO D O 1
ATOM 5669 N N . ASP D 1 132 ? 48.002 13.194 22.364 1.00 73.48 131 ASP D N 1
ATOM 5670 C CA . ASP D 1 132 ? 47.387 13.441 21.063 1.00 75.22 131 ASP D CA 1
ATOM 5671 C C . ASP D 1 132 ? 46.318 12.393 20.753 1.00 83.56 131 ASP D C 1
ATOM 5672 O O . ASP D 1 132 ? 45.550 12.542 19.800 1.00 83.75 131 ASP D O 1
ATOM 5677 N N . TYR D 1 133 ? 46.269 11.338 21.564 1.00 81.07 132 TYR D N 1
ATOM 5678 C CA . TYR D 1 133 ? 45.338 10.233 21.330 1.00 78.23 132 TYR D CA 1
ATOM 5679 C C . TYR D 1 133 ? 44.296 10.064 22.438 1.00 71.55 132 TYR D C 1
ATOM 5680 O O . TYR D 1 133 ? 43.902 8.943 22.770 1.00 72.85 132 TYR D O 1
ATOM 5689 N N . TYR D 1 134 ? 43.843 11.179 23.001 1.00 61.42 133 TYR D N 1
ATOM 5690 C CA . TYR D 1 134 ? 42.830 11.130 24.044 1.00 56.11 133 TYR D CA 1
ATOM 5691 C C . TYR D 1 134 ? 41.550 10.480 23.523 1.00 60.70 133 TYR D C 1
ATOM 5692 O O . TYR D 1 134 ? 41.281 10.479 22.320 1.00 59.78 133 TYR D O 1
ATOM 5701 N N . LEU D 1 135 ? 40.765 9.926 24.438 1.00 61.31 134 LEU D N 1
ATOM 5702 C CA . LEU D 1 135 ? 39.529 9.250 24.069 1.00 48.42 134 LEU D CA 1
ATOM 5703 C C . LEU D 1 135 ? 38.342 9.753 24.876 1.00 51.23 134 LEU D C 1
ATOM 5704 O O . LEU D 1 135 ? 38.393 9.834 26.101 1.00 54.14 134 LEU D O 1
ATOM 5709 N N . TYR D 1 136 ? 37.275 10.101 24.174 1.00 53.60 135 TYR D N 1
ATOM 5710 C CA . TYR D 1 136 ? 35.981 10.306 24.804 1.00 47.45 135 TYR D CA 1
ATOM 5711 C C . TYR D 1 136 ? 35.112 9.159 24.332 1.00 48.70 135 TYR D C 1
ATOM 5712 O O . TYR D 1 136 ? 35.002 8.923 23.132 1.00 55.06 135 TYR D O 1
ATOM 5721 N N . ALA D 1 137 ? 34.506 8.434 25.264 1.00 49.29 136 ALA D N 1
ATOM 5722 C CA . ALA D 1 137 ? 33.770 7.229 24.900 1.00 44.95 136 ALA D CA 1
ATOM 5723 C C . ALA D 1 137 ? 32.427 7.115 25.599 1.00 47.57 136 ALA D C 1
ATOM 5724 O O . ALA D 1 137 ? 32.277 7.495 26.761 1.00 48.72 136 ALA D O 1
ATOM 5726 N N . VAL D 1 138 ? 31.448 6.600 24.863 1.00 44.28 137 VAL D N 1
ATOM 5727 C CA . VAL D 1 138 ? 30.167 6.235 25.435 1.00 37.92 137 VAL D CA 1
ATOM 5728 C C . VAL D 1 138 ? 30.117 4.713 25.540 1.00 41.14 137 VAL D C 1
ATOM 5729 O O . VAL D 1 138 ? 30.382 3.994 24.573 1.00 37.31 137 VAL D O 1
ATOM 5733 N N . GLN D 1 139 ? 29.813 4.225 26.734 1.00 40.21 138 GLN D N 1
ATOM 5734 C CA . GLN D 1 139 ? 29.830 2.793 26.996 1.00 34.22 138 GLN D CA 1
ATOM 5735 C C . GLN D 1 139 ? 28.476 2.338 27.548 1.00 41.32 138 GLN D C 1
ATOM 5736 O O . GLN D 1 139 ? 27.764 3.112 28.201 1.00 38.29 138 GLN D O 1
ATOM 5742 N N . SER D 1 140 ? 28.106 1.097 27.253 1.00 38.21 139 SER D N 1
ATOM 5743 C CA . SER D 1 140 ? 26.764 0.617 27.564 1.00 33.90 139 SER D CA 1
ATOM 5744 C C . SER D 1 140 ? 26.796 -0.830 28.015 1.00 38.90 139 SER D C 1
ATOM 5745 O O . SER D 1 140 ? 27.660 -1.589 27.590 1.00 29.57 139 SER D O 1
ATOM 5748 N N . ARG D 1 141 ? 25.855 -1.209 28.875 1.00 34.51 140 ARG D N 1
ATOM 5749 C CA . ARG D 1 141 ? 25.733 -2.600 29.284 1.00 36.66 140 ARG D CA 1
ATOM 5750 C C . ARG D 1 141 ? 25.182 -3.461 28.157 1.00 38.39 140 ARG D C 1
ATOM 5751 O O . ARG D 1 141 ? 25.232 -4.680 28.239 1.00 38.19 140 ARG D O 1
ATOM 5759 N N . THR D 1 142 ? 24.647 -2.833 27.112 1.00 38.51 141 THR D N 1
ATOM 5760 C CA . THR D 1 142 ? 24.194 -3.570 25.925 1.00 37.16 141 THR D CA 1
ATOM 5761 C C . THR D 1 142 ? 24.826 -2.994 24.671 1.00 38.33 141 THR D C 1
ATOM 5762 O O . THR D 1 142 ? 25.525 -1.983 24.735 1.00 45.50 141 THR D O 1
ATOM 5766 N N . GLU D 1 143 ? 24.578 -3.637 23.534 1.00 35.23 142 GLU D N 1
ATOM 5767 C CA . GLU D 1 143 ? 25.205 -3.243 22.271 1.00 46.58 142 GLU D CA 1
ATOM 5768 C C . GLU D 1 143 ? 24.792 -1.851 21.830 1.00 48.72 142 GLU D C 1
ATOM 5769 O O . GLU D 1 143 ? 25.570 -1.113 21.229 1.00 53.29 142 GLU D O 1
ATOM 5775 N N . ASN D 1 144 ? 23.548 -1.507 22.113 1.00 45.84 143 ASN D N 1
ATOM 5776 C CA . ASN D 1 144 ? 23.039 -0.176 21.827 1.00 48.69 143 ASN D CA 1
ATOM 5777 C C . ASN D 1 144 ? 22.902 0.603 23.114 1.00 46.93 143 ASN D C 1
ATOM 5778 O O . ASN D 1 144 ? 22.636 0.023 24.169 1.00 37.65 143 ASN D O 1
ATOM 5783 N N . VAL D 1 145 ? 23.089 1.916 23.027 1.00 47.88 144 VAL D N 1
ATOM 5784 C CA . VAL D 1 145 ? 22.668 2.807 24.095 1.00 49.28 144 VAL D CA 1
ATOM 5785 C C . VAL D 1 145 ? 21.147 2.700 24.203 1.00 44.90 144 VAL D C 1
ATOM 5786 O O . VAL D 1 145 ? 20.439 2.943 23.231 1.00 46.99 144 VAL D O 1
ATOM 5790 N N . LYS D 1 146 ? 20.655 2.306 25.373 1.00 38.44 145 LYS D N 1
ATOM 5791 C CA . LYS D 1 146 ? 19.224 2.152 25.597 1.00 46.95 145 LYS D CA 1
ATOM 5792 C C . LYS D 1 146 ? 18.479 3.485 25.441 1.00 55.78 145 LYS D C 1
ATOM 5793 O O . LYS D 1 146 ? 18.855 4.506 26.030 1.00 57.97 145 LYS D O 1
ATOM 5799 N N . GLU D 1 147 ? 17.419 3.460 24.643 1.00 52.14 146 GLU D N 1
ATOM 5800 C CA . GLU D 1 147 ? 16.607 4.645 24.379 1.00 51.03 146 GLU D CA 1
ATOM 5801 C C . GLU D 1 147 ? 16.343 5.525 25.602 1.00 53.16 146 GLU D C 1
ATOM 5802 O O . GLU D 1 147 ? 16.446 6.748 25.518 1.00 43.51 146 GLU D O 1
ATOM 5808 N N . ASP D 1 148 ? 16.003 4.916 26.735 1.00 55.38 147 ASP D N 1
ATOM 5809 C CA . ASP D 1 148 ? 15.567 5.701 27.891 1.00 50.75 147 ASP D CA 1
ATOM 5810 C C . ASP D 1 148 ? 16.686 6.371 28.696 1.00 48.21 147 ASP D C 1
ATOM 5811 O O . ASP D 1 148 ? 16.405 7.111 29.640 1.00 57.11 147 ASP D O 1
ATOM 5816 N N . VAL D 1 149 ? 17.944 6.134 28.322 1.00 49.17 148 VAL D N 1
ATOM 5817 C CA . VAL D 1 149 ? 19.057 6.867 28.932 1.00 49.76 148 VAL D CA 1
ATOM 5818 C C . VAL D 1 149 ? 19.797 7.744 27.919 1.00 50.36 148 VAL D C 1
ATOM 5819 O O . VAL D 1 149 ? 20.747 8.446 28.259 1.00 55.87 148 VAL D O 1
ATOM 5823 N N . LYS D 1 150 ? 19.346 7.699 26.673 1.00 51.04 149 LYS D N 1
ATOM 5824 C CA . LYS D 1 150 ? 19.937 8.502 25.617 1.00 43.25 149 LYS D CA 1
ATOM 5825 C C . LYS D 1 150 ? 19.954 9.978 26.013 1.00 49.29 149 LYS D C 1
ATOM 5826 O O . LYS D 1 150 ? 20.898 10.694 25.688 1.00 50.37 149 LYS D O 1
ATOM 5832 N N . SER D 1 151 ? 18.917 10.438 26.714 1.00 46.94 150 SER D N 1
ATOM 5833 C CA . SER D 1 151 ? 18.897 11.833 27.166 1.00 53.42 150 SER D CA 1
ATOM 5834 C C . SER D 1 151 ? 19.924 12.096 28.272 1.00 45.55 150 SER D C 1
ATOM 5835 O O . SER D 1 151 ? 20.512 13.166 28.329 1.00 46.54 150 SER D O 1
ATOM 5838 N N . LYS D 1 152 ? 20.160 11.113 29.137 1.00 50.85 151 LYS D N 1
ATOM 5839 C CA . LYS D 1 152 ? 21.191 11.255 30.162 1.00 55.45 151 LYS D CA 1
ATOM 5840 C C . LYS D 1 152 ? 22.587 11.206 29.542 1.00 53.72 151 LYS D C 1
ATOM 5841 O O . LYS D 1 152 ? 23.524 11.811 30.057 1.00 48.78 151 LYS D O 1
ATOM 5847 N N . VAL D 1 153 ? 22.727 10.464 28.446 1.00 53.13 152 VAL D N 1
ATOM 5848 C CA . VAL D 1 153 ? 24.008 10.368 27.760 1.00 43.27 152 VAL D CA 1
ATOM 5849 C C . VAL D 1 153 ? 24.323 11.694 27.095 1.00 51.92 152 VAL D C 1
ATOM 5850 O O . VAL D 1 153 ? 25.406 12.249 27.270 1.00 49.82 152 VAL D O 1
ATOM 5854 N N . GLU D 1 154 ? 23.359 12.204 26.338 1.00 58.06 153 GLU D N 1
ATOM 5855 C CA . GLU D 1 154 ? 23.486 13.517 25.719 1.00 59.24 153 GLU D CA 1
ATOM 5856 C C . GLU D 1 154 ? 23.929 14.579 26.725 1.00 63.60 153 GLU D C 1
ATOM 5857 O O . GLU D 1 154 ? 24.855 15.358 26.465 1.00 57.26 153 GLU D O 1
ATOM 5863 N N . ALA D 1 155 ? 23.264 14.615 27.875 1.00 68.56 154 ALA D N 1
ATOM 5864 C CA . ALA D 1 155 ? 23.615 15.587 28.907 1.00 69.39 154 ALA D CA 1
ATOM 5865 C C . ALA D 1 155 ? 25.066 15.412 29.326 1.00 67.78 154 ALA D C 1
ATOM 5866 O O . ALA D 1 155 ? 25.805 16.388 29.448 1.00 69.16 154 ALA D O 1
ATOM 5868 N N . ALA D 1 156 ? 25.471 14.162 29.536 1.00 66.59 155 ALA D N 1
ATOM 5869 C CA . ALA D 1 156 ? 26.830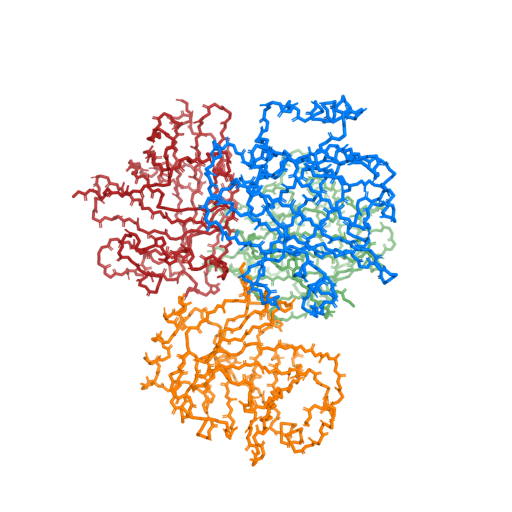 13.865 29.973 1.00 57.12 155 ALA D CA 1
ATOM 5870 C C . ALA D 1 156 ? 27.881 14.399 28.995 1.00 54.49 155 ALA D C 1
ATOM 5871 O O . ALA D 1 156 ? 28.842 15.042 29.408 1.00 61.30 155 ALA D O 1
ATOM 5873 N N . LEU D 1 157 ? 27.693 14.136 27.705 1.00 50.55 156 LEU D N 1
ATOM 5874 C CA . LEU D 1 157 ? 28.607 14.637 26.676 1.00 55.80 156 LEU D CA 1
ATOM 5875 C C . LEU D 1 157 ? 28.558 16.163 26.589 1.00 66.51 156 LEU D C 1
ATOM 5876 O O . LEU D 1 157 ? 29.525 16.803 26.176 1.00 74.99 156 LEU D O 1
ATOM 5881 N N . GLY D 1 158 ? 27.426 16.740 26.976 1.00 64.53 157 GLY D N 1
ATOM 5882 C CA . GLY D 1 158 ? 27.287 18.185 27.007 1.00 69.10 157 GLY D CA 1
ATOM 5883 C C . GLY D 1 158 ? 28.252 18.821 27.994 1.00 70.12 157 GLY D C 1
ATOM 5884 O O . GLY D 1 158 ? 28.827 19.875 27.723 1.00 56.85 157 GLY D O 1
ATOM 5885 N N . LYS D 1 159 ? 28.434 18.170 29.142 1.00 57.85 158 LYS D N 1
ATOM 5886 C CA . LYS D 1 159 ? 29.325 18.678 30.176 1.00 59.56 158 LYS D CA 1
ATOM 5887 C C . LYS D 1 159 ? 30.762 18.836 29.668 1.00 67.03 158 LYS D C 1
ATOM 5888 O O . LYS D 1 159 ? 31.549 19.583 30.246 1.00 69.35 158 LYS D O 1
ATOM 5894 N N . VAL D 1 160 ? 31.095 18.137 28.586 1.00 67.50 159 VAL D N 1
ATOM 5895 C CA . VAL D 1 160 ? 32.436 18.209 28.010 1.00 68.46 159 VAL D CA 1
ATOM 5896 C C . VAL D 1 160 ? 32.435 18.776 26.595 1.00 67.38 159 VAL D C 1
ATOM 5897 O O . VAL D 1 160 ? 33.405 18.603 25.849 1.00 60.39 159 VAL D O 1
ATOM 5901 N N . GLY D 1 161 ? 31.337 19.441 26.235 1.00 68.01 160 GLY D N 1
ATOM 5902 C CA . GLY D 1 161 ? 31.217 20.129 24.959 1.00 68.35 160 GLY D CA 1
ATOM 5903 C C . GLY D 1 161 ? 31.089 19.221 23.750 1.00 68.48 160 GLY D C 1
ATOM 5904 O O . GLY D 1 161 ? 31.605 19.524 22.674 1.00 73.52 160 GLY D O 1
ATOM 5905 N N . LEU D 1 162 ? 30.397 18.102 23.922 1.00 64.67 161 LEU D N 1
ATOM 5906 C CA . LEU D 1 162 ? 30.212 17.152 22.833 1.00 61.13 161 LEU D CA 1
ATOM 5907 C C . LEU D 1 162 ? 28.746 16.776 22.691 1.00 61.54 161 LEU D C 1
ATOM 5908 O O . LEU D 1 162 ? 27.931 17.104 23.556 1.00 61.61 161 LEU D O 1
ATOM 5913 N N . LYS D 1 163 ? 28.419 16.087 21.601 1.00 62.65 162 LYS D N 1
ATOM 5914 C CA . LYS D 1 163 ? 27.076 15.546 21.409 1.00 59.91 162 LYS D CA 1
ATOM 5915 C C . LYS D 1 163 ? 27.155 14.154 20.776 1.00 62.25 162 LYS D C 1
ATOM 5916 O O . LYS D 1 163 ? 28.141 13.813 20.113 1.00 59.57 162 LYS D O 1
ATOM 5922 N N . LEU D 1 164 ? 26.106 13.362 20.975 1.00 60.92 163 LEU D N 1
ATOM 5923 C CA . LEU D 1 164 ? 26.081 11.968 20.549 1.00 54.70 163 LEU D CA 1
ATOM 5924 C C . LEU D 1 164 ? 26.362 11.772 19.059 1.00 57.99 163 LEU D C 1
ATOM 5925 O O . LEU D 1 164 ? 27.092 10.855 18.672 1.00 53.58 163 LEU D O 1
ATOM 5930 N N . SER D 1 165 ? 25.765 12.623 18.228 1.00 59.71 164 SER D N 1
ATOM 5931 C CA . SER D 1 165 ? 25.877 12.494 16.776 1.00 62.53 164 SER D CA 1
ATOM 5932 C C . SER D 1 165 ? 27.167 13.107 16.232 1.00 66.62 164 SER D C 1
ATOM 5933 O O . SER D 1 165 ? 27.439 13.022 15.036 1.00 73.03 164 SER D O 1
ATOM 5936 N N . GLY D 1 166 ? 27.950 13.734 17.106 1.00 61.45 165 GLY D N 1
ATOM 5937 C CA . GLY D 1 166 ? 29.287 14.174 16.742 1.00 62.07 165 GLY D CA 1
ATOM 5938 C C . GLY D 1 166 ? 30.315 13.050 16.863 1.00 62.56 165 GLY D C 1
ATOM 5939 O O . GLY D 1 166 ? 31.354 13.059 16.200 1.00 63.53 165 GLY D O 1
ATOM 5940 N N . LEU D 1 167 ? 30.023 12.069 17.710 1.00 61.56 166 LEU D N 1
ATOM 5941 C CA . LEU D 1 167 ? 30.936 10.941 17.914 1.00 64.13 166 LEU D CA 1
ATOM 5942 C C . LEU D 1 167 ? 30.785 9.903 16.808 1.00 66.15 166 LEU D C 1
ATOM 5943 O O . LEU D 1 167 ? 29.858 9.976 16.002 1.00 71.29 166 LEU D O 1
ATOM 5948 N N . PHE D 1 168 ? 31.695 8.932 16.770 1.00 62.63 167 PHE D N 1
ATOM 5949 C CA . PHE D 1 168 ? 31.562 7.825 15.830 1.00 57.39 167 PHE D CA 1
ATOM 5950 C C . PHE D 1 168 ? 30.642 6.738 16.388 1.00 57.18 167 PHE D C 1
ATOM 5951 O O . PHE D 1 168 ? 30.788 6.320 17.537 1.00 54.39 167 PHE D O 1
ATOM 5959 N N . ASP D 1 169 ? 29.704 6.284 15.558 1.00 51.37 168 ASP D N 1
ATOM 5960 C CA . ASP D 1 169 ? 28.697 5.305 15.969 1.00 47.53 168 ASP D CA 1
ATOM 5961 C C . ASP D 1 169 ? 29.062 3.877 15.549 1.00 46.46 168 ASP D C 1
ATOM 5962 O O . ASP D 1 169 ? 28.957 3.516 14.375 1.00 48.14 168 ASP D O 1
ATOM 5967 N N . ALA D 1 170 ? 29.482 3.064 16.515 1.00 45.54 169 ALA D N 1
ATOM 5968 C CA . ALA D 1 170 ? 29.884 1.684 16.238 1.00 50.16 169 ALA D CA 1
ATOM 5969 C C . ALA D 1 170 ? 28.727 0.895 15.632 1.00 51.51 169 ALA D C 1
ATOM 5970 O O . ALA D 1 170 ? 28.927 -0.118 14.961 1.00 50.36 169 ALA D O 1
ATOM 5972 N N . THR D 1 171 ? 27.515 1.374 15.879 1.00 46.78 170 THR D N 1
ATOM 5973 C CA . THR D 1 171 ? 26.316 0.813 15.276 1.00 48.96 170 THR D CA 1
ATOM 5974 C C . THR D 1 171 ? 26.347 0.911 13.747 1.00 50.85 170 THR D C 1
ATOM 5975 O O . THR D 1 171 ? 25.673 0.146 13.054 1.00 50.47 170 THR D O 1
ATOM 5979 N N . THR D 1 172 ? 27.136 1.842 13.217 1.00 44.99 171 THR D N 1
ATOM 5980 C CA . THR D 1 172 ? 27.227 2.001 11.764 1.00 50.84 171 THR D CA 1
ATOM 5981 C C . THR D 1 172 ? 28.098 0.925 11.114 1.00 53.23 171 THR D C 1
ATOM 5982 O O . THR D 1 172 ? 28.210 0.861 9.891 1.00 56.32 171 THR D O 1
ATOM 5986 N N . LEU D 1 173 ? 28.716 0.084 11.939 1.00 47.88 172 LEU D N 1
ATOM 5987 C CA . LEU D 1 173 ? 29.452 -1.071 11.439 1.00 52.11 172 LEU D CA 1
ATOM 5988 C C . LEU D 1 173 ? 28.486 -2.234 11.219 1.00 57.62 172 LEU D C 1
ATOM 5989 O O . LEU D 1 173 ? 28.875 -3.310 10.767 1.00 48.26 172 LEU D O 1
ATOM 5994 N N . GLY D 1 174 ? 27.218 -2.003 11.548 1.00 64.98 173 GLY D N 1
ATOM 5995 C CA . GLY D 1 174 ? 26.165 -2.969 11.286 1.00 63.46 173 GLY D CA 1
ATOM 5996 C C . GLY D 1 174 ? 26.444 -4.351 11.840 1.00 65.65 173 GLY D C 1
ATOM 5997 O O . GLY D 1 174 ? 26.846 -4.494 12.996 1.00 75.77 173 GLY D O 1
ATOM 5998 N N . ASN D 1 175 ? 26.237 -5.371 11.012 1.00 59.57 174 ASN D N 1
ATOM 5999 C CA . ASN D 1 175 ? 26.428 -6.752 11.440 1.00 60.22 174 ASN D CA 1
ATOM 6000 C C . ASN D 1 175 ? 27.878 -7.218 11.314 1.00 51.63 174 ASN D C 1
ATOM 6001 O O . ASN D 1 175 ? 28.165 -8.411 11.419 1.00 51.67 174 ASN D O 1
ATOM 6006 N N . LYS D 1 176 ? 28.790 -6.276 11.083 1.00 46.07 175 LYS D N 1
ATOM 6007 C CA . LYS D 1 176 ? 30.191 -6.630 10.850 1.00 45.81 175 LYS D CA 1
ATOM 6008 C C . LYS D 1 176 ? 30.996 -6.723 12.158 1.00 39.30 175 LYS D C 1
ATOM 6009 O O . LYS D 1 176 ? 32.143 -7.189 12.144 1.00 50.94 175 LYS D O 1
ATOM 6015 N N . CYS D 1 177 ? 30.400 -6.295 13.275 1.00 31.59 176 CYS D N 1
ATOM 6016 C CA . CYS D 1 177 ? 31.042 -6.406 14.589 1.00 39.25 176 CYS D CA 1
ATOM 6017 C C . CYS D 1 177 ? 31.215 -7.841 15.079 1.00 47.71 176 CYS D C 1
ATOM 6018 O O . CYS D 1 177 ? 30.276 -8.633 15.075 1.00 39.82 176 CYS D O 1
ATOM 6021 N N . GLN D 1 178 ? 32.430 -8.160 15.509 1.00 50.35 177 GLN D N 1
ATOM 6022 C CA . GLN D 1 178 ? 32.699 -9.441 16.146 1.00 45.76 177 GLN D CA 1
ATOM 6023 C C . GLN D 1 178 ? 33.341 -9.202 17.506 1.00 42.02 177 GLN D C 1
ATOM 6024 O O . GLN D 1 178 ? 34.029 -8.200 17.721 1.00 37.53 177 GLN D O 1
ATOM 6030 N N . TYR D 1 179 ? 33.085 -10.113 18.434 1.00 34.74 178 TYR D N 1
ATOM 6031 C CA . TYR D 1 179 ? 33.638 -10.009 19.768 1.00 36.80 178 TYR D CA 1
ATOM 6032 C C . TYR D 1 179 ? 34.244 -11.352 20.145 1.00 37.86 178 TYR D C 1
ATOM 6033 O O . TYR D 1 179 ? 33.685 -12.403 19.824 1.00 31.11 178 TYR D O 1
ATOM 6042 N N . ASP D 1 180 ? 35.403 -11.312 20.799 1.00 38.32 179 ASP D N 1
ATOM 6043 C CA . ASP D 1 180 ? 36.080 -12.535 21.222 1.00 35.87 179 ASP D CA 1
ATOM 6044 C C . ASP D 1 180 ? 35.840 -12.809 22.710 1.00 38.38 179 ASP D C 1
ATOM 6045 O O . ASP D 1 180 ? 36.679 -12.477 23.547 1.00 33.84 179 ASP D O 1
ATOM 6050 N N . ASP D 1 181 ? 34.689 -13.400 23.041 1.00 27.14 180 ASP D N 1
ATOM 6051 C CA . ASP D 1 181 ? 34.411 -13.754 24.426 1.00 27.39 180 ASP D CA 1
ATOM 6052 C C . ASP D 1 181 ? 35.363 -14.818 25.012 1.00 34.63 180 ASP D C 1
ATOM 6053 O O . ASP D 1 181 ? 35.686 -14.768 26.195 1.00 33.11 180 ASP D O 1
ATOM 6058 N N . GLU D 1 182 ? 35.803 -15.776 24.197 1.00 25.49 181 GLU D N 1
ATOM 6059 C CA . GLU D 1 182 ? 36.720 -16.809 24.689 1.00 29.77 181 GLU D CA 1
ATOM 6060 C C . GLU D 1 182 ? 38.009 -16.174 25.250 1.00 34.90 181 GLU D C 1
ATOM 6061 O O . GLU D 1 182 ? 38.432 -16.456 26.379 1.00 25.86 181 GLU D O 1
ATOM 6067 N N . THR D 1 183 ? 38.618 -15.292 24.468 1.00 34.40 182 THR D N 1
ATOM 6068 C CA . THR D 1 183 ? 39.849 -14.645 24.904 1.00 31.97 182 THR D CA 1
ATOM 6069 C C . THR D 1 183 ? 39.586 -13.701 26.081 1.00 35.02 182 THR D C 1
ATOM 6070 O O . THR D 1 183 ? 40.373 -13.657 27.024 1.00 35.10 182 THR D O 1
ATOM 6074 N N . LEU D 1 184 ? 38.472 -12.967 26.045 1.00 32.02 183 LEU D N 1
ATOM 6075 C CA . LEU D 1 184 ? 38.113 -12.097 27.167 1.00 31.36 183 LEU D CA 1
ATOM 6076 C C . LEU D 1 184 ? 38.065 -12.881 28.483 1.00 37.77 183 LEU D C 1
ATOM 6077 O O . LEU D 1 184 ? 38.634 -12.449 29.492 1.00 31.20 183 LEU D O 1
ATOM 6082 N N . GLN D 1 185 ? 37.377 -14.023 28.476 1.00 32.35 184 GLN D N 1
ATOM 6083 C CA . GLN D 1 185 ? 37.299 -14.869 29.660 1.00 30.80 184 GLN D CA 1
ATOM 6084 C C . GLN D 1 185 ? 38.662 -15.495 30.027 1.00 29.89 184 GLN D C 1
ATOM 6085 O O . GLN D 1 185 ? 38.970 -15.658 31.205 1.00 29.90 184 GLN D O 1
ATOM 6091 N N . LYS D 1 186 ? 39.455 -15.865 29.026 1.00 31.36 185 LYS D N 1
ATOM 6092 C CA . LYS D 1 186 ? 40.778 -16.459 29.283 1.00 39.70 185 LYS D CA 1
ATOM 6093 C C . LYS D 1 186 ? 41.706 -15.476 29.985 1.00 36.97 185 LYS D C 1
ATOM 6094 O O . LYS D 1 186 ? 42.327 -15.802 30.996 1.00 31.78 185 LYS D O 1
ATOM 6100 N N . LEU D 1 187 ? 41.801 -14.275 29.429 1.00 34.89 186 LEU D N 1
ATOM 6101 C CA . LEU D 1 187 ? 42.663 -13.244 29.993 1.00 37.58 186 LEU D CA 1
ATOM 6102 C C . LEU D 1 187 ? 42.159 -12.808 31.363 1.00 32.22 186 LEU D C 1
ATOM 6103 O O . LEU D 1 187 ? 42.952 -12.566 32.272 1.00 32.31 186 LEU D O 1
ATOM 6108 N N . LEU D 1 188 ? 40.842 -12.741 31.525 1.00 27.57 187 LEU D N 1
ATOM 6109 C CA . LEU D 1 188 ? 40.286 -12.316 32.804 1.00 28.72 187 LEU D CA 1
ATOM 6110 C C . LEU D 1 188 ? 40.709 -13.284 33.907 1.00 31.25 187 LEU D C 1
ATOM 6111 O O . LEU D 1 188 ? 40.939 -12.885 35.048 1.00 36.70 187 LEU D O 1
ATOM 6116 N N . LYS D 1 189 ? 40.818 -14.560 33.554 1.00 28.13 188 LYS D N 1
ATOM 6117 C CA . LYS D 1 189 ? 41.087 -15.597 34.535 1.00 34.43 188 LYS D CA 1
ATOM 6118 C C . LYS D 1 189 ? 42.593 -15.820 34.727 1.00 40.45 188 LYS D C 1
ATOM 6119 O O . LYS D 1 189 ? 43.030 -16.229 35.799 1.00 37.32 188 LYS D O 1
ATOM 6125 N N . GLN D 1 190 ? 43.371 -15.537 33.684 1.00 41.13 189 GLN D N 1
ATOM 6126 C CA . GLN D 1 190 ? 44.818 -15.731 33.692 1.00 35.73 189 GLN D CA 1
ATOM 6127 C C . GLN D 1 190 ? 45.492 -14.828 34.728 1.00 39.76 189 GLN D C 1
ATOM 6128 O O . GLN D 1 190 ? 45.073 -13.697 34.944 1.00 37.96 189 GLN D O 1
ATOM 6134 N N . SER D 1 191 ? 46.538 -15.321 35.376 1.00 49.47 190 SER D N 1
ATOM 6135 C CA . SER D 1 191 ? 47.250 -14.497 36.342 1.00 46.63 190 SER D CA 1
ATOM 6136 C C . SER D 1 191 ? 48.381 -13.686 35.705 1.00 38.70 190 SER D C 1
ATOM 6137 O O . SER D 1 191 ? 49.190 -14.221 34.943 1.00 44.67 190 SER D O 1
ATOM 6140 N N . PHE D 1 192 ? 48.426 -12.397 36.028 1.00 39.74 191 PHE D N 1
ATOM 6141 C CA . PHE D 1 192 ? 49.558 -11.520 35.671 1.00 35.22 191 PHE D CA 1
ATOM 6142 C C . PHE D 1 192 ? 50.228 -11.011 36.945 1.00 37.51 191 PHE D C 1
ATOM 6143 O O . PHE D 1 192 ? 49.924 -9.917 37.425 1.00 43.33 191 PHE D O 1
ATOM 6151 N N . PRO D 1 193 ? 51.145 -11.814 37.499 1.00 43.30 192 PRO D N 1
ATOM 6152 C CA . PRO D 1 193 ? 51.767 -11.555 38.803 1.00 45.18 192 PRO D CA 1
ATOM 6153 C C . PRO D 1 193 ? 52.433 -10.190 38.894 1.00 47.54 192 PRO D C 1
ATOM 6154 O O . PRO D 1 193 ? 52.424 -9.577 39.962 1.00 48.64 192 PRO D O 1
ATOM 6158 N N . ASN D 1 194 ? 52.987 -9.713 37.787 1.00 45.59 193 ASN D N 1
ATOM 6159 C CA . ASN D 1 194 ? 53.614 -8.404 37.776 1.00 47.67 193 ASN D CA 1
ATOM 6160 C C . ASN D 1 194 ? 52.619 -7.295 38.087 1.00 54.64 193 ASN D C 1
ATOM 6161 O O . ASN D 1 194 ? 52.997 -6.253 38.625 1.00 50.15 193 ASN D O 1
ATOM 6166 N N . TYR D 1 195 ? 51.349 -7.523 37.749 1.00 50.59 194 TYR D N 1
ATOM 6167 C CA . TYR D 1 195 ? 50.343 -6.460 37.796 1.00 49.38 194 TYR D CA 1
ATOM 6168 C C . TYR D 1 195 ? 49.249 -6.645 38.843 1.00 53.28 194 TYR D C 1
ATOM 6169 O O . TYR D 1 195 ? 48.567 -5.688 39.213 1.00 61.93 194 TYR D O 1
ATOM 6178 N N . GLU D 1 196 ? 49.069 -7.872 39.308 1.00 53.43 195 GLU D N 1
ATOM 6179 C CA . GLU D 1 196 ? 48.018 -8.151 40.274 1.00 61.79 195 GLU D CA 1
ATOM 6180 C C . GLU D 1 196 ? 48.650 -8.608 41.570 1.00 78.89 195 GLU D C 1
ATOM 6181 O O . GLU D 1 196 ? 49.401 -9.579 41.508 1.00 88.98 195 GLU D O 1
ATOM 6187 N N . LYS D 1 197 ? 49.320 -7.659 42.216 1.00 94.97 196 LYS D N 1
ATOM 6188 C CA . LYS D 1 197 ? 49.998 -7.882 43.491 1.00 106.97 196 LYS D CA 1
ATOM 6189 C C . LYS D 1 197 ? 51.509 -7.793 43.334 1.00 103.42 196 LYS D C 1
ATOM 6190 O O . LYS D 1 197 ? 52.077 -6.704 43.376 1.00 100.85 196 LYS D O 1
#

Solvent-accessible surface area: 36218 Å² total; per-residue (Å²): 127,47,24,70,128,21,111,29,24,158,92,8,63,36,99,82,0,4,72,42,25,0,28,20,2,14,16,61,43,9,121,96,128,42,131,79,49,60,62,32,1,12,24,2,35,4,54,68,55,112,88,14,67,2,10,5,0,32,0,24,12,12,18,103,58,158,74,69,57,14,14,0,6,14,8,88,58,105,66,20,74,62,90,41,0,63,7,58,3,74,1,1,44,4,67,121,68,8,153,75,94,54,24,62,61,10,63,12,3,6,5,41,11,50,48,80,71,6,0,0,3,4,18,0,9,57,65,41,36,94,63,34,28,23,0,0,6,1,48,56,97,94,17,96,131,98,6,96,82,112,2,79,67,5,0,43,117,30,68,27,147,50,113,49,14,37,46,4,52,95,38,35,138,138,30,85,48,21,74,130,1,1,92,81,0,26,164,58,81,16,95,48,35,46,151,67,15,18,35,124,12,131,21,25,148,110,9,58,38,91,88,0,5,70,43,29,0,29,19,3,15,13,30,42,8,32,92,55,34,78,13,50,60,42,36,1,8,19,1,21,5,57,61,56,121,96,11,53,4,7,6,2,32,0,22,10,15,18,55,62,165,77,63,55,16,18,0,7,9,10,100,61,96,55,20,74,55,106,41,0,57,9,65,1,57,1,2,37,4,68,104,74,9,138,114,88,87,81,61,52,11,60,10,3,6,7,41,14,40,51,82,68,9,0,0,3,2,18,1,11,19,32,47,34,109,65,5,29,1,0,2,10,4,54,60,95,92,21,92,134,84,2,90,81,91,2,64,65,3,0,18,148,15,5,16,42,22,80,21,13,40,54,4,42,102,37,48,150,121,28,84,47,22,75,119,1,1,86,72,0,24,170,61,82,18,111,131,56,78,73,62,120,22,113,23,26,164,111,10,64,44,95,78,0,5,66,49,28,0,23,24,2,17,20,54,44,4,129,93,116,34,123,80,46,54,66,33,2,12,19,2,16,5,60,67,55,115,134,8,53,3,8,6,0,32,0,24,14,11,18,102,46,70,69,45,55,10,15,0,6,15,6,97,56,93,61,17,78,59,102,46,0,54,7,58,6,80,1,3,40,4,67,49,26,3,77,81,88,88,61,94,49,14,66,11,1,6,4,39,13,42,47,83,62,7,0,0,3,2,29,1,15,70,92,38,57,107,155,27,40,24,0,0,8,1,50,66,59,86,26,96,150,95,4,98,88,109,0,53,70,5,0,41,143,36,72,33,142,27,106,61,12,43,46,4,52,103,40,39,115,140,15,17,18,1,18,25,5,0,101,73,0,32,184,13,75,13,74,101,36,47,181,107,34,57,121,16,114,14,26,129,112,12,45,40,89,23,0,5,65,49,28,0,23,19,6,13,17,61,47,5,119,96,131,36,114,79,45,57,71,32,1,10,20,1,14,5,61,61,51,120,103,10,49,3,6,7,0,32,0,29,15,14,22,95,48,81,69,43,58,14,16,0,7,9,9,94,72,82,57,18,76,54,117,37,0,56,7,60,2,75,1,3,49,2,65,42,100,10,143,105,92,83,69,84,48,16,65,13,3,6,2,36,13,42,34,63,48,7,0,0,2,2,27,2,20,65,92,36,44,116,154,35,40,25,0,0,7,1,47,66,52,26,11,57,12,30,3,27,86,99,0,53,66,2,0,44,141,38,68,46,117,4,24,56,5,34,6,10,42,39,34,50,93,127,17,18,18,2,18,29,3,0,100,98,0,36,181,66,83,20,99,130,49,43,213

B-factor: mean 56.0, std 19.89, range [18.92, 149.12]

InterPro domains:
  IPR002351 Nitrophorin domain [PF02087] (25-207)
  IPR012674 Calycin [G3DSA:2.40.128.20] (22-217)
  IPR012674 Calycin [SSF50814] (7-201)

Organism: Rhodnius prolixus (NCBI:txid13249)

Secondary structure (DSSP, 8-state):
--PPP----SS--HHHHSSSEEEEEEEEESSSPPPGGG--EEEEEEEE-TTSEEEEEEEEEETTTTEEEEEEEEEEGGGB-TTSSEEEEEEEEE-TT--EEEEEEEEEEEEEE-SSSEEEEEEEETTEEEEEEEEEEESSSS--GGGHHHHHHHHHHTT--GGGSEEGGGTGGG----HHHHHHHHHS--TTT--/--SPP----SS--HHHHSSSEEEEEEEEESSSPPPGGG--EEEEEEEE-TTSEEEEEEEEEETTTTEEEEEEEEEEGGGB-TTSSEEEEEEEEE-TTS-EEEEEEEEEEEEEE-SSSEEEEEEE-TTSTT-EEEEEEESSSS--HHHHHHHHHHHHHTT--GGGSEEGGGSGGG----HHHHHHHHHS--TTT-/-------SS--HHHHSSSEEEEEEEEESSSPPPGGG--EEEEEEEE-TT-EEEEEEEEEETTTTEEEEEEEEEEGGGB-TTSSEEEEEEEEE-TT--EEEEEEEEEEEEEE-SSSEEEEEEE-SS-GGG-EEEEEESSSS--GGGHHHHHHHHHTTT--GGGSEEGGGGGGG----HHHHHHHHHS--HHHH-/--------SS--HHHHSSSEEEEEEEEESSSPPPGGG--EEEEEEEE-TTSEEEEEEEEEETTTTEEEEEEEEEEGGGB-TTSSEEEEEEEEE-TT--EEEEEEEEEEEEEE-SSSEEEEEEE-TT-GGG-EEEEEESSSS--GGGHHHHHHHHHTTT--GGGSEEGGGGGGG----HHHHHHHHHS--TTT--

Sequence (776 aa):
SGCSTVDTVKDFNKDNFFTGSWYITHYKLGDSTLEVGDKNCTKFLHQKTADGKIKEVFSNYNPNAKTYSYDISFAKVSDFDGNNGKYTAKNVIVEKDGRKIDERTLQVSYIDTDYSKYSVVHVCDPAAPDYYLYAVQSRTENVKEDVKSKVEAALGKVGLKLSGLFDATTLGNKCQYDDETLQKLLKQSFPNYEKSGCSTVDTVKDFNKDNFFTGSWYITHYKLGDSTLEVGDKNCTKFLHQKTADGKIKEVFSNYNPNAKTYSYDISFAKVSDFDGNNGKYTAKNVIVEKDGRKIDERTLQVSYIDTDYSKYSVVHVCDPAAPDYYYLYAVQSRTENVKEDVKSKVEAALGKVGLKLSGLFDATTLGNKCQYDDETLQKLLKQSFPNYECSTVDTVKDFNKDNFFTGSWYITHYKLGDSTLEVGDKNCTKFLHQKTADGKIKEVFSNYNPNAKTYSYDISFAKVSDFDGNNGKYTAKNVIVEKDGRKIDERTLQVSYIDTDYSKYSVVHVCDPAAPDYYLYAVQSRTENVKEDVKSKVEAALGKVGLKLSGLFDATTLGNKCQYDDETLQKLLKQSFPNYEKGCSTVDTVKDFNKDNFFTGSWYITHYKLGDSTLEVGDKNCTKFLHQKTADGKIKEVFSNYNPNAKTYSYDISFAKVSDFDGNNGKYTAKNVIVEKDGRKIDERTLQVSYIDTDYSKYSVVHVCDPAAPDYYLYAVQSRTENVKEDVKSKVEAALGKVGLKLSGLFDATTLGNKCQYDDETLQKLLKQSFPNYEK

Foldseek 3Di:
DFADDADFAAQDDCQLAFAAKKWFFWKDWFDDDDDLVPLWTKMKHWDADPVQKIKIKMWTARLVVRDIWIKMWIDGPVQDDPRTPWGKTKMFTADLQRHGPDIFIKTKGWLDDPSQFKTWIWIAGRVCRSTIMTTIMTSDNDHDPVCQVVVQVSLVSVPDGRVRTDGSCVCVPSHDGDVVSNVVVNPDDDVVRND/DFADDDAFDDQDDPQLAFADKKWFFWKDWFDDDDDLVRQWTKMKGWHADPQFKIKIKMWTARLVVRDIWIKMWIDGPVQDPPRTPWGKTKMFTADLQRHTDDIFIKTKGWLDDDSQFKTWIWIATRVCRRTIMTTIMTSDLDHDDVCVVVRQVSQVSVVDGRVRTDGSSPVPPSDDGPPPSNVNNNPDDDPVRD/DDDAAFAALDDPVLAFAAKKWWFWKDWFPDDDDLQNLWTKMKHWDADPQFKIKIKMWTARLVVGDTWIKMWIDGNVQADPSGQKGKTKMFTADLVRHTPDIFIKIKGWLDDPSQFWTWIWIATPVCRRGIMTTIMTSDNDRDPVCVVVVQVSQVSVPHGRVPIDRSCVCPPSHDGDVVSNVVVNPDDDVVRRD/DADDADFAAQDDCQLAFAAKKWFFWKDWFDDDADLQRLWTKMKHWDADPQFKIKIKMWTARLVVRDIWIKMWIDGCVQADPSTPWGKTKMFTADLQRHTDDIFIKTKGWLDDPSQFWTWIWIATPVCRRTIMTTIMTSDNDRDPVCQVVVQVSVVSVPDGDVRTDGSCVCPPSHDGDPVSNVVVNPDDDPVRGD

CATH classification: 2.40.128.20